Protein 3N2S (pdb70)

Radius of gyration: 33.64 Å; Cα contacts (8 Å, |Δi|>4): 1911; chains: 4; bounding box: 76×60×106 Å

CATH classification: 3.40.109.10

B-factor: mean 25.09, std 14.01, range [3.0, 111.4]

Organism: Bacillus subtilis (strain 168) (NCBI:txid224308)

Solvent-accessible surface area: 36984 Å² total

Sequence (967 aa):
NNTIETILNHRSIRSFTDQLLTAEEIDTLVKSAQAASTSSYVQAYSIIGVSDPEKKRELSVLAGNQPYVEKNGHFFVFCADLYRHQQLAEEKGEHISELLENTEFVSLIDAALAAQNSIAAESGLGICYIGGIRNELDKVTEVLQTPDHVLPLFGLAVGHPANLSGKKPRLPKQAVYHENTYNVNTDDFRHTNTYDKTISDYYRERTNGKREETWSDQILNFKQKPRTYLNDYVKEKGFNKNNNTIETILNHRSIRSFTDQLLTAEEIDTLVKSAQAASTSSYVQAYSIIGVSDPEKKRELSVLAGNQPYVEKNGHFFVFCADLYRHQQLAEEKGEHISELLENTEFVSLIDAALAAQNSIAAESGLGICYIGGIRNELDKVTEVLQTPDHVLPLFGLAVGHPANLSGKKPRLPKQAVYHENTYNVNTDDFRHTNTYDKTISDYYRERTNGKREETWSDQILNFKQKPRTYLNDYVKEKGFNKNNNTIETILNHRSIRSFTDQLLTAEEIDTLVKSAQAASTSSYVQAYSIIGVSDPEKKRELSVLAGNQPYVEKNGHFFVFCADLYRHQQLAEEKGEHISELLENTEFVSLIDAALAAQNSIAAESGLGICYIGGIRNELDKVTEVLQTPDHVLPLFGLAVGHPANLSGKKPRLPKQAVYHENTYNVNTDDFRHTNTYDKTISDYYRERTNGKKREETWSDQILNFKQKPRTYLNDYVKEKGFNKNNTIETILNHRSIRSFTDQLLTAEEIDTLVKSAQAASTSSYVQAYSIIGVSDPEKKRELSVLAGNQPYVEKNGHFFVFCADLYRHQQLAEEKGEHISELLENTEFVSLIDAALAAQNSIAAESGLGICYIGGIRNELDKVTEVLQTPDHVLPLFGLAVGHPANLSGKKPRLPKQAVYHENTYNVNTDDFRHTNTYDKTISDYYRERTNGKKREETWSDQILNFKQKPRTYLNDYVKEKGFNKN

Structure (mmCIF, N/CA/C/O backbone):
data_3N2S
#
_entry.id   3N2S
#
_cell.length_a   52.550
_cell.length_b   54.810
_cell.length_c   90.500
_cell.angle_alpha   87.68
_cell.angle_beta   87.64
_cell.angle_gamma   65.14
#
_symmetry.space_group_name_H-M   'P 1'
#
loop_
_entity.id
_entity.type
_entity.pdbx_description
1 polymer 'NADPH-dependent nitro/flavin reductase'
2 non-polymer 'FLAVIN MONONUCLEOTIDE'
3 non-polymer 'CHLORIDE ION'
4 water water
#
loop_
_atom_site.group_PDB
_atom_site.id
_atom_site.type_symbol
_atom_site.label_atom_id
_atom_site.label_alt_id
_atom_site.label_comp_id
_atom_site.label_asym_id
_atom_site.label_entity_id
_atom_site.label_seq_id
_atom_site.pdbx_PDB_ins_code
_atom_site.Cartn_x
_atom_site.Cartn_y
_atom_site.Cartn_z
_atom_site.occupancy
_atom_site.B_iso_or_equiv
_atom_site.auth_seq_id
_atom_site.auth_comp_id
_atom_site.auth_asym_id
_atom_site.auth_atom_id
_atom_site.pdbx_PDB_model_num
ATOM 1 N N . ASN A 1 2 ? 48.444 24.202 55.833 1.00 37.33 2 ASN A N 1
ATOM 2 C CA . ASN A 1 2 ? 49.204 22.958 55.736 1.00 35.96 2 ASN A CA 1
ATOM 3 C C . ASN A 1 2 ? 49.452 22.533 54.265 1.00 35.95 2 ASN A C 1
ATOM 4 O O . ASN A 1 2 ? 48.829 23.093 53.362 1.00 35.28 2 ASN A O 1
ATOM 9 N N . ASN A 1 3 ? 50.339 21.532 54.044 1.00 30.15 3 ASN A N 1
ATOM 10 C CA . ASN A 1 3 ? 50.747 20.981 52.734 1.00 29.41 3 ASN A CA 1
ATOM 11 C C . ASN A 1 3 ? 49.587 20.408 51.879 1.00 28.44 3 ASN A C 1
ATOM 12 O O . ASN A 1 3 ? 49.634 20.516 50.649 1.00 27.29 3 ASN A O 1
ATOM 17 N N . THR A 1 4 ? 48.613 19.736 52.520 1.00 22.32 4 THR A N 1
ATOM 18 C CA . THR A 1 4 ? 47.460 19.110 51.853 1.00 21.10 4 THR A CA 1
ATOM 19 C C . THR A 1 4 ? 46.582 20.179 51.218 1.00 20.95 4 THR A C 1
ATOM 20 O O . THR A 1 4 ? 46.239 20.072 50.045 1.00 19.33 4 THR A O 1
ATOM 24 N N . ILE A 1 5 ? 46.220 21.211 52.001 1.00 16.90 5 ILE A N 1
ATOM 25 C CA . ILE A 1 5 ? 45.406 22.321 51.497 1.00 16.42 5 ILE A CA 1
ATOM 26 C C . ILE A 1 5 ? 46.162 23.071 50.397 1.00 20.66 5 ILE A C 1
ATOM 27 O O . ILE A 1 5 ? 45.564 23.423 49.384 1.00 18.07 5 ILE A O 1
ATOM 32 N N . GLU A 1 6 ? 47.500 23.241 50.549 1.00 19.32 6 GLU A N 1
ATOM 33 C CA . GLU A 1 6 ? 48.293 23.892 49.495 1.00 19.54 6 GLU A CA 1
ATOM 34 C C . GLU A 1 6 ? 48.218 23.090 48.195 1.00 21.93 6 GLU A C 1
ATOM 35 O O . GLU A 1 6 ? 48.018 23.687 47.141 1.00 21.97 6 GLU A O 1
ATOM 41 N N . THR A 1 7 ? 48.338 21.749 48.276 1.00 18.31 7 THR A N 1
ATOM 42 C CA . THR A 1 7 ? 48.235 20.865 47.113 1.00 18.91 7 THR A CA 1
ATOM 43 C C . THR A 1 7 ? 46.824 20.999 46.490 1.00 19.21 7 THR A C 1
ATOM 44 O O . THR A 1 7 ? 46.711 21.162 45.280 1.00 18.63 7 THR A O 1
ATOM 48 N N . ILE A 1 8 ? 45.772 20.939 47.320 1.00 15.26 8 ILE A N 1
ATOM 49 C CA . ILE A 1 8 ? 44.390 21.071 46.828 1.00 14.20 8 ILE A CA 1
ATOM 50 C C . ILE A 1 8 ? 44.209 22.384 46.069 1.00 16.58 8 ILE A C 1
ATOM 51 O O . ILE A 1 8 ? 43.730 22.375 44.930 1.00 14.58 8 ILE A O 1
ATOM 56 N N . LEU A 1 9 ? 44.631 23.513 46.685 1.00 14.81 9 LEU A N 1
ATOM 57 C CA . LEU A 1 9 ? 44.464 24.836 46.070 1.00 15.03 9 LEU A CA 1
ATOM 58 C C . LEU A 1 9 ? 45.377 25.070 44.855 1.00 18.25 9 LEU A C 1
ATOM 59 O O . LEU A 1 9 ? 45.049 25.903 44.028 1.00 17.28 9 LEU A O 1
ATOM 64 N N . ASN A 1 10 ? 46.476 24.306 44.715 1.00 15.47 10 ASN A N 1
ATOM 65 C CA . ASN A 1 10 ? 47.423 24.429 43.596 1.00 15.22 10 ASN A CA 1
ATOM 66 C C . ASN A 1 10 ? 46.932 23.713 42.316 1.00 17.59 10 ASN A C 1
ATOM 67 O O . ASN A 1 10 ? 47.553 23.843 41.247 1.00 14.39 10 ASN A O 1
ATOM 72 N N . HIS A 1 11 ? 45.828 22.929 42.426 1.00 13.59 11 HIS A N 1
ATOM 73 C CA . HIS A 1 11 ? 45.340 22.153 41.287 1.00 11.72 11 HIS A CA 1
ATOM 74 C C . HIS A 1 11 ? 45.143 22.906 39.975 1.00 14.53 11 HIS A C 1
ATOM 75 O O . HIS A 1 11 ? 44.559 23.987 39.949 1.00 15.79 11 HIS A O 1
ATOM 82 N N . ARG A 1 12 ? 45.559 22.261 38.881 1.00 12.10 12 ARG A N 1
ATOM 83 C CA . ARG A 1 12 ? 45.271 22.594 37.495 1.00 12.86 12 ARG A CA 1
ATOM 84 C C . ARG A 1 12 ? 45.309 21.292 36.717 1.00 16.33 12 ARG A C 1
ATOM 85 O O . ARG A 1 12 ? 46.049 20.371 37.093 1.00 15.98 12 ARG A O 1
ATOM 93 N N . SER A 1 13 ? 44.455 21.187 35.675 1.00 13.50 13 SER A N 1
ATOM 94 C CA . SER A 1 13 ? 44.408 20.010 34.811 1.00 14.02 13 SER A CA 1
ATOM 95 C C . SER A 1 13 ? 45.708 19.964 34.007 1.00 17.64 13 SER A C 1
ATOM 96 O O . SER A 1 13 ? 46.169 21.001 33.513 1.00 18.08 13 SER A O 1
ATOM 99 N N . ILE A 1 14 ? 46.319 18.782 33.919 1.00 13.54 14 ILE A N 1
ATOM 100 C CA . ILE A 1 14 ? 47.553 18.608 33.165 1.00 13.55 14 ILE A CA 1
ATOM 101 C C . ILE A 1 14 ? 47.200 17.809 31.910 1.00 17.51 14 ILE A C 1
ATOM 102 O O . ILE A 1 14 ? 46.613 16.716 31.989 1.00 15.52 14 ILE A O 1
ATOM 107 N N . ARG A 1 15 ? 47.518 18.377 30.753 1.00 14.31 15 ARG A N 1
ATOM 108 C CA . ARG A 1 15 ? 47.178 17.741 29.488 1.00 14.95 15 ARG A CA 1
ATOM 109 C C . ARG A 1 15 ? 48.424 17.410 28.662 1.00 21.49 15 ARG A C 1
ATOM 110 O O . ARG A 1 15 ? 48.316 17.066 27.490 1.00 21.47 15 ARG A O 1
ATOM 118 N N . SER A 1 16 ? 49.603 17.488 29.294 1.00 20.37 16 SER A N 1
ATOM 119 C CA . SER A 1 16 ? 50.865 17.173 28.636 1.00 19.70 16 SER A CA 1
ATOM 120 C C . SER A 1 16 ? 51.701 16.374 29.619 1.00 19.01 16 SER A C 1
ATOM 121 O O . SER A 1 16 ? 52.136 16.891 30.646 1.00 18.97 16 SER A O 1
ATOM 124 N N . PHE A 1 17 ? 51.899 15.111 29.311 1.00 16.48 17 PHE A N 1
ATOM 125 C CA . PHE A 1 17 ? 52.626 14.189 30.179 1.00 16.64 17 PHE A CA 1
ATOM 126 C C . PHE A 1 17 ? 53.839 13.600 29.507 1.00 23.33 17 PHE A C 1
ATOM 127 O O . PHE A 1 17 ? 53.852 13.484 28.294 1.00 22.47 17 PHE A O 1
ATOM 135 N N . THR A 1 18 ? 54.816 13.134 30.303 1.00 23.56 18 THR A N 1
ATOM 136 C CA . THR A 1 18 ? 55.990 12.428 29.752 1.00 25.32 18 THR A CA 1
ATOM 137 C C . THR A 1 18 ? 55.535 10.985 29.475 1.00 31.14 18 THR A C 1
ATOM 138 O O . THR A 1 18 ? 54.458 10.597 29.923 1.00 27.99 18 THR A O 1
ATOM 142 N N . ASP A 1 19 ? 56.386 10.171 28.818 1.00 30.69 19 ASP A N 1
ATOM 143 C CA . ASP A 1 19 ? 56.061 8.773 28.532 1.00 30.77 19 ASP A CA 1
ATOM 144 C C . ASP A 1 19 ? 56.312 7.840 29.737 1.00 32.49 19 ASP A C 1
ATOM 145 O O . ASP A 1 19 ? 56.096 6.630 29.619 1.00 33.12 19 ASP A O 1
ATOM 150 N N . GLN A 1 20 ? 56.760 8.388 30.886 1.00 26.43 20 GLN A N 1
ATOM 151 C CA . GLN A 1 20 ? 57.064 7.592 32.087 1.00 24.79 20 GLN A CA 1
ATOM 152 C C . GLN A 1 20 ? 55.791 6.998 32.693 1.00 26.71 20 GLN A C 1
ATOM 153 O O . GLN A 1 20 ? 54.929 7.745 33.166 1.00 26.23 20 GLN A O 1
ATOM 159 N N . LEU A 1 21 ? 55.688 5.665 32.688 1.00 20.91 21 LEU A N 1
ATOM 160 C CA . LEU A 1 21 ? 54.511 4.985 33.224 1.00 21.89 21 LEU A CA 1
ATOM 161 C C . LEU A 1 21 ? 54.495 5.022 34.751 1.00 24.21 21 LEU A C 1
ATOM 162 O O . LEU A 1 21 ? 55.548 5.126 35.388 1.00 22.94 21 LEU A O 1
ATOM 167 N N . LEU A 1 22 ? 53.292 4.950 35.339 1.00 19.32 22 LEU A N 1
ATOM 168 C CA . LEU A 1 22 ? 53.148 4.859 36.786 1.00 18.06 22 LEU A CA 1
ATOM 169 C C . LEU A 1 22 ? 53.645 3.480 37.186 1.00 24.05 22 LEU A C 1
ATOM 170 O O . LEU A 1 22 ? 53.453 2.520 36.438 1.00 22.92 22 LEU A O 1
ATOM 175 N N . THR A 1 23 ? 54.274 3.384 38.357 1.00 22.06 23 THR A N 1
ATOM 176 C CA . THR A 1 23 ? 54.739 2.097 38.871 1.00 22.76 23 THR A CA 1
ATOM 177 C C . THR A 1 23 ? 53.543 1.342 39.469 1.00 25.34 23 THR A C 1
ATOM 178 O O . THR A 1 23 ? 52.498 1.953 39.734 1.00 23.35 23 THR A O 1
ATOM 182 N N . ALA A 1 24 ? 53.699 0.032 39.721 1.00 20.66 24 ALA A N 1
ATOM 183 C CA . ALA A 1 24 ? 52.640 -0.770 40.339 1.00 20.57 24 ALA A CA 1
ATOM 184 C C . ALA A 1 24 ? 52.346 -0.261 41.755 1.00 23.60 24 ALA A C 1
ATOM 185 O O . ALA A 1 24 ? 51.188 -0.274 42.171 1.00 22.30 24 ALA A O 1
ATOM 187 N N . GLU A 1 25 ? 53.381 0.241 42.462 1.00 20.29 25 GLU A N 1
ATOM 188 C CA . GLU A 1 25 ? 53.265 0.818 43.812 1.00 20.83 25 GLU A CA 1
ATOM 189 C C . GLU A 1 25 ? 52.433 2.125 43.779 1.00 24.06 25 GLU A C 1
ATOM 190 O O . GLU A 1 25 ? 51.593 2.334 44.659 1.00 21.79 25 GLU A O 1
ATOM 196 N N . GLU A 1 26 ? 52.701 3.012 42.792 1.00 20.95 26 GLU A N 1
ATOM 197 C CA . GLU A 1 26 ? 51.954 4.274 42.625 1.00 19.89 26 GLU A CA 1
ATOM 198 C C . GLU A 1 26 ? 50.479 3.976 42.331 1.00 21.71 26 GLU A C 1
ATOM 199 O O . GLU A 1 26 ? 49.614 4.601 42.942 1.00 19.47 26 GLU A O 1
ATOM 205 N N . ILE A 1 27 ? 50.198 3.011 41.406 1.00 18.11 27 ILE A N 1
ATOM 206 C CA . ILE A 1 27 ? 48.828 2.595 41.033 1.00 18.29 27 ILE A CA 1
ATOM 207 C C . ILE A 1 27 ? 48.124 2.040 42.274 1.00 20.44 27 ILE A C 1
ATOM 208 O O . ILE A 1 27 ? 46.968 2.389 42.544 1.00 18.07 27 ILE A O 1
ATOM 213 N N . ASP A 1 28 ? 48.835 1.172 43.029 1.00 15.30 28 ASP A N 1
ATOM 214 C CA . ASP A 1 28 ? 48.287 0.609 44.256 1.00 16.11 28 ASP A CA 1
ATOM 215 C C . ASP A 1 28 ? 47.863 1.700 45.254 1.00 19.09 28 ASP A C 1
ATOM 216 O O . ASP A 1 28 ? 46.744 1.650 45.765 1.00 18.75 28 ASP A O 1
ATOM 221 N N . THR A 1 29 ? 48.735 2.689 45.489 1.00 15.99 29 THR A N 1
ATOM 222 C CA . THR A 1 29 ? 48.495 3.807 46.415 1.00 15.62 29 THR A CA 1
ATOM 223 C C . THR A 1 29 ? 47.285 4.640 45.938 1.00 18.25 29 THR A C 1
ATOM 224 O O . THR A 1 29 ? 46.430 4.975 46.753 1.00 16.54 29 THR A O 1
ATOM 228 N N . LEU A 1 30 ? 47.213 4.926 44.621 1.00 15.11 30 LEU A N 1
ATOM 229 C CA . LEU A 1 30 ? 46.114 5.684 44.013 1.00 14.69 30 LEU A CA 1
ATOM 230 C C . LEU A 1 30 ? 44.766 4.979 44.200 1.00 17.50 30 LEU A C 1
ATOM 231 O O . LEU A 1 30 ? 43.793 5.621 44.601 1.00 17.99 30 LEU A O 1
ATOM 236 N N . VAL A 1 31 ? 44.724 3.660 43.951 1.00 14.28 31 VAL A N 1
ATOM 237 C CA . VAL A 1 31 ? 43.518 2.842 44.115 1.00 13.80 31 VAL A CA 1
ATOM 238 C C . VAL A 1 31 ? 43.078 2.806 45.596 1.00 16.66 31 VAL A C 1
ATOM 239 O O . VAL A 1 31 ? 41.912 3.066 45.889 1.00 16.56 31 VAL A O 1
ATOM 243 N N . LYS A 1 32 ? 44.004 2.516 46.516 1.00 14.01 32 LYS A N 1
ATOM 244 C CA . LYS A 1 32 ? 43.707 2.507 47.965 1.00 14.31 32 LYS A CA 1
ATOM 245 C C . LYS A 1 32 ? 43.194 3.877 48.431 1.00 14.88 32 LYS A C 1
ATOM 246 O O . LYS A 1 32 ? 42.279 3.942 49.251 1.00 13.25 32 LYS A O 1
ATOM 252 N N . SER A 1 33 ? 43.799 4.962 47.920 1.00 11.38 33 SER A N 1
ATOM 253 C CA . SER A 1 33 ? 43.386 6.324 48.262 1.00 11.16 33 SER A CA 1
ATOM 254 C C . SER A 1 33 ? 41.950 6.572 47.817 1.00 15.10 33 SER A C 1
ATOM 255 O O . SER A 1 33 ? 41.148 7.093 48.596 1.00 15.53 33 SER A O 1
ATOM 258 N N . ALA A 1 34 ? 41.622 6.162 46.586 1.00 13.88 34 ALA A N 1
ATOM 259 C CA . ALA A 1 34 ? 40.274 6.254 46.009 1.00 13.64 34 ALA A CA 1
ATOM 260 C C . ALA A 1 34 ? 39.286 5.508 46.909 1.00 15.15 34 ALA A C 1
ATOM 261 O O . ALA A 1 34 ? 38.280 6.077 47.322 1.00 12.43 34 ALA A O 1
ATOM 263 N N . GLN A 1 35 ? 39.611 4.234 47.260 1.00 12.23 35 GLN A N 1
ATOM 264 C CA . GLN A 1 35 ? 38.741 3.405 48.086 1.00 11.89 35 GLN A CA 1
ATOM 265 C C . GLN A 1 35 ? 38.461 3.966 49.467 1.00 15.61 35 GLN A C 1
ATOM 266 O O . GLN A 1 35 ? 37.397 3.695 50.012 1.00 16.99 35 GLN A O 1
ATOM 272 N N . ALA A 1 36 ? 39.399 4.753 50.029 1.00 13.02 36 ALA A N 1
ATOM 273 C CA . ALA A 1 36 ? 39.295 5.327 51.378 1.00 11.97 36 ALA A CA 1
ATOM 274 C C . ALA A 1 36 ? 38.203 6.393 51.518 1.00 15.55 36 ALA A C 1
ATOM 275 O O . ALA A 1 36 ? 37.865 6.768 52.633 1.00 15.12 36 ALA A O 1
ATOM 277 N N . ALA A 1 37 ? 37.641 6.881 50.394 1.00 12.92 37 ALA A N 1
ATOM 278 C CA . ALA A 1 37 ? 36.576 7.895 50.425 1.00 11.69 37 ALA A CA 1
ATOM 279 C C . ALA A 1 37 ? 35.336 7.348 51.123 1.00 13.46 37 ALA A C 1
ATOM 280 O O . ALA A 1 37 ? 35.091 6.140 51.115 1.00 12.97 37 ALA A O 1
ATOM 282 N N . SER A 1 38 ? 34.542 8.240 51.717 1.00 10.40 38 SER A N 1
ATOM 283 C CA . SER A 1 38 ? 33.238 7.893 52.297 1.00 9.76 38 SER A CA 1
ATOM 284 C C . SER A 1 38 ? 32.394 7.256 51.185 1.00 12.08 38 SER A C 1
ATOM 285 O O . SER A 1 38 ? 32.615 7.515 49.991 1.00 11.16 38 SER A O 1
ATOM 288 N N . THR A 1 39 ? 31.438 6.430 51.586 1.00 8.93 39 THR A N 1
ATOM 289 C CA . THR A 1 39 ? 30.566 5.698 50.676 1.00 9.55 39 THR A CA 1
ATOM 290 C C . THR A 1 39 ? 29.171 5.546 51.300 1.00 13.92 39 THR A C 1
ATOM 291 O O . THR A 1 39 ? 29.062 5.093 52.440 1.00 14.75 39 THR A O 1
ATOM 295 N N . SER A 1 40 ? 28.118 5.954 50.570 1.00 11.67 40 SER A N 1
ATOM 296 C CA . SER A 1 40 ? 26.714 5.890 51.045 1.00 12.61 40 SER A CA 1
ATOM 297 C C . SER A 1 40 ? 26.360 4.474 51.471 1.00 15.90 40 SER A C 1
ATOM 298 O O . SER A 1 40 ? 26.533 3.545 50.687 1.00 14.77 40 SER A O 1
ATOM 301 N N . SER A 1 41 ? 25.916 4.314 52.737 1.00 12.50 41 SER A N 1
ATOM 302 C CA . SER A 1 41 ? 25.530 3.040 53.343 1.00 12.18 41 SER A CA 1
ATOM 303 C C . SER A 1 41 ? 26.553 1.920 53.145 1.00 16.79 41 SER A C 1
ATOM 304 O O . SER A 1 41 ? 26.152 0.757 53.033 1.00 16.20 41 SER A O 1
ATOM 307 N N . TYR A 1 42 ? 27.858 2.281 53.019 1.00 14.40 42 TYR A N 1
ATOM 308 C CA . TYR A 1 42 ? 28.992 1.342 52.883 1.00 13.69 42 TYR A CA 1
ATOM 309 C C . TYR A 1 42 ? 28.913 0.526 51.572 1.00 16.53 42 TYR A C 1
ATOM 310 O O . TYR A 1 42 ? 29.630 -0.473 51.423 1.00 16.33 42 TYR A O 1
ATOM 319 N N . VAL A 1 43 ? 28.059 0.950 50.623 1.00 12.35 43 VAL A N 1
ATOM 320 C CA . VAL A 1 43 ? 27.824 0.214 49.367 1.00 12.22 43 VAL A CA 1
ATOM 321 C C . VAL A 1 43 ? 28.988 0.139 48.402 1.00 16.19 43 VAL A C 1
ATOM 322 O O . VAL A 1 43 ? 29.049 -0.820 47.617 1.00 14.93 43 VAL A O 1
ATOM 326 N N . GLN A 1 44 ? 29.895 1.151 48.421 1.00 12.10 44 GLN A N 1
ATOM 327 C CA . GLN A 1 44 ? 31.077 1.224 47.542 1.00 12.24 44 GLN A CA 1
ATOM 328 C C . GLN A 1 44 ? 30.660 0.920 46.089 1.00 16.65 44 GLN A C 1
ATOM 329 O O . GLN A 1 44 ? 31.192 0.006 45.452 1.00 15.57 44 GLN A O 1
ATOM 335 N N . ALA A 1 45 ? 29.668 1.680 45.603 1.00 13.71 45 ALA A N 1
ATOM 336 C CA . ALA A 1 45 ? 29.004 1.444 44.312 1.00 14.21 45 ALA A CA 1
ATOM 337 C C . A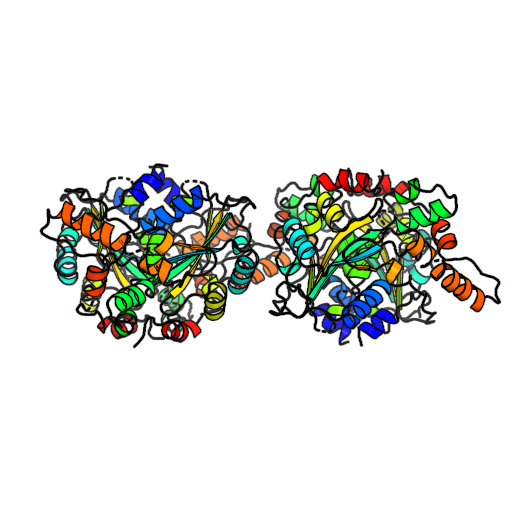LA A 1 45 ? 29.789 1.909 43.077 1.00 14.78 45 ALA A C 1
ATOM 338 O O . ALA A 1 45 ? 29.254 2.593 42.215 1.00 13.57 45 ALA A O 1
ATOM 340 N N . TYR A 1 46 ? 31.045 1.474 42.974 1.00 11.89 46 TYR A N 1
ATOM 341 C CA . TYR A 1 46 ? 31.901 1.862 41.853 1.00 11.42 46 TYR A CA 1
ATOM 342 C C . TYR A 1 46 ? 32.937 0.801 41.525 1.00 15.82 46 TYR A C 1
ATOM 343 O O . TYR A 1 46 ? 33.227 -0.086 42.338 1.00 17.15 46 TYR A O 1
ATOM 352 N N . SER A 1 47 ? 33.538 0.938 40.341 1.00 11.87 47 SER A N 1
ATOM 353 C CA . SER A 1 47 ? 34.655 0.152 39.854 1.00 11.40 47 SER A CA 1
ATOM 354 C C . SER A 1 47 ? 35.601 1.071 39.133 1.00 14.09 47 SER A C 1
ATOM 355 O O . SER A 1 47 ? 35.195 2.136 38.651 1.00 13.02 47 SER A O 1
ATOM 358 N N . ILE A 1 48 ? 36.887 0.702 39.128 1.00 9.94 48 ILE A N 1
ATOM 359 C CA . ILE A 1 48 ? 37.949 1.473 38.490 1.00 8.46 48 ILE A CA 1
ATOM 360 C C . ILE A 1 48 ? 38.632 0.560 37.494 1.00 15.38 48 ILE A C 1
ATOM 361 O O . ILE A 1 48 ? 39.153 -0.488 37.882 1.00 16.61 48 ILE A O 1
ATOM 366 N N . ILE A 1 49 ? 38.624 0.935 36.215 1.00 11.45 49 ILE A N 1
ATOM 367 C CA . ILE A 1 49 ? 39.294 0.109 35.207 1.00 12.02 49 ILE A CA 1
ATOM 368 C C . ILE A 1 49 ? 40.589 0.817 34.811 1.00 15.42 49 ILE A C 1
ATOM 369 O O . ILE A 1 49 ? 40.541 1.921 34.275 1.00 15.19 49 ILE A O 1
ATOM 374 N N . GLY A 1 50 ? 41.722 0.180 35.094 1.00 11.32 50 GLY A N 1
ATOM 375 C CA . GLY A 1 50 ? 43.033 0.703 34.735 1.00 12.31 50 GLY A CA 1
ATOM 376 C C . GLY A 1 50 ? 43.383 0.279 33.316 1.00 20.60 50 GLY A C 1
ATOM 377 O O . GLY A 1 50 ? 43.558 -0.917 33.036 1.00 22.48 50 GLY A O 1
ATOM 378 N N . VAL A 1 51 ? 43.437 1.254 32.403 1.00 16.40 51 VAL A N 1
ATOM 379 C CA . VAL A 1 51 ? 43.685 0.988 30.979 1.00 16.92 51 VAL A CA 1
ATOM 380 C C . VAL A 1 51 ? 45.152 1.268 30.607 1.00 23.00 51 VAL A C 1
ATOM 381 O O . VAL A 1 51 ? 45.614 2.415 30.645 1.00 23.30 51 VAL A O 1
ATOM 385 N N . SER A 1 52 ? 45.887 0.185 30.310 1.00 19.80 52 SER A N 1
ATOM 386 C CA . SER A 1 52 ? 47.289 0.247 29.901 1.00 19.30 52 SER A CA 1
ATOM 387 C C . SER A 1 52 ? 47.477 -0.322 28.475 1.00 23.00 52 SER A C 1
ATOM 388 O O . SER A 1 52 ? 48.488 -0.034 27.848 1.00 24.18 52 SER A O 1
ATOM 391 N N . ASP A 1 53 ? 46.498 -1.086 27.962 1.00 19.23 53 ASP A N 1
ATOM 392 C CA . ASP A 1 53 ? 46.557 -1.660 26.610 1.00 19.18 53 ASP A CA 1
ATOM 393 C C . ASP A 1 53 ? 46.571 -0.517 25.557 1.00 23.28 53 ASP A C 1
ATOM 394 O O . ASP A 1 53 ? 45.607 0.251 25.489 1.00 22.25 53 ASP A O 1
ATOM 399 N N . PRO A 1 54 ? 47.681 -0.373 24.778 1.00 20.95 54 PRO A N 1
ATOM 400 C CA . PRO A 1 54 ? 47.772 0.710 23.777 1.00 19.72 54 PRO A CA 1
ATOM 401 C C . PRO A 1 54 ? 46.568 0.836 22.852 1.00 20.02 54 PRO A C 1
ATOM 402 O O . PRO A 1 54 ? 46.100 1.946 22.635 1.00 19.17 54 PRO A O 1
ATOM 406 N N . GLU A 1 55 ? 46.029 -0.284 22.358 1.00 16.61 55 GLU A N 1
ATOM 407 C CA . GLU A 1 55 ? 44.855 -0.233 21.480 1.00 17.16 55 GLU A CA 1
ATOM 408 C C . GLU A 1 55 ? 43.631 0.319 22.182 1.00 19.94 55 GLU A C 1
ATOM 409 O O . GLU A 1 55 ? 42.916 1.125 21.597 1.00 19.53 55 GLU A O 1
ATOM 415 N N . LYS A 1 56 ? 43.385 -0.101 23.429 1.00 16.16 56 LYS A N 1
ATOM 416 C CA . LYS A 1 56 ? 42.223 0.409 24.186 1.00 14.61 56 LYS A CA 1
ATOM 417 C C . LYS A 1 56 ? 42.382 1.885 24.559 1.00 18.07 56 LYS A C 1
ATOM 418 O O . LYS A 1 56 ? 41.415 2.634 24.463 1.00 17.76 56 LYS A O 1
ATOM 424 N N . LYS A 1 57 ? 43.589 2.316 24.961 1.00 16.59 57 LYS A N 1
ATOM 425 C CA . LYS A 1 57 ? 43.852 3.731 25.304 1.00 16.29 57 LYS A CA 1
ATOM 426 C C . LYS A 1 57 ? 43.590 4.597 24.075 1.00 19.04 57 LYS A C 1
ATOM 427 O O . LYS A 1 57 ? 42.990 5.667 24.194 1.00 16.41 57 LYS A O 1
ATOM 433 N N . ARG A 1 58 ? 44.018 4.107 22.884 1.00 16.91 58 ARG A N 1
ATOM 434 C CA . ARG A 1 58 ? 43.824 4.788 21.599 1.00 15.49 58 ARG A CA 1
ATOM 435 C C . ARG A 1 58 ? 42.349 4.915 21.276 1.00 17.18 58 ARG A C 1
ATOM 436 O O . ARG A 1 58 ? 41.893 6.011 20.961 1.00 13.76 58 ARG A O 1
ATOM 444 N N . GLU A 1 59 ? 41.595 3.806 21.354 1.00 15.94 59 GLU A N 1
ATOM 445 C CA . GLU A 1 59 ? 40.160 3.827 21.060 1.00 15.91 59 GLU A CA 1
ATOM 446 C C . GLU A 1 59 ? 39.445 4.823 21.956 1.00 16.74 59 GLU A C 1
ATOM 447 O O . GLU A 1 59 ? 38.628 5.601 21.473 1.00 17.85 59 GLU A O 1
ATOM 453 N N . LEU A 1 60 ? 39.732 4.793 23.264 1.00 13.70 60 LEU A N 1
ATOM 454 C CA . LEU A 1 60 ? 39.103 5.701 24.229 1.00 12.73 60 LEU A CA 1
ATOM 455 C C . LEU A 1 60 ? 39.443 7.150 23.921 1.00 17.74 60 LEU A C 1
ATOM 456 O O . LEU A 1 60 ? 38.566 8.007 24.012 1.00 17.39 60 LEU A O 1
ATOM 461 N N . SER A 1 61 ? 40.692 7.426 23.512 1.00 15.23 61 SER A N 1
ATOM 462 C CA . SER A 1 61 ? 41.103 8.778 23.131 1.00 16.13 61 SER A CA 1
ATOM 463 C C . SER A 1 61 ? 40.212 9.272 21.972 1.00 19.89 61 SER A C 1
ATOM 464 O O . SER A 1 61 ? 39.704 10.390 22.025 1.00 20.13 61 SER A O 1
ATOM 467 N N . VAL A 1 62 ? 40.023 8.421 20.938 1.00 16.16 62 VAL A N 1
ATOM 468 C CA . VAL A 1 62 ? 39.200 8.748 19.759 1.00 15.00 62 VAL A CA 1
ATOM 469 C C . VAL A 1 62 ? 37.758 8.992 20.177 1.00 18.94 62 VAL A C 1
ATOM 470 O O . VAL A 1 62 ? 37.186 10.042 19.835 1.00 18.61 62 VAL A O 1
ATOM 474 N N . LEU A 1 63 ? 37.178 8.044 20.943 1.00 15.38 63 LEU A N 1
ATOM 475 C CA . LEU A 1 63 ? 35.796 8.155 21.431 1.00 15.66 63 LEU A CA 1
ATOM 476 C C . LEU A 1 63 ? 35.615 9.410 22.270 1.00 18.74 63 LEU A C 1
ATOM 477 O O . LEU A 1 63 ? 34.566 10.038 22.185 1.00 16.56 63 LEU A O 1
ATOM 482 N N . ALA A 1 64 ? 36.655 9.820 23.022 1.00 17.46 64 ALA A N 1
ATOM 483 C CA . ALA A 1 64 ? 36.624 11.018 23.879 1.00 17.06 64 ALA A CA 1
ATOM 484 C C . ALA A 1 64 ? 36.712 12.355 23.095 1.00 21.06 64 ALA A C 1
ATOM 485 O O . ALA A 1 64 ? 36.618 13.445 23.676 1.00 20.64 64 ALA A O 1
ATOM 487 N N . GLY A 1 65 ? 36.870 12.254 21.781 1.00 18.41 65 GLY A N 1
ATOM 488 C CA . GLY A 1 65 ? 36.970 13.394 20.882 1.00 19.20 65 GLY A CA 1
ATOM 489 C C . GLY A 1 65 ? 38.404 13.745 20.514 1.00 22.67 65 GLY A C 1
ATOM 490 O O . GLY A 1 65 ? 38.714 14.922 20.321 1.00 24.11 65 GLY A O 1
ATOM 491 N N . ASN A 1 66 ? 39.285 12.735 20.405 1.00 17.64 66 ASN A N 1
ATOM 492 C CA . ASN A 1 66 ? 40.716 12.880 20.085 1.00 18.47 66 ASN A CA 1
ATOM 493 C C . ASN A 1 66 ? 41.469 13.693 21.128 1.00 22.09 66 ASN A C 1
ATOM 494 O O . ASN A 1 66 ? 41.868 14.842 20.902 1.00 23.51 66 ASN A O 1
ATOM 499 N N . GLN A 1 67 ? 41.617 13.098 22.308 1.00 16.22 67 GLN A N 1
ATOM 500 C CA . GLN A 1 67 ? 42.294 13.742 23.411 1.00 14.87 67 GLN A CA 1
ATOM 501 C C . GLN A 1 67 ? 43.589 12.959 23.610 1.00 20.86 67 GLN A C 1
ATOM 502 O O . GLN A 1 67 ? 43.546 11.848 24.119 1.00 19.44 67 GLN A O 1
ATOM 508 N N . PRO A 1 68 ? 44.741 13.484 23.120 1.00 20.10 68 PRO A N 1
ATOM 509 C CA . PRO A 1 68 ? 46.000 12.703 23.148 1.00 20.03 68 PRO A CA 1
ATOM 510 C C . PRO A 1 68 ? 46.553 12.314 24.512 1.00 19.93 68 PRO A C 1
ATOM 511 O O . PRO A 1 68 ? 47.277 11.322 24.632 1.00 18.17 68 PRO A O 1
ATOM 515 N N . TYR A 1 69 ? 46.215 13.091 25.536 1.00 14.92 69 TYR A N 1
ATOM 516 C CA . TYR A 1 69 ? 46.607 12.877 26.921 1.00 14.40 69 TYR A CA 1
ATOM 517 C C . TYR A 1 69 ? 45.855 11.687 27.565 1.00 17.70 69 TYR A C 1
ATOM 518 O O . TYR A 1 69 ? 46.143 11.325 28.698 1.00 17.83 69 TYR A O 1
ATOM 527 N N . VAL A 1 70 ? 44.972 11.029 26.800 1.00 14.81 70 VAL A N 1
ATOM 528 C CA . VAL A 1 70 ? 44.269 9.800 27.204 1.00 12.83 70 VAL A CA 1
ATOM 529 C C . VAL A 1 70 ? 45.231 8.643 26.833 1.00 18.06 70 VAL A C 1
ATOM 530 O O . VAL A 1 70 ? 45.333 7.669 27.581 1.00 15.32 70 VAL A O 1
ATOM 534 N N . GLU A 1 71 ? 45.932 8.756 25.670 1.00 17.31 71 GLU A N 1
ATOM 535 C CA . GLU A 1 71 ? 46.901 7.727 25.235 1.00 17.78 71 GLU A CA 1
ATOM 536 C C . GLU A 1 71 ? 48.231 7.950 25.901 1.00 22.67 71 GLU A C 1
ATOM 537 O O . GLU A 1 71 ? 48.851 6.987 26.347 1.00 23.35 71 GLU A O 1
ATOM 543 N N . LYS A 1 72 ? 48.728 9.206 25.862 1.00 18.53 72 LYS A N 1
ATOM 544 C CA . LYS A 1 72 ? 50.052 9.561 26.399 1.00 17.99 72 LYS A CA 1
ATOM 545 C C . LYS A 1 72 ? 49.936 10.062 27.813 1.00 22.22 72 LYS A C 1
ATOM 546 O O . LYS A 1 72 ? 49.702 11.254 28.043 1.00 20.74 72 LYS A O 1
ATOM 552 N N . ASN A 1 73 ? 50.147 9.143 28.770 1.00 20.06 73 ASN A N 1
ATOM 553 C CA . ASN A 1 73 ? 50.104 9.419 30.216 1.00 19.78 73 ASN A CA 1
ATOM 554 C C . ASN A 1 73 ? 50.797 8.267 30.968 1.00 23.22 73 ASN A C 1
ATOM 555 O O . ASN A 1 73 ? 51.260 7.322 30.336 1.00 23.20 73 ASN A O 1
ATOM 560 N N . GLY A 1 74 ? 50.831 8.332 32.291 1.00 20.81 74 GLY A N 1
ATOM 561 C CA . GLY A 1 74 ? 51.433 7.296 33.133 1.00 19.79 74 GLY A CA 1
ATOM 562 C C . GLY A 1 74 ? 50.527 6.095 33.331 1.00 22.58 74 GLY A C 1
ATOM 563 O O . GLY A 1 74 ? 51.011 4.984 33.588 1.00 19.80 74 GLY A O 1
ATOM 564 N N . HIS A 1 75 ? 49.189 6.331 33.266 1.00 17.66 75 HIS A N 1
ATOM 565 C CA . HIS A 1 75 ? 48.117 5.326 33.376 1.00 17.00 75 HIS A CA 1
ATOM 566 C C . HIS A 1 75 ? 46.794 6.011 33.100 1.00 19.88 75 HIS A C 1
ATOM 567 O O . HIS A 1 75 ? 46.651 7.198 33.427 1.00 19.30 75 HIS A O 1
ATOM 574 N N . PHE A 1 76 ? 45.828 5.278 32.523 1.00 15.82 76 PHE A N 1
ATOM 575 C CA . PHE A 1 76 ? 44.494 5.824 32.286 1.00 14.32 76 PHE A CA 1
ATOM 576 C C . PHE A 1 76 ? 43.465 5.025 33.083 1.00 18.40 76 PHE A C 1
ATOM 577 O O . PHE A 1 76 ? 43.310 3.823 32.855 1.00 19.67 76 PHE A O 1
ATOM 585 N N . PHE A 1 77 ? 42.805 5.682 34.038 1.00 12.49 77 PHE A N 1
ATOM 586 C CA . PHE A 1 77 ? 41.790 5.056 34.882 1.00 13.12 77 PHE A CA 1
ATOM 587 C C . PHE A 1 77 ? 40.397 5.404 34.375 1.00 16.98 77 PHE A C 1
ATOM 588 O O . PHE A 1 77 ? 40.149 6.551 34.021 1.00 17.26 77 PHE A O 1
ATOM 596 N N . VAL A 1 78 ? 39.478 4.427 34.366 1.00 11.86 78 VAL A N 1
ATOM 597 C CA . VAL A 1 78 ? 38.088 4.711 33.993 1.00 11.11 78 VAL A CA 1
ATOM 598 C C . VAL A 1 78 ? 37.226 4.447 35.222 1.00 13.49 78 VAL A C 1
ATOM 599 O O . VAL A 1 78 ? 37.193 3.312 35.721 1.00 11.02 78 VAL A O 1
ATOM 603 N N . PHE A 1 79 ? 36.532 5.497 35.708 1.00 10.16 79 PHE A N 1
ATOM 604 C CA . PHE A 1 79 ? 35.654 5.375 36.869 1.00 9.92 79 PHE A CA 1
ATOM 605 C C . PHE A 1 79 ? 34.274 5.011 36.411 1.00 13.98 79 PHE A C 1
ATOM 606 O O . PHE A 1 79 ? 33.719 5.687 35.540 1.00 12.50 79 PHE A O 1
ATOM 614 N N . CYS A 1 80 ? 33.712 3.954 37.012 1.00 10.73 80 CYS A N 1
ATOM 615 C CA . CYS A 1 80 ? 32.363 3.476 36.662 1.00 11.29 80 CYS A CA 1
ATOM 616 C C . CYS A 1 80 ? 31.453 3.471 37.846 1.00 12.77 80 CYS A C 1
ATOM 617 O O . CYS A 1 80 ? 31.875 3.041 38.918 1.00 12.68 80 CYS A O 1
ATOM 620 N N . ALA A 1 81 ? 30.154 3.781 37.614 1.00 9.17 81 ALA A N 1
ATOM 621 C CA . ALA A 1 81 ? 29.098 3.543 38.592 1.00 9.43 81 ALA A CA 1
ATOM 622 C C . ALA A 1 81 ? 28.947 2.022 38.500 1.00 13.40 81 ALA A C 1
ATOM 623 O O . ALA A 1 81 ? 28.975 1.472 37.388 1.00 13.70 81 ALA A O 1
ATOM 625 N N . ASP A 1 82 ? 28.909 1.322 39.640 1.00 11.76 82 ASP A N 1
ATOM 626 C CA . ASP A 1 82 ? 28.835 -0.143 39.632 1.00 11.87 82 ASP A CA 1
ATOM 627 C C . ASP A 1 82 ? 27.811 -0.670 40.625 1.00 14.96 82 ASP A C 1
ATOM 628 O O . ASP A 1 82 ? 28.028 -0.598 41.830 1.00 12.85 82 ASP A O 1
ATOM 633 N N . LEU A 1 83 ? 26.739 -1.261 40.100 1.00 13.44 83 LEU A N 1
ATOM 634 C CA . LEU A 1 83 ? 25.706 -1.943 40.897 1.00 12.56 83 LEU A CA 1
ATOM 635 C C . LEU A 1 83 ? 25.647 -3.430 40.508 1.00 17.72 83 LEU A C 1
ATOM 636 O O . LEU A 1 83 ? 24.840 -4.206 41.041 1.00 16.83 83 LEU A O 1
ATOM 641 N N . TYR A 1 84 ? 26.542 -3.827 39.597 1.00 15.55 84 TYR A N 1
ATOM 642 C CA . TYR A 1 84 ? 26.672 -5.221 39.136 1.00 15.50 84 TYR A CA 1
ATOM 643 C C . TYR A 1 84 ? 27.188 -6.103 40.281 1.00 17.73 84 TYR A C 1
ATOM 644 O O . TYR A 1 84 ? 26.712 -7.228 40.461 1.00 17.37 84 TYR A O 1
ATOM 653 N N . ARG A 1 85 ? 28.150 -5.578 41.067 1.00 15.04 85 ARG A N 1
ATOM 654 C CA . ARG A 1 85 ? 28.716 -6.245 42.246 1.00 14.98 85 ARG A CA 1
ATOM 655 C C . ARG A 1 85 ? 27.574 -6.659 43.195 1.00 18.43 85 ARG A C 1
ATOM 656 O O . ARG A 1 85 ? 27.529 -7.807 43.645 1.00 18.72 85 ARG A O 1
ATOM 664 N N . HIS A 1 86 ? 26.628 -5.740 43.421 1.00 14.09 86 HIS A N 1
ATOM 665 C CA . HIS A 1 86 ? 25.457 -5.885 44.293 1.00 14.30 86 HIS A CA 1
ATOM 666 C C . HIS A 1 86 ? 24.455 -6.874 43.685 1.00 18.03 86 HIS A C 1
ATOM 667 O O . HIS A 1 86 ? 23.945 -7.740 44.398 1.00 16.32 86 HIS A O 1
ATOM 674 N N . GLN A 1 87 ? 24.229 -6.790 42.357 1.00 16.45 87 GLN A N 1
ATOM 675 C CA . GLN A 1 87 ? 23.374 -7.748 41.645 1.00 16.89 87 GLN A CA 1
ATOM 676 C C . GLN A 1 87 ? 23.929 -9.169 41.830 1.00 19.64 87 GLN A C 1
ATOM 677 O O . GLN A 1 87 ? 23.182 -10.064 42.210 1.00 17.62 87 GLN A O 1
ATOM 683 N N . GLN A 1 88 ? 25.239 -9.367 41.560 1.00 17.63 88 GLN A N 1
ATOM 684 C CA . GLN A 1 88 ? 25.899 -10.681 41.661 1.00 17.77 88 GLN A CA 1
ATOM 685 C C . GLN A 1 88 ? 26.025 -11.222 43.093 1.00 23.84 88 GLN A C 1
ATOM 686 O O . GLN A 1 88 ? 25.874 -12.423 43.317 1.00 23.93 88 GLN A O 1
ATOM 692 N N . LEU A 1 89 ? 26.281 -10.320 44.052 1.00 21.06 89 LEU A N 1
ATOM 693 C CA . LEU A 1 89 ? 26.375 -10.593 45.491 1.00 22.21 89 LEU A CA 1
ATOM 694 C C . LEU A 1 89 ? 25.042 -11.256 45.923 1.00 24.77 89 LEU A C 1
ATOM 695 O O . LEU A 1 89 ? 25.054 -12.305 46.567 1.00 24.42 89 LEU A O 1
ATOM 700 N N . ALA A 1 90 ? 23.911 -10.679 45.493 1.00 20.36 90 ALA A N 1
ATOM 701 C CA . ALA A 1 90 ? 22.569 -11.165 45.813 1.00 20.75 90 ALA A CA 1
ATOM 702 C C . ALA A 1 90 ? 22.278 -12.512 45.138 1.00 26.67 90 ALA A C 1
ATOM 703 O O . ALA A 1 90 ? 21.713 -13.399 45.791 1.00 26.66 90 ALA A O 1
ATOM 705 N N . GLU A 1 91 ? 22.720 -12.693 43.867 1.00 22.91 91 GLU A N 1
ATOM 706 C CA . GLU A 1 91 ? 22.548 -13.959 43.132 1.00 22.78 91 GLU A CA 1
ATOM 707 C C . GLU A 1 91 ? 23.251 -15.122 43.830 1.00 30.43 91 GLU A C 1
ATOM 708 O O . GLU A 1 91 ? 22.758 -16.250 43.785 1.00 32.49 91 GLU A O 1
ATOM 714 N N . GLU A 1 92 ? 24.384 -14.845 44.495 1.00 28.50 92 GLU A N 1
ATOM 715 C CA . GLU A 1 92 ? 25.148 -15.823 45.271 1.00 29.08 92 GLU A CA 1
ATOM 716 C C . GLU A 1 92 ? 24.328 -16.347 46.460 1.00 34.41 92 GLU A C 1
ATOM 717 O O . GLU A 1 92 ? 24.530 -17.480 46.893 1.00 34.10 92 GLU A O 1
ATOM 723 N N . LYS A 1 93 ? 23.405 -15.514 46.972 1.00 30.85 93 LYS A N 1
ATOM 724 C CA . LYS A 1 93 ? 22.521 -15.820 48.096 1.00 30.58 93 LYS A CA 1
ATOM 725 C C . LYS A 1 93 ? 21.132 -16.252 47.619 1.00 35.54 93 LYS A C 1
ATOM 726 O O . LYS A 1 93 ? 20.199 -16.343 48.416 1.00 37.22 93 LYS A O 1
ATOM 732 N N . GLY A 1 94 ? 21.008 -16.526 46.326 1.00 31.26 94 GLY A N 1
ATOM 733 C CA . GLY A 1 94 ? 19.755 -16.968 45.724 1.00 30.47 94 GLY A CA 1
ATOM 734 C C . GLY A 1 94 ? 18.724 -15.873 45.519 1.00 33.41 94 GLY A C 1
ATOM 735 O O . GLY A 1 94 ? 17.557 -16.174 45.280 1.00 33.14 94 GLY A O 1
ATOM 736 N N . GLU A 1 95 ? 19.141 -14.598 45.594 1.00 28.92 95 GLU A N 1
ATOM 737 C CA . GLU A 1 95 ? 18.251 -13.448 45.401 1.00 28.65 95 GLU A CA 1
ATOM 738 C C . GLU A 1 95 ? 18.502 -12.783 44.037 1.00 29.66 95 GLU A C 1
ATOM 739 O O . GLU A 1 95 ? 19.615 -12.845 43.523 1.00 27.86 95 GLU A O 1
ATOM 745 N N . HIS A 1 96 ? 17.455 -12.201 43.444 1.00 25.80 96 HIS A N 1
ATOM 746 C CA . HIS A 1 96 ? 17.466 -11.558 42.127 1.00 25.17 96 HIS A CA 1
ATOM 747 C C . HIS A 1 96 ? 16.859 -10.171 42.291 1.00 29.52 96 HIS A C 1
ATOM 748 O O . HIS A 1 96 ? 15.654 -9.989 42.122 1.00 29.15 96 HIS A O 1
ATOM 755 N N . ILE A 1 97 ? 17.728 -9.203 42.677 1.00 26.44 97 ILE A N 1
ATOM 756 C CA . ILE A 1 97 ? 17.420 -7.826 43.101 1.00 26.57 97 ILE A CA 1
ATOM 757 C C . ILE A 1 97 ? 17.568 -6.671 42.082 1.00 29.87 97 ILE A C 1
ATOM 758 O O . ILE A 1 97 ? 17.480 -5.512 42.505 1.00 29.08 97 ILE A O 1
ATOM 763 N N . SER A 1 98 ? 17.815 -6.961 40.783 1.00 25.49 98 SER A N 1
ATOM 764 C CA . SER A 1 98 ? 18.007 -5.946 39.729 1.00 24.72 98 SER A CA 1
ATOM 765 C C . SER A 1 98 ? 17.042 -4.763 39.781 1.00 24.73 98 SER A C 1
ATOM 766 O O . SER A 1 98 ? 17.489 -3.633 39.628 1.00 23.57 98 SER A O 1
ATOM 769 N N . GLU A 1 99 ? 15.734 -5.020 39.972 1.00 20.68 99 GLU A N 1
ATOM 770 C CA . GLU A 1 99 ? 14.699 -3.968 40.039 1.00 21.96 99 GLU A CA 1
ATOM 771 C C . GLU A 1 99 ? 14.986 -2.940 41.140 1.00 25.51 99 GLU A C 1
ATOM 772 O O . GLU A 1 99 ? 14.623 -1.784 40.986 1.00 25.79 99 GLU A O 1
ATOM 778 N N . LEU A 1 100 ? 15.644 -3.364 42.234 1.00 22.16 100 LEU A N 1
ATOM 779 C CA . LEU A 1 100 ? 15.980 -2.496 43.370 1.00 23.45 100 LEU A CA 1
ATOM 780 C C . LEU A 1 100 ? 17.176 -1.542 43.089 1.00 26.67 100 LEU A C 1
ATOM 781 O O . LEU A 1 100 ? 17.319 -0.520 43.752 1.00 27.47 100 LEU A O 1
ATOM 786 N N . LEU A 1 101 ? 18.007 -1.877 42.093 1.00 19.92 101 LEU A N 1
ATOM 787 C CA . LEU A 1 101 ? 19.225 -1.139 41.723 1.00 18.20 101 LEU A CA 1
ATOM 788 C C . LEU A 1 101 ? 19.003 -0.117 40.623 1.00 21.17 101 LEU A C 1
ATOM 789 O O . LEU A 1 101 ? 19.918 0.649 40.314 1.00 21.63 101 LEU A O 1
ATOM 794 N N . GLU A 1 102 ? 17.800 -0.077 40.044 1.00 16.21 102 GLU A N 1
ATOM 795 C CA . GLU A 1 102 ? 17.501 0.727 38.862 1.00 16.74 102 GLU A CA 1
ATOM 796 C C . GLU A 1 102 ? 16.824 2.083 39.004 1.00 19.35 102 GLU A C 1
ATOM 797 O O . GLU A 1 102 ? 16.542 2.699 37.987 1.00 19.90 102 GLU A O 1
ATOM 803 N N . ASN A 1 103 ? 16.595 2.573 40.229 1.00 15.39 103 ASN A N 1
ATOM 804 C CA . ASN A 1 103 ? 15.915 3.845 40.407 1.00 14.75 103 ASN A CA 1
ATOM 805 C C . ASN A 1 103 ? 16.882 5.041 40.381 1.00 17.06 103 ASN A C 1
ATOM 806 O O . ASN A 1 103 ? 18.098 4.847 40.294 1.00 15.90 103 ASN A O 1
ATOM 811 N N . THR A 1 104 ? 16.336 6.261 40.479 1.00 13.63 104 THR A N 1
ATOM 812 C CA . THR A 1 104 ? 17.109 7.503 40.475 1.00 12.94 104 THR A CA 1
ATOM 813 C C . THR A 1 104 ? 17.995 7.577 41.713 1.00 14.77 104 THR A C 1
ATOM 814 O O . THR A 1 104 ? 19.158 7.973 41.597 1.00 12.97 104 THR A O 1
ATOM 818 N N . GLU A 1 105 ? 17.460 7.175 42.882 1.00 10.49 105 GLU A N 1
ATOM 819 C CA . GLU A 1 105 ? 18.217 7.171 44.138 1.00 10.93 105 GLU A CA 1
ATOM 820 C C . GLU A 1 105 ? 19.535 6.379 44.008 1.00 14.20 105 GLU A C 1
ATOM 821 O O . GLU A 1 105 ? 20.590 6.915 44.317 1.00 12.60 105 GLU A O 1
ATOM 835 N N . PHE A 1 107 ? 21.083 5.564 41.279 1.00 14.48 107 PHE A N 1
ATOM 836 C CA . PHE A 1 107 ? 21.902 6.193 40.238 1.00 13.04 107 PHE A CA 1
ATOM 837 C C . PHE A 1 107 ? 22.694 7.358 40.869 1.00 14.28 107 PHE A C 1
ATOM 838 O O . PHE A 1 107 ? 23.895 7.494 40.647 1.00 11.95 107 PHE A O 1
ATOM 854 N N . VAL A 1 109 ? 23.435 7.596 44.114 1.00 12.72 109 VAL A N 1
ATOM 855 C CA . VAL A 1 109 ? 24.349 6.951 45.061 1.00 12.59 109 VAL A CA 1
ATOM 856 C C . VAL A 1 109 ? 25.635 6.508 44.363 1.00 13.63 109 VAL A C 1
ATOM 857 O O . VAL A 1 109 ? 26.744 6.835 44.830 1.00 11.41 109 VAL A O 1
ATOM 861 N N . SER A 1 110 ? 25.492 5.787 43.250 1.00 9.96 110 SER A N 1
ATOM 862 C CA . SER A 1 110 ? 26.658 5.251 42.534 1.00 11.53 110 SER A CA 1
ATOM 863 C C . SER A 1 110 ? 27.524 6.333 41.877 1.00 14.44 110 SER A C 1
ATOM 864 O O . SER A 1 110 ? 28.749 6.225 41.943 1.00 14.69 110 SER A O 1
ATOM 867 N N . LEU A 1 111 ? 26.903 7.395 41.308 1.00 12.23 111 LEU A N 1
ATOM 868 C CA . LEU A 1 111 ? 27.643 8.508 40.707 1.00 12.09 111 LEU A CA 1
ATOM 869 C C . LEU A 1 111 ? 28.453 9.262 41.763 1.00 13.25 111 LEU A C 1
ATOM 870 O O . LEU A 1 111 ? 29.626 9.558 41.539 1.00 10.70 111 LEU A O 1
ATOM 875 N N . ILE A 1 112 ? 27.823 9.566 42.909 1.00 10.97 112 ILE A N 1
ATOM 876 C CA . ILE A 1 112 ? 28.488 10.272 44.014 1.00 9.87 112 ILE A CA 1
ATOM 877 C C . ILE A 1 112 ? 29.631 9.405 44.577 1.00 12.93 112 ILE A C 1
ATOM 878 O O . ILE A 1 112 ? 30.731 9.906 44.762 1.00 11.94 112 ILE A O 1
ATOM 883 N N . ASP A 1 113 ? 29.377 8.109 44.819 1.00 9.66 113 ASP A N 1
ATOM 884 C CA . ASP A 1 113 ? 30.418 7.209 45.347 1.00 9.03 113 ASP A CA 1
ATOM 885 C C . ASP A 1 113 ? 31.652 7.197 44.435 1.00 11.75 113 ASP A C 1
ATOM 886 O O . ASP A 1 113 ? 32.767 7.321 44.922 1.00 11.92 113 ASP A O 1
ATOM 891 N N . ALA A 1 114 ? 31.453 7.033 43.117 1.00 9.89 114 ALA A N 1
ATOM 892 C CA . ALA A 1 114 ? 32.548 7.008 42.137 1.00 10.66 114 ALA A CA 1
ATOM 893 C C . ALA A 1 114 ? 33.294 8.330 42.099 1.00 11.82 114 ALA A C 1
ATOM 894 O O . ALA A 1 114 ? 34.523 8.328 42.006 1.00 9.33 114 ALA A O 1
ATOM 896 N N . ALA A 1 115 ? 32.555 9.465 42.141 1.00 9.04 115 ALA A N 1
ATOM 897 C CA . ALA A 1 115 ? 33.192 10.798 42.097 1.00 10.24 115 ALA A CA 1
ATOM 898 C C . ALA A 1 115 ? 34.039 11.063 43.357 1.00 13.59 115 ALA A C 1
ATOM 899 O O . ALA A 1 115 ? 35.156 11.569 43.227 1.00 13.69 115 ALA A O 1
ATOM 901 N N . LEU A 1 116 ? 33.545 10.687 44.559 1.00 8.99 116 LEU A N 1
ATOM 902 C CA . LEU A 1 116 ? 34.349 10.893 45.787 1.00 9.26 116 LEU A CA 1
ATOM 903 C C . LEU A 1 116 ? 35.638 10.082 45.707 1.00 13.14 116 LEU A C 1
ATOM 904 O O . LEU A 1 116 ? 36.704 10.596 46.055 1.00 12.07 116 LEU A O 1
ATOM 909 N N . ALA A 1 117 ? 35.542 8.829 45.206 1.00 9.47 117 ALA A N 1
ATOM 910 C CA . ALA A 1 117 ? 36.729 7.973 45.036 1.00 10.20 117 ALA A CA 1
ATOM 911 C C . ALA A 1 117 ? 37.725 8.622 44.036 1.00 13.26 117 ALA A C 1
ATOM 912 O O . ALA A 1 117 ? 38.937 8.646 44.299 1.00 11.74 117 ALA A O 1
ATOM 914 N N . ALA A 1 118 ? 37.217 9.144 42.895 1.00 9.90 118 ALA A N 1
ATOM 915 C CA . ALA A 1 118 ? 38.064 9.775 41.881 1.00 9.91 118 ALA A CA 1
ATOM 916 C C . ALA A 1 118 ? 38.789 10.990 42.413 1.00 12.18 118 ALA A C 1
ATOM 917 O O . ALA A 1 118 ? 39.957 11.199 42.070 1.00 11.09 118 ALA A O 1
ATOM 919 N N . GLN A 1 119 ? 38.089 11.816 43.205 1.00 10.18 119 GLN A N 1
ATOM 920 C CA . GLN A 1 119 ? 38.721 13.014 43.755 1.00 9.76 119 GLN A CA 1
ATOM 921 C C . GLN A 1 119 ? 39.789 12.693 44.803 1.00 13.50 119 GLN A C 1
ATOM 922 O O . GLN A 1 119 ? 40.801 13.393 44.858 1.00 12.87 119 GLN A O 1
ATOM 928 N N . ASN A 1 120 ? 39.598 11.607 45.571 1.00 11.80 120 ASN A N 1
ATOM 929 C CA . ASN A 1 120 ? 40.627 11.121 46.501 1.00 12.30 120 ASN A CA 1
ATOM 930 C C . ASN A 1 120 ? 41.856 10.689 45.696 1.00 16.06 120 ASN A C 1
ATOM 931 O O . ASN A 1 120 ? 42.988 11.028 46.065 1.00 17.39 120 ASN A O 1
ATOM 944 N N . SER A 1 122 ? 42.706 11.810 42.731 1.00 10.20 122 SER A N 1
ATOM 945 C CA . SER A 1 122 ? 43.285 13.015 42.148 1.00 10.19 122 SER A CA 1
ATOM 946 C C . SER A 1 122 ? 44.190 13.733 43.162 1.00 14.51 122 SER A C 1
ATOM 947 O O . SER A 1 122 ? 45.327 14.087 42.824 1.00 14.09 122 SER A O 1
ATOM 950 N N . ILE A 1 123 ? 43.697 13.922 44.396 1.00 12.87 123 ILE A N 1
ATOM 951 C CA . ILE A 1 123 ? 44.482 14.592 45.461 1.00 14.08 123 ILE A CA 1
ATOM 952 C C . ILE A 1 123 ? 45.728 13.760 45.802 1.00 18.87 123 ILE A C 1
ATOM 953 O O . ILE A 1 123 ? 46.824 14.321 45.957 1.00 17.81 123 ILE A O 1
ATOM 958 N N . ALA A 1 124 ? 45.560 12.437 45.919 1.00 15.36 124 ALA A N 1
ATOM 959 C CA . ALA A 1 124 ? 46.704 11.550 46.189 1.00 15.35 124 ALA A CA 1
ATOM 960 C C . ALA A 1 124 ? 47.757 11.700 45.078 1.00 19.80 124 ALA A C 1
ATOM 961 O O . ALA A 1 124 ? 48.932 11.905 45.395 1.00 20.07 124 ALA A O 1
ATOM 963 N N . ALA A 1 125 ? 47.339 11.687 43.788 1.00 15.16 125 ALA A N 1
ATOM 964 C CA . ALA A 1 125 ? 48.273 11.823 42.652 1.00 15.01 125 ALA A CA 1
ATOM 965 C C . ALA A 1 125 ? 48.998 13.165 42.667 1.00 17.36 125 ALA A C 1
ATOM 966 O O . ALA A 1 125 ? 50.233 13.207 42.552 1.00 15.29 125 ALA A O 1
ATOM 968 N N . GLU A 1 126 ? 48.242 14.248 42.877 1.00 13.48 126 GLU A N 1
ATOM 969 C CA . GLU A 1 126 ? 48.791 15.603 42.951 1.00 13.77 126 GLU A CA 1
ATOM 970 C C . GLU A 1 126 ? 49.773 15.786 44.106 1.00 19.00 126 GLU A C 1
ATOM 971 O O . GLU A 1 126 ? 50.781 16.466 43.933 1.00 17.60 126 GLU A O 1
ATOM 977 N N . SER A 1 127 ? 49.518 15.131 45.261 1.00 18.43 127 SER A N 1
ATOM 978 C CA . SER A 1 127 ? 50.425 15.190 46.420 1.00 19.55 127 SER A CA 1
ATOM 979 C C . SER A 1 127 ? 51.789 14.519 46.107 1.00 26.69 127 SER A C 1
ATOM 980 O O . SER A 1 127 ? 52.799 14.880 46.719 1.00 25.27 127 SER A O 1
ATOM 991 N N . GLY A 1 129 ? 53.266 14.753 43.209 1.00 21.90 129 GLY A N 1
ATOM 992 C CA . GLY A 1 129 ? 53.846 15.562 42.140 1.00 20.49 129 GLY A CA 1
ATOM 993 C C . GLY A 1 129 ? 53.370 15.116 40.769 1.00 23.99 129 GLY A C 1
ATOM 994 O O . GLY A 1 129 ? 53.909 15.547 39.742 1.00 24.14 129 GLY A O 1
ATOM 995 N N . LEU A 1 130 ? 52.358 14.231 40.724 1.00 19.12 130 LEU A N 1
ATOM 996 C CA . LEU A 1 130 ? 51.824 13.804 39.436 1.00 18.24 130 LEU A CA 1
ATOM 997 C C . LEU A 1 130 ? 50.739 14.793 38.996 1.00 20.98 130 LEU A C 1
ATOM 998 O O . LEU A 1 130 ? 50.204 15.528 39.814 1.00 20.49 130 LEU A O 1
ATOM 1003 N N . GLY A 1 131 ? 50.451 14.806 37.705 1.00 18.19 131 GLY A N 1
ATOM 1004 C CA . GLY A 1 131 ? 49.397 15.618 37.124 1.00 16.98 131 GLY A CA 1
ATOM 1005 C C . GLY A 1 131 ? 48.207 14.740 36.797 1.00 17.87 131 GLY A C 1
ATOM 1006 O O . GLY A 1 131 ? 48.365 13.523 36.579 1.00 14.22 131 GLY A O 1
ATOM 1007 N N . ILE A 1 132 ? 46.998 15.345 36.815 1.00 13.02 132 ILE A N 1
ATOM 1008 C CA . ILE A 1 132 ? 45.764 14.630 36.477 1.00 12.57 132 ILE A CA 1
ATOM 1009 C C . ILE A 1 132 ? 44.905 15.448 35.519 1.00 15.59 132 ILE A C 1
ATOM 1010 O O . ILE A 1 132 ? 44.945 16.680 35.531 1.00 13.92 132 ILE A O 1
ATOM 1015 N N . CYS A 1 133 ? 44.036 14.752 34.782 1.00 13.27 133 CYS A N 1
ATOM 1016 C CA . CYS A 1 133 ? 43.004 15.365 33.961 1.00 11.68 133 CYS A CA 1
ATOM 1017 C C . CYS A 1 133 ? 41.835 14.408 33.868 1.00 13.06 133 CYS A C 1
ATOM 1018 O O . CYS A 1 133 ? 42.003 13.260 33.445 1.00 10.25 133 CYS A O 1
ATOM 1021 N N . TYR A 1 134 ? 40.655 14.872 34.320 1.00 10.97 134 TYR A N 1
ATOM 1022 C CA . TYR A 1 134 ? 39.415 14.090 34.204 1.00 9.46 134 TYR A CA 1
ATOM 1023 C C . TYR A 1 134 ? 39.020 14.089 32.740 1.00 12.54 134 TYR A C 1
ATOM 1024 O O . TYR A 1 134 ? 39.284 15.064 32.044 1.00 12.96 134 TYR A O 1
ATOM 1033 N N . ILE A 1 135 ? 38.415 12.985 32.254 1.00 10.58 135 ILE A N 1
ATOM 1034 C CA . ILE A 1 135 ? 38.017 12.830 30.848 1.00 9.21 135 ILE A CA 1
ATOM 1035 C C . ILE A 1 135 ? 36.550 12.390 30.757 1.00 13.52 135 ILE A C 1
ATOM 1036 O O . ILE A 1 135 ? 36.250 11.197 30.712 1.00 12.20 135 ILE A O 1
ATOM 1041 N N . GLY A 1 136 ? 35.670 13.372 30.736 1.00 12.07 136 GLY A N 1
ATOM 1042 C CA . GLY A 1 136 ? 34.231 13.162 30.582 1.00 12.32 136 GLY A CA 1
ATOM 1043 C C . GLY A 1 136 ? 33.872 12.899 29.130 1.00 14.59 136 GLY A C 1
ATOM 1044 O O . GLY A 1 136 ? 32.767 12.444 28.845 1.00 15.14 136 GLY A O 1
ATOM 1045 N N . GLY A 1 137 ? 34.807 13.197 28.222 1.00 13.04 137 GLY A N 1
ATOM 1046 C CA . GLY A 1 137 ? 34.677 12.995 26.784 1.00 12.57 137 GLY A CA 1
ATOM 1047 C C . GLY A 1 137 ? 34.286 11.585 26.389 1.00 16.30 137 GLY A C 1
ATOM 1048 O O . GLY A 1 137 ? 33.637 11.396 25.357 1.00 15.87 137 GLY A O 1
ATOM 1049 N N . ILE A 1 138 ? 34.629 10.578 27.221 1.00 13.26 138 ILE A N 1
ATOM 1050 C CA . ILE A 1 138 ? 34.224 9.175 26.981 1.00 14.25 138 ILE A CA 1
ATOM 1051 C C . ILE A 1 138 ? 32.674 9.035 26.919 1.00 18.07 138 ILE A C 1
ATOM 1052 O O . ILE A 1 138 ? 32.167 8.108 26.279 1.00 17.61 138 ILE A O 1
ATOM 1057 N N . ARG A 1 139 ? 31.927 9.992 27.535 1.00 12.27 139 ARG A N 1
ATOM 1058 C CA . ARG A 1 139 ? 30.448 9.962 27.490 1.00 12.99 139 ARG A CA 1
ATOM 1059 C C . ARG A 1 139 ? 29.859 10.344 26.118 1.00 17.69 139 ARG A C 1
ATOM 1060 O O . ARG A 1 139 ? 28.638 10.306 25.954 1.00 17.84 139 ARG A O 1
ATOM 1068 N N . ASN A 1 140 ? 30.718 10.688 25.131 1.00 14.32 140 ASN A N 1
ATOM 1069 C CA . ASN A 1 140 ? 30.268 10.971 23.762 1.00 15.66 140 ASN A CA 1
ATOM 1070 C C . ASN A 1 140 ? 29.732 9.686 23.133 1.00 20.77 140 ASN A C 1
ATOM 1071 O O . ASN A 1 140 ? 28.785 9.741 22.350 1.00 22.29 140 ASN A O 1
ATOM 1076 N N . GLU A 1 141 ? 30.346 8.530 23.457 1.00 16.00 141 GLU A N 1
ATOM 1077 C CA . GLU A 1 141 ? 30.013 7.243 22.847 1.00 16.07 141 GLU A CA 1
ATOM 1078 C C . GLU A 1 141 ? 30.070 6.118 23.872 1.00 17.40 141 GLU A C 1
ATOM 1079 O O . GLU A 1 141 ? 30.857 5.197 23.715 1.00 15.77 141 GLU A O 1
ATOM 1085 N N . LEU A 1 142 ? 29.258 6.197 24.940 1.00 17.69 142 LEU A N 1
ATOM 1086 C CA . LEU A 1 142 ? 29.297 5.175 25.988 1.00 18.08 142 LEU A CA 1
ATOM 1087 C C . LEU A 1 142 ? 29.061 3.736 25.515 1.00 22.61 142 LEU A C 1
ATOM 1088 O O . LEU A 1 142 ? 29.660 2.841 26.090 1.00 22.55 142 LEU A O 1
ATOM 1093 N N . ASP A 1 143 ? 28.241 3.511 24.453 1.00 19.45 143 ASP A N 1
ATOM 1094 C CA . ASP A 1 143 ? 27.983 2.166 23.918 1.00 19.46 143 ASP A CA 1
ATOM 1095 C C . ASP A 1 143 ? 29.288 1.570 23.412 1.00 20.41 143 ASP A C 1
ATOM 1096 O O . ASP A 1 143 ? 29.583 0.421 23.703 1.00 19.98 143 ASP A O 1
ATOM 1101 N N . LYS A 1 144 ? 30.122 2.378 22.737 1.00 16.30 144 LYS A N 1
ATOM 1102 C CA . LYS A 1 144 ? 31.417 1.910 22.251 1.00 14.86 144 LYS A CA 1
ATOM 1103 C C . LYS A 1 144 ? 32.427 1.774 23.385 1.00 17.41 144 LYS A C 1
ATOM 1104 O O . LYS A 1 144 ? 33.229 0.847 23.362 1.00 18.14 144 LYS A O 1
ATOM 1110 N N . VAL A 1 145 ? 32.381 2.667 24.390 1.00 14.97 145 VAL A N 1
ATOM 1111 C CA . VAL A 1 145 ? 33.256 2.610 25.575 1.00 14.74 145 VAL A CA 1
ATOM 1112 C C . VAL A 1 145 ? 32.985 1.306 26.366 1.00 17.70 145 VAL A C 1
ATOM 1113 O O . VAL A 1 145 ? 33.938 0.596 26.716 1.00 15.05 145 VAL A O 1
ATOM 1117 N N . THR A 1 146 ? 31.678 0.936 26.537 1.00 14.43 146 THR A N 1
ATOM 1118 C CA . THR A 1 146 ? 31.331 -0.301 27.240 1.00 14.97 146 THR A CA 1
ATOM 1119 C C . THR A 1 146 ? 31.838 -1.528 26.474 1.00 19.79 146 THR A C 1
ATOM 1120 O O . THR A 1 146 ? 32.193 -2.523 27.108 1.00 17.85 146 THR A O 1
ATOM 1124 N N . GLU A 1 147 ? 31.914 -1.449 25.119 1.00 17.80 147 GLU A N 1
ATOM 1125 C CA . GLU A 1 147 ? 32.455 -2.541 24.308 1.00 18.14 147 GLU A CA 1
ATOM 1126 C C . GLU A 1 147 ? 33.976 -2.630 24.489 1.00 19.51 147 GLU A C 1
ATOM 1127 O O . GLU A 1 147 ? 34.502 -3.735 24.586 1.00 16.71 147 GLU A O 1
ATOM 1133 N N . VAL A 1 148 ? 34.688 -1.468 24.537 1.00 18.00 148 VAL A N 1
ATOM 1134 C CA . VAL A 1 148 ? 36.149 -1.444 24.737 1.00 17.86 148 VAL A CA 1
ATOM 1135 C C . VAL A 1 148 ? 36.491 -2.074 26.108 1.00 20.42 148 VAL A C 1
ATOM 1136 O O . VAL A 1 148 ? 37.395 -2.914 26.212 1.00 20.11 148 VAL A O 1
ATOM 1140 N N . LEU A 1 149 ? 35.757 -1.667 27.145 1.00 15.82 149 LEU A N 1
ATOM 1141 C CA . LEU A 1 149 ? 36.002 -2.103 28.524 1.00 15.90 149 LEU A CA 1
ATOM 1142 C C . LEU A 1 149 ? 35.284 -3.395 28.908 1.00 21.39 149 LEU A C 1
ATOM 1143 O O . LEU A 1 149 ? 35.524 -3.913 29.999 1.00 19.90 149 LEU A O 1
ATOM 1148 N N . GLN A 1 150 ? 34.385 -3.897 28.026 1.00 19.16 150 GLN A N 1
ATOM 1149 C CA . GLN A 1 150 ? 33.581 -5.119 28.245 1.00 20.09 150 GLN A CA 1
ATOM 1150 C C . GLN A 1 150 ? 32.846 -5.044 29.595 1.00 23.54 150 GLN A C 1
ATOM 1151 O O . GLN A 1 150 ? 32.913 -5.968 30.414 1.00 21.98 150 GLN A O 1
ATOM 1157 N N . THR A 1 151 ? 32.216 -3.882 29.854 1.00 19.25 151 THR A N 1
ATOM 1158 C CA . THR A 1 151 ? 31.499 -3.690 31.114 1.00 18.17 151 THR A CA 1
ATOM 1159 C C . THR A 1 151 ? 30.142 -4.366 31.031 1.00 20.02 151 THR A C 1
ATOM 1160 O O . THR A 1 151 ? 29.460 -4.243 30.019 1.00 18.51 151 THR A O 1
ATOM 1164 N N . PRO A 1 152 ? 29.733 -5.085 32.091 1.00 17.48 152 PRO A N 1
ATOM 1165 C CA . PRO A 1 152 ? 28.436 -5.781 32.046 1.00 17.21 152 PRO A CA 1
ATOM 1166 C C . PRO A 1 152 ? 27.268 -4.841 32.339 1.00 21.60 152 PRO A C 1
ATOM 1167 O O . PRO A 1 152 ? 27.464 -3.624 32.508 1.00 19.18 152 PRO A O 1
ATOM 1171 N N . ASP A 1 153 ? 26.049 -5.398 32.468 1.00 18.84 153 ASP A N 1
ATOM 1172 C CA . ASP A 1 153 ? 24.890 -4.577 32.813 1.00 19.17 153 ASP A CA 1
ATOM 1173 C C . ASP A 1 153 ? 25.073 -4.079 34.243 1.00 18.51 153 ASP A C 1
ATOM 1174 O O . ASP A 1 153 ? 25.833 -4.688 34.995 1.00 17.31 153 ASP A O 1
ATOM 1179 N N . HIS A 1 154 ? 24.445 -2.937 34.589 1.00 14.00 154 HIS A N 1
ATOM 1180 C CA . HIS A 1 154 ? 24.573 -2.305 35.924 1.00 14.71 154 HIS A CA 1
ATOM 1181 C C . HIS A 1 154 ? 25.952 -1.693 36.178 1.00 15.18 154 HIS A C 1
ATOM 1182 O O . HIS A 1 154 ? 26.315 -1.425 37.327 1.00 13.60 154 HIS A O 1
ATOM 1189 N N . VAL A 1 155 ? 26.712 -1.480 35.096 1.00 11.10 155 VAL A N 1
ATOM 1190 C CA . VAL A 1 155 ? 28.027 -0.829 35.149 1.00 11.44 155 VAL A CA 1
ATOM 1191 C C . VAL A 1 155 ? 27.981 0.320 34.133 1.00 16.96 155 VAL A C 1
ATOM 1192 O O . VAL A 1 155 ? 27.654 0.099 32.963 1.00 14.71 155 VAL A O 1
ATOM 1196 N N . LEU A 1 156 ? 28.234 1.555 34.604 1.00 12.69 156 LEU A N 1
ATOM 1197 C CA . LEU A 1 156 ? 28.200 2.714 33.729 1.00 11.86 156 LEU A CA 1
ATOM 1198 C C . LEU A 1 156 ? 29.520 3.492 33.785 1.00 14.42 156 LEU A C 1
ATOM 1199 O O . LEU A 1 156 ? 29.779 4.160 34.794 1.00 12.15 156 LEU A O 1
ATOM 1204 N N . PRO A 1 157 ? 30.333 3.494 32.702 1.00 11.77 157 PRO A N 1
ATOM 1205 C CA . PRO A 1 157 ? 31.548 4.346 32.709 1.00 10.69 157 PRO A CA 1
ATOM 1206 C C . PRO A 1 157 ? 31.104 5.821 32.785 1.00 12.27 157 PRO A C 1
ATOM 1207 O O . PRO A 1 157 ? 30.138 6.208 32.144 1.00 12.32 157 PRO A O 1
ATOM 1211 N N . LEU A 1 158 ? 31.734 6.602 33.668 1.00 8.05 158 LEU A N 1
ATOM 1212 C CA . LEU A 1 158 ? 31.348 7.996 33.906 1.00 8.25 158 LEU A CA 1
ATOM 1213 C C . LEU A 1 158 ? 32.363 8.958 33.321 1.00 12.84 158 LEU A C 1
ATOM 1214 O O . LEU A 1 158 ? 31.988 9.954 32.704 1.00 12.67 158 LEU A O 1
ATOM 1219 N N . PHE A 1 159 ? 33.649 8.696 33.583 1.00 11.01 159 PHE A N 1
ATOM 1220 C CA . PHE A 1 159 ? 34.757 9.542 33.104 1.00 10.36 159 PHE A CA 1
ATOM 1221 C C . PHE A 1 159 ? 36.049 8.779 33.286 1.00 15.37 159 PHE A C 1
ATOM 1222 O O . PHE A 1 159 ? 36.124 7.873 34.121 1.00 13.33 159 PHE A O 1
ATOM 1230 N N . GLY A 1 160 ? 37.047 9.173 32.512 1.00 11.59 160 GLY A N 1
ATOM 1231 C CA . GLY A 1 160 ? 38.396 8.674 32.677 1.00 12.30 160 GLY A CA 1
ATOM 1232 C C . GLY A 1 160 ? 39.163 9.646 33.559 1.00 14.71 160 GLY A C 1
ATOM 1233 O O . GLY A 1 160 ? 38.696 10.771 33.847 1.00 11.91 160 GLY A O 1
ATOM 1234 N N . LEU A 1 161 ? 40.331 9.215 34.016 1.00 11.25 161 LEU A N 1
ATOM 1235 C CA . LEU A 1 161 ? 41.257 10.041 34.775 1.00 10.68 161 LEU A CA 1
ATOM 1236 C C . LEU A 1 161 ? 42.643 9.714 34.261 1.00 16.76 161 LEU A C 1
ATOM 1237 O O . LEU A 1 161 ? 43.118 8.596 34.459 1.00 15.94 161 LEU A O 1
ATOM 1242 N N . ALA A 1 162 ? 43.239 10.653 33.513 1.00 13.77 162 ALA A N 1
ATOM 1243 C CA . ALA A 1 162 ? 44.585 10.538 32.980 1.00 13.31 162 ALA A CA 1
ATOM 1244 C C . ALA A 1 162 ? 45.514 10.983 34.105 1.00 15.34 162 ALA A C 1
ATOM 1245 O O . ALA A 1 162 ? 45.268 12.005 34.736 1.00 14.13 162 ALA A O 1
ATOM 1247 N N . VAL A 1 163 ? 46.507 10.149 34.438 1.00 11.20 163 VAL A N 1
ATOM 1248 C CA . VAL A 1 163 ? 47.465 10.434 35.508 1.00 12.30 163 VAL A CA 1
ATOM 1249 C C . VAL A 1 163 ? 48.878 10.242 34.933 1.00 17.62 163 VAL A C 1
ATOM 1250 O O . VAL A 1 163 ? 49.106 9.286 34.205 1.00 16.79 163 VAL A O 1
ATOM 1254 N N . GLY A 1 164 ? 49.796 11.139 35.256 1.00 16.95 164 GLY A N 1
ATOM 1255 C CA . GLY A 1 164 ? 51.169 11.003 34.783 1.00 17.45 164 GLY A CA 1
ATOM 1256 C C . GLY A 1 164 ? 52.113 12.063 35.303 1.00 22.35 164 GLY A C 1
ATOM 1257 O O . GLY A 1 164 ? 51.727 12.922 36.106 1.00 20.53 164 GLY A O 1
ATOM 1258 N N . HIS A 1 165 ? 53.361 12.002 34.828 1.00 20.10 165 HIS A N 1
ATOM 1259 C CA . HIS A 1 165 ? 54.427 12.942 35.172 1.00 20.37 165 HIS A CA 1
ATOM 1260 C C . HIS A 1 165 ? 54.243 14.123 34.242 1.00 23.53 165 HIS A C 1
ATOM 1261 O O . HIS A 1 165 ? 54.255 13.929 33.032 1.00 22.84 165 HIS A O 1
ATOM 1268 N N . PRO A 1 166 ? 53.967 15.343 34.750 1.00 20.82 166 PRO A N 1
ATOM 1269 C CA . PRO A 1 166 ? 53.725 16.459 33.827 1.00 21.42 166 PRO A CA 1
ATOM 1270 C C . PRO A 1 166 ? 54.943 16.840 32.977 1.00 25.47 166 PRO A C 1
ATOM 1271 O O . PRO A 1 166 ? 56.058 16.864 33.492 1.00 25.61 166 PRO A O 1
ATOM 1275 N N . ALA A 1 167 ? 54.718 17.104 31.682 1.00 21.74 167 ALA A N 1
ATOM 1276 C CA . ALA A 1 167 ? 55.738 17.569 30.734 1.00 22.68 167 ALA A CA 1
ATOM 1277 C C . ALA A 1 167 ? 55.654 19.119 30.649 1.00 30.84 167 ALA A C 1
ATOM 1278 O O . ALA A 1 167 ? 56.602 19.780 30.237 1.00 30.92 167 ALA A O 1
ATOM 1280 N N . ASN A 1 168 ? 54.499 19.677 31.050 1.00 28.53 168 ASN A N 1
ATOM 1281 C CA . ASN A 1 168 ? 54.185 21.109 31.091 1.00 29.14 168 ASN A CA 1
ATOM 1282 C C . ASN A 1 168 ? 53.236 21.301 32.281 1.00 34.22 168 ASN A C 1
ATOM 1283 O O . ASN A 1 168 ? 52.265 20.548 32.400 1.00 34.32 168 ASN A O 1
ATOM 1288 N N . LEU A 1 169 ? 53.529 22.263 33.173 1.00 31.46 169 LEU A N 1
ATOM 1289 C CA . LEU A 1 169 ? 52.719 22.504 34.375 1.00 31.67 169 LEU A CA 1
ATOM 1290 C C . LEU A 1 169 ? 51.481 23.367 34.176 1.00 32.01 169 LEU A C 1
ATOM 1291 O O . LEU A 1 169 ? 50.661 23.449 35.093 1.00 29.90 169 LEU A O 1
ATOM 1296 N N . SER A 1 170 ? 51.338 24.005 32.989 1.00 26.95 170 SER A N 1
ATOM 1297 C CA . SER A 1 170 ? 50.204 24.865 32.651 1.00 25.03 170 SER A CA 1
ATOM 1298 C C . SER A 1 170 ? 50.038 25.977 33.730 1.00 26.59 170 SER A C 1
ATOM 1299 O O . SER A 1 170 ? 51.030 26.439 34.305 1.00 25.03 170 SER A O 1
ATOM 1302 N N . GLY A 1 171 ? 48.804 26.360 34.014 1.00 21.21 171 GLY A N 1
ATOM 1303 C CA . GLY A 1 171 ? 48.496 27.378 35.012 1.00 19.93 171 GLY A CA 1
ATOM 1304 C C . GLY A 1 171 ? 47.106 27.204 35.579 1.00 21.23 171 GLY A C 1
ATOM 1305 O O . GLY A 1 171 ? 46.259 26.533 34.974 1.00 19.25 171 GLY A O 1
ATOM 1306 N N . LYS A 1 172 ? 46.861 27.817 36.728 1.00 18.30 172 LYS A N 1
ATOM 1307 C CA . LYS A 1 172 ? 45.565 27.743 37.415 1.00 17.89 172 LYS A CA 1
ATOM 1308 C C . LYS A 1 172 ? 44.487 28.544 36.712 1.00 21.86 172 LYS A C 1
ATOM 1309 O O . LYS A 1 172 ? 44.783 29.582 36.123 1.00 21.23 172 LYS A O 1
ATOM 1315 N N . LYS A 1 173 ? 43.243 28.061 36.768 1.00 16.89 173 LYS A N 1
ATOM 1316 C CA . LYS A 1 173 ? 42.078 28.725 36.198 1.00 16.54 173 LYS A CA 1
ATOM 1317 C C . LYS A 1 173 ? 41.266 29.333 37.333 1.00 16.82 173 LYS A C 1
ATOM 1318 O O . LYS A 1 173 ? 40.935 28.621 38.277 1.00 13.70 173 LYS A O 1
ATOM 1324 N N . PRO A 1 174 ? 40.920 30.639 37.284 1.00 15.33 174 PRO A N 1
ATOM 1325 C CA . PRO A 1 174 ? 40.148 31.230 38.394 1.00 15.75 174 PRO A CA 1
ATOM 1326 C C . PRO A 1 174 ? 38.768 30.598 38.552 1.00 17.71 174 PRO A C 1
ATOM 1327 O O . PRO A 1 174 ? 38.116 30.235 37.570 1.00 15.26 174 PRO A O 1
ATOM 1331 N N . ARG A 1 175 ? 38.347 30.460 39.798 1.00 14.24 175 ARG A N 1
ATOM 1332 C CA . ARG A 1 175 ? 37.055 29.900 40.147 1.00 14.16 175 ARG A CA 1
ATOM 1333 C C . ARG A 1 175 ? 36.079 31.032 40.429 1.00 15.93 175 ARG A C 1
ATOM 1334 O O . ARG A 1 175 ? 36.507 32.159 40.696 1.00 13.22 175 ARG A O 1
ATOM 1342 N N . LEU A 1 176 ? 34.773 30.720 40.391 1.00 12.45 176 LEU A N 1
ATOM 1343 C CA . LEU A 1 176 ? 33.713 31.683 40.708 1.00 11.63 176 LEU A CA 1
ATOM 1344 C C . LEU A 1 176 ? 33.993 32.389 42.029 1.00 15.66 176 LEU A C 1
ATOM 1345 O O . LEU A 1 176 ? 34.538 31.770 42.955 1.00 14.16 176 LEU A O 1
ATOM 1350 N N . PRO A 1 177 ? 33.583 33.666 42.183 1.00 13.89 177 PRO A N 1
ATOM 1351 C CA . PRO A 1 177 ? 33.747 34.323 43.492 1.00 14.23 177 PRO A CA 1
ATOM 1352 C C . PRO A 1 177 ? 33.040 33.492 44.550 1.00 18.22 177 PRO A C 1
ATOM 1353 O O . PRO A 1 177 ? 32.024 32.857 44.255 1.00 16.23 177 PRO A O 1
ATOM 1357 N N . LYS A 1 178 ? 33.595 33.452 45.762 1.00 16.76 178 LYS A N 1
ATOM 1358 C CA . LYS A 1 178 ? 33.040 32.713 46.896 1.00 17.65 178 LYS A CA 1
ATOM 1359 C C . LYS A 1 178 ? 31.521 32.916 47.056 1.00 21.20 178 LYS A C 1
ATOM 1360 O O . LYS A 1 178 ? 30.782 31.940 47.164 1.00 19.90 178 LYS A O 1
ATOM 1366 N N . GLN A 1 179 ? 31.067 34.180 47.045 1.00 19.00 179 GLN A N 1
ATOM 1367 C CA . GLN A 1 179 ? 29.663 34.529 47.218 1.00 19.34 179 GLN A CA 1
ATOM 1368 C C . GLN A 1 179 ? 28.695 34.025 46.103 1.00 23.06 179 GLN A C 1
ATOM 1369 O O . GLN A 1 179 ? 27.480 33.984 46.322 1.00 24.06 179 GLN A O 1
ATOM 1375 N N . ALA A 1 180 ? 29.233 33.596 44.934 1.00 15.69 180 ALA A N 1
ATOM 1376 C CA . ALA A 1 180 ? 28.405 32.975 43.898 1.00 15.51 180 ALA A CA 1
ATOM 1377 C C . ALA A 1 180 ? 28.097 31.511 44.281 1.00 17.07 180 ALA A C 1
ATOM 1378 O O . ALA A 1 180 ? 27.039 30.995 43.945 1.00 16.35 180 ALA A O 1
ATOM 1380 N N . VAL A 1 181 ? 29.058 30.833 44.905 1.00 14.19 181 VAL A N 1
ATOM 1381 C CA . VAL A 1 181 ? 28.943 29.397 45.228 1.00 14.04 181 VAL A CA 1
ATOM 1382 C C . VAL A 1 181 ? 28.458 29.125 46.644 1.00 18.28 181 VAL A C 1
ATOM 1383 O O . VAL A 1 181 ? 27.715 28.166 46.857 1.00 17.89 181 VAL A O 1
ATOM 1387 N N . TYR A 1 182 ? 28.907 29.940 47.610 1.00 14.88 182 TYR A N 1
ATOM 1388 C CA . TYR A 1 182 ? 28.612 29.754 49.033 1.00 14.39 182 TYR A CA 1
ATOM 1389 C C . TYR A 1 182 ? 27.501 30.672 49.496 1.00 19.04 182 TYR A C 1
ATOM 1390 O O . TYR A 1 182 ? 27.562 31.878 49.251 1.00 18.85 182 TYR A O 1
ATOM 1399 N N . HIS A 1 183 ? 26.467 30.096 50.117 1.00 15.00 183 HIS A N 1
ATOM 1400 C CA . HIS A 1 183 ? 25.264 30.818 50.552 1.00 14.73 183 HIS A CA 1
ATOM 1401 C C . HIS A 1 183 ? 25.098 30.572 52.044 1.00 17.92 183 HIS A C 1
ATOM 1402 O O . HIS A 1 183 ? 25.361 29.472 52.505 1.00 16.58 183 HIS A O 1
ATOM 1409 N N . GLU A 1 184 ? 24.669 31.578 52.798 1.00 16.20 184 GLU A N 1
ATOM 1410 C CA . GLU A 1 184 ? 24.489 31.393 54.239 1.00 16.38 184 GLU A CA 1
ATOM 1411 C C . GLU A 1 184 ? 23.047 31.118 54.532 1.00 18.65 184 GLU A C 1
ATOM 1412 O O . GLU A 1 184 ? 22.186 31.961 54.240 1.00 17.24 184 GLU A O 1
ATOM 1418 N N . ASN A 1 185 ? 22.774 29.905 55.068 1.00 15.03 185 ASN A N 1
ATOM 1419 C CA . ASN A 1 185 ? 21.459 29.397 55.485 1.00 16.35 185 ASN A CA 1
ATOM 1420 C C . ASN A 1 185 ? 20.441 29.094 54.425 1.00 19.82 185 ASN A C 1
ATOM 1421 O O . ASN A 1 185 ? 19.740 28.075 54.522 1.00 18.04 185 ASN A O 1
ATOM 1426 N N . THR A 1 186 ? 20.300 29.996 53.444 1.00 17.77 186 THR A N 1
ATOM 1427 C CA . THR A 1 186 ? 19.373 29.827 52.327 1.00 16.83 186 THR A CA 1
ATOM 1428 C C . THR A 1 186 ? 20.094 30.187 51.046 1.00 18.75 186 THR A C 1
ATOM 1429 O O . THR A 1 186 ? 21.075 30.919 51.091 1.00 16.84 186 THR A O 1
ATOM 1433 N N . TYR A 1 187 ? 19.593 29.676 49.905 1.00 15.96 187 TYR A N 1
ATOM 1434 C CA . TYR A 1 187 ? 20.144 29.980 48.579 1.00 15.93 187 TYR A CA 1
ATOM 1435 C C . TYR A 1 187 ? 19.848 31.459 48.285 1.00 21.45 187 TYR A C 1
ATOM 1436 O O . TYR A 1 187 ? 18.710 31.906 48.468 1.00 21.92 187 TYR A O 1
ATOM 1445 N N . ASN A 1 188 ? 20.861 32.210 47.842 1.00 18.06 188 ASN A N 1
ATOM 1446 C CA . ASN A 1 188 ? 20.710 33.623 47.533 1.00 18.11 188 ASN A CA 1
ATOM 1447 C C . ASN A 1 188 ? 20.202 33.795 46.098 1.00 22.81 188 ASN A C 1
ATOM 1448 O O . ASN A 1 188 ? 20.941 33.539 45.144 1.00 22.10 188 ASN A O 1
ATOM 1453 N N . VAL A 1 189 ? 18.938 34.254 45.953 1.00 18.75 189 VAL A N 1
ATOM 1454 C CA . VAL A 1 189 ? 18.296 34.480 44.648 1.00 19.10 189 VAL A CA 1
ATOM 1455 C C . VAL A 1 189 ? 18.275 35.977 44.261 1.00 23.79 189 VAL A C 1
ATOM 1456 O O . VAL A 1 189 ? 17.660 36.337 43.254 1.00 23.07 189 VAL A O 1
ATOM 1460 N N . ASN A 1 190 ? 18.927 36.841 45.056 1.00 21.66 190 ASN A N 1
ATOM 1461 C CA . ASN A 1 190 ? 18.947 38.283 44.801 1.00 21.82 190 ASN A CA 1
ATOM 1462 C C . ASN A 1 190 ? 19.613 38.573 43.445 1.00 24.61 190 ASN A C 1
ATOM 1463 O O . ASN A 1 190 ? 20.787 38.242 43.253 1.00 22.51 190 ASN A O 1
ATOM 1468 N N . THR A 1 191 ? 18.835 39.163 42.500 1.00 20.77 191 THR A N 1
ATOM 1469 C CA . THR A 1 191 ? 19.271 39.463 41.133 1.00 20.34 191 THR A CA 1
ATOM 1470 C C . THR A 1 191 ? 20.441 40.426 41.055 1.00 22.70 191 THR A C 1
ATOM 1471 O O . THR A 1 191 ? 21.353 40.199 40.255 1.00 21.88 191 THR A O 1
ATOM 1475 N N . ASP A 1 192 ? 20.447 41.476 41.910 1.00 19.92 192 ASP A N 1
ATOM 1476 C CA . ASP A 1 192 ? 21.554 42.440 41.949 1.00 20.19 192 ASP A CA 1
ATOM 1477 C C . ASP A 1 192 ? 22.851 41.760 42.375 1.00 21.63 192 ASP A C 1
ATOM 1478 O O . ASP A 1 192 ? 23.887 41.998 41.764 1.00 20.94 192 ASP A O 1
ATOM 1483 N N . ASP A 1 193 ? 22.779 40.891 43.401 1.00 18.53 193 ASP A N 1
ATOM 1484 C CA . ASP A 1 193 ? 23.936 40.129 43.894 1.00 18.54 193 ASP A CA 1
ATOM 1485 C C . ASP A 1 193 ? 24.469 39.215 42.790 1.00 19.96 193 ASP A C 1
ATOM 1486 O O . ASP A 1 193 ? 25.673 39.194 42.553 1.00 19.54 193 ASP A O 1
ATOM 1491 N N . PHE A 1 194 ? 23.562 38.529 42.086 1.00 15.93 194 PHE A N 1
ATOM 1492 C CA . PHE A 1 194 ? 23.896 37.624 40.997 1.00 16.51 194 PHE A CA 1
ATOM 1493 C C . PHE A 1 194 ? 24.621 38.375 39.869 1.00 20.80 194 PHE A C 1
ATOM 1494 O O . PHE A 1 194 ? 25.684 37.949 39.448 1.00 18.34 194 PHE A O 1
ATOM 1502 N N . ARG A 1 195 ? 24.049 39.501 39.404 1.00 18.19 195 ARG A N 1
ATOM 1503 C CA . ARG A 1 195 ? 24.624 40.297 38.319 1.00 18.74 195 ARG A CA 1
ATOM 1504 C C . ARG A 1 195 ? 25.980 40.844 38.645 1.00 21.59 195 ARG A C 1
ATOM 1505 O O . ARG A 1 195 ? 26.832 40.804 37.782 1.00 21.01 195 ARG A O 1
ATOM 1513 N N . HIS A 1 196 ? 26.182 41.341 39.876 1.00 21.75 196 HIS A N 1
ATOM 1514 C CA . HIS A 1 196 ? 27.449 41.900 40.355 1.00 22.96 196 HIS A CA 1
ATOM 1515 C C . HIS A 1 196 ? 28.538 40.818 40.373 1.00 22.33 196 HIS A C 1
ATOM 1516 O O . HIS A 1 196 ? 29.655 41.070 39.929 1.00 19.83 196 HIS A O 1
ATOM 1523 N N . THR A 1 197 ? 28.217 39.625 40.907 1.00 17.88 197 THR A N 1
ATOM 1524 C CA . THR A 1 197 ? 29.197 38.536 40.991 1.00 17.67 197 THR A CA 1
ATOM 1525 C C . THR A 1 197 ? 29.534 37.989 39.613 1.00 20.49 197 THR A C 1
ATOM 1526 O O . THR A 1 197 ? 30.698 37.738 39.341 1.00 20.88 197 THR A O 1
ATOM 1538 N N . ASN A 1 199 ? 29.201 39.583 36.651 1.00 18.05 199 ASN A N 1
ATOM 1539 C CA . ASN A 1 199 ? 29.918 40.622 35.901 1.00 18.07 199 ASN A CA 1
ATOM 1540 C C . ASN A 1 199 ? 31.378 40.621 36.298 1.00 18.49 199 ASN A C 1
ATOM 1541 O O . ASN A 1 199 ? 32.243 40.699 35.427 1.00 16.04 199 ASN A O 1
ATOM 1546 N N . THR A 1 200 ? 31.654 40.551 37.615 1.00 17.43 200 THR A N 1
ATOM 1547 C CA . THR A 1 200 ? 33.017 40.527 38.156 1.00 17.24 200 THR A CA 1
ATOM 1548 C C . THR A 1 200 ? 33.748 39.286 37.614 1.00 17.62 200 THR A C 1
ATOM 1549 O O . THR A 1 200 ? 34.876 39.405 37.151 1.00 15.24 200 THR A O 1
ATOM 1553 N N . TYR A 1 201 ? 33.106 38.113 37.694 1.00 12.48 201 TYR A N 1
ATOM 1554 C CA . TYR A 1 201 ? 33.701 36.868 37.200 1.00 13.00 201 TYR A CA 1
ATOM 1555 C C . TYR A 1 201 ? 33.959 36.902 35.713 1.00 16.81 201 TYR A C 1
ATOM 1556 O O . TYR A 1 201 ? 35.042 36.516 35.296 1.00 16.35 201 TYR A O 1
ATOM 1565 N N . ASP A 1 202 ? 32.994 37.394 34.914 1.00 16.35 202 ASP A N 1
ATOM 1566 C CA . ASP A 1 202 ? 33.176 37.511 33.468 1.00 16.35 202 ASP A CA 1
ATOM 1567 C C . ASP A 1 202 ? 34.381 38.396 33.098 1.00 18.72 202 ASP A C 1
ATOM 1568 O O . ASP A 1 202 ? 35.114 38.073 32.162 1.00 15.97 202 ASP A O 1
ATOM 1573 N N . LYS A 1 203 ? 34.606 39.474 33.863 1.00 16.83 203 LYS A N 1
ATOM 1574 C CA . LYS A 1 203 ? 35.760 40.366 33.645 1.00 16.33 203 LYS A CA 1
ATOM 1575 C C . LYS A 1 203 ? 37.058 39.615 34.045 1.00 19.17 203 LYS A C 1
ATOM 1576 O O . LYS A 1 203 ? 38.043 39.690 33.318 1.00 20.11 203 LYS A O 1
ATOM 1582 N N . THR A 1 204 ? 37.047 38.889 35.189 1.00 15.44 204 THR A N 1
ATOM 1583 C CA . THR A 1 204 ? 38.210 38.090 35.649 1.00 14.87 204 THR A CA 1
ATOM 1584 C C . THR A 1 204 ? 38.610 37.070 34.559 1.00 17.12 204 THR A C 1
ATOM 1585 O O . THR A 1 204 ? 39.790 36.907 34.247 1.00 16.11 204 THR A O 1
ATOM 1589 N N . ILE A 1 205 ? 37.612 36.387 33.982 1.00 13.48 205 ILE A N 1
ATOM 1590 C CA . ILE A 1 205 ? 37.872 35.365 32.963 1.00 13.00 205 ILE A CA 1
ATOM 1591 C C . ILE A 1 205 ? 38.338 35.960 31.640 1.00 17.59 205 ILE A C 1
ATOM 1592 O O . ILE A 1 205 ? 39.287 35.441 31.042 1.00 17.52 205 ILE A O 1
ATOM 1597 N N . SER A 1 206 ? 37.661 37.027 31.176 1.00 16.96 206 SER A N 1
ATOM 1598 C CA . SER A 1 206 ? 38.061 37.707 29.939 1.00 18.36 206 SER A CA 1
ATOM 1599 C C . SER A 1 206 ? 39.510 38.215 30.078 1.00 23.36 206 SER A C 1
ATOM 1600 O O . SER A 1 206 ? 40.337 37.931 29.197 1.00 22.05 206 SER A O 1
ATOM 1603 N N . ASP A 1 207 ? 39.846 38.850 31.235 1.00 21.93 207 ASP A N 1
ATOM 1604 C CA . ASP A 1 207 ? 41.221 39.315 31.515 1.00 22.31 207 ASP A CA 1
ATOM 1605 C C . ASP A 1 207 ? 42.204 38.147 31.525 1.00 27.17 207 ASP A C 1
ATOM 1606 O O . ASP A 1 207 ? 43.310 38.266 30.988 1.00 28.66 207 ASP A O 1
ATOM 1611 N N . TYR A 1 208 ? 41.806 37.022 32.139 1.00 22.42 208 TYR A N 1
ATOM 1612 C CA . TYR A 1 208 ? 42.618 35.809 32.201 1.00 21.99 208 TYR A CA 1
ATOM 1613 C C . TYR A 1 208 ? 42.983 35.317 30.785 1.00 26.48 208 TYR A C 1
ATOM 1614 O O . TYR A 1 208 ? 44.161 35.038 30.519 1.00 25.84 208 TYR A O 1
ATOM 1623 N N . TYR A 1 209 ? 41.982 35.188 29.895 1.00 23.25 209 TYR A N 1
ATOM 1624 C CA . TYR A 1 209 ? 42.244 34.753 28.521 1.00 23.87 209 TYR A CA 1
ATOM 1625 C C . TYR A 1 209 ? 43.097 35.740 27.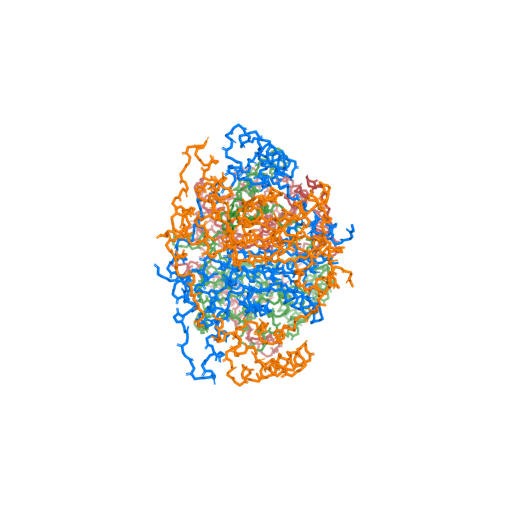740 1.00 28.89 209 TYR A C 1
ATOM 1626 O O . TYR A 1 209 ? 43.974 35.304 26.994 1.00 29.10 209 TYR A O 1
ATOM 1635 N N . ARG A 1 210 ? 42.845 37.052 27.912 1.00 26.15 210 ARG A N 1
ATOM 1636 C CA . ARG A 1 210 ? 43.628 38.109 27.262 1.00 27.09 210 ARG A CA 1
ATOM 1637 C C . ARG A 1 210 ? 45.095 37.953 27.653 1.00 33.57 210 ARG A C 1
ATOM 1638 O O . ARG A 1 210 ? 45.942 37.854 26.766 1.00 34.19 210 ARG A O 1
ATOM 1646 N N . GLU A 1 211 ? 45.374 37.814 28.971 1.00 31.65 211 GLU A N 1
ATOM 1647 C CA . GLU A 1 211 ? 46.712 37.631 29.546 1.00 32.24 211 GLU A CA 1
ATOM 1648 C C . GLU A 1 211 ? 47.391 36.343 29.054 1.00 36.15 211 GLU A C 1
ATOM 1649 O O . GLU A 1 211 ? 48.524 36.404 28.572 1.00 35.94 211 GLU A O 1
ATOM 1655 N N . ARG A 1 212 ? 46.684 35.193 29.153 1.00 32.56 212 ARG A N 1
ATOM 1656 C CA . ARG A 1 212 ? 47.139 33.853 28.771 1.00 32.69 212 ARG A CA 1
ATOM 1657 C C . ARG A 1 212 ? 47.433 33.709 27.259 1.00 38.78 212 ARG A C 1
ATOM 1658 O O . ARG A 1 212 ? 48.418 33.066 26.892 1.00 38.17 212 ARG A O 1
ATOM 1666 N N . THR A 1 213 ? 46.561 34.276 26.397 1.00 36.99 213 THR A N 1
ATOM 1667 C CA . THR A 1 213 ? 46.667 34.197 24.933 1.00 36.84 213 THR A CA 1
ATOM 1668 C C . THR A 1 213 ? 47.313 35.435 24.283 1.00 40.71 213 THR A C 1
ATOM 1669 O O . THR A 1 213 ? 47.368 35.501 23.054 1.00 40.03 213 THR A O 1
ATOM 1673 N N . ASN A 1 214 ? 47.772 36.418 25.090 1.00 38.30 214 ASN A N 1
ATOM 1674 C CA . ASN A 1 214 ? 48.373 37.673 24.606 1.00 38.27 214 ASN A CA 1
ATOM 1675 C C . ASN A 1 214 ? 47.418 38.434 23.645 1.00 40.46 214 ASN A C 1
ATOM 1676 O O . ASN A 1 214 ? 47.824 38.860 22.556 1.00 40.95 214 ASN A O 1
ATOM 1681 N N . GLY A 1 215 ? 46.156 38.566 24.062 1.00 33.87 215 GLY A N 1
ATOM 1682 C CA . GLY A 1 215 ? 45.118 39.270 23.312 1.00 32.43 215 GLY A CA 1
ATOM 1683 C C . GLY A 1 215 ? 44.393 38.450 22.259 1.00 34.95 215 GLY A C 1
ATOM 1684 O O . GLY A 1 215 ? 43.379 38.908 21.717 1.00 34.50 215 GLY A O 1
ATOM 1685 N N . LYS A 1 216 ? 44.881 37.235 21.954 1.00 30.71 216 LYS A N 1
ATOM 1686 C CA . LYS A 1 216 ? 44.233 36.388 20.943 1.00 30.90 216 LYS A CA 1
ATOM 1687 C C . LYS A 1 216 ? 42.800 35.928 21.281 1.00 34.80 216 LYS A C 1
ATOM 1688 O O . LYS A 1 216 ? 41.979 35.765 20.375 1.00 34.92 216 LYS A O 1
ATOM 1694 N N . ARG A 1 217 ? 42.489 35.779 22.580 1.00 30.58 217 ARG A N 1
ATOM 1695 C CA . ARG A 1 217 ? 41.150 35.403 23.051 1.00 30.31 217 ARG A CA 1
ATOM 1696 C C . ARG A 1 217 ? 40.715 36.346 24.166 1.00 33.10 217 ARG A C 1
ATOM 1697 O O . ARG A 1 217 ? 41.536 36.691 25.009 1.00 31.90 217 ARG A O 1
ATOM 1705 N N . GLU A 1 218 ? 39.437 36.761 24.174 1.00 31.74 218 GLU A N 1
ATOM 1706 C CA . GLU A 1 218 ? 38.883 37.650 25.207 1.00 32.74 218 GLU A CA 1
ATOM 1707 C C . GLU A 1 218 ? 37.475 37.265 25.699 1.00 35.42 218 GLU A C 1
ATOM 1708 O O . GLU A 1 218 ? 36.797 38.082 26.328 1.00 37.43 218 GLU A O 1
ATOM 1714 N N . GLU A 1 219 ? 37.060 36.023 25.460 1.00 28.31 219 GLU A N 1
ATOM 1715 C CA . GLU A 1 219 ? 35.734 35.552 25.855 1.00 26.93 219 GLU A CA 1
ATOM 1716 C C . GLU A 1 219 ? 35.507 35.563 27.365 1.00 24.50 219 GLU A C 1
ATOM 1717 O O . GLU A 1 219 ? 36.444 35.354 28.139 1.00 22.67 219 GLU A O 1
ATOM 1723 N N . THR A 1 220 ? 34.278 35.838 27.774 1.00 17.10 220 THR A N 1
ATOM 1724 C CA . THR A 1 220 ? 33.868 35.850 29.173 1.00 16.91 220 THR A CA 1
ATOM 1725 C C . THR A 1 220 ? 33.481 34.392 29.546 1.00 19.17 220 THR A C 1
ATOM 1726 O O . THR A 1 220 ? 33.304 33.551 28.662 1.00 17.62 220 THR A O 1
ATOM 1730 N N . TRP A 1 221 ? 33.315 34.118 30.838 1.00 16.54 221 TRP A N 1
ATOM 1731 C CA . TRP A 1 221 ? 32.921 32.792 31.301 1.00 15.22 221 TRP A CA 1
ATOM 1732 C C . TRP A 1 221 ? 31.515 32.453 30.825 1.00 19.29 221 TRP A C 1
ATOM 1733 O O . TRP A 1 221 ? 31.309 31.374 30.291 1.00 16.50 221 TRP A O 1
ATOM 1744 N N . SER A 1 222 ? 30.556 33.369 31.031 1.00 19.14 222 SER A N 1
ATOM 1745 C CA . SER A 1 222 ? 29.155 33.145 30.655 1.00 20.14 222 SER A CA 1
ATOM 1746 C C . SER A 1 222 ? 29.001 32.868 29.146 1.00 25.00 222 SER A C 1
ATOM 1747 O O . SER A 1 222 ? 28.272 31.958 28.791 1.00 25.96 222 SER A O 1
ATOM 1750 N N . ASP A 1 223 ? 29.767 33.550 28.282 1.00 21.13 223 ASP A N 1
ATOM 1751 C CA . ASP A 1 223 ? 29.728 33.259 26.845 1.00 22.15 223 ASP A CA 1
ATOM 1752 C C . ASP A 1 223 ? 30.353 31.890 26.526 1.00 25.80 223 ASP A C 1
ATOM 1753 O O . ASP A 1 223 ? 29.782 31.152 25.741 1.00 26.78 223 ASP A O 1
ATOM 1758 N N . GLN A 1 224 ? 31.480 31.544 27.168 1.00 21.66 224 GLN A N 1
ATOM 1759 C CA . GLN A 1 224 ? 32.161 30.258 26.990 1.00 22.39 224 GLN A CA 1
ATOM 1760 C C . GLN A 1 224 ? 31.275 29.079 27.436 1.00 25.71 224 GLN A C 1
ATOM 1761 O O . GLN A 1 224 ? 31.084 28.151 26.655 1.00 24.45 224 GLN A O 1
ATOM 1767 N N . ILE A 1 225 ? 30.721 29.127 28.662 1.00 24.50 225 ILE A N 1
ATOM 1768 C CA . ILE A 1 225 ? 29.914 28.011 29.176 1.00 26.31 225 ILE A CA 1
ATOM 1769 C C . ILE A 1 225 ? 28.659 27.736 28.379 1.00 34.43 225 ILE A C 1
ATOM 1770 O O . ILE A 1 225 ? 28.338 26.572 28.139 1.00 35.77 225 ILE A O 1
ATOM 1775 N N . LEU A 1 226 ? 27.984 28.802 27.925 1.00 31.57 226 LEU A N 1
ATOM 1776 C CA . LEU A 1 226 ? 26.771 28.699 27.124 1.00 32.30 226 LEU A CA 1
ATOM 1777 C C . LEU A 1 226 ? 27.065 28.175 25.712 1.00 35.53 226 LEU A C 1
ATOM 1778 O O . LEU A 1 226 ? 26.312 27.340 25.214 1.00 35.70 226 LEU A O 1
ATOM 1783 N N . ASN A 1 227 ? 28.174 28.642 25.091 1.00 29.57 227 ASN A N 1
ATOM 1784 C CA . ASN A 1 227 ? 28.619 28.166 23.779 1.00 29.58 227 ASN A CA 1
ATOM 1785 C C . ASN A 1 227 ? 28.853 26.645 23.808 1.00 32.51 227 ASN A C 1
ATOM 1786 O O . ASN A 1 227 ? 28.342 25.928 22.950 1.00 30.66 227 ASN A O 1
ATOM 1791 N N . PHE A 1 228 ? 29.605 26.151 24.800 1.00 30.40 228 PHE A N 1
ATOM 1792 C CA . PHE A 1 228 ? 29.872 24.717 24.830 1.00 32.10 228 PHE A CA 1
ATOM 1793 C C . PHE A 1 228 ? 28.750 23.820 25.353 1.00 43.25 228 PHE A C 1
ATOM 1794 O O . PHE A 1 228 ? 28.724 22.639 24.993 1.00 42.30 228 PHE A O 1
ATOM 1810 N N . LYS A 1 230 ? 25.466 24.149 24.619 1.00 48.63 230 LYS A N 1
ATOM 1811 C CA . LYS A 1 230 ? 24.662 23.948 23.411 1.00 47.87 230 LYS A CA 1
ATOM 1812 C C . LYS A 1 230 ? 25.580 23.494 22.248 1.00 50.50 230 LYS A C 1
ATOM 1813 O O . LYS A 1 230 ? 25.725 24.186 21.239 1.00 51.37 230 LYS A O 1
ATOM 1815 N N . GLN A 1 231 ? 26.228 22.334 22.437 1.00 45.17 231 GLN A N 1
ATOM 1816 C CA . GLN A 1 231 ? 27.179 21.668 21.541 1.00 44.55 231 GLN A CA 1
ATOM 1817 C C . GLN A 1 231 ? 27.393 20.259 22.108 1.00 45.44 231 GLN A C 1
ATOM 1818 O O . GLN A 1 231 ? 27.698 20.132 23.301 1.00 44.86 231 GLN A O 1
ATOM 1824 N N . LYS A 1 232 ? 27.234 19.207 21.265 1.00 40.05 232 LYS A N 1
ATOM 1825 C CA . LYS A 1 232 ? 27.337 17.777 21.664 1.00 38.63 232 LYS A CA 1
ATOM 1826 C C . LYS A 1 232 ? 26.580 17.552 23.008 1.00 36.75 232 LYS A C 1
ATOM 1827 O O . LYS A 1 232 ? 27.212 17.243 24.027 1.00 37.06 232 LYS A O 1
ATOM 1829 N N . PRO A 1 233 ? 25.247 17.830 23.052 1.00 28.85 233 PRO A N 1
ATOM 1830 C CA . PRO A 1 233 ? 24.510 17.761 24.331 1.00 27.20 233 PRO A CA 1
ATOM 1831 C C . PRO A 1 233 ? 24.375 16.389 24.985 1.00 26.89 233 PRO A C 1
ATOM 1832 O O . PRO A 1 233 ? 23.973 16.314 26.150 1.00 24.26 233 PRO A O 1
ATOM 1836 N N . ARG A 1 234 ? 24.710 15.312 24.237 1.00 21.77 234 ARG A N 1
ATOM 1837 C CA . ARG A 1 234 ? 24.657 13.906 24.683 1.00 20.09 234 ARG A CA 1
ATOM 1838 C C . ARG A 1 234 ? 23.240 13.478 25.146 1.00 21.77 234 ARG A C 1
ATOM 1839 O O . ARG A 1 234 ? 23.072 12.807 26.181 1.00 17.98 234 ARG A O 1
ATOM 1847 N N . THR A 1 235 ? 22.220 13.883 24.365 1.00 18.37 235 THR A N 1
ATOM 1848 C CA . THR A 1 235 ? 20.797 13.566 24.637 1.00 17.81 235 THR A CA 1
ATOM 1849 C C . THR A 1 235 ? 20.520 12.048 24.695 1.00 20.05 235 THR A C 1
ATOM 1850 O O . THR A 1 235 ? 19.667 11.626 25.477 1.00 19.07 235 THR A O 1
ATOM 1854 N N . TYR A 1 236 ? 21.268 11.239 23.910 1.00 15.62 236 TYR A N 1
ATOM 1855 C CA . TYR A 1 236 ? 21.163 9.772 23.852 1.00 16.13 236 TYR A CA 1
ATOM 1856 C C . TYR A 1 236 ? 21.307 9.121 25.244 1.00 19.38 236 TYR A C 1
ATOM 1857 O O . TYR A 1 236 ? 20.813 8.011 25.451 1.00 18.73 236 TYR A O 1
ATOM 1866 N N . LEU A 1 237 ? 22.023 9.798 26.181 1.00 14.27 237 LEU A N 1
ATOM 1867 C CA . LEU A 1 237 ? 22.222 9.295 27.545 1.00 13.79 237 LEU A CA 1
ATOM 1868 C C . LEU A 1 237 ? 20.916 9.139 28.323 1.00 15.84 237 LEU A C 1
ATOM 1869 O O . LEU A 1 237 ? 20.849 8.296 29.206 1.00 16.49 237 LEU A O 1
ATOM 1874 N N . ASN A 1 238 ? 19.875 9.926 27.997 1.00 14.64 238 ASN A N 1
ATOM 1875 C CA . ASN A 1 238 ? 18.548 9.823 28.638 1.00 15.64 238 ASN A CA 1
ATOM 1876 C C . ASN A 1 238 ? 18.066 8.374 28.582 1.00 21.52 238 ASN A C 1
ATOM 1877 O O . ASN A 1 238 ? 17.683 7.808 29.612 1.00 21.64 238 ASN A O 1
ATOM 1882 N N . ASP A 1 239 ? 18.173 7.752 27.381 1.00 17.69 239 ASP A N 1
ATOM 1883 C CA . ASP A 1 239 ? 17.779 6.369 27.165 1.00 17.99 239 ASP A CA 1
ATOM 1884 C C . ASP A 1 239 ? 18.906 5.403 27.410 1.00 20.22 239 ASP A C 1
ATOM 1885 O O . ASP A 1 239 ? 18.632 4.317 27.911 1.00 19.05 239 ASP A O 1
ATOM 1890 N N . TYR A 1 240 ? 20.158 5.753 27.026 1.00 16.20 240 TYR A N 1
ATOM 1891 C CA . TYR A 1 240 ? 21.290 4.833 27.190 1.00 15.71 240 TYR A CA 1
ATOM 1892 C C . TYR A 1 240 ? 21.558 4.439 28.642 1.00 18.44 240 TYR A C 1
ATOM 1893 O O . TYR A 1 240 ? 21.836 3.262 28.896 1.00 17.36 240 TYR A O 1
ATOM 1902 N N . VAL A 1 241 ? 21.474 5.399 29.596 1.00 14.84 241 VAL A N 1
ATOM 1903 C CA . VAL A 1 241 ? 21.694 5.024 31.007 1.00 15.62 241 VAL A CA 1
ATOM 1904 C C . VAL A 1 241 ? 20.661 3.972 31.485 1.00 18.16 241 VAL A C 1
ATOM 1905 O O . VAL A 1 241 ? 21.026 3.042 32.191 1.00 15.98 241 VAL A O 1
ATOM 1909 N N . LYS A 1 242 ? 19.393 4.117 31.050 1.00 16.67 242 LYS A N 1
ATOM 1910 C CA . LYS A 1 242 ? 18.279 3.192 31.340 1.00 16.13 242 LYS A CA 1
ATOM 1911 C C . LYS A 1 242 ? 18.551 1.806 30.764 1.00 21.95 242 LYS A C 1
ATOM 1912 O O . LYS A 1 242 ? 18.278 0.812 31.435 1.00 21.55 242 LYS A O 1
ATOM 1918 N N . GLU A 1 243 ? 19.138 1.744 29.540 1.00 19.87 243 GLU A N 1
ATOM 1919 C CA . GLU A 1 243 ? 19.535 0.517 28.845 1.00 20.95 243 GLU A CA 1
ATOM 1920 C C . GLU A 1 243 ? 20.568 -0.250 29.682 1.00 24.58 243 GLU A C 1
ATOM 1921 O O . GLU A 1 243 ? 20.587 -1.480 29.656 1.00 23.46 243 GLU A O 1
ATOM 1927 N N . LYS A 1 244 ? 21.418 0.476 30.439 1.00 20.22 244 LYS A N 1
ATOM 1928 C CA . LYS A 1 244 ? 22.440 -0.130 31.283 1.00 19.54 244 LYS A CA 1
ATOM 1929 C C . LYS A 1 244 ? 21.950 -0.500 32.678 1.00 22.73 244 LYS A C 1
ATOM 1930 O O . LYS A 1 244 ? 22.716 -1.046 33.468 1.00 24.15 244 LYS A O 1
ATOM 1936 N N . GLY A 1 245 ? 20.685 -0.224 32.961 1.00 17.98 245 GLY A N 1
ATOM 1937 C CA . GLY A 1 245 ? 20.052 -0.563 34.226 1.00 17.58 245 GLY A CA 1
ATOM 1938 C C . GLY A 1 245 ? 20.055 0.524 35.273 1.00 20.72 245 GLY A C 1
ATOM 1939 O O . GLY A 1 245 ? 19.972 0.222 36.462 1.00 22.16 245 GLY A O 1
ATOM 1940 N N . PHE A 1 246 ? 20.106 1.807 34.863 1.00 15.63 246 PHE A N 1
ATOM 1941 C CA . PHE A 1 246 ? 20.106 2.905 35.825 1.00 14.92 246 PHE A CA 1
ATOM 1942 C C . PHE A 1 246 ? 19.013 3.907 35.572 1.00 19.25 246 PHE A C 1
ATOM 1943 O O . PHE A 1 246 ? 18.617 4.111 34.429 1.00 20.17 246 PHE A O 1
ATOM 1951 N N . ASN A 1 247 ? 18.609 4.617 36.630 1.00 15.62 247 ASN A N 1
ATOM 1952 C CA . ASN A 1 247 ? 17.720 5.787 36.570 1.00 15.95 247 ASN A CA 1
ATOM 1953 C C . ASN A 1 247 ? 16.361 5.548 35.874 1.00 22.40 247 ASN A C 1
ATOM 1954 O O . ASN A 1 247 ? 15.808 6.448 35.229 1.00 21.95 247 ASN A O 1
ATOM 1959 N N . LYS A 1 248 ? 15.823 4.346 36.028 1.00 20.92 248 LYS A N 1
ATOM 1960 C CA . LYS A 1 248 ? 14.558 3.950 35.390 1.00 20.68 248 LYS A CA 1
ATOM 1961 C C . LYS A 1 248 ? 13.331 4.357 36.190 1.00 25.80 248 LYS A C 1
ATOM 1962 O O . LYS A 1 248 ? 13.366 4.347 37.419 1.00 24.93 248 LYS A O 1
ATOM 1968 N N . ASN A 1 249 ? 12.234 4.667 35.452 1.00 24.62 249 ASN A N 1
ATOM 1969 C CA . ASN A 1 249 ? 10.880 5.078 35.858 1.00 49.75 249 ASN A CA 1
ATOM 1970 C C . ASN A 1 249 ? 10.604 6.575 35.909 1.00 90.22 249 ASN A C 1
ATOM 1971 O O . ASN A 1 249 ? 10.000 7.104 34.974 1.00 55.20 249 ASN A O 1
ATOM 1976 N N . ASN B 1 2 ? 53.987 10.061 52.618 1.00 34.23 2 ASN B N 1
ATOM 1977 C CA . ASN B 1 2 ? 53.277 11.276 52.222 1.00 32.74 2 ASN B CA 1
ATOM 1978 C C . ASN B 1 2 ? 52.165 11.605 53.259 1.00 32.42 2 ASN B C 1
ATOM 1979 O O . ASN B 1 2 ? 51.351 10.741 53.552 1.00 33.02 2 ASN B O 1
ATOM 1984 N N . ASN B 1 3 ? 52.137 12.839 53.813 1.00 27.09 3 ASN B N 1
ATOM 1985 C CA . ASN B 1 3 ? 51.143 13.261 54.823 1.00 26.50 3 ASN B CA 1
ATOM 1986 C C . ASN B 1 3 ? 49.701 13.327 54.306 1.00 27.73 3 ASN B C 1
ATOM 1987 O O . ASN B 1 3 ? 48.774 12.951 55.023 1.00 27.84 3 ASN B O 1
ATOM 1992 N N . THR B 1 4 ? 49.516 13.819 53.077 1.00 22.07 4 THR B N 1
ATOM 1993 C CA . THR B 1 4 ? 48.205 13.926 52.409 1.00 19.69 4 THR B CA 1
ATOM 1994 C C . THR B 1 4 ? 47.612 12.529 52.244 1.00 21.12 4 THR B C 1
ATOM 1995 O O . THR B 1 4 ? 46.455 12.306 52.593 1.00 19.11 4 THR B O 1
ATOM 1999 N N . ILE B 1 5 ? 48.410 11.591 51.701 1.00 18.57 5 ILE B N 1
ATOM 2000 C CA . ILE B 1 5 ? 47.979 10.205 51.509 1.00 18.56 5 ILE B CA 1
ATOM 2001 C C . ILE B 1 5 ? 47.662 9.555 52.866 1.00 22.62 5 ILE B C 1
ATOM 2002 O O . ILE B 1 5 ? 46.653 8.860 52.983 1.00 20.41 5 ILE B O 1
ATOM 2007 N N . GLU B 1 6 ? 48.468 9.848 53.909 1.00 21.62 6 GLU B N 1
ATOM 2008 C CA . GLU B 1 6 ? 48.196 9.319 55.249 1.00 22.30 6 GLU B CA 1
ATOM 2009 C C . GLU B 1 6 ? 46.858 9.822 55.767 1.00 24.65 6 GLU B C 1
ATOM 2010 O O . GLU B 1 6 ? 46.074 9.025 56.274 1.00 25.03 6 GLU B O 1
ATOM 2016 N N . THR B 1 7 ? 46.560 11.118 55.573 1.00 21.71 7 THR B N 1
ATOM 2017 C CA . THR B 1 7 ? 45.261 11.696 55.948 1.00 21.83 7 THR B CA 1
ATOM 2018 C C . THR B 1 7 ? 44.123 11.014 55.159 1.00 21.59 7 THR B C 1
ATOM 2019 O O . THR B 1 7 ? 43.132 10.608 55.758 1.00 20.84 7 THR B O 1
ATOM 2023 N N . ILE B 1 8 ? 44.286 10.867 53.829 1.00 18.50 8 ILE B N 1
ATOM 2024 C CA . ILE B 1 8 ? 43.265 10.211 52.988 1.00 16.85 8 ILE B CA 1
ATOM 2025 C C . ILE B 1 8 ? 42.966 8.796 53.502 1.00 18.79 8 ILE B C 1
ATOM 2026 O O . ILE B 1 8 ? 41.807 8.451 53.717 1.00 15.50 8 ILE B O 1
ATOM 2031 N N . LEU B 1 9 ? 44.026 7.980 53.708 1.00 17.09 9 LEU B N 1
ATOM 2032 C CA . LEU B 1 9 ? 43.880 6.599 54.166 1.00 16.84 9 LEU B CA 1
ATOM 2033 C C . LEU B 1 9 ? 43.386 6.469 55.607 1.00 21.20 9 LEU B C 1
ATOM 2034 O O . LEU B 1 9 ? 42.807 5.447 55.937 1.00 21.78 9 LEU B O 1
ATOM 2039 N N . ASN B 1 10 ? 43.568 7.508 56.451 1.00 18.91 10 ASN B N 1
ATOM 2040 C CA . ASN B 1 10 ? 43.144 7.501 57.863 1.00 18.22 10 ASN B CA 1
ATOM 2041 C C . ASN B 1 10 ? 41.644 7.812 58.049 1.00 20.42 10 ASN B C 1
ATOM 2042 O O . ASN B 1 10 ? 41.123 7.702 59.166 1.00 18.78 10 ASN B O 1
ATOM 2047 N N . HIS B 1 11 ? 40.957 8.236 56.964 1.00 15.47 11 HIS B N 1
ATOM 2048 C CA . HIS B 1 11 ? 39.545 8.603 57.037 1.00 13.90 11 HIS B CA 1
ATOM 2049 C C . HIS B 1 11 ? 38.616 7.607 57.719 1.00 16.97 11 HIS B C 1
ATOM 2050 O O . HIS B 1 11 ? 38.641 6.414 57.430 1.00 18.51 11 HIS B O 1
ATOM 2057 N N . ARG B 1 12 ? 37.727 8.150 58.547 1.00 14.11 12 ARG B N 1
ATOM 2058 C CA . ARG B 1 12 ? 36.541 7.497 59.106 1.00 14.94 12 ARG B CA 1
ATOM 2059 C C . ARG B 1 12 ? 35.515 8.611 59.333 1.00 17.25 12 ARG B C 1
ATOM 2060 O O . ARG B 1 12 ? 35.903 9.752 59.601 1.00 16.19 12 ARG B O 1
ATOM 2068 N N . SER B 1 13 ? 34.230 8.290 59.172 1.00 13.79 13 SER B N 1
ATOM 2069 C CA . SER B 1 13 ? 33.134 9.223 59.415 1.00 14.15 13 SER B CA 1
ATOM 2070 C C . SER B 1 13 ? 33.083 9.542 60.914 1.00 18.16 13 SER B C 1
ATOM 2071 O O . SER B 1 13 ? 33.209 8.633 61.749 1.00 17.88 13 SER B O 1
ATOM 2074 N N . ILE B 1 14 ? 32.962 10.837 61.242 1.00 14.17 14 ILE B N 1
ATOM 2075 C CA . ILE B 1 14 ? 32.879 11.321 62.634 1.00 13.62 14 ILE B CA 1
ATOM 2076 C C . ILE B 1 14 ? 31.446 11.709 62.915 1.00 16.79 14 ILE B C 1
ATOM 2077 O O . ILE B 1 14 ? 30.858 12.500 62.176 1.00 14.51 14 ILE B O 1
ATOM 2082 N N . ARG B 1 15 ? 30.851 11.089 63.944 1.00 15.20 15 ARG B N 1
ATOM 2083 C CA . ARG B 1 15 ? 29.449 11.336 64.259 1.00 16.00 15 ARG B CA 1
ATOM 2084 C C . ARG B 1 15 ? 29.251 11.910 65.672 1.00 20.24 15 ARG B C 1
ATOM 2085 O O . ARG B 1 15 ? 28.128 11.962 66.173 1.00 19.67 15 ARG B O 1
ATOM 2093 N N . SER B 1 16 ? 30.337 12.376 66.287 1.00 18.66 16 SER B N 1
ATOM 2094 C CA . SER B 1 16 ? 30.302 12.982 67.607 1.00 18.37 16 SER B CA 1
ATOM 2095 C C . SER B 1 16 ? 31.261 14.163 67.609 1.00 20.59 16 SER B C 1
ATOM 2096 O O . SER B 1 16 ? 32.479 13.989 67.493 1.00 20.33 16 SER B O 1
ATOM 2099 N N . PHE B 1 17 ? 30.699 15.387 67.650 1.00 17.37 17 PHE B N 1
ATOM 2100 C CA . PHE B 1 17 ? 31.516 16.595 67.632 1.00 16.73 17 PHE B CA 1
ATOM 2101 C C . PHE B 1 17 ? 31.385 17.392 68.926 1.00 22.12 17 PHE B C 1
ATOM 2102 O O . PHE B 1 17 ? 30.389 17.266 69.623 1.00 21.60 17 PHE B O 1
ATOM 2110 N N . THR B 1 18 ? 32.349 18.272 69.196 1.00 21.53 18 THR B N 1
ATOM 2111 C CA . THR B 1 18 ? 32.246 19.202 70.338 1.00 22.03 18 THR B CA 1
ATOM 2112 C C . THR B 1 18 ? 31.347 20.357 69.846 1.00 29.29 18 THR B C 1
ATOM 2113 O O . THR B 1 18 ? 31.070 20.444 68.647 1.00 28.63 18 THR B O 1
ATOM 2117 N N . ASP B 1 19 ? 30.954 21.275 70.744 1.00 27.67 19 ASP B N 1
ATOM 2118 C CA . ASP B 1 19 ? 30.119 22.420 70.389 1.00 28.21 19 ASP B CA 1
ATOM 2119 C C . ASP B 1 19 ? 30.948 23.586 69.777 1.00 29.65 19 ASP B C 1
ATOM 2120 O O . ASP B 1 19 ? 30.380 24.626 69.442 1.00 27.68 19 ASP B O 1
ATOM 2125 N N . GLN B 1 20 ? 32.284 23.413 69.634 1.00 25.53 20 GLN B N 1
ATOM 2126 C CA . GLN B 1 20 ? 33.152 24.447 69.055 1.00 24.20 20 GLN B CA 1
ATOM 2127 C C . GLN B 1 20 ? 32.828 24.681 67.574 1.00 27.07 20 GLN B C 1
ATOM 2128 O O . GLN B 1 20 ? 33.023 23.783 66.753 1.00 24.56 20 GLN B O 1
ATOM 2134 N N . LEU B 1 21 ? 32.344 25.895 67.241 1.00 23.78 21 LEU B N 1
ATOM 2135 C CA . LEU B 1 21 ? 32.000 26.232 65.863 1.00 24.23 21 LEU B CA 1
ATOM 2136 C C . LEU B 1 21 ? 33.249 26.465 65.017 1.00 27.05 21 LEU B C 1
ATOM 2137 O O . LEU B 1 21 ? 34.315 26.817 65.542 1.00 25.84 21 LEU B O 1
ATOM 2142 N N . LEU B 1 22 ? 33.118 26.271 63.687 1.00 21.81 22 LEU B N 1
ATOM 2143 C CA . LEU B 1 22 ? 34.214 26.580 62.776 1.00 19.60 22 LEU B CA 1
ATOM 2144 C C . LEU B 1 22 ? 34.332 28.090 62.711 1.00 23.52 22 LEU B C 1
ATOM 2145 O O . LEU B 1 22 ? 33.319 28.793 62.784 1.00 23.53 22 LEU B O 1
ATOM 2150 N N . THR B 1 23 ? 35.551 28.592 62.561 1.00 20.64 23 THR B N 1
ATOM 2151 C CA . THR B 1 23 ? 35.782 30.028 62.427 1.00 21.43 23 THR B CA 1
ATOM 2152 C C . THR B 1 23 ? 35.465 30.445 60.978 1.00 26.50 23 THR B C 1
ATOM 2153 O O . THR B 1 23 ? 35.394 29.582 60.094 1.00 24.61 23 THR B O 1
ATOM 2157 N N . ALA B 1 24 ? 35.304 31.754 60.727 1.00 23.20 24 ALA B N 1
ATOM 2158 C CA . ALA B 1 24 ? 35.056 32.279 59.384 1.00 23.00 24 ALA B CA 1
ATOM 2159 C C . ALA B 1 24 ? 36.243 31.954 58.454 1.00 26.68 24 ALA B C 1
ATOM 2160 O O . ALA B 1 24 ? 36.028 31.671 57.277 1.00 23.93 24 ALA B O 1
ATOM 2162 N N . GLU B 1 25 ? 37.478 31.961 58.999 1.00 22.68 25 GLU B N 1
ATOM 2163 C CA . GLU B 1 25 ? 38.700 31.620 58.268 1.00 22.85 25 GLU B CA 1
ATOM 2164 C C . GLU B 1 25 ? 38.702 30.135 57.870 1.00 22.31 25 GLU B C 1
ATOM 2165 O O . GLU B 1 25 ? 39.109 29.801 56.754 1.00 21.58 25 GLU B O 1
ATOM 2171 N N . GLU B 1 26 ? 38.270 29.248 58.790 1.00 17.97 26 GLU B N 1
ATOM 2172 C CA . GLU B 1 26 ? 38.214 27.805 58.501 1.00 18.15 26 GLU B CA 1
ATOM 2173 C C . GLU B 1 26 ? 37.178 27.530 57.390 1.00 21.21 26 GLU B C 1
ATOM 2174 O O . GLU B 1 26 ? 37.480 26.816 56.436 1.00 20.14 26 GLU B O 1
ATOM 2180 N N . ILE B 1 27 ? 35.984 28.156 57.497 1.00 18.07 27 ILE B N 1
ATOM 2181 C CA . ILE B 1 27 ? 34.905 28.015 56.506 1.00 16.89 27 ILE B CA 1
ATOM 2182 C C . ILE B 1 27 ? 35.414 28.532 55.157 1.00 21.08 27 ILE B C 1
ATOM 2183 O O . ILE B 1 27 ? 35.205 27.870 54.131 1.00 19.53 27 ILE B O 1
ATOM 2188 N N . ASP B 1 28 ? 36.112 29.702 55.164 1.00 16.67 28 ASP B N 1
ATOM 2189 C CA . ASP B 1 28 ? 36.670 30.264 53.933 1.00 16.49 28 ASP B CA 1
ATOM 2190 C C . ASP B 1 28 ? 37.633 29.283 53.254 1.00 18.51 28 ASP B C 1
ATOM 2191 O O . ASP B 1 28 ? 37.512 29.049 52.049 1.00 16.67 28 ASP B O 1
ATOM 2196 N N . THR B 1 29 ? 38.568 28.699 54.033 1.00 16.00 29 THR B N 1
ATOM 2197 C CA . THR B 1 29 ? 39.552 27.722 53.536 1.00 16.04 29 THR B CA 1
ATOM 2198 C C . THR B 1 29 ? 38.843 26.483 52.955 1.00 16.73 29 THR B C 1
ATOM 2199 O O . THR B 1 29 ? 39.218 26.014 51.878 1.00 15.82 29 THR B O 1
ATOM 2203 N N . LEU B 1 30 ? 37.837 25.965 53.679 1.00 14.14 30 LEU B N 1
ATOM 2204 C CA . LEU B 1 30 ? 37.056 24.786 53.250 1.00 12.95 30 LEU B CA 1
ATOM 2205 C C . LEU B 1 30 ? 36.339 25.037 51.926 1.00 15.60 30 LEU B C 1
ATOM 2206 O O . LEU B 1 30 ? 36.383 24.183 51.045 1.00 14.51 30 LEU B O 1
ATOM 2211 N N . VAL B 1 31 ? 35.699 26.231 51.777 1.00 13.53 31 VAL B N 1
ATOM 2212 C CA . VAL B 1 31 ? 34.984 26.608 50.557 1.00 13.47 31 VAL B CA 1
ATOM 2213 C C . VAL B 1 31 ? 35.954 26.750 49.384 1.00 15.84 31 VAL B C 1
ATOM 2214 O O . VAL B 1 31 ? 35.699 26.186 48.320 1.00 13.10 31 VAL B O 1
ATOM 2218 N N . LYS B 1 32 ? 37.077 27.466 49.580 1.00 12.64 32 LYS B N 1
ATOM 2219 C CA . LYS B 1 32 ? 38.090 27.621 48.523 1.00 12.88 32 LYS B CA 1
ATOM 2220 C C . LYS B 1 32 ? 38.650 26.251 48.109 1.00 14.69 32 LYS B C 1
ATOM 2221 O O . LYS B 1 32 ? 38.901 26.024 46.921 1.00 12.89 32 LYS B O 1
ATOM 2227 N N . SER B 1 33 ? 38.862 25.349 49.091 1.00 12.16 33 SER B N 1
ATOM 2228 C CA . SER B 1 33 ? 39.367 23.991 48.811 1.00 11.90 33 SER B CA 1
ATOM 2229 C C . SER B 1 33 ? 38.378 23.229 47.946 1.00 13.81 33 SER B C 1
ATOM 2230 O O . SER B 1 33 ? 38.783 22.615 46.955 1.00 13.91 33 SER B O 1
ATOM 2233 N N . ALA B 1 34 ? 37.082 23.303 48.306 1.00 9.94 34 ALA B N 1
ATOM 2234 C CA . ALA B 1 34 ? 35.994 22.658 47.547 1.00 10.54 34 ALA B CA 1
ATOM 2235 C C . ALA B 1 34 ? 35.989 23.208 46.095 1.00 13.96 34 ALA B C 1
ATOM 2236 O O . ALA B 1 34 ? 35.964 22.435 45.126 1.00 11.43 34 ALA B O 1
ATOM 2238 N N . GLN B 1 35 ? 36.071 24.555 45.943 1.00 10.37 35 GLN B N 1
ATOM 2239 C CA . GLN B 1 35 ? 36.027 25.176 44.619 1.00 9.57 35 GLN B CA 1
ATOM 2240 C C . GLN B 1 35 ? 37.200 24.787 43.729 1.00 12.09 35 GLN B C 1
ATOM 2241 O O . GLN B 1 35 ? 37.053 24.799 42.518 1.00 12.38 35 GLN B O 1
ATOM 2247 N N . ALA B 1 36 ? 38.361 24.453 44.320 1.00 10.50 36 ALA B N 1
ATOM 2248 C CA . ALA B 1 36 ? 39.597 24.128 43.588 1.00 10.24 36 ALA B CA 1
ATOM 2249 C C . ALA B 1 36 ? 39.512 22.795 42.828 1.00 13.92 36 ALA B C 1
ATOM 2250 O O . ALA B 1 36 ? 40.386 22.497 42.009 1.00 12.13 36 ALA B O 1
ATOM 2252 N N . ALA B 1 37 ? 38.472 21.983 43.085 1.00 10.64 37 ALA B N 1
ATOM 2253 C CA . ALA B 1 37 ? 38.340 20.706 42.375 1.00 9.05 37 ALA B CA 1
ATOM 2254 C C . ALA B 1 37 ? 38.145 20.952 40.873 1.00 10.80 37 ALA B C 1
ATOM 2255 O O . ALA B 1 37 ? 37.615 22.005 40.464 1.00 9.28 37 ALA B O 1
ATOM 2257 N N . SER B 1 38 ? 38.519 19.956 40.058 1.00 8.15 38 SER B N 1
ATOM 2258 C CA . SER B 1 38 ? 38.253 19.976 38.614 1.00 8.23 38 SER B CA 1
ATOM 2259 C C . SER B 1 38 ? 36.725 20.111 38.433 1.00 12.70 38 SER B C 1
ATOM 2260 O O . SER B 1 38 ? 35.944 19.746 39.329 1.00 10.66 38 SER B O 1
ATOM 2263 N N . THR B 1 39 ? 36.318 20.630 37.276 1.00 10.92 39 THR B N 1
ATOM 2264 C CA . THR B 1 39 ? 34.917 20.859 36.949 1.00 10.06 39 THR B CA 1
ATOM 2265 C C . THR B 1 39 ? 34.697 20.654 35.446 1.00 12.22 39 THR B C 1
ATOM 2266 O O . THR B 1 39 ? 35.413 21.236 34.648 1.00 10.44 39 THR B O 1
ATOM 2270 N N . SER B 1 40 ? 33.710 19.826 35.070 1.00 11.23 40 SER B N 1
ATOM 2271 C CA . SER B 1 40 ? 33.377 19.516 33.654 1.00 11.03 40 SER B CA 1
ATOM 2272 C C . SER B 1 40 ? 33.129 20.801 32.873 1.00 14.12 40 SER B C 1
ATOM 2273 O O . SER B 1 40 ? 32.281 21.609 33.261 1.00 11.06 40 SER B O 1
ATOM 2276 N N . SER B 1 41 ? 33.877 20.995 31.785 1.00 11.54 41 SER B N 1
ATOM 2277 C CA . SER B 1 41 ? 33.790 22.161 30.898 1.00 11.54 41 SER B CA 1
ATOM 2278 C C . SER B 1 41 ? 33.793 23.507 31.637 1.00 13.61 41 SER B C 1
ATOM 2279 O O . SER B 1 41 ? 33.160 24.444 31.154 1.00 13.65 41 SER B O 1
ATOM 2282 N N . TYR B 1 42 ? 34.424 23.568 32.845 1.00 11.75 42 TYR B N 1
ATOM 2283 C CA . TYR B 1 42 ? 34.574 24.790 33.658 1.00 12.39 42 TYR B CA 1
ATOM 2284 C C . TYR B 1 42 ? 33.215 25.307 34.179 1.00 14.10 42 TYR B C 1
ATOM 2285 O O . TYR B 1 42 ? 33.138 26.432 34.670 1.00 15.20 42 TYR B O 1
ATOM 2294 N N . VAL B 1 43 ? 32.156 24.489 34.089 1.00 10.55 43 VAL B N 1
ATOM 2295 C CA . VAL B 1 43 ? 30.795 24.900 34.442 1.00 9.72 43 VAL B CA 1
ATOM 2296 C C . VAL B 1 43 ? 30.535 25.176 35.899 1.00 14.60 43 VAL B C 1
ATOM 2297 O O . VAL B 1 43 ? 29.605 25.924 36.185 1.00 14.10 43 VAL B O 1
ATOM 2301 N N . GLN B 1 44 ? 31.293 24.522 36.824 1.00 10.47 44 GLN B N 1
ATOM 2302 C CA . GLN B 1 44 ? 31.166 24.681 38.281 1.00 9.92 44 GLN B CA 1
ATOM 2303 C C . GLN B 1 44 ? 29.677 24.582 38.666 1.00 14.49 44 GLN B C 1
ATOM 2304 O O . GLN B 1 44 ? 29.110 25.504 39.278 1.00 11.53 44 GLN B O 1
ATOM 2310 N N . ALA B 1 45 ? 29.054 23.454 38.271 1.00 11.33 45 ALA B N 1
ATOM 2311 C CA . ALA B 1 45 ? 27.600 23.231 38.403 1.00 10.48 45 ALA B CA 1
ATOM 2312 C C . ALA B 1 45 ? 27.109 22.854 39.795 1.00 14.69 45 ALA B C 1
ATOM 2313 O O . ALA B 1 45 ? 26.341 21.903 39.975 1.00 12.97 45 ALA B O 1
ATOM 2315 N N . TYR B 1 46 ? 27.513 23.641 40.796 1.00 12.15 46 TYR B N 1
ATOM 2316 C CA . TYR B 1 46 ? 27.126 23.367 42.166 1.00 11.48 46 TYR B CA 1
ATOM 2317 C C . TYR B 1 46 ? 27.019 24.644 42.993 1.00 15.01 46 TYR B C 1
ATOM 2318 O O . TYR B 1 46 ? 27.539 25.706 42.610 1.00 13.55 46 TYR B O 1
ATOM 2327 N N . SER B 1 47 ? 26.405 24.496 44.177 1.00 11.43 47 SER B N 1
ATOM 2328 C CA . SER B 1 47 ? 26.315 25.523 45.203 1.00 11.73 47 SER B CA 1
ATOM 2329 C C . SER B 1 47 ? 26.484 24.841 46.549 1.00 14.70 47 SER B C 1
ATOM 2330 O O . SER B 1 47 ? 26.212 23.648 46.690 1.00 12.70 47 SER B O 1
ATOM 2333 N N . ILE B 1 48 ? 26.981 25.593 47.523 1.00 11.13 48 ILE B N 1
ATOM 2334 C CA . ILE B 1 48 ? 27.223 25.103 48.873 1.00 10.95 48 ILE B CA 1
ATOM 2335 C C . ILE B 1 48 ? 26.451 26.024 49.817 1.00 16.21 48 ILE B C 1
ATOM 2336 O O . ILE B 1 48 ? 26.683 27.227 49.824 1.00 14.59 48 ILE B O 1
ATOM 2341 N N . ILE B 1 49 ? 25.534 25.465 50.593 1.00 13.53 49 ILE B N 1
ATOM 2342 C CA . ILE B 1 49 ? 24.768 26.256 51.547 1.00 13.56 49 ILE B CA 1
ATOM 2343 C C . ILE B 1 49 ? 25.289 25.938 52.939 1.00 17.99 49 ILE B C 1
ATOM 2344 O O . ILE B 1 49 ? 25.196 24.795 53.382 1.00 17.72 49 ILE B O 1
ATOM 2349 N N . GLY B 1 50 ? 25.868 26.947 53.585 1.00 14.92 50 GLY B N 1
ATOM 2350 C CA . GLY B 1 50 ? 26.411 26.830 54.932 1.00 15.21 50 GLY B CA 1
ATOM 2351 C C . GLY B 1 50 ? 25.310 27.106 55.934 1.00 20.46 50 GLY B C 1
ATOM 2352 O O . GLY B 1 50 ? 24.795 28.222 56.003 1.00 21.00 50 GLY B O 1
ATOM 2353 N N . VAL B 1 51 ? 24.904 26.079 56.672 1.00 16.45 51 VAL B N 1
ATOM 2354 C CA . VAL B 1 51 ? 23.785 26.161 57.604 1.00 16.48 51 VAL B CA 1
ATOM 2355 C C . VAL B 1 51 ? 24.289 26.307 59.038 1.00 20.71 51 VAL B C 1
ATOM 2356 O O . VAL B 1 51 ? 24.866 25.376 59.606 1.00 19.58 51 VAL B O 1
ATOM 2360 N N . SER B 1 52 ? 24.101 27.515 59.593 1.00 18.53 52 SER B N 1
ATOM 2361 C CA . SER B 1 52 ? 24.500 27.827 60.965 1.00 18.69 52 SER B CA 1
ATOM 2362 C C . SER B 1 52 ? 23.277 28.162 61.831 1.00 23.01 52 SER B C 1
ATOM 2363 O O . SER B 1 52 ? 23.380 28.089 63.057 1.00 23.35 52 SER B O 1
ATOM 2366 N N . ASP B 1 53 ? 22.132 28.512 61.199 1.00 18.31 53 ASP B N 1
ATOM 2367 C CA . ASP B 1 53 ? 20.886 28.843 61.907 1.00 17.72 53 ASP B CA 1
ATOM 2368 C C . ASP B 1 53 ? 20.409 27.613 62.711 1.00 20.50 53 ASP B C 1
ATOM 2369 O O . ASP B 1 53 ? 20.091 26.590 62.091 1.00 19.15 53 ASP B O 1
ATOM 2374 N N . PRO B 1 54 ? 20.381 27.688 64.071 1.00 16.48 54 PRO B N 1
ATOM 2375 C CA . PRO B 1 54 ? 19.982 26.509 64.875 1.00 16.81 54 PRO B CA 1
ATOM 2376 C C . PRO B 1 54 ? 18.676 25.865 64.457 1.00 18.98 54 PRO B C 1
ATOM 2377 O O . PRO B 1 54 ? 18.625 24.634 64.417 1.00 17.94 54 PRO B O 1
ATOM 2381 N N . GLU B 1 55 ? 17.643 26.669 64.118 1.00 14.50 55 GLU B N 1
ATOM 2382 C CA . GLU B 1 55 ? 16.370 26.100 63.687 1.00 15.44 55 GLU B CA 1
ATOM 2383 C C . GLU B 1 55 ? 16.488 25.313 62.386 1.00 18.19 55 GLU B C 1
ATOM 2384 O O .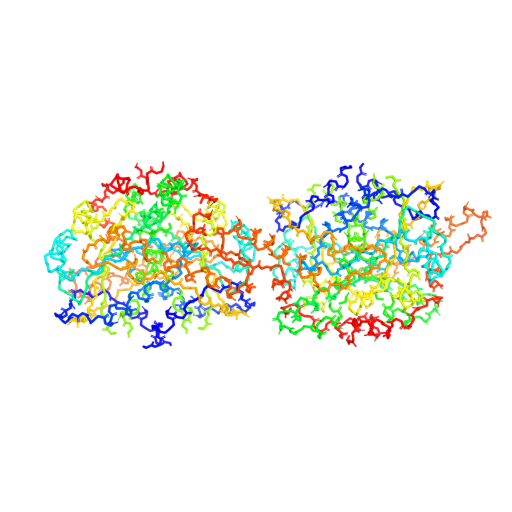 GLU B 1 55 ? 15.917 24.235 62.269 1.00 16.25 55 GLU B O 1
ATOM 2390 N N . LYS B 1 56 ? 17.249 25.830 61.417 1.00 15.49 56 LYS B N 1
ATOM 2391 C CA . LYS B 1 56 ? 17.434 25.108 60.148 1.00 14.17 56 LYS B CA 1
ATOM 2392 C C . LYS B 1 56 ? 18.285 23.831 60.343 1.00 17.76 56 LYS B C 1
ATOM 2393 O O . LYS B 1 56 ? 17.961 22.802 59.757 1.00 18.37 56 LYS B O 1
ATOM 2399 N N . LYS B 1 57 ? 19.353 23.878 61.167 1.00 15.48 57 LYS B N 1
ATOM 2400 C CA . LYS B 1 57 ? 20.199 22.681 61.436 1.00 14.99 57 LYS B CA 1
ATOM 2401 C C . LYS B 1 57 ? 19.329 21.594 62.082 1.00 19.13 57 LYS B C 1
ATOM 2402 O O . LYS B 1 57 ? 19.457 20.409 61.754 1.00 18.22 57 LYS B O 1
ATOM 2408 N N . ARG B 1 58 ? 18.417 22.012 62.979 1.00 15.98 58 ARG B N 1
ATOM 2409 C CA . ARG B 1 58 ? 17.508 21.092 63.677 1.00 15.43 58 ARG B CA 1
ATOM 2410 C C . ARG B 1 58 ? 16.534 20.450 62.696 1.00 19.46 58 ARG B C 1
ATOM 2411 O O . ARG B 1 58 ? 16.387 19.225 62.711 1.00 19.07 58 ARG B O 1
ATOM 2419 N N . GLU B 1 59 ? 15.862 21.265 61.851 1.00 15.16 59 GLU B N 1
ATOM 2420 C CA . GLU B 1 59 ? 14.919 20.759 60.859 1.00 15.84 59 GLU B CA 1
ATOM 2421 C C . GLU B 1 59 ? 15.611 19.748 59.943 1.00 18.42 59 GLU B C 1
ATOM 2422 O O . GLU B 1 59 ? 15.049 18.691 59.680 1.00 15.33 59 GLU B O 1
ATOM 2428 N N . LEU B 1 60 ? 16.825 20.077 59.459 1.00 16.17 60 LEU B N 1
ATOM 2429 C CA . LEU B 1 60 ? 17.570 19.190 58.575 1.00 15.67 60 LEU B CA 1
ATOM 2430 C C . LEU B 1 60 ? 17.945 17.878 59.271 1.00 19.99 60 LEU B C 1
ATOM 2431 O O . LEU B 1 60 ? 17.859 16.835 58.634 1.00 18.88 60 LEU B O 1
ATOM 2436 N N . SER B 1 61 ? 18.343 17.911 60.580 1.00 18.55 61 SER B N 1
ATOM 2437 C CA . SER B 1 61 ? 18.621 16.665 61.315 1.00 18.51 61 SER B CA 1
ATOM 2438 C C . SER B 1 61 ? 17.370 15.790 61.364 1.00 20.49 61 SER B C 1
ATOM 2439 O O . SER B 1 61 ? 17.483 14.594 61.144 1.00 19.84 61 SER B O 1
ATOM 2442 N N . VAL B 1 62 ? 16.183 16.387 61.590 1.00 17.02 62 VAL B N 1
ATOM 2443 C CA . VAL B 1 62 ? 14.909 15.634 61.624 1.00 16.79 62 VAL B CA 1
ATOM 2444 C C . VAL B 1 62 ? 14.612 15.028 60.248 1.00 20.84 62 VAL B C 1
ATOM 2445 O O . VAL B 1 62 ? 14.378 13.821 60.141 1.00 19.28 62 VAL B O 1
ATOM 2449 N N . LEU B 1 63 ? 14.670 15.861 59.191 1.00 18.05 63 LEU B N 1
ATOM 2450 C CA . LEU B 1 63 ? 14.416 15.425 57.817 1.00 18.35 63 LEU B CA 1
ATOM 2451 C C . LEU B 1 63 ? 15.384 14.339 57.385 1.00 21.00 63 LEU B C 1
ATOM 2452 O O . LEU B 1 63 ? 14.979 13.435 56.654 1.00 18.40 63 LEU B O 1
ATOM 2457 N N . ALA B 1 64 ? 16.633 14.379 57.899 1.00 17.69 64 ALA B N 1
ATOM 2458 C CA . ALA B 1 64 ? 17.678 13.387 57.599 1.00 17.82 64 ALA B CA 1
ATOM 2459 C C . ALA B 1 64 ? 17.488 12.037 58.319 1.00 23.27 64 ALA B C 1
ATOM 2460 O O . ALA B 1 64 ? 18.264 11.091 58.110 1.00 23.70 64 ALA B O 1
ATOM 2462 N N . GLY B 1 65 ? 16.449 11.950 59.141 1.00 20.66 65 GLY B N 1
ATOM 2463 C CA . GLY B 1 65 ? 16.103 10.756 59.905 1.00 20.27 65 GLY B CA 1
ATOM 2464 C C . GLY B 1 65 ? 16.604 10.794 61.335 1.00 24.25 65 GLY B C 1
ATOM 2465 O O . GLY B 1 65 ? 16.960 9.752 61.878 1.00 26.04 65 GLY B O 1
ATOM 2466 N N . ASN B 1 66 ? 16.632 11.997 61.961 1.00 20.44 66 ASN B N 1
ATOM 2467 C CA . ASN B 1 66 ? 17.108 12.243 63.335 1.00 20.80 66 ASN B CA 1
ATOM 2468 C C . ASN B 1 66 ? 18.574 11.875 63.510 1.00 24.38 66 ASN B C 1
ATOM 2469 O O . ASN B 1 66 ? 18.931 10.905 64.190 1.00 25.55 66 ASN B O 1
ATOM 2474 N N . GLN B 1 67 ? 19.432 12.644 62.844 1.00 19.58 67 GLN B N 1
ATOM 2475 C CA . GLN B 1 67 ? 20.867 12.445 62.907 1.00 18.68 67 GLN B CA 1
ATOM 2476 C C . GLN B 1 67 ? 21.408 13.624 63.712 1.00 22.76 67 GLN B C 1
ATOM 2477 O O . GLN B 1 67 ? 21.461 14.725 63.187 1.00 21.35 67 GLN B O 1
ATOM 2483 N N . PRO B 1 68 ? 21.738 13.421 65.008 1.00 20.76 68 PRO B N 1
ATOM 2484 C CA . PRO B 1 68 ? 22.110 14.561 65.878 1.00 19.65 68 PRO B CA 1
ATOM 2485 C C . PRO B 1 68 ? 23.347 15.351 65.500 1.00 19.85 68 PRO B C 1
ATOM 2486 O O . PRO B 1 68 ? 23.425 16.545 65.786 1.00 18.10 68 PRO B O 1
ATOM 2490 N N . TYR B 1 69 ? 24.296 14.683 64.835 1.00 14.97 69 TYR B N 1
ATOM 2491 C CA . TYR B 1 69 ? 25.532 15.258 64.329 1.00 14.74 69 TYR B CA 1
ATOM 2492 C C . TYR B 1 69 ? 25.308 16.240 63.139 1.00 19.45 69 TYR B C 1
ATOM 2493 O O . TYR B 1 69 ? 26.254 16.898 62.719 1.00 18.86 69 TYR B O 1
ATOM 2502 N N . VAL B 1 70 ? 24.063 16.373 62.639 1.00 16.11 70 VAL B N 1
ATOM 2503 C CA . VAL B 1 70 ? 23.702 17.362 61.609 1.00 15.76 70 VAL B CA 1
ATOM 2504 C C . VAL B 1 70 ? 23.505 18.702 62.363 1.00 19.69 70 VAL B C 1
ATOM 2505 O O . VAL B 1 70 ? 23.836 19.775 61.851 1.00 17.73 70 VAL B O 1
ATOM 2509 N N . GLU B 1 71 ? 22.949 18.612 63.585 1.00 17.18 71 GLU B N 1
ATOM 2510 C CA . GLU B 1 71 ? 22.672 19.765 64.443 1.00 17.96 71 GLU B CA 1
ATOM 2511 C C . GLU B 1 71 ? 23.904 20.142 65.279 1.00 22.72 71 GLU B C 1
ATOM 2512 O O . GLU B 1 71 ? 24.297 21.313 65.310 1.00 23.32 71 GLU B O 1
ATOM 2518 N N . LYS B 1 72 ? 24.507 19.158 65.956 1.00 17.96 72 LYS B N 1
ATOM 2519 C CA . LYS B 1 72 ? 25.675 19.373 66.803 1.00 17.81 72 LYS B CA 1
ATOM 2520 C C . LYS B 1 72 ? 26.970 19.117 66.033 1.00 20.54 72 LYS B C 1
ATOM 2521 O O . LYS B 1 72 ? 27.425 17.977 65.931 1.00 19.72 72 LYS B O 1
ATOM 2527 N N . ASN B 1 73 ? 27.567 20.194 65.505 1.00 17.87 73 ASN B N 1
ATOM 2528 C CA . ASN B 1 73 ? 28.825 20.157 64.743 1.00 17.78 73 ASN B CA 1
ATOM 2529 C C . ASN B 1 73 ? 29.408 21.596 64.675 1.00 22.18 73 ASN B C 1
ATOM 2530 O O . ASN B 1 73 ? 28.788 22.524 65.208 1.00 22.42 73 ASN B O 1
ATOM 2535 N N . GLY B 1 74 ? 30.545 21.771 63.996 1.00 16.96 74 GLY B N 1
ATOM 2536 C CA . GLY B 1 74 ? 31.194 23.073 63.829 1.00 16.28 74 GLY B CA 1
ATOM 2537 C C . GLY B 1 74 ? 30.552 23.935 62.754 1.00 20.77 74 GLY B C 1
ATOM 2538 O O . GLY B 1 74 ? 30.628 25.172 62.809 1.00 19.60 74 GLY B O 1
ATOM 2539 N N . HIS B 1 75 ? 29.933 23.276 61.755 1.00 16.64 75 HIS B N 1
ATOM 2540 C CA . HIS B 1 75 ? 29.191 23.885 60.644 1.00 16.64 75 HIS B CA 1
ATOM 2541 C C . HIS B 1 75 ? 28.531 22.774 59.835 1.00 20.06 75 HIS B C 1
ATOM 2542 O O . HIS B 1 75 ? 29.076 21.670 59.757 1.00 20.33 75 HIS B O 1
ATOM 2549 N N . PHE B 1 76 ? 27.355 23.058 59.248 1.00 16.98 76 PHE B N 1
ATOM 2550 C CA . PHE B 1 76 ? 26.697 22.089 58.385 1.00 14.50 76 PHE B CA 1
ATOM 2551 C C . PHE B 1 76 ? 26.610 22.640 56.960 1.00 18.66 76 PHE B C 1
ATOM 2552 O O . PHE B 1 76 ? 25.975 23.669 56.728 1.00 18.31 76 PHE B O 1
ATOM 2560 N N . PHE B 1 77 ? 27.295 21.981 56.023 1.00 14.97 77 PHE B N 1
ATOM 2561 C CA . PHE B 1 77 ? 27.309 22.396 54.621 1.00 14.58 77 PHE B CA 1
ATOM 2562 C C . PHE B 1 77 ? 26.339 21.523 53.826 1.00 17.09 77 PHE B C 1
ATOM 2563 O O . PHE B 1 77 ? 26.335 20.303 54.000 1.00 17.36 77 PHE B O 1
ATOM 2571 N N . VAL B 1 78 ? 25.551 22.138 52.935 1.00 11.12 78 VAL B N 1
ATOM 2572 C CA . VAL B 1 78 ? 24.671 21.362 52.061 1.00 10.44 78 VAL B CA 1
ATOM 2573 C C . VAL B 1 78 ? 25.172 21.554 50.633 1.00 13.54 78 VAL B C 1
ATOM 2574 O O . VAL B 1 78 ? 25.198 22.683 50.133 1.00 12.83 78 VAL B O 1
ATOM 2578 N N . PHE B 1 79 ? 25.552 20.441 49.978 1.00 10.67 79 PHE B N 1
ATOM 2579 C CA . PHE B 1 79 ? 26.030 20.468 48.595 1.00 10.22 79 PHE B CA 1
ATOM 2580 C C . PHE B 1 79 ? 24.862 20.268 47.669 1.00 13.26 79 PHE B C 1
ATOM 2581 O O . PHE B 1 79 ? 24.078 19.320 47.847 1.00 11.69 79 PHE B O 1
ATOM 2589 N N . CYS B 1 80 ? 24.728 21.182 46.695 1.00 10.00 80 CYS B N 1
ATOM 2590 C CA . CYS B 1 80 ? 23.631 21.152 45.721 1.00 10.41 80 CYS B CA 1
ATOM 2591 C C . CYS B 1 80 ? 24.152 21.069 44.329 1.00 13.20 80 CYS B C 1
ATOM 2592 O O . CYS B 1 80 ? 25.080 21.805 43.996 1.00 12.25 80 CYS B O 1
ATOM 2595 N N . ALA B 1 81 ? 23.439 20.320 43.468 1.00 9.50 81 ALA B N 1
ATOM 2596 C CA . ALA B 1 81 ? 23.612 20.361 42.013 1.00 9.47 81 ALA B CA 1
ATOM 2597 C C . ALA B 1 81 ? 22.997 21.731 41.663 1.00 11.55 81 ALA B C 1
ATOM 2598 O O . ALA B 1 81 ? 21.961 22.086 42.221 1.00 12.29 81 ALA B O 1
ATOM 2600 N N . ASP B 1 82 ? 23.682 22.546 40.862 1.00 8.61 82 ASP B N 1
ATOM 2601 C CA . ASP B 1 82 ? 23.190 23.881 40.531 1.00 9.86 82 ASP B CA 1
ATOM 2602 C C . ASP B 1 82 ? 23.319 24.185 39.050 1.00 14.66 82 ASP B C 1
ATOM 2603 O O . ASP B 1 82 ? 24.435 24.339 38.546 1.00 13.69 82 ASP B O 1
ATOM 2608 N N . LEU B 1 83 ? 22.172 24.267 38.365 1.00 13.22 83 LEU B N 1
ATOM 2609 C CA . LEU B 1 83 ? 22.086 24.666 36.955 1.00 14.44 83 LEU B CA 1
ATOM 2610 C C . LEU B 1 83 ? 21.251 25.950 36.831 1.00 16.26 83 LEU B C 1
ATOM 2611 O O . LEU B 1 83 ? 21.009 26.451 35.724 1.00 15.00 83 LEU B O 1
ATOM 2616 N N . TYR B 1 84 ? 20.854 26.496 37.986 1.00 13.65 84 TYR B N 1
ATOM 2617 C CA . TYR B 1 84 ? 20.087 27.756 38.068 1.00 13.75 84 TYR B CA 1
ATOM 2618 C C . TYR B 1 84 ? 20.957 28.925 37.636 1.00 16.63 84 TYR B C 1
ATOM 2619 O O . TYR B 1 84 ? 20.495 29.827 36.912 1.00 15.99 84 TYR B O 1
ATOM 2628 N N . ARG B 1 85 ? 22.234 28.912 38.069 1.00 13.00 85 ARG B N 1
ATOM 2629 C CA . ARG B 1 85 ? 23.247 29.918 37.713 1.00 13.52 85 ARG B CA 1
ATOM 2630 C C . ARG B 1 85 ? 23.317 30.028 36.174 1.00 16.65 85 ARG B C 1
ATOM 2631 O O . ARG B 1 85 ? 23.273 31.131 35.607 1.00 16.70 85 ARG B O 1
ATOM 2639 N N . HIS B 1 86 ? 23.355 28.870 35.509 1.00 12.42 86 HIS B N 1
ATOM 2640 C CA . HIS B 1 86 ? 23.457 28.731 34.051 1.00 14.08 86 HIS B CA 1
ATOM 2641 C C . HIS B 1 86 ? 22.154 29.183 33.352 1.00 18.46 86 HIS B C 1
ATOM 2642 O O . HIS B 1 86 ? 22.218 29.912 32.356 1.00 16.71 86 HIS B O 1
ATOM 2649 N N . GLN B 1 87 ? 20.985 28.805 33.914 1.00 16.52 87 GLN B N 1
ATOM 2650 C CA . GLN B 1 87 ? 19.677 29.227 33.399 1.00 16.93 87 GLN B CA 1
ATOM 2651 C C . GLN B 1 87 ? 19.563 30.773 33.464 1.00 21.89 87 GLN B C 1
ATOM 2652 O O . GLN B 1 87 ? 19.150 31.398 32.477 1.00 22.27 87 GLN B O 1
ATOM 2658 N N . GLN B 1 88 ? 19.947 31.373 34.609 1.00 18.29 88 GLN B N 1
ATOM 2659 C CA . GLN B 1 88 ? 19.901 32.830 34.816 1.00 17.81 88 GLN B CA 1
ATOM 2660 C C . GLN B 1 88 ? 20.851 33.603 33.910 1.00 22.44 88 GLN B C 1
ATOM 2661 O O . GLN B 1 88 ? 20.472 34.665 33.388 1.00 21.52 88 GLN B O 1
ATOM 2667 N N . LEU B 1 89 ? 22.061 33.061 33.678 1.00 20.92 89 LEU B N 1
ATOM 2668 C CA . LEU B 1 89 ? 23.057 33.649 32.766 1.00 22.94 89 LEU B CA 1
ATOM 2669 C C . LEU B 1 89 ? 22.489 33.635 31.335 1.00 29.47 89 LEU B C 1
ATOM 2670 O O . LEU B 1 89 ? 22.611 34.633 30.631 1.00 30.05 89 LEU B O 1
ATOM 2675 N N . ALA B 1 90 ? 21.867 32.501 30.926 1.00 28.30 90 ALA B N 1
ATOM 2676 C CA . ALA B 1 90 ? 21.246 32.316 29.613 1.00 28.87 90 ALA B CA 1
ATOM 2677 C C . ALA B 1 90 ? 20.097 33.311 29.421 1.00 36.37 90 ALA B C 1
ATOM 2678 O O . ALA B 1 90 ? 20.060 33.977 28.392 1.00 36.12 90 ALA B O 1
ATOM 2680 N N . GLU B 1 91 ? 19.193 33.440 30.427 1.00 34.62 91 GLU B N 1
ATOM 2681 C CA . GLU B 1 91 ? 18.050 34.362 30.391 1.00 34.87 91 GLU B CA 1
ATOM 2682 C C . GLU B 1 91 ? 18.485 35.798 30.148 1.00 41.45 91 GLU B C 1
ATOM 2683 O O . GLU B 1 91 ? 17.927 36.443 29.263 1.00 41.73 91 GLU B O 1
ATOM 2689 N N . GLU B 1 92 ? 19.524 36.270 30.874 1.00 39.91 92 GLU B N 1
ATOM 2690 C CA . GLU B 1 92 ? 20.092 37.623 30.776 1.00 40.85 92 GLU B CA 1
ATOM 2691 C C . GLU B 1 92 ? 20.854 37.877 29.456 1.00 46.60 92 GLU B C 1
ATOM 2692 O O . GLU B 1 92 ? 21.348 38.984 29.230 1.00 46.71 92 GLU B O 1
ATOM 2698 N N . LYS B 1 93 ? 20.965 36.853 28.601 1.00 43.69 93 LYS B N 1
ATOM 2699 C CA . LYS B 1 93 ? 21.635 36.949 27.304 1.00 43.84 93 LYS B CA 1
ATOM 2700 C C . LYS B 1 93 ? 20.709 36.655 26.130 1.00 48.82 93 LYS B C 1
ATOM 2701 O O . LYS B 1 93 ? 21.139 36.746 24.976 1.00 48.63 93 LYS B O 1
ATOM 2707 N N . GLY B 1 94 ? 19.460 36.300 26.434 1.00 46.37 94 GLY B N 1
ATOM 2708 C CA . GLY B 1 94 ? 18.452 35.960 25.440 1.00 46.64 94 GLY B CA 1
ATOM 2709 C C . GLY B 1 94 ? 18.636 34.571 24.860 1.00 52.59 94 GLY B C 1
ATOM 2710 O O . GLY B 1 94 ? 18.105 34.279 23.785 1.00 52.99 94 GLY B O 1
ATOM 2711 N N . GLU B 1 95 ? 19.395 33.704 25.554 1.00 49.44 95 GLU B N 1
ATOM 2712 C CA . GLU B 1 95 ? 19.620 32.322 25.128 1.00 49.82 95 GLU B CA 1
ATOM 2713 C C . GLU B 1 95 ? 18.622 31.402 25.842 1.00 53.37 95 GLU B C 1
ATOM 2714 O O . GLU B 1 95 ? 18.045 31.805 26.850 1.00 52.14 95 GLU B O 1
ATOM 2720 N N . HIS B 1 96 ? 18.390 30.188 25.303 1.00 51.45 96 HIS B N 1
ATOM 2721 C CA . HIS B 1 96 ? 17.482 29.216 25.915 1.00 52.16 96 HIS B CA 1
ATOM 2722 C C . HIS B 1 96 ? 18.116 27.829 25.976 1.00 54.40 96 HIS B C 1
ATOM 2723 O O . HIS B 1 96 ? 18.286 27.173 24.943 1.00 54.36 96 HIS B O 1
ATOM 2730 N N . ILE B 1 97 ? 18.504 27.409 27.197 1.00 48.95 97 ILE B N 1
ATOM 2731 C CA . ILE B 1 97 ? 19.181 26.132 27.464 1.00 47.86 97 ILE B CA 1
ATOM 2732 C C . ILE B 1 97 ? 18.374 25.271 28.462 1.00 48.19 97 ILE B C 1
ATOM 2733 O O . ILE B 1 97 ? 18.727 24.117 28.691 1.00 46.93 97 ILE B O 1
ATOM 2738 N N . SER B 1 98 ? 17.248 25.808 28.980 1.00 43.57 98 SER B N 1
ATOM 2739 C CA . SER B 1 98 ? 16.345 25.135 29.930 1.00 43.03 98 SER B CA 1
ATOM 2740 C C . SER B 1 98 ? 16.119 23.651 29.662 1.00 45.20 98 SER B C 1
ATOM 2741 O O . SER B 1 98 ? 16.251 22.859 30.590 1.00 44.33 98 SER B O 1
ATOM 2744 N N . GLU B 1 99 ? 15.860 23.273 28.392 1.00 41.73 99 GLU B N 1
ATOM 2745 C CA . GLU B 1 99 ? 15.641 21.885 27.969 1.00 41.83 99 GLU B CA 1
ATOM 2746 C C . GLU B 1 99 ? 16.898 21.021 28.107 1.00 42.16 99 GLU B C 1
ATOM 2747 O O . GLU B 1 99 ? 16.782 19.871 28.531 1.00 41.20 99 GLU B O 1
ATOM 2753 N N . LEU B 1 100 ? 18.098 21.579 27.792 1.00 36.54 100 LEU B N 1
ATOM 2754 C CA . LEU B 1 100 ? 19.367 20.847 27.944 1.00 35.35 100 LEU B CA 1
ATOM 2755 C C . LEU B 1 100 ? 19.703 20.658 29.412 1.00 34.37 100 LEU B C 1
ATOM 2756 O O . LEU B 1 100 ? 20.195 19.591 29.785 1.00 33.91 100 LEU B O 1
ATOM 2761 N N . LEU B 1 101 ? 19.364 21.656 30.267 1.00 25.74 101 LEU B N 1
ATOM 2762 C CA . LEU B 1 101 ? 19.623 21.565 31.702 1.00 23.97 101 LEU B CA 1
ATOM 2763 C C . LEU B 1 101 ? 18.739 20.506 32.359 1.00 26.75 101 LEU B C 1
ATOM 2764 O O . LEU B 1 101 ? 18.968 20.129 33.507 1.00 26.56 101 LEU B O 1
ATOM 2769 N N . GLU B 1 102 ? 17.781 19.960 31.585 1.00 23.63 102 GLU B N 1
ATOM 2770 C CA . GLU B 1 102 ? 16.826 18.951 32.028 1.00 23.64 102 GLU B CA 1
ATOM 2771 C C . GLU B 1 102 ? 17.178 17.526 31.608 1.00 24.41 102 GLU B C 1
ATOM 2772 O O . GLU B 1 102 ? 16.495 16.589 32.025 1.00 24.39 102 GLU B O 1
ATOM 2778 N N . ASN B 1 103 ? 18.243 17.364 30.817 1.00 19.14 103 ASN B N 1
ATOM 2779 C CA . ASN B 1 103 ? 18.675 16.060 30.343 1.00 18.75 103 ASN B CA 1
ATOM 2780 C C . ASN B 1 103 ? 19.551 15.300 31.348 1.00 19.32 103 ASN B C 1
ATOM 2781 O O . ASN B 1 103 ? 20.033 15.891 32.315 1.00 18.93 103 ASN B O 1
ATOM 2786 N N . THR B 1 104 ? 19.742 14.000 31.120 1.00 14.04 104 THR B N 1
ATOM 2787 C CA . THR B 1 104 ? 20.523 13.119 31.992 1.00 13.40 104 THR B CA 1
ATOM 2788 C C . THR B 1 104 ? 21.985 13.579 32.058 1.00 15.79 104 THR B C 1
ATOM 2789 O O . THR B 1 104 ? 22.571 13.589 33.141 1.00 14.25 104 THR B O 1
ATOM 2793 N N . GLU B 1 105 ? 22.553 13.963 30.900 1.00 12.23 105 GLU B N 1
ATOM 2794 C CA . GLU B 1 105 ? 23.935 14.428 30.812 1.00 10.88 105 GLU B CA 1
ATOM 2795 C C . GLU B 1 105 ? 24.223 15.543 31.815 1.00 14.65 105 GLU B C 1
ATOM 2796 O O . GLU B 1 105 ? 25.190 15.430 32.583 1.00 15.13 105 GLU B O 1
ATOM 2810 N N . PHE B 1 107 ? 22.471 16.389 34.439 1.00 11.87 107 PHE B N 1
ATOM 2811 C CA . PHE B 1 107 ? 22.232 15.885 35.802 1.00 11.67 107 PHE B CA 1
ATOM 2812 C C . PHE B 1 107 ? 23.528 15.181 36.304 1.00 14.31 107 PHE B C 1
ATOM 2813 O O . PHE B 1 107 ? 23.957 15.410 37.433 1.00 12.98 107 PHE B O 1
ATOM 2829 N N . VAL B 1 109 ? 26.639 15.697 35.111 1.00 12.26 109 VAL B N 1
ATOM 2830 C CA . VAL B 1 109 ? 27.638 16.769 35.212 1.00 11.42 109 VAL B CA 1
ATOM 2831 C C . VAL B 1 109 ? 27.573 17.474 36.585 1.00 14.29 109 VAL B C 1
ATOM 2832 O O . VAL B 1 109 ? 28.597 17.594 37.275 1.00 11.18 109 VAL B O 1
ATOM 2836 N N . SER B 1 110 ? 26.362 17.877 36.992 1.00 12.66 110 SER B N 1
ATOM 2837 C CA . SER B 1 110 ? 26.167 18.617 38.227 1.00 12.60 110 SER B CA 1
ATOM 2838 C C . SER B 1 110 ? 26.351 17.761 39.454 1.00 16.03 110 SER B C 1
ATOM 2839 O O . SER B 1 110 ? 26.939 18.232 40.438 1.00 15.88 110 SER B O 1
ATOM 2842 N N . LEU B 1 111 ? 25.924 16.489 39.401 1.00 12.09 111 LEU B N 1
ATOM 2843 C CA . LEU B 1 111 ? 26.136 15.588 40.544 1.00 12.22 111 LEU B CA 1
ATOM 2844 C C . LEU B 1 111 ? 27.659 15.352 40.761 1.00 13.68 111 LEU B C 1
ATOM 2845 O O . LEU B 1 111 ? 28.125 15.456 41.888 1.00 10.90 111 LEU B O 1
ATOM 2850 N N . ILE B 1 112 ? 28.418 15.072 39.674 1.00 9.81 112 ILE B N 1
ATOM 2851 C CA . ILE B 1 112 ? 29.872 14.830 39.730 1.00 8.84 112 ILE B CA 1
ATOM 2852 C C . ILE B 1 112 ? 30.633 16.079 40.195 1.00 12.49 112 ILE B C 1
ATOM 2853 O O . ILE B 1 112 ? 31.500 15.969 41.072 1.00 12.32 112 ILE B O 1
ATOM 2858 N N . ASP B 1 113 ? 30.293 17.258 39.631 1.00 8.26 113 ASP B N 1
ATOM 2859 C CA . ASP B 1 113 ? 30.955 18.520 40.016 1.00 8.07 113 ASP B CA 1
ATOM 2860 C C . ASP B 1 113 ? 30.811 18.774 41.522 1.00 11.12 113 ASP B C 1
ATOM 2861 O O . ASP B 1 113 ? 31.799 19.096 42.186 1.00 8.73 113 ASP B O 1
ATOM 2866 N N . ALA B 1 114 ? 29.583 18.626 42.051 1.00 9.49 114 ALA B N 1
ATOM 2867 C CA . ALA B 1 114 ? 29.296 18.828 43.485 1.00 10.42 114 ALA B CA 1
ATOM 2868 C C . ALA B 1 114 ? 30.052 17.829 44.353 1.00 11.22 114 ALA B C 1
ATOM 2869 O O . ALA B 1 114 ? 30.577 18.222 45.390 1.00 9.35 114 ALA B O 1
ATOM 2871 N N . ALA B 1 115 ? 30.084 16.545 43.947 1.00 8.84 115 ALA B N 1
ATOM 2872 C CA . ALA B 1 115 ? 30.783 15.493 44.698 1.00 9.61 115 ALA B CA 1
ATOM 2873 C C . ALA B 1 115 ? 32.313 15.740 44.736 1.00 11.97 115 ALA B C 1
ATOM 2874 O O . ALA B 1 115 ? 32.913 15.593 45.793 1.00 11.77 115 ALA B O 1
ATOM 2876 N N . LEU B 1 116 ? 32.930 16.130 43.608 1.00 9.33 116 LEU B N 1
ATOM 2877 C CA . LEU B 1 116 ? 34.386 16.407 43.610 1.00 9.70 116 LEU B CA 1
ATOM 2878 C C . LEU B 1 116 ? 34.704 17.573 44.565 1.00 11.40 116 LEU B C 1
ATOM 2879 O O . LEU B 1 116 ? 35.675 17.512 45.322 1.00 10.02 116 LEU B O 1
ATOM 2884 N N . ALA B 1 117 ? 33.852 18.615 44.560 1.00 8.00 117 ALA B N 1
ATOM 2885 C CA . ALA B 1 117 ? 34.027 19.748 45.462 1.00 9.08 117 ALA B CA 1
ATOM 2886 C C . ALA B 1 117 ? 33.899 19.274 46.930 1.00 10.62 117 ALA B C 1
ATOM 2887 O O . ALA B 1 117 ? 34.703 19.659 47.777 1.00 10.57 117 ALA B O 1
ATOM 2889 N N . ALA B 1 118 ? 32.885 18.430 47.234 1.00 7.39 118 ALA B N 1
ATOM 2890 C CA . ALA B 1 118 ? 32.679 17.960 48.602 1.00 9.09 118 ALA B CA 1
ATOM 2891 C C . ALA B 1 118 ? 33.859 17.144 49.113 1.00 12.55 118 ALA B C 1
ATOM 2892 O O . ALA B 1 118 ? 34.211 17.246 50.293 1.00 9.29 118 ALA B O 1
ATOM 2894 N N . GLN B 1 119 ? 34.428 16.289 48.243 1.00 10.09 119 GLN B N 1
ATOM 2895 C CA . GLN B 1 119 ? 35.556 15.464 48.670 1.00 9.82 119 GLN B CA 1
ATOM 2896 C C . GLN B 1 119 ? 36.829 16.289 48.901 1.00 13.33 119 GLN B C 1
ATOM 2897 O O . GLN B 1 119 ? 37.590 15.975 49.825 1.00 11.40 119 GLN B O 1
ATOM 2903 N N . ASN B 1 120 ? 36.997 17.379 48.145 1.00 11.00 120 ASN B N 1
ATOM 2904 C CA . ASN B 1 120 ? 38.111 18.317 48.387 1.00 11.68 120 ASN B CA 1
ATOM 2905 C C . ASN B 1 120 ? 37.906 18.980 49.761 1.00 14.68 120 ASN B C 1
ATOM 2906 O O . ASN B 1 120 ? 38.857 19.096 50.546 1.00 15.00 120 ASN B O 1
ATOM 2919 N N . SER B 1 122 ? 36.240 17.690 52.275 1.00 13.29 122 SER B N 1
ATOM 2920 C CA . SER B 1 122 ? 36.421 16.635 53.284 1.00 12.48 122 SER B CA 1
ATOM 2921 C C . SER B 1 122 ? 37.913 16.437 53.590 1.00 16.05 122 SER B C 1
ATOM 2922 O O . SER B 1 122 ? 38.294 16.413 54.764 1.00 13.90 122 SER B O 1
ATOM 2925 N N . ILE B 1 123 ? 38.746 16.318 52.541 1.00 14.05 123 ILE B N 1
ATOM 2926 C CA . ILE B 1 123 ? 40.203 16.143 52.710 1.00 14.86 123 ILE B CA 1
ATOM 2927 C C . ILE B 1 123 ? 40.821 17.357 53.386 1.00 18.52 123 ILE B C 1
ATOM 2928 O O . ILE B 1 123 ? 41.658 17.193 54.289 1.00 18.50 123 ILE B O 1
ATOM 2933 N N . ALA B 1 124 ? 40.408 18.561 52.963 1.00 14.27 124 ALA B N 1
ATOM 2934 C CA . ALA B 1 124 ? 40.916 19.794 53.580 1.00 15.01 124 ALA B CA 1
ATOM 2935 C C . ALA B 1 124 ? 40.556 19.790 55.079 1.00 18.36 124 ALA B C 1
ATOM 2936 O O . ALA B 1 124 ? 41.435 20.042 55.897 1.00 17.92 124 ALA B O 1
ATOM 2938 N N . ALA B 1 125 ? 39.296 19.449 55.441 1.00 13.69 125 ALA B N 1
ATOM 2939 C CA . ALA B 1 125 ? 38.855 19.441 56.849 1.00 14.39 125 ALA B CA 1
ATOM 2940 C C . ALA B 1 125 ? 39.643 18.413 57.675 1.00 19.07 125 ALA B C 1
ATOM 2941 O O . ALA B 1 125 ? 40.166 18.747 58.745 1.00 18.51 125 ALA B O 1
ATOM 2943 N N . GLU B 1 126 ? 39.778 17.187 57.136 1.00 15.42 126 GLU B N 1
ATOM 2944 C CA . GLU B 1 126 ? 40.523 16.108 57.780 1.00 15.95 126 GLU B CA 1
ATOM 2945 C C . GLU B 1 126 ? 42.003 16.434 57.974 1.00 19.62 126 GLU B C 1
ATOM 2946 O O . GLU B 1 126 ? 42.555 16.087 59.020 1.00 18.51 126 GLU B O 1
ATOM 2952 N N . SER B 1 127 ? 42.616 17.159 57.020 1.00 17.33 127 SER B N 1
ATOM 2953 C CA . SER B 1 127 ? 44.021 17.582 57.128 1.00 18.09 127 SER B CA 1
ATOM 2954 C C . SER B 1 127 ? 44.217 18.594 58.294 1.00 26.16 127 SER B C 1
ATOM 2955 O O . SER B 1 127 ? 45.325 18.709 58.817 1.00 26.32 127 SER B O 1
ATOM 2966 N N . GLY B 1 129 ? 42.680 18.358 61.132 1.00 21.30 129 GLY B N 1
ATOM 2967 C CA . GLY B 1 129 ? 42.323 17.620 62.334 1.00 20.11 129 GLY B CA 1
ATOM 2968 C C . GLY B 1 129 ? 40.833 17.670 62.623 1.00 23.29 129 GLY B C 1
ATOM 2969 O O . GLY B 1 129 ? 40.395 17.268 63.707 1.00 24.61 129 GLY B O 1
ATOM 2970 N N . LEU B 1 130 ? 40.024 18.182 61.671 1.00 16.72 130 LEU B N 1
ATOM 2971 C CA . LEU B 1 130 ? 38.576 18.184 61.875 1.00 15.13 130 LEU B CA 1
ATOM 2972 C C . LEU B 1 130 ? 38.010 16.830 61.421 1.00 19.74 130 LEU B C 1
ATOM 2973 O O . LEU B 1 130 ? 38.651 16.100 60.667 1.00 20.25 130 LEU B O 1
ATOM 2978 N N . GLY B 1 131 ? 36.811 16.515 61.891 1.00 16.41 131 GLY B N 1
ATOM 2979 C CA . GLY B 1 131 ? 36.086 15.319 61.491 1.00 16.58 131 GLY B CA 1
ATOM 2980 C C . GLY B 1 131 ? 34.972 15.691 60.532 1.00 17.76 131 GLY B C 1
ATOM 2981 O O . GLY B 1 131 ? 34.475 16.827 60.551 1.00 15.16 131 GLY B O 1
ATOM 2982 N N . ILE B 1 132 ? 34.600 14.744 59.657 1.00 14.63 132 ILE B N 1
ATOM 2983 C CA . ILE B 1 132 ? 33.500 14.967 58.707 1.00 12.05 132 ILE B CA 1
ATOM 2984 C C . ILE B 1 132 ? 32.559 13.767 58.692 1.00 14.97 132 ILE B C 1
ATOM 2985 O O . ILE B 1 132 ? 32.989 12.634 58.917 1.00 13.20 132 ILE B O 1
ATOM 2990 N N . CYS B 1 133 ? 31.308 14.019 58.290 1.00 12.11 133 CYS B N 1
ATOM 2991 C CA . CYS B 1 133 ? 30.341 12.980 57.984 1.00 11.94 133 CYS B CA 1
ATOM 2992 C C . CYS B 1 133 ? 29.409 13.484 56.874 1.00 14.65 133 CYS B C 1
ATOM 2993 O O . CYS B 1 133 ? 28.803 14.547 57.013 1.00 13.56 133 CYS B O 1
ATOM 2996 N N . TYR B 1 134 ? 29.350 12.740 55.759 1.00 10.73 134 TYR B N 1
ATOM 2997 C CA . TYR B 1 134 ? 28.416 13.057 54.671 1.00 11.07 134 TYR B CA 1
ATOM 2998 C C . TYR B 1 134 ? 27.024 12.697 55.158 1.00 12.26 134 TYR B C 1
ATOM 2999 O O . TYR B 1 134 ? 26.886 11.750 55.929 1.00 11.55 134 TYR B O 1
ATOM 3008 N N . ILE B 1 135 ? 26.006 13.468 54.743 1.00 11.71 135 ILE B N 1
ATOM 3009 C CA . ILE B 1 135 ? 24.610 13.259 55.154 1.00 11.87 135 ILE B CA 1
ATOM 3010 C C . ILE B 1 135 ? 23.686 13.187 53.941 1.00 16.03 135 ILE B C 1
ATOM 3011 O O . ILE B 1 135 ? 23.125 14.202 53.518 1.00 15.86 135 ILE B O 1
ATOM 3016 N N . GLY B 1 136 ? 23.527 11.977 53.413 1.00 14.91 136 GLY B N 1
ATOM 3017 C CA . GLY B 1 136 ? 22.635 11.692 52.290 1.00 15.12 136 GLY B CA 1
ATOM 3018 C C . GLY B 1 136 ? 21.200 11.596 52.762 1.00 17.27 136 GLY B C 1
ATOM 3019 O O . GLY B 1 136 ? 20.278 11.634 51.949 1.00 16.91 136 GLY B O 1
ATOM 3020 N N . GLY B 1 137 ? 21.027 11.479 54.081 1.00 14.39 137 GLY B N 1
ATOM 3021 C CA . GLY B 1 137 ? 19.723 11.362 54.732 1.00 15.23 137 GLY B CA 1
ATOM 3022 C C . GLY B 1 137 ? 18.763 12.484 54.399 1.00 19.66 137 GLY B C 1
ATOM 3023 O O . GLY B 1 137 ? 17.553 12.269 54.423 1.00 20.08 137 GLY B O 1
ATOM 3024 N N . ILE B 1 138 ? 19.290 13.685 54.038 1.00 14.56 138 ILE B N 1
ATOM 3025 C CA . ILE B 1 138 ? 18.448 14.813 53.597 1.00 14.35 138 ILE B CA 1
ATOM 3026 C C . ILE B 1 138 ? 17.583 14.439 52.363 1.00 19.34 138 ILE B C 1
ATOM 3027 O O . ILE B 1 138 ? 16.509 15.022 52.165 1.00 18.94 138 ILE B O 1
ATOM 3032 N N . ARG B 1 139 ? 18.018 13.420 51.570 1.00 15.60 139 ARG B N 1
ATOM 3033 C CA . ARG B 1 139 ? 17.243 12.948 50.413 1.00 15.87 139 ARG B CA 1
ATOM 3034 C C . ARG B 1 139 ? 15.974 12.167 50.780 1.00 22.34 139 ARG B C 1
ATOM 3035 O O . ARG B 1 139 ? 15.217 11.808 49.880 1.00 24.21 139 ARG B O 1
ATOM 3043 N N . ASN B 1 140 ? 15.723 11.926 52.072 1.00 20.16 140 ASN B N 1
ATOM 3044 C CA . ASN B 1 140 ? 14.495 11.256 52.538 1.00 20.94 140 ASN B CA 1
ATOM 3045 C C . ASN B 1 140 ? 13.290 12.163 52.290 1.00 25.91 140 ASN B C 1
ATOM 3046 O O . ASN B 1 140 ? 12.195 11.661 52.026 1.00 25.14 140 ASN B O 1
ATOM 3051 N N . GLU B 1 141 ? 13.484 13.484 52.412 1.00 20.66 141 GLU B N 1
ATOM 3052 C CA . GLU B 1 141 ? 12.417 14.466 52.254 1.00 21.59 141 GLU B CA 1
ATOM 3053 C C . GLU B 1 141 ? 12.918 15.728 51.550 1.00 24.67 141 GLU B C 1
ATOM 3054 O O . GLU B 1 141 ? 12.885 16.817 52.132 1.00 23.04 141 GLU B O 1
ATOM 3060 N N . LEU B 1 142 ? 13.356 15.602 50.278 1.00 23.07 142 LEU B N 1
ATOM 3061 C CA . LEU B 1 142 ? 13.881 16.759 49.534 1.00 22.90 142 LEU B CA 1
ATOM 3062 C C . LEU B 1 142 ? 12.923 17.942 49.378 1.00 27.03 142 LEU B C 1
ATOM 3063 O O . LEU B 1 142 ? 13.408 19.071 49.348 1.00 26.62 142 LEU B O 1
ATOM 3068 N N . ASP B 1 143 ? 11.576 17.705 49.290 1.00 24.34 143 ASP B N 1
ATOM 3069 C CA . ASP B 1 143 ? 10.584 18.796 49.170 1.00 25.06 143 ASP B CA 1
ATOM 3070 C C . ASP B 1 143 ? 10.663 19.718 50.379 1.00 26.54 143 ASP B C 1
ATOM 3071 O O . ASP B 1 143 ? 10.685 20.939 50.215 1.00 26.52 143 ASP B O 1
ATOM 3076 N N . LYS B 1 144 ? 10.806 19.140 51.572 1.00 21.31 144 LYS B N 1
ATOM 3077 C CA . LYS B 1 144 ? 10.926 19.923 52.801 1.00 21.19 144 LYS B CA 1
ATOM 3078 C C . LYS B 1 144 ? 12.318 20.543 52.932 1.00 21.49 144 LYS B C 1
ATOM 3079 O O . LYS B 1 144 ? 12.424 21.664 53.417 1.00 19.47 144 LYS B O 1
ATOM 3085 N N . VAL B 1 145 ? 13.380 19.835 52.469 1.00 17.81 145 VAL B N 1
ATOM 3086 C CA . VAL B 1 145 ? 14.762 20.351 52.489 1.00 17.69 145 VAL B CA 1
ATOM 3087 C C . VAL B 1 145 ? 14.879 21.607 51.604 1.00 22.54 145 VAL B C 1
ATOM 3088 O O . VAL B 1 145 ? 15.436 22.619 52.055 1.00 21.67 145 VAL B O 1
ATOM 3092 N N . THR B 1 146 ? 14.303 21.563 50.373 1.00 19.15 146 THR B N 1
ATOM 3093 C CA . THR B 1 146 ? 14.292 22.718 49.459 1.00 18.43 146 THR B CA 1
ATOM 3094 C C . THR B 1 146 ? 13.528 23.907 50.102 1.00 20.61 146 THR B C 1
ATOM 3095 O O . THR B 1 146 ? 13.885 25.053 49.863 1.00 17.24 146 THR B O 1
ATOM 3099 N N . GLU B 1 147 ? 12.495 23.639 50.930 1.00 19.14 147 GLU B N 1
ATOM 3100 C CA . GLU B 1 147 ? 11.771 24.718 51.632 1.00 20.12 147 GLU B CA 1
ATOM 3101 C C . GLU B 1 147 ? 12.640 25.318 52.743 1.00 22.07 147 GLU B C 1
ATOM 3102 O O . GLU B 1 147 ? 12.654 26.536 52.898 1.00 21.49 147 GLU B O 1
ATOM 3108 N N . VAL B 1 148 ? 13.372 24.478 53.509 1.00 17.49 148 VAL B N 1
ATOM 3109 C CA . VAL B 1 148 ? 14.273 24.948 54.581 1.00 16.56 148 VAL B CA 1
ATOM 3110 C C . VAL B 1 148 ? 15.371 25.857 53.962 1.00 19.81 148 VAL B C 1
ATOM 3111 O O . VAL B 1 148 ? 15.669 26.936 54.490 1.00 18.56 148 VAL B O 1
ATOM 3115 N N . LEU B 1 149 ? 15.966 25.400 52.852 1.00 15.58 149 LEU B N 1
ATOM 3116 C CA . LEU B 1 149 ? 17.067 26.093 52.192 1.00 15.90 149 LEU B CA 1
ATOM 3117 C C . LEU B 1 149 ? 16.636 27.123 51.166 1.00 18.41 149 LEU B C 1
ATOM 3118 O O . LEU B 1 149 ? 17.485 27.870 50.669 1.00 18.39 149 LEU B O 1
ATOM 3123 N N . GLN B 1 150 ? 15.327 27.176 50.845 1.00 16.44 150 GLN B N 1
ATOM 3124 C CA . GLN B 1 150 ? 14.746 28.106 49.862 1.00 17.43 150 GLN B CA 1
ATOM 3125 C C . GLN B 1 150 ? 15.486 28.025 48.519 1.00 21.48 150 GLN B C 1
ATOM 3126 O O . GLN B 1 150 ? 15.872 29.047 47.937 1.00 20.60 150 GLN B O 1
ATOM 3132 N N . THR B 1 151 ? 15.759 26.787 48.073 1.00 17.93 151 THR B N 1
ATOM 3133 C CA . THR B 1 151 ? 16.479 26.600 46.817 1.00 17.82 151 THR B CA 1
ATOM 3134 C C . THR B 1 151 ? 15.541 26.822 45.636 1.00 20.57 151 THR B C 1
ATOM 3135 O O . THR B 1 151 ? 14.408 26.352 45.672 1.00 18.62 151 THR B O 1
ATOM 3139 N N . PRO B 1 152 ? 16.003 27.519 44.572 1.00 18.85 152 PRO B N 1
ATOM 3140 C CA . PRO B 1 152 ? 15.110 27.770 43.431 1.00 18.87 152 PRO B CA 1
ATOM 3141 C C . PRO B 1 152 ? 15.032 26.569 42.501 1.00 21.32 152 PRO B C 1
ATOM 3142 O O . PRO B 1 152 ? 15.628 25.522 42.786 1.00 19.25 152 PRO B O 1
ATOM 3146 N N . ASP B 1 153 ? 14.361 26.733 41.347 1.00 19.38 153 ASP B N 1
ATOM 3147 C CA . ASP B 1 153 ? 14.309 25.647 40.364 1.00 19.65 153 ASP B CA 1
ATOM 3148 C C . ASP B 1 153 ? 15.708 25.451 39.785 1.00 20.19 153 ASP B C 1
ATOM 3149 O O . ASP B 1 153 ? 16.514 26.380 39.834 1.00 19.86 153 ASP B O 1
ATOM 3154 N N . HIS B 1 154 ? 16.019 24.240 39.311 1.00 17.82 154 HIS B N 1
ATOM 3155 C CA . HIS B 1 154 ? 17.348 23.859 38.774 1.00 18.28 154 HIS B CA 1
ATOM 3156 C C . HIS B 1 154 ? 18.448 23.797 39.846 1.00 19.05 154 HIS B C 1
ATOM 3157 O O . HIS B 1 154 ? 19.648 23.818 39.532 1.00 16.79 154 HIS B O 1
ATOM 3164 N N . VAL B 1 155 ? 18.032 23.690 41.101 1.00 15.25 155 VAL B N 1
ATOM 3165 C CA . VAL B 1 155 ? 18.927 23.521 42.249 1.00 14.47 155 VAL B CA 1
ATOM 3166 C C . VAL B 1 155 ? 18.438 22.274 42.993 1.00 18.60 155 VAL B C 1
ATOM 3167 O O . VAL B 1 155 ? 17.261 22.181 43.334 1.00 16.85 155 VAL B O 1
ATOM 3171 N N . LEU B 1 156 ? 19.331 21.297 43.177 1.00 14.54 156 LEU B N 1
ATOM 3172 C CA . LEU B 1 156 ? 18.958 20.072 43.865 1.00 14.22 156 LEU B CA 1
ATOM 3173 C C . LEU B 1 156 ? 19.895 19.767 45.040 1.00 15.53 156 LEU B C 1
ATOM 3174 O O . LEU B 1 156 ? 21.046 19.399 44.809 1.00 13.56 156 LEU B O 1
ATOM 3179 N N . PRO B 1 157 ? 19.411 19.831 46.301 1.00 12.43 157 PRO B N 1
ATOM 3180 C CA . PRO B 1 157 ? 20.267 19.415 47.433 1.00 12.43 157 PRO B CA 1
ATOM 3181 C C . PRO B 1 157 ? 20.578 17.914 47.282 1.00 14.16 157 PRO B C 1
ATOM 3182 O O . PRO B 1 157 ? 19.695 17.137 46.937 1.00 14.00 157 PRO B O 1
ATOM 3186 N N . LEU B 1 158 ? 21.845 17.537 47.437 1.00 9.00 158 LEU B N 1
ATOM 3187 C CA . LEU B 1 158 ? 22.307 16.166 47.243 1.00 8.70 158 LEU B CA 1
ATOM 3188 C C . LEU B 1 158 ? 22.625 15.484 48.550 1.00 13.37 158 LEU B C 1
ATOM 3189 O O . LEU B 1 158 ? 22.249 14.334 48.755 1.00 14.05 158 LEU B O 1
ATOM 3194 N N . PHE B 1 159 ? 23.403 16.166 49.396 1.00 11.02 159 PHE B N 1
ATOM 3195 C CA . PHE B 1 159 ? 23.825 15.657 50.690 1.00 11.29 159 PHE B CA 1
ATOM 3196 C C . PHE B 1 159 ? 24.371 16.804 51.499 1.00 15.53 159 PHE B C 1
ATOM 3197 O O . PHE B 1 159 ? 24.802 17.816 50.941 1.00 14.01 159 PHE B O 1
ATOM 3205 N N . GLY B 1 160 ? 24.347 16.625 52.804 1.00 14.04 160 GLY B N 1
ATOM 3206 C CA . GLY B 1 160 ? 24.989 17.540 53.721 1.00 14.28 160 GLY B CA 1
ATOM 3207 C C . GLY B 1 160 ? 26.389 17.033 54.020 1.00 16.01 160 GLY B C 1
ATOM 3208 O O . GLY B 1 160 ? 26.751 15.896 53.660 1.00 14.67 160 GLY B O 1
ATOM 3209 N N . LEU B 1 161 ? 27.186 17.877 54.653 1.00 12.31 161 LEU B N 1
ATOM 3210 C CA . LEU B 1 161 ? 28.518 17.535 55.130 1.00 11.25 161 LEU B CA 1
ATOM 3211 C C . LEU B 1 161 ? 28.654 18.189 56.492 1.00 15.48 161 LEU B C 1
ATOM 3212 O O . LEU B 1 161 ? 28.687 19.413 56.575 1.00 14.36 161 LEU B O 1
ATOM 3217 N N . ALA B 1 162 ? 28.615 17.362 57.560 1.00 12.39 162 ALA B N 1
ATOM 3218 C CA . ALA B 1 162 ? 28.780 17.811 58.939 1.00 11.83 162 ALA B CA 1
ATOM 3219 C C . ALA B 1 162 ? 30.281 17.885 59.164 1.00 16.12 162 ALA B C 1
ATOM 3220 O O . ALA B 1 162 ? 31.002 16.942 58.817 1.00 16.76 162 ALA B O 1
ATOM 3222 N N . VAL B 1 163 ? 30.770 19.042 59.625 1.00 10.88 163 VAL B N 1
ATOM 3223 C CA . VAL B 1 163 ? 32.197 19.264 59.862 1.00 11.14 163 VAL B CA 1
ATOM 3224 C C . VAL B 1 163 ? 32.361 19.801 61.296 1.00 15.95 163 VAL B C 1
ATOM 3225 O O . VAL B 1 163 ? 31.591 20.650 61.703 1.00 16.69 163 VAL B O 1
ATOM 3229 N N . GLY B 1 164 ? 33.358 19.315 62.023 1.00 16.01 164 GLY B N 1
ATOM 3230 C CA . GLY B 1 164 ? 33.619 19.830 63.364 1.00 16.95 164 GLY B CA 1
ATOM 3231 C C . GLY B 1 164 ? 34.803 19.199 64.054 1.00 21.25 164 GLY B C 1
ATOM 3232 O O . GLY B 1 164 ? 35.507 18.362 63.479 1.00 19.15 164 GLY B O 1
ATOM 3233 N N . HIS B 1 165 ? 34.995 19.602 65.318 1.00 19.08 165 HIS B N 1
ATOM 3234 C CA . HIS B 1 165 ? 36.070 19.114 66.179 1.00 18.56 165 HIS B CA 1
ATOM 3235 C C . HIS B 1 165 ? 35.590 17.796 66.761 1.00 22.59 165 HIS B C 1
ATOM 3236 O O . HIS B 1 165 ? 34.528 17.772 67.390 1.00 21.97 165 HIS B O 1
ATOM 3243 N N . PRO B 1 166 ? 36.267 16.661 66.485 1.00 19.60 166 PRO B N 1
ATOM 3244 C CA . PRO B 1 166 ? 35.742 15.380 66.978 1.00 19.88 166 PRO B CA 1
ATOM 3245 C C . PRO B 1 166 ? 35.756 15.265 68.505 1.00 25.10 166 PRO B C 1
ATOM 3246 O O . PRO B 1 166 ? 36.727 15.676 69.135 1.00 25.56 166 PRO B O 1
ATOM 3250 N N . ALA B 1 167 ? 34.673 14.734 69.079 1.00 20.26 167 ALA B N 1
ATOM 3251 C CA . ALA B 1 167 ? 34.539 14.456 70.512 1.00 21.10 167 ALA B CA 1
ATOM 3252 C C . ALA B 1 167 ? 34.905 12.956 70.733 1.00 28.34 167 ALA B C 1
ATOM 3253 O O . ALA B 1 167 ? 35.289 12.555 71.831 1.00 28.93 167 ALA B O 1
ATOM 3255 N N . ASN B 1 168 ? 34.803 12.147 69.664 1.00 24.81 168 ASN B N 1
ATOM 3256 C CA . ASN B 1 168 ? 35.103 10.712 69.630 1.00 25.13 168 ASN B CA 1
ATOM 3257 C C . ASN B 1 168 ? 35.671 10.424 68.223 1.00 29.43 168 ASN B C 1
ATOM 3258 O O . ASN B 1 168 ? 35.070 10.845 67.226 1.00 29.61 168 ASN B O 1
ATOM 3263 N N . LEU B 1 169 ? 36.823 9.733 68.150 1.00 24.41 169 LEU B N 1
ATOM 3264 C CA . LEU B 1 169 ? 37.485 9.433 66.876 1.00 24.43 169 LEU B CA 1
ATOM 3265 C C . LEU B 1 169 ? 36.991 8.200 66.143 1.00 28.50 169 LEU B C 1
ATOM 3266 O O . LEU B 1 169 ? 37.396 7.988 64.999 1.00 28.62 169 LEU B O 1
ATOM 3271 N N . SER B 1 170 ? 36.104 7.395 66.773 1.00 24.15 170 SER B N 1
ATOM 3272 C CA . SER B 1 170 ? 35.567 6.169 66.187 1.00 23.55 170 SER B CA 1
ATOM 3273 C C . SER B 1 170 ? 36.728 5.244 65.670 1.00 26.85 170 SER B C 1
ATOM 3274 O O . SER B 1 170 ? 37.825 5.247 66.245 1.00 26.40 170 SER B O 1
ATOM 3277 N N . GLY B 1 171 ? 36.488 4.514 64.587 1.00 21.50 171 GLY B N 1
ATOM 3278 C CA . GLY B 1 171 ? 37.473 3.621 63.979 1.00 21.06 171 GLY B CA 1
ATOM 3279 C C . GLY B 1 171 ? 37.242 3.439 62.490 1.00 23.02 171 GLY B C 1
ATOM 3280 O O . GLY B 1 171 ? 36.132 3.676 62.000 1.00 22.04 171 GLY B O 1
ATOM 3281 N N . LYS B 1 172 ? 38.275 3.001 61.765 1.00 19.34 172 LYS B N 1
ATOM 3282 C CA . LYS B 1 172 ? 38.188 2.761 60.314 1.00 19.12 172 LYS B CA 1
ATOM 3283 C C . LYS B 1 172 ? 37.323 1.560 59.949 1.00 24.32 172 LYS B C 1
ATOM 3284 O O . LYS B 1 172 ? 37.264 0.593 60.703 1.00 24.43 172 LYS B O 1
ATOM 3290 N N . LYS B 1 173 ? 36.635 1.624 58.796 1.00 19.49 173 LYS B N 1
ATOM 3291 C CA . LYS B 1 173 ? 35.824 0.520 58.282 1.00 18.20 173 LYS B CA 1
ATOM 3292 C C . LYS B 1 173 ? 36.579 -0.099 57.103 1.00 20.44 173 LYS B C 1
ATOM 3293 O O . LYS B 1 173 ? 36.962 0.649 56.199 1.00 18.19 173 LYS B O 1
ATOM 3299 N N . PRO B 1 174 ? 36.835 -1.430 57.084 1.00 18.61 174 PRO B N 1
ATOM 3300 C CA . PRO B 1 174 ? 37.575 -2.025 55.953 1.00 18.33 174 PRO B CA 1
ATOM 3301 C C . PRO B 1 174 ? 36.848 -1.873 54.624 1.00 19.34 174 PRO B C 1
ATOM 3302 O O . PRO B 1 174 ? 35.616 -1.948 54.547 1.00 17.43 174 PRO B O 1
ATOM 3306 N N . ARG B 1 175 ? 37.634 -1.637 53.577 1.00 15.68 175 ARG B N 1
ATOM 3307 C CA . ARG B 1 175 ? 37.096 -1.483 52.227 1.00 14.54 175 ARG B CA 1
ATOM 3308 C C . ARG B 1 175 ? 37.232 -2.791 51.476 1.00 17.38 175 ARG B C 1
ATOM 3309 O O . ARG B 1 175 ? 38.012 -3.663 51.887 1.00 17.39 175 ARG B O 1
ATOM 3317 N N . LEU B 1 176 ? 36.475 -2.938 50.384 1.00 14.52 176 LEU B N 1
ATOM 3318 C CA . LEU B 1 176 ? 36.537 -4.109 49.510 1.00 14.42 176 LEU B CA 1
ATOM 3319 C C . LEU B 1 176 ? 37.983 -4.423 49.128 1.00 19.73 176 LEU B C 1
ATOM 3320 O O . LEU B 1 176 ? 38.787 -3.496 48.968 1.00 18.61 176 LEU B O 1
ATOM 3325 N N . PRO B 1 177 ? 38.353 -5.714 48.951 1.00 17.47 177 PRO B N 1
ATOM 3326 C CA . PRO B 1 177 ? 39.708 -6.011 48.461 1.00 17.02 177 PRO B CA 1
ATOM 3327 C C . PRO B 1 177 ? 39.920 -5.263 47.136 1.00 19.77 177 PRO B C 1
ATOM 3328 O O . PRO B 1 177 ? 38.971 -5.079 46.368 1.00 19.36 177 PRO B O 1
ATOM 3332 N N . LYS B 1 178 ? 41.139 -4.825 46.885 1.00 18.79 178 LYS B N 1
ATOM 3333 C CA . LYS B 1 178 ? 41.518 -4.091 45.669 1.00 19.14 178 LYS B CA 1
ATOM 3334 C C . LYS B 1 178 ? 40.990 -4.750 44.385 1.00 23.94 178 LYS B C 1
ATOM 3335 O O . LYS B 1 178 ? 40.393 -4.058 43.561 1.00 22.01 178 LYS B O 1
ATOM 3341 N N . GLN B 1 179 ? 41.149 -6.092 44.258 1.00 21.18 179 GLN B N 1
ATOM 3342 C CA . GLN B 1 179 ? 40.719 -6.908 43.101 1.00 20.81 179 GLN B CA 1
ATOM 3343 C C . GLN B 1 179 ? 39.222 -6.851 42.835 1.00 22.93 179 GLN B C 1
ATOM 3344 O O . GLN B 1 179 ? 38.804 -7.128 41.711 1.00 24.96 179 GLN B O 1
ATOM 3350 N N . ALA B 1 180 ? 38.413 -6.525 43.842 1.00 17.08 180 ALA B N 1
ATOM 3351 C CA . ALA B 1 180 ? 36.959 -6.406 43.644 1.00 16.27 180 ALA B CA 1
ATOM 3352 C C . ALA B 1 180 ? 36.624 -5.097 42.921 1.00 18.09 180 ALA B C 1
ATOM 3353 O O . ALA B 1 180 ? 35.683 -5.064 42.147 1.00 18.66 180 ALA B O 1
ATOM 3355 N N . VAL B 1 181 ? 37.374 -4.027 43.195 1.00 14.46 181 VAL B N 1
ATOM 3356 C CA . VAL B 1 181 ? 37.095 -2.673 42.672 1.00 14.44 181 VAL B CA 1
ATOM 3357 C C . VAL B 1 181 ? 37.939 -2.305 41.448 1.00 17.29 181 VAL B C 1
ATOM 3358 O O . VAL B 1 181 ? 37.466 -1.581 40.573 1.00 16.80 181 VAL B O 1
ATOM 3362 N N . TYR B 1 182 ? 39.210 -2.716 41.434 1.00 14.14 182 TYR B N 1
ATOM 3363 C CA . TYR B 1 182 ? 40.148 -2.385 40.369 1.00 13.97 182 TYR B CA 1
ATOM 3364 C C . TYR B 1 182 ? 40.278 -3.514 39.368 1.00 18.78 182 TYR B C 1
ATOM 3365 O O . TYR B 1 182 ? 40.486 -4.656 39.755 1.00 18.78 182 TYR B O 1
ATOM 3374 N N . HIS B 1 183 ? 40.125 -3.183 38.088 1.00 14.99 183 HIS B N 1
ATOM 3375 C CA . HIS B 1 183 ? 40.129 -4.117 36.970 1.00 16.00 183 HIS B CA 1
ATOM 3376 C C . HIS B 1 183 ? 41.188 -3.655 35.969 1.00 22.19 183 HIS B C 1
ATOM 3377 O O . HIS B 1 183 ? 41.382 -2.454 35.779 1.00 20.71 183 HIS B O 1
ATOM 3384 N N . GLU B 1 184 ? 41.857 -4.597 35.314 1.00 20.71 184 GLU B N 1
ATOM 3385 C CA . GLU B 1 184 ? 42.886 -4.268 34.314 1.00 20.67 184 GLU B CA 1
ATOM 3386 C C . GLU B 1 184 ? 42.362 -4.455 32.911 1.00 22.48 184 GLU B C 1
ATOM 3387 O O . GLU B 1 184 ? 41.980 -5.565 32.529 1.00 21.30 184 GLU B O 1
ATOM 3393 N N . ASN B 1 185 ? 42.265 -3.339 32.165 1.00 19.10 185 ASN B N 1
ATOM 3394 C CA . ASN B 1 185 ? 41.802 -3.242 30.774 1.00 18.47 185 ASN B CA 1
ATOM 3395 C C . ASN B 1 185 ? 40.341 -3.496 30.501 1.00 22.12 185 ASN B C 1
ATOM 3396 O O . ASN B 1 185 ? 39.742 -2.788 29.688 1.00 21.73 185 ASN B O 1
ATOM 3401 N N . THR B 1 186 ? 39.772 -4.548 31.121 1.00 19.51 186 THR B N 1
ATOM 3402 C CA . THR B 1 186 ? 38.363 -4.909 30.958 1.00 18.53 186 THR B CA 1
ATOM 3403 C C . THR B 1 186 ? 37.825 -5.266 32.339 1.00 20.12 186 THR B C 1
ATOM 3404 O O . THR B 1 186 ? 38.593 -5.648 33.214 1.00 18.73 186 THR B O 1
ATOM 3408 N N . TYR B 1 187 ? 36.514 -5.157 32.514 1.00 17.22 187 TYR B N 1
ATOM 3409 C CA . TYR B 1 187 ? 35.826 -5.502 33.762 1.00 16.52 187 TYR B CA 1
ATOM 3410 C C . TYR B 1 187 ? 35.925 -7.016 33.956 1.00 21.01 187 TYR B C 1
ATOM 3411 O O . TYR B 1 187 ? 35.674 -7.772 33.022 1.00 20.85 187 TYR B O 1
ATOM 3420 N N . ASN B 1 188 ? 36.311 -7.456 35.149 1.00 19.75 188 ASN B N 1
ATOM 3421 C CA . ASN B 1 188 ? 36.434 -8.879 35.442 1.00 20.08 188 ASN B CA 1
ATOM 3422 C C . ASN B 1 188 ? 35.082 -9.462 35.855 1.00 23.71 188 ASN B C 1
ATOM 3423 O O . ASN B 1 188 ? 34.576 -9.159 36.936 1.00 21.61 188 ASN B O 1
ATOM 3428 N N . VAL B 1 189 ? 34.502 -10.312 34.983 1.00 22.10 189 VAL B N 1
ATOM 3429 C CA . VAL B 1 189 ? 33.211 -10.965 35.244 1.00 22.67 189 VAL B CA 1
ATOM 3430 C C . VAL B 1 189 ? 33.381 -12.431 35.676 1.00 26.26 189 VAL B C 1
ATOM 3431 O O . VAL B 1 189 ? 32.375 -13.127 35.819 1.00 26.18 189 VAL B O 1
ATOM 3435 N N . ASN B 1 190 ? 34.638 -12.899 35.872 1.00 23.48 190 ASN B N 1
ATOM 3436 C CA . ASN B 1 190 ? 34.908 -14.284 36.277 1.00 24.03 190 ASN B CA 1
ATOM 3437 C C . ASN B 1 190 ? 34.230 -14.605 37.631 1.00 27.27 190 ASN B C 1
ATOM 3438 O O . ASN B 1 190 ? 34.543 -13.973 38.651 1.00 25.76 190 ASN B O 1
ATOM 3443 N N . THR B 1 191 ? 33.290 -15.573 37.612 1.00 24.25 191 THR B N 1
ATOM 3444 C CA . THR B 1 191 ? 32.493 -15.975 38.780 1.00 24.90 191 THR B CA 1
ATOM 3445 C C . THR B 1 191 ? 33.308 -16.523 39.937 1.00 29.40 191 THR B C 1
ATOM 3446 O O . THR B 1 191 ? 33.022 -16.186 41.090 1.00 29.64 191 THR B O 1
ATOM 3450 N N . ASP B 1 192 ? 34.343 -17.342 39.638 1.00 27.48 192 ASP B N 1
ATOM 3451 C CA . ASP B 1 192 ? 35.223 -17.902 40.665 1.00 27.95 192 ASP B CA 1
ATOM 3452 C C . ASP B 1 192 ? 35.972 -16.792 41.391 1.00 31.20 192 ASP B C 1
ATOM 3453 O O . ASP B 1 192 ? 36.059 -16.822 42.617 1.00 31.00 192 ASP B O 1
ATOM 3458 N N . ASP B 1 193 ? 36.493 -15.805 40.631 1.00 27.24 193 ASP B N 1
ATOM 3459 C CA . ASP B 1 193 ? 37.214 -14.651 41.177 1.00 26.39 193 ASP B CA 1
ATOM 3460 C C . ASP B 1 193 ? 36.284 -13.840 42.068 1.00 27.68 193 ASP B C 1
ATOM 3461 O O . ASP B 1 193 ? 36.679 -13.477 43.170 1.00 27.93 193 ASP B O 1
ATOM 3466 N N . PHE B 1 194 ? 35.038 -13.610 41.608 1.00 22.99 194 PHE B N 1
ATOM 3467 C CA . PHE B 1 194 ? 34.019 -12.871 42.342 1.00 22.11 194 PHE B CA 1
ATOM 3468 C C . PHE B 1 194 ? 33.706 -13.541 43.686 1.00 27.11 194 PHE B C 1
ATOM 3469 O O . PHE B 1 194 ? 33.739 -12.879 44.720 1.00 25.22 194 PHE B O 1
ATOM 3477 N N . ARG B 1 195 ? 33.417 -14.851 43.667 1.00 25.52 195 ARG B N 1
ATOM 3478 C CA . ARG B 1 195 ? 33.097 -15.606 44.875 1.00 25.84 195 ARG B CA 1
ATOM 3479 C C . ARG B 1 195 ? 34.211 -15.606 45.888 1.00 30.43 195 ARG B C 1
ATOM 3480 O O . ARG B 1 195 ? 33.931 -15.445 47.068 1.00 30.89 195 ARG B O 1
ATOM 3488 N N . HIS B 1 196 ? 35.465 -15.777 45.438 1.00 28.83 196 HIS B N 1
ATOM 3489 C CA . HIS B 1 196 ? 36.657 -15.792 46.295 1.00 30.17 196 HIS B CA 1
ATOM 3490 C C . HIS B 1 196 ? 36.864 -14.438 46.992 1.00 30.87 196 HIS B C 1
ATOM 3491 O O . HIS B 1 196 ? 37.153 -14.392 48.190 1.00 28.81 196 HIS B O 1
ATOM 3498 N N . THR B 1 197 ? 36.741 -13.330 46.230 1.00 26.49 197 THR B N 1
ATOM 3499 C CA . THR B 1 197 ? 36.921 -11.968 46.768 1.00 24.96 197 THR B CA 1
ATOM 3500 C C . THR B 1 197 ? 35.793 -11.621 47.744 1.00 26.06 197 THR B C 1
ATOM 3501 O O . THR B 1 197 ? 36.065 -11.064 48.809 1.00 25.26 197 THR B O 1
ATOM 3513 N N . ASN B 1 199 ? 33.841 -13.768 49.437 1.00 26.19 199 ASN B N 1
ATOM 3514 C CA . ASN B 1 199 ? 33.947 -14.642 50.621 1.00 25.89 199 ASN B CA 1
ATOM 3515 C C . ASN B 1 199 ? 34.990 -14.074 51.579 1.00 27.81 199 ASN B C 1
ATOM 3516 O O . ASN B 1 199 ? 34.747 -14.024 52.782 1.00 28.06 199 ASN B O 1
ATOM 3521 N N . THR B 1 200 ? 36.144 -13.636 51.041 1.00 24.51 200 THR B N 1
ATOM 3522 C CA . THR B 1 200 ? 37.224 -13.025 51.820 1.00 23.86 200 THR B CA 1
ATOM 3523 C C . THR B 1 200 ? 36.709 -11.758 52.522 1.00 26.28 200 THR B C 1
ATOM 3524 O O . THR B 1 200 ? 36.913 -11.590 53.732 1.00 26.05 200 THR B O 1
ATOM 3528 N N . TYR B 1 201 ? 36.030 -10.881 51.755 1.00 20.42 201 TYR B N 1
ATOM 3529 C CA . TYR B 1 201 ? 35.490 -9.631 52.301 1.00 19.63 201 TYR B CA 1
ATOM 3530 C C . TYR B 1 201 ? 34.427 -9.883 53.335 1.00 22.76 201 TYR B C 1
ATOM 3531 O O . TYR B 1 201 ? 34.449 -9.242 54.385 1.00 22.16 201 TYR B O 1
ATOM 3540 N N . ASP B 1 202 ? 33.502 -10.828 53.050 1.00 21.85 202 ASP B N 1
ATOM 3541 C CA . ASP B 1 202 ? 32.441 -11.187 53.990 1.00 22.71 202 ASP B CA 1
ATOM 3542 C C . ASP B 1 202 ? 32.964 -11.649 55.349 1.00 28.51 202 ASP B C 1
ATOM 3543 O O . ASP B 1 202 ? 32.353 -11.320 56.371 1.00 28.22 202 ASP B O 1
ATOM 3548 N N . LYS B 1 203 ? 34.102 -12.385 55.351 1.00 25.62 203 LYS B N 1
ATOM 3549 C CA . LYS B 1 203 ? 34.768 -12.856 56.566 1.00 25.61 203 LYS B CA 1
ATOM 3550 C C . LYS B 1 203 ? 35.421 -11.669 57.284 1.00 29.55 203 LYS B C 1
ATOM 3551 O O . LYS B 1 203 ? 35.296 -11.560 58.508 1.00 28.91 203 LYS B O 1
ATOM 3557 N N . THR B 1 204 ? 36.121 -10.780 56.530 1.00 26.19 204 THR B N 1
ATOM 3558 C CA . THR B 1 204 ? 36.751 -9.564 57.084 1.00 25.19 204 THR B CA 1
ATOM 3559 C C . THR B 1 204 ? 35.703 -8.707 57.821 1.00 27.63 204 THR B C 1
ATOM 3560 O O . THR B 1 204 ? 35.952 -8.242 58.937 1.00 28.36 204 THR B O 1
ATOM 3564 N N . ILE B 1 205 ? 34.529 -8.522 57.196 1.00 23.07 205 ILE B N 1
ATOM 3565 C CA . ILE B 1 205 ? 33.448 -7.701 57.757 1.00 21.60 205 ILE B CA 1
ATOM 3566 C C . ILE B 1 205 ? 32.776 -8.364 58.964 1.00 25.31 205 ILE B C 1
ATOM 3567 O O . ILE B 1 205 ? 32.555 -7.699 59.983 1.00 22.48 205 ILE B O 1
ATOM 3572 N N . SER B 1 206 ? 32.439 -9.654 58.848 1.00 25.44 206 SER B N 1
ATOM 3573 C CA . SER B 1 206 ? 31.838 -10.391 59.972 1.00 26.98 206 SER B CA 1
ATOM 3574 C C . SER B 1 206 ? 32.797 -10.365 61.185 1.00 33.21 206 SER B C 1
ATOM 3575 O O . SER B 1 206 ? 32.361 -10.009 62.280 1.00 33.88 206 SER B O 1
ATOM 3578 N N . ASP B 1 207 ? 34.114 -10.610 60.960 1.00 31.00 207 ASP B N 1
ATOM 3579 C CA . ASP B 1 207 ? 35.139 -10.531 62.017 1.00 31.21 207 ASP B CA 1
ATOM 3580 C C . ASP B 1 207 ? 35.210 -9.124 62.606 1.00 35.15 207 ASP B C 1
ATOM 3581 O O . ASP B 1 207 ? 35.337 -8.979 63.827 1.00 35.32 207 ASP B O 1
ATOM 3586 N N . TYR B 1 208 ? 35.137 -8.091 61.740 1.00 29.48 208 TYR B N 1
ATOM 3587 C CA . TYR B 1 208 ? 35.152 -6.691 62.156 1.00 29.11 208 TYR B CA 1
ATOM 3588 C C . TYR B 1 208 ? 34.017 -6.390 63.150 1.00 33.62 208 TYR B C 1
ATOM 3589 O O . TYR B 1 208 ? 34.282 -5.800 64.199 1.00 33.02 208 TYR B O 1
ATOM 3598 N N . TYR B 1 209 ? 32.770 -6.744 62.804 1.00 30.96 209 TYR B N 1
ATOM 3599 C CA . TYR B 1 209 ? 31.619 -6.489 63.680 1.00 31.53 209 TYR B CA 1
ATOM 3600 C C . TYR B 1 209 ? 31.674 -7.265 64.981 1.00 38.84 209 TYR B C 1
ATOM 3601 O O . TYR B 1 209 ? 31.287 -6.729 66.022 1.00 38.63 209 TYR B O 1
ATOM 3610 N N . ARG B 1 210 ? 32.181 -8.516 64.925 1.00 37.49 210 ARG B N 1
ATOM 3611 C CA . ARG B 1 210 ? 32.352 -9.380 66.099 1.00 38.15 210 ARG B CA 1
ATOM 3612 C C . ARG B 1 210 ? 33.298 -8.691 67.108 1.00 44.30 210 ARG B C 1
ATOM 3613 O O . ARG B 1 210 ? 33.011 -8.705 68.299 1.00 43.88 210 ARG B O 1
ATOM 3621 N N . GLU B 1 211 ? 34.378 -8.043 66.626 1.00 42.09 211 GLU B N 1
ATOM 3622 C CA . GLU B 1 211 ? 35.322 -7.334 67.489 1.00 42.72 211 GLU B CA 1
ATOM 3623 C C . GLU B 1 211 ? 34.773 -5.974 67.982 1.00 47.92 211 GLU B C 1
ATOM 3624 O O . GLU B 1 211 ? 34.965 -5.623 69.148 1.00 47.59 211 GLU B O 1
ATOM 3630 N N . ARG B 1 212 ? 34.099 -5.223 67.093 1.00 45.34 212 ARG B N 1
ATOM 3631 C CA . ARG B 1 212 ? 33.520 -3.895 67.347 1.00 45.28 212 ARG B CA 1
ATOM 3632 C C . ARG B 1 212 ? 32.400 -3.906 68.405 1.00 48.89 212 ARG B C 1
ATOM 3633 O O . ARG B 1 212 ? 32.326 -2.987 69.224 1.00 48.07 212 ARG B O 1
ATOM 3641 N N . THR B 1 213 ? 31.543 -4.943 68.380 1.00 45.88 213 THR B N 1
ATOM 3642 C CA . THR B 1 213 ? 30.376 -5.097 69.261 1.00 45.85 213 THR B CA 1
ATOM 3643 C C . THR B 1 213 ? 30.500 -6.236 70.292 1.00 51.04 213 THR B C 1
ATOM 3644 O O . THR B 1 213 ? 29.556 -6.463 71.060 1.00 50.97 213 THR B O 1
ATOM 3648 N N . ASN B 1 214 ? 31.642 -6.962 70.282 1.00 48.09 214 ASN B N 1
ATOM 3649 C CA . ASN B 1 214 ? 31.944 -8.113 71.143 1.00 48.14 214 ASN B CA 1
ATOM 3650 C C . ASN B 1 214 ? 30.920 -9.271 71.027 1.00 50.70 214 ASN B C 1
ATOM 3651 O O . ASN B 1 214 ? 30.196 -9.578 71.981 1.00 50.69 214 ASN B O 1
ATOM 3656 N N . GLY B 1 215 ? 30.861 -9.871 69.835 1.00 45.00 215 GLY B N 1
ATOM 3657 C CA . GLY B 1 215 ? 29.996 -11.006 69.509 1.00 43.91 215 GLY B CA 1
ATOM 3658 C C . GLY B 1 215 ? 28.510 -10.747 69.320 1.00 45.86 215 GLY B C 1
ATOM 3659 O O . GLY B 1 215 ? 27.796 -11.628 68.834 1.00 45.70 215 GLY B O 1
ATOM 3660 N N . LYS B 1 216 ? 28.019 -9.556 69.698 1.00 41.61 216 LYS B N 1
ATOM 3661 C CA . LYS B 1 216 ? 26.598 -9.209 69.587 1.00 41.29 216 LYS B CA 1
ATOM 3662 C C . LYS B 1 216 ? 26.126 -8.852 68.161 1.00 46.31 216 LYS B C 1
ATOM 3663 O O . LYS B 1 216 ? 24.926 -8.662 67.948 1.00 46.20 216 LYS B O 1
ATOM 3669 N N . ARG B 1 217 ? 27.059 -8.792 67.189 1.00 42.72 217 ARG B N 1
ATOM 3670 C CA . ARG B 1 217 ? 26.779 -8.437 65.804 1.00 42.20 217 ARG B CA 1
ATOM 3671 C C . ARG B 1 217 ? 27.812 -9.134 64.921 1.00 44.24 217 ARG B C 1
ATOM 3672 O O . ARG B 1 217 ? 29.011 -8.941 65.103 1.00 43.43 217 ARG B O 1
ATOM 3680 N N . GLU B 1 218 ? 27.353 -9.987 64.012 1.00 40.69 218 GLU B N 1
ATOM 3681 C CA . GLU B 1 218 ? 28.256 -10.769 63.171 1.00 39.71 218 GLU B CA 1
ATOM 3682 C C . GLU B 1 218 ? 27.890 -10.792 61.683 1.00 40.55 218 GLU B C 1
ATOM 3683 O O . GLU B 1 218 ? 28.342 -11.681 60.953 1.00 40.78 218 GLU B O 1
ATOM 3689 N N . GLU B 1 219 ? 27.115 -9.808 61.224 1.00 33.76 219 GLU B N 1
ATOM 3690 C CA . GLU B 1 219 ? 26.670 -9.746 59.832 1.00 31.71 219 GLU B CA 1
ATOM 3691 C C . GLU B 1 219 ? 27.811 -9.626 58.833 1.00 30.21 219 GLU B C 1
ATOM 3692 O O . GLU B 1 219 ? 28.841 -9.023 59.140 1.00 27.14 219 GLU B O 1
ATOM 3698 N N . THR B 1 220 ? 27.635 -10.191 57.648 1.00 23.83 220 THR B N 1
ATOM 3699 C CA . THR B 1 220 ? 28.654 -10.095 56.614 1.00 23.41 220 THR B CA 1
ATOM 3700 C C . THR B 1 220 ? 28.307 -8.853 55.788 1.00 27.20 220 THR B C 1
ATOM 3701 O O . THR B 1 220 ? 27.231 -8.264 55.978 1.00 25.94 220 THR B O 1
ATOM 3705 N N . TRP B 1 221 ? 29.190 -8.468 54.862 1.00 23.53 221 TRP B N 1
ATOM 3706 C CA . TRP B 1 221 ? 28.920 -7.328 53.998 1.00 22.36 221 TRP B CA 1
ATOM 3707 C C . TRP B 1 221 ? 27.752 -7.622 53.052 1.00 25.89 221 TRP B C 1
ATOM 3708 O O . TRP B 1 221 ? 26.863 -6.788 52.919 1.00 24.70 221 TRP B O 1
ATOM 3719 N N . SER B 1 222 ? 27.649 -8.886 52.563 1.00 23.64 222 SER B N 1
ATOM 3720 C CA . SER B 1 222 ? 26.547 -9.398 51.725 1.00 23.56 222 SER B CA 1
ATOM 3721 C C . SER B 1 222 ? 25.201 -9.268 52.440 1.00 30.54 222 SER B C 1
ATOM 3722 O O . SER B 1 222 ? 24.216 -8.891 51.805 1.00 30.67 222 SER B O 1
ATOM 3725 N N . ASP B 1 223 ? 25.150 -9.619 53.752 1.00 27.84 223 ASP B N 1
ATOM 3726 C CA . ASP B 1 223 ? 23.926 -9.524 54.560 1.00 27.62 223 ASP B CA 1
ATOM 3727 C C . ASP B 1 223 ? 23.485 -8.090 54.642 1.00 30.09 223 ASP B C 1
ATOM 3728 O O . ASP B 1 223 ? 22.297 -7.772 54.513 1.00 30.21 223 ASP B O 1
ATOM 3733 N N . GLN B 1 224 ? 24.460 -7.226 54.886 1.00 24.56 224 GLN B N 1
ATOM 3734 C CA . GLN B 1 224 ? 24.253 -5.812 55.099 1.00 24.40 224 GLN B CA 1
ATOM 3735 C C . GLN B 1 224 ? 23.789 -5.107 53.830 1.00 25.49 224 GLN B C 1
ATOM 3736 O O . GLN B 1 224 ? 22.843 -4.330 53.898 1.00 23.46 224 GLN B O 1
ATOM 3742 N N . ILE B 1 225 ? 24.385 -5.452 52.655 1.00 21.64 225 ILE B N 1
ATOM 3743 C CA . ILE B 1 225 ? 23.942 -4.900 51.362 1.00 20.96 225 ILE B CA 1
ATOM 3744 C C . ILE B 1 225 ? 22.537 -5.431 51.026 1.00 25.19 225 ILE B C 1
ATOM 3745 O O . ILE B 1 225 ? 21.678 -4.655 50.587 1.00 22.30 225 ILE B O 1
ATOM 3750 N N . LEU B 1 226 ? 22.304 -6.757 51.221 1.00 24.38 226 LEU B N 1
ATOM 3751 C CA . LEU B 1 226 ? 20.984 -7.326 50.952 1.00 26.27 226 LEU B CA 1
ATOM 3752 C C . LEU B 1 226 ? 19.891 -6.633 51.760 1.00 31.91 226 LEU B C 1
ATOM 3753 O O . LEU B 1 226 ? 18.868 -6.262 51.189 1.00 31.96 226 LEU B O 1
ATOM 3758 N N . ASN B 1 227 ? 20.135 -6.399 53.062 1.00 29.13 227 ASN B N 1
ATOM 3759 C CA . ASN B 1 227 ? 19.190 -5.720 53.942 1.00 29.58 227 ASN B CA 1
ATOM 3760 C C . ASN B 1 227 ? 19.030 -4.251 53.570 1.00 32.33 227 ASN B C 1
ATOM 3761 O O . ASN B 1 227 ? 17.926 -3.713 53.682 1.00 31.70 227 ASN B O 1
ATOM 3766 N N . PHE B 1 228 ? 20.126 -3.599 53.110 1.00 27.49 228 PHE B N 1
ATOM 3767 C CA . PHE B 1 228 ? 20.042 -2.215 52.647 1.00 26.31 228 PHE B CA 1
ATOM 3768 C C . PHE B 1 228 ? 19.142 -2.161 51.405 1.00 29.52 228 PHE B C 1
ATOM 3769 O O . PHE B 1 228 ? 18.264 -1.319 51.341 1.00 27.02 228 PHE B O 1
ATOM 3785 N N . LYS B 1 230 ? 16.724 -4.102 50.324 1.00 36.52 230 LYS B N 1
ATOM 3786 C CA . LYS B 1 230 ? 15.333 -4.423 50.637 1.00 37.88 230 LYS B CA 1
ATOM 3787 C C . LYS B 1 230 ? 14.633 -3.374 51.513 1.00 45.64 230 LYS B C 1
ATOM 3788 O O . LYS B 1 230 ? 13.429 -3.500 51.750 1.00 46.81 230 LYS B O 1
ATOM 3794 N N . GLN B 1 231 ? 15.363 -2.308 51.935 1.00 43.30 231 GLN B N 1
ATOM 3795 C CA . GLN B 1 231 ? 14.860 -1.184 52.742 1.00 43.67 231 GLN B CA 1
ATOM 3796 C C . GLN B 1 231 ? 13.760 -0.392 52.007 1.00 48.73 231 GLN B C 1
ATOM 3797 O O . GLN B 1 231 ? 13.545 -0.617 50.812 1.00 48.20 231 GLN B O 1
ATOM 3803 N N . LYS B 1 232 ? 13.095 0.547 52.722 1.00 45.42 232 LYS B N 1
ATOM 3804 C CA . LYS B 1 232 ? 12.075 1.461 52.194 1.00 44.89 232 LYS B CA 1
ATOM 3805 C C . LYS B 1 232 ? 12.789 2.313 51.123 1.00 46.50 232 LYS B C 1
ATOM 3806 O O . LYS B 1 232 ? 13.718 3.064 51.461 1.00 45.57 232 LYS B O 1
ATOM 3812 N N . PRO B 1 233 ? 12.474 2.127 49.824 1.00 40.79 233 PRO B N 1
ATOM 3813 C CA . PRO B 1 233 ? 13.197 2.886 48.800 1.00 40.19 233 PRO B CA 1
ATOM 3814 C C . PRO B 1 233 ? 12.721 4.321 48.664 1.00 43.48 233 PRO B C 1
ATOM 3815 O O . PRO B 1 233 ? 11.558 4.637 48.951 1.00 44.32 233 PRO B O 1
ATOM 3819 N N . ARG B 1 234 ? 13.644 5.197 48.242 1.00 37.12 234 ARG B N 1
ATOM 3820 C CA . ARG B 1 234 ? 13.363 6.615 48.006 1.00 35.07 234 ARG B CA 1
ATOM 3821 C C . ARG B 1 234 ? 12.944 6.729 46.535 1.00 36.36 234 ARG B C 1
ATOM 3822 O O . ARG B 1 234 ? 13.594 7.402 45.728 1.00 33.90 234 ARG B O 1
ATOM 3830 N N . THR B 1 235 ? 11.858 5.997 46.188 1.00 32.08 235 THR B N 1
ATOM 3831 C CA . THR B 1 235 ? 11.275 5.920 44.840 1.00 31.09 235 THR B CA 1
ATOM 3832 C C . THR B 1 235 ? 10.712 7.258 44.356 1.00 33.02 235 THR B C 1
ATOM 3833 O O . THR B 1 235 ? 10.782 7.541 43.156 1.00 33.45 235 THR B O 1
ATOM 3837 N N . TYR B 1 236 ? 10.192 8.095 45.297 1.00 27.34 236 TYR B N 1
ATOM 3838 C CA . TYR B 1 236 ? 9.634 9.420 45.023 1.00 25.73 236 TYR B CA 1
ATOM 3839 C C . TYR B 1 236 ? 10.616 10.328 44.256 1.00 27.21 236 TYR B C 1
ATOM 3840 O O . TYR B 1 236 ? 10.177 11.259 43.575 1.00 25.46 236 TYR B O 1
ATOM 3849 N N . LEU B 1 237 ? 11.937 10.082 44.399 1.00 23.44 237 LEU B N 1
ATOM 3850 C CA . LEU B 1 237 ? 12.964 10.883 43.723 1.00 22.55 237 LEU B CA 1
ATOM 3851 C C . LEU B 1 237 ? 12.908 10.784 42.206 1.00 26.45 237 LEU B C 1
ATOM 3852 O O . LEU B 1 237 ? 13.305 11.731 41.544 1.00 26.67 237 LEU B O 1
ATOM 3857 N N . ASN B 1 238 ? 12.386 9.661 41.651 1.00 25.04 238 ASN B N 1
ATOM 3858 C CA . ASN B 1 238 ? 12.218 9.490 40.201 1.00 25.34 238 ASN B CA 1
ATOM 3859 C C . ASN B 1 238 ? 11.419 10.674 39.639 1.00 31.23 238 ASN B C 1
ATOM 3860 O O . ASN B 1 238 ? 11.830 11.283 38.649 1.00 31.64 238 ASN B O 1
ATOM 3865 N N . ASP B 1 239 ? 10.319 11.043 40.329 1.00 28.39 239 ASP B N 1
ATOM 3866 C CA . ASP B 1 239 ? 9.453 12.160 39.947 1.00 28.43 239 ASP B CA 1
ATOM 3867 C C . ASP B 1 239 ? 9.893 13.482 40.553 1.00 31.11 239 ASP B C 1
ATOM 3868 O O . ASP B 1 239 ? 9.823 14.507 39.868 1.00 29.61 239 ASP B O 1
ATOM 3873 N N . TYR B 1 240 ? 10.340 13.473 41.824 1.00 27.96 240 TYR B N 1
ATOM 3874 C CA . TYR B 1 240 ? 10.749 14.713 42.483 1.00 28.09 240 TYR B CA 1
ATOM 3875 C C . TYR B 1 240 ? 11.917 15.457 41.814 1.00 32.28 240 TYR B C 1
ATOM 3876 O O . TYR B 1 240 ? 11.854 16.684 41.695 1.00 31.64 240 TYR B O 1
ATOM 3885 N N . VAL B 1 241 ? 12.986 14.741 41.423 1.00 29.13 241 VAL B N 1
ATOM 3886 C CA . VAL B 1 241 ? 14.100 15.404 40.737 1.00 28.18 241 VAL B CA 1
ATOM 3887 C C . VAL B 1 241 ? 13.625 16.129 39.445 1.00 33.25 241 VAL B C 1
ATOM 3888 O O . VAL B 1 241 ? 14.122 17.228 39.169 1.00 31.71 241 VAL B O 1
ATOM 3892 N N . LYS B 1 242 ? 12.638 15.522 38.691 1.00 31.61 242 LYS B N 1
ATOM 3893 C CA . LYS B 1 242 ? 12.011 16.077 37.474 1.00 32.48 242 LYS B CA 1
ATOM 3894 C C . LYS B 1 242 ? 11.260 17.369 37.789 1.00 37.74 242 LYS B C 1
ATOM 3895 O O . LYS B 1 242 ? 11.318 18.319 37.010 1.00 38.04 242 LYS B O 1
ATOM 3901 N N . GLU B 1 243 ? 10.607 17.416 38.960 1.00 34.99 243 GLU B N 1
ATOM 3902 C CA . GLU B 1 243 ? 9.863 18.566 39.469 1.00 35.56 243 GLU B CA 1
ATOM 3903 C C . GLU B 1 243 ? 10.806 19.760 39.690 1.00 38.47 243 GLU B C 1
ATOM 3904 O O . GLU B 1 243 ? 10.402 20.918 39.513 1.00 37.71 243 GLU B O 1
ATOM 3910 N N . LYS B 1 244 ? 12.076 19.473 40.026 1.00 32.76 244 LYS B N 1
ATOM 3911 C CA . LYS B 1 244 ? 13.096 20.507 40.236 1.00 30.84 244 LYS B CA 1
ATOM 3912 C C . LYS B 1 244 ? 13.843 20.907 38.957 1.00 31.50 244 LYS B C 1
ATOM 3913 O O . LYS B 1 244 ? 14.728 21.766 38.998 1.00 31.36 244 LYS B O 1
ATOM 3919 N N . GLY B 1 245 ? 13.468 20.295 37.840 1.00 25.62 245 GLY B N 1
ATOM 3920 C CA . GLY B 1 245 ? 14.049 20.587 36.542 1.00 25.39 245 GLY B CA 1
ATOM 3921 C C . GLY B 1 245 ? 15.235 19.731 36.160 1.00 29.43 245 GLY B C 1
ATOM 3922 O O . GLY B 1 245 ? 15.983 20.097 35.254 1.00 29.62 245 GLY B O 1
ATOM 3923 N N . PHE B 1 246 ? 15.432 18.598 36.854 1.00 23.79 246 PHE B N 1
ATOM 3924 C CA . PHE B 1 246 ? 16.523 17.693 36.541 1.00 22.15 246 PHE B CA 1
ATOM 3925 C C . PHE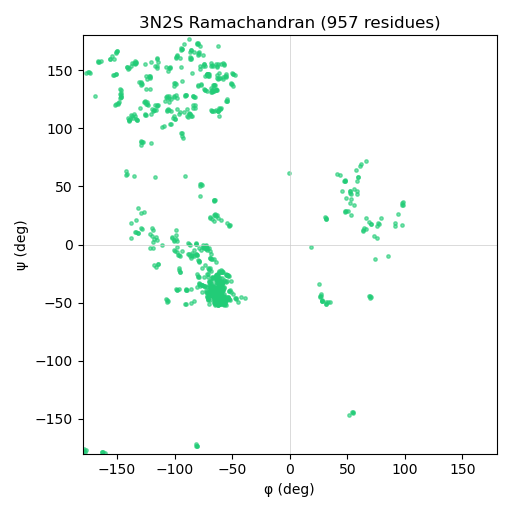 B 1 246 ? 15.973 16.415 36.072 1.00 29.96 246 PHE B C 1
ATOM 3926 O O . PHE B 1 246 ? 14.888 16.019 36.513 1.00 31.67 246 PHE B O 1
ATOM 3934 N N . ASN B 1 247 ? 16.731 15.719 35.229 1.00 28.19 247 ASN B N 1
ATOM 3935 C CA . ASN B 1 247 ? 16.392 14.364 34.837 1.00 30.71 247 ASN B CA 1
ATOM 3936 C C . ASN B 1 247 ? 14.946 14.202 34.281 1.00 39.31 247 ASN B C 1
ATOM 3937 O O . ASN B 1 247 ? 14.379 13.107 34.346 1.00 38.71 247 ASN B O 1
ATOM 3942 N N . LYS B 1 248 ? 14.370 15.306 33.736 1.00 38.98 248 LYS B N 1
ATOM 3943 C CA . LYS B 1 248 ? 13.047 15.368 33.102 1.00 39.31 248 LYS B CA 1
ATOM 3944 C C . LYS B 1 248 ? 13.124 14.528 31.825 1.00 44.39 248 LYS B C 1
ATOM 3945 O O . LYS B 1 248 ? 12.209 13.746 31.531 1.00 44.62 248 LYS B O 1
ATOM 3951 N N . ASN B 1 249 ? 14.257 14.669 31.101 1.00 40.14 249 ASN B N 1
ATOM 3952 C CA . ASN B 1 249 ? 14.618 13.939 29.885 1.00 47.88 249 ASN B CA 1
ATOM 3953 C C . ASN B 1 249 ? 13.610 14.094 28.738 1.00 74.40 249 ASN B C 1
ATOM 3954 O O . ASN B 1 249 ? 12.799 13.206 28.482 1.00 41.74 249 ASN B O 1
ATOM 3959 N N . ASN C 1 2 ? 38.000 15.836 -10.812 1.00 29.90 2 ASN C N 1
ATOM 3960 C CA . ASN C 1 2 ? 38.534 14.482 -10.813 1.00 28.83 2 ASN C CA 1
ATOM 3961 C C . ASN C 1 2 ? 38.085 13.774 -9.561 1.00 30.00 2 ASN C C 1
ATOM 3962 O O . ASN C 1 2 ? 38.054 14.381 -8.490 1.00 29.26 2 ASN C O 1
ATOM 3967 N N . ASN C 1 3 ? 37.913 12.454 -9.659 1.00 26.50 3 ASN C N 1
ATOM 3968 C CA . ASN C 1 3 ? 37.702 11.602 -8.499 1.00 26.25 3 ASN C CA 1
ATOM 3969 C C . ASN C 1 3 ? 39.102 11.479 -7.811 1.00 26.58 3 ASN C C 1
ATOM 3970 O O . ASN C 1 3 ? 39.174 11.291 -6.596 1.00 25.00 3 ASN C O 1
ATOM 3975 N N . THR C 1 4 ? 40.205 11.602 -8.603 1.00 21.00 4 THR C N 1
ATOM 3976 C CA . THR C 1 4 ? 41.582 11.536 -8.090 1.00 19.90 4 THR C CA 1
ATOM 3977 C C . THR C 1 4 ? 41.839 12.715 -7.150 1.00 22.23 4 THR C C 1
ATOM 3978 O O . THR C 1 4 ? 42.305 12.518 -6.020 1.00 21.18 4 THR C O 1
ATOM 3982 N N . ILE C 1 5 ? 41.537 13.936 -7.616 1.00 17.49 5 ILE C N 1
ATOM 3983 C CA . ILE C 1 5 ? 41.701 15.149 -6.811 1.00 17.99 5 ILE C CA 1
ATOM 3984 C C . ILE C 1 5 ? 40.801 15.092 -5.581 1.00 21.45 5 ILE C C 1
ATOM 3985 O O . ILE C 1 5 ? 41.252 15.433 -4.480 1.00 21.02 5 ILE C O 1
ATOM 3990 N N . GLU C 1 6 ? 39.562 14.578 -5.740 1.00 18.84 6 GLU C N 1
ATOM 3991 C CA . GLU C 1 6 ? 38.656 14.431 -4.597 1.00 19.95 6 GLU C CA 1
ATOM 3992 C C . GLU C 1 6 ? 39.252 13.475 -3.557 1.00 21.26 6 GLU C C 1
ATOM 3993 O O . GLU C 1 6 ? 39.247 13.809 -2.383 1.00 21.33 6 GLU C O 1
ATOM 3999 N N . THR C 1 7 ? 39.819 12.339 -3.989 1.00 16.60 7 THR C N 1
ATOM 4000 C CA . THR C 1 7 ? 40.496 11.388 -3.101 1.00 17.03 7 THR C CA 1
ATOM 4001 C C . THR C 1 7 ? 41.696 12.071 -2.403 1.00 19.06 7 THR C C 1
ATOM 4002 O O . THR C 1 7 ? 41.824 11.963 -1.183 1.00 17.86 7 THR C O 1
ATOM 4006 N N . ILE C 1 8 ? 42.543 12.780 -3.164 1.00 14.54 8 ILE C N 1
ATOM 4007 C CA . ILE C 1 8 ? 43.700 13.481 -2.590 1.00 13.22 8 ILE C CA 1
ATOM 4008 C C . ILE C 1 8 ? 43.253 14.474 -1.489 1.00 17.25 8 ILE C C 1
ATOM 4009 O O . ILE C 1 8 ? 43.769 14.440 -0.369 1.00 15.67 8 ILE C O 1
ATOM 4014 N N . LEU C 1 9 ? 42.271 15.334 -1.805 1.00 15.96 9 LEU C N 1
ATOM 4015 C CA . LEU C 1 9 ? 41.785 16.346 -0.865 1.00 15.68 9 LEU C CA 1
ATOM 4016 C C . LEU C 1 9 ? 41.000 15.756 0.319 1.00 20.16 9 LEU C C 1
ATOM 4017 O O . LEU C 1 9 ? 40.960 16.380 1.374 1.00 19.51 9 LEU C O 1
ATOM 4022 N N . ASN C 1 10 ? 40.452 14.536 0.175 1.00 18.05 10 ASN C N 1
ATOM 4023 C CA . ASN C 1 10 ? 39.680 13.850 1.233 1.00 18.04 10 ASN C CA 1
ATOM 4024 C C . ASN C 1 10 ? 40.580 13.151 2.285 1.00 19.70 10 ASN C C 1
ATOM 4025 O O . ASN C 1 10 ? 40.079 12.685 3.312 1.00 18.33 10 ASN C O 1
ATOM 4030 N N . HIS C 1 11 ? 41.900 13.089 2.038 1.00 15.45 11 HIS C N 1
ATOM 4031 C CA . HIS C 1 11 ? 42.838 12.412 2.934 1.00 14.60 11 HIS C CA 1
ATOM 4032 C C . HIS C 1 11 ? 42.750 12.787 4.406 1.00 17.02 11 HIS C C 1
ATOM 4033 O O . HIS C 1 11 ? 42.676 13.959 4.770 1.00 16.08 11 HIS C O 1
ATOM 4040 N N . ARG C 1 12 ? 42.846 11.770 5.239 1.00 14.58 12 ARG C N 1
ATOM 4041 C CA . ARG C 1 12 ? 43.051 11.813 6.682 1.00 14.54 12 ARG C CA 1
ATOM 4042 C C . ARG C 1 12 ? 43.745 10.498 7.035 1.00 16.70 12 ARG C C 1
ATOM 4043 O O . ARG C 1 12 ? 43.510 9.467 6.380 1.00 16.26 12 ARG C O 1
ATOM 4051 N N . SER C 1 13 ? 44.627 10.547 8.029 1.00 11.74 13 SER C N 1
ATOM 4052 C CA . SER C 1 13 ? 45.342 9.386 8.532 1.00 11.35 13 SER C CA 1
ATOM 4053 C C . SER C 1 13 ? 44.345 8.447 9.207 1.00 17.20 13 SER C C 1
ATOM 4054 O O . SER C 1 13 ? 43.473 8.907 9.947 1.00 16.92 13 SER C O 1
ATOM 4057 N N . ILE C 1 14 ? 44.425 7.143 8.877 1.00 13.88 14 ILE C N 1
ATOM 4058 C CA . ILE C 1 14 ? 43.539 6.136 9.488 1.00 12.90 14 ILE C CA 1
ATOM 4059 C C . ILE C 1 14 ? 44.363 5.346 10.501 1.00 15.17 14 ILE C C 1
ATOM 4060 O O . ILE C 1 14 ? 45.426 4.809 10.169 1.00 12.63 14 ILE C O 1
ATOM 4065 N N . ARG C 1 15 ? 43.881 5.283 11.744 1.00 11.92 15 ARG C N 1
ATOM 4066 C CA . ARG C 1 15 ? 44.621 4.590 12.804 1.00 12.47 15 ARG C CA 1
ATOM 4067 C C . ARG C 1 15 ? 43.798 3.450 13.428 1.00 18.65 15 ARG C C 1
ATOM 4068 O O . ARG C 1 15 ? 44.199 2.873 14.443 1.00 18.84 15 ARG C O 1
ATOM 4076 N N . SER C 1 16 ? 42.652 3.137 12.811 1.00 16.39 16 SER C N 1
ATOM 4077 C CA . SER C 1 16 ? 41.744 2.070 13.238 1.00 17.09 16 SER C CA 1
ATOM 4078 C C . SER C 1 16 ? 41.339 1.252 12.019 1.00 19.44 16 SER C C 1
ATOM 4079 O O . SER C 1 16 ? 40.591 1.724 11.167 1.00 20.63 16 SER C O 1
ATOM 4082 N N . PHE C 1 17 ? 41.868 0.032 11.945 1.00 15.96 17 PHE C N 1
ATOM 4083 C CA . PHE C 1 17 ? 41.647 -0.899 10.843 1.00 15.49 17 PHE C CA 1
ATOM 4084 C C . PHE C 1 17 ? 40.884 -2.139 11.276 1.00 21.13 17 PHE C C 1
ATOM 4085 O O . PHE C 1 17 ? 40.955 -2.536 12.447 1.00 19.72 17 PHE C O 1
ATOM 4093 N N . THR C 1 18 ? 40.219 -2.800 10.304 1.00 21.16 18 THR C N 1
ATOM 4094 C CA . THR C 1 18 ? 39.556 -4.092 10.552 1.00 21.77 18 THR C CA 1
ATOM 4095 C C . THR C 1 18 ? 40.676 -5.146 10.500 1.00 25.93 18 THR C C 1
ATOM 4096 O O . THR C 1 18 ? 41.819 -4.821 10.113 1.00 22.31 18 THR C O 1
ATOM 4100 N N . ASP C 1 19 ? 40.334 -6.415 10.829 1.00 24.60 19 ASP C N 1
ATOM 4101 C CA . ASP C 1 19 ? 41.289 -7.523 10.797 1.00 24.79 19 ASP C CA 1
ATOM 4102 C C . ASP C 1 19 ? 41.545 -8.057 9.372 1.00 26.25 19 ASP C C 1
ATOM 4103 O O . ASP C 1 19 ? 42.350 -8.971 9.211 1.00 27.05 19 ASP C O 1
ATOM 4108 N N . GLN C 1 20 ? 40.850 -7.507 8.352 1.00 20.62 20 GLN C N 1
ATOM 4109 C CA . GLN C 1 20 ? 41.008 -7.951 6.963 1.00 19.97 20 GLN C CA 1
ATOM 4110 C C . GLN C 1 20 ? 42.387 -7.608 6.408 1.00 24.09 20 GLN C C 1
ATOM 4111 O O . GLN C 1 20 ? 42.705 -6.434 6.230 1.00 24.09 20 GLN C O 1
ATOM 4117 N N . LEU C 1 21 ? 43.179 -8.641 6.090 1.00 20.96 21 LEU C N 1
ATOM 4118 C CA . LEU C 1 21 ? 44.514 -8.454 5.519 1.00 21.09 21 LEU C CA 1
ATOM 4119 C C . LEU C 1 21 ? 44.411 -8.049 4.050 1.00 23.23 21 LEU C C 1
ATOM 4120 O O . LEU C 1 21 ? 43.418 -8.358 3.386 1.00 22.22 21 LEU C O 1
ATOM 4125 N N . LEU C 1 22 ? 45.424 -7.335 3.538 1.00 17.87 22 LEU C N 1
ATOM 4126 C CA . LEU C 1 22 ? 45.429 -6.952 2.132 1.00 15.98 22 LEU C CA 1
ATOM 4127 C C . LEU C 1 22 ? 45.675 -8.219 1.326 1.00 21.87 22 LEU C C 1
ATOM 4128 O O . LEU C 1 22 ? 46.389 -9.104 1.788 1.00 21.19 22 LEU C O 1
ATOM 4133 N N . THR C 1 23 ? 45.092 -8.296 0.135 1.00 20.68 23 THR C N 1
ATOM 4134 C CA . THR C 1 23 ? 45.303 -9.450 -0.750 1.00 21.82 23 THR C CA 1
ATOM 4135 C C . THR C 1 23 ? 46.661 -9.281 -1.461 1.00 24.44 23 THR C C 1
ATOM 4136 O O . THR C 1 23 ? 47.203 -8.169 -1.494 1.00 21.15 23 THR C O 1
ATOM 4140 N N . ALA C 1 24 ? 47.195 -10.369 -2.043 1.00 20.98 24 ALA C N 1
ATOM 4141 C CA . ALA C 1 24 ? 48.437 -10.301 -2.811 1.00 21.60 24 ALA C CA 1
ATOM 4142 C C . ALA C 1 24 ? 48.291 -9.368 -4.017 1.00 24.85 24 ALA C C 1
ATOM 4143 O O . ALA C 1 24 ? 49.253 -8.679 -4.357 1.00 24.16 24 ALA C O 1
ATOM 4145 N N . GLU C 1 25 ? 47.085 -9.315 -4.635 1.00 21.64 25 GLU C N 1
ATOM 4146 C CA . GLU C 1 25 ? 46.779 -8.429 -5.770 1.00 21.59 25 GLU C CA 1
ATOM 4147 C C . GLU C 1 25 ? 46.827 -6.952 -5.327 1.00 21.74 25 GLU C C 1
ATOM 4148 O O . GLU C 1 25 ? 47.347 -6.109 -6.065 1.00 18.87 25 GLU C O 1
ATOM 4154 N N . GLU C 1 26 ? 46.295 -6.654 -4.135 1.00 17.72 26 GLU C N 1
ATOM 4155 C CA . GLU C 1 26 ? 46.290 -5.283 -3.596 1.00 17.26 26 GLU C CA 1
ATOM 4156 C C . GLU C 1 26 ? 47.719 -4.840 -3.326 1.00 20.67 26 GLU C C 1
ATOM 4157 O O . GLU C 1 26 ? 48.115 -3.748 -3.752 1.00 21.15 26 GLU C O 1
ATOM 4163 N N . ILE C 1 27 ? 48.517 -5.708 -2.674 1.00 17.49 27 ILE C N 1
ATOM 4164 C CA . ILE C 1 27 ? 49.929 -5.439 -2.363 1.00 16.97 27 ILE C CA 1
ATOM 4165 C C . ILE C 1 27 ? 50.700 -5.211 -3.677 1.00 20.08 27 ILE C C 1
ATOM 4166 O O . ILE C 1 27 ? 51.479 -4.256 -3.781 1.00 16.60 27 ILE C O 1
ATOM 4171 N N . ASP C 1 28 ? 50.445 -6.067 -4.690 1.00 16.10 28 ASP C N 1
ATOM 4172 C CA . ASP C 1 28 ? 51.101 -5.939 -5.988 1.00 16.65 28 ASP C CA 1
ATOM 4173 C C . ASP C 1 28 ? 50.806 -4.572 -6.631 1.00 20.98 28 ASP C C 1
ATOM 4174 O O . ASP C 1 28 ? 51.740 -3.898 -7.079 1.00 20.88 28 ASP C O 1
ATOM 4179 N N . THR C 1 29 ? 49.532 -4.167 -6.651 1.00 18.13 29 THR C N 1
ATOM 4180 C CA . THR C 1 29 ? 49.070 -2.883 -7.202 1.00 18.45 29 THR C CA 1
ATOM 4181 C C . THR C 1 29 ? 49.717 -1.708 -6.457 1.00 19.74 29 THR C C 1
ATOM 4182 O O . THR C 1 29 ? 50.187 -0.767 -7.106 1.00 17.37 29 THR C O 1
ATOM 4186 N N . LEU C 1 30 ? 49.752 -1.783 -5.114 1.00 15.95 30 LEU C N 1
ATOM 4187 C CA . LEU C 1 30 ? 50.362 -0.750 -4.255 1.00 15.15 30 LEU C CA 1
ATOM 4188 C C . LEU C 1 30 ? 51.841 -0.583 -4.551 1.00 17.31 30 LEU C C 1
ATOM 4189 O O . LEU C 1 30 ? 52.301 0.544 -4.690 1.00 16.49 30 LEU C O 1
ATOM 4194 N N . VAL C 1 31 ? 52.586 -1.705 -4.674 1.00 14.93 31 VAL C N 1
ATOM 4195 C CA . VAL C 1 31 ? 54.018 -1.694 -4.966 1.00 14.03 31 VAL C CA 1
ATOM 4196 C C . VAL C 1 31 ? 54.279 -1.104 -6.356 1.00 15.84 31 VAL C C 1
ATOM 4197 O O . VAL C 1 31 ? 55.120 -0.204 -6.484 1.00 15.97 31 VAL C O 1
ATOM 4201 N N . LYS C 1 32 ? 53.556 -1.579 -7.384 1.00 12.38 32 LYS C N 1
ATOM 4202 C CA . LYS C 1 32 ? 53.697 -1.059 -8.755 1.00 12.30 32 LYS C CA 1
ATOM 4203 C C . LYS C 1 32 ? 53.389 0.452 -8.796 1.00 15.40 32 LYS C C 1
ATOM 4204 O O . LYS C 1 32 ? 54.057 1.205 -9.521 1.00 13.15 32 LYS C O 1
ATOM 4210 N N . SER C 1 33 ? 52.364 0.885 -8.042 1.00 13.69 33 SER C N 1
ATOM 4211 C CA . SER C 1 33 ? 51.987 2.307 -7.962 1.00 13.48 33 SER C CA 1
ATOM 4212 C C . SER C 1 33 ? 53.133 3.111 -7.366 1.00 16.34 33 SER C C 1
ATOM 4213 O O . SER C 1 33 ? 53.490 4.156 -7.906 1.00 15.34 33 SER C O 1
ATOM 4216 N N . ALA C 1 34 ? 53.719 2.612 -6.270 1.00 13.08 34 ALA C N 1
ATOM 4217 C CA . ALA C 1 34 ? 54.873 3.244 -5.615 1.00 13.62 34 ALA C CA 1
ATOM 4218 C C . ALA C 1 34 ? 56.052 3.376 -6.624 1.00 13.91 34 ALA C C 1
ATOM 4219 O O . ALA C 1 34 ? 56.633 4.461 -6.783 1.00 9.75 34 ALA C O 1
ATOM 4221 N N . GLN C 1 35 ? 56.373 2.272 -7.333 1.00 9.13 35 GLN C N 1
ATOM 4222 C CA . GLN C 1 35 ? 57.471 2.270 -8.295 1.00 8.55 35 GLN C CA 1
ATOM 4223 C C . GLN C 1 35 ? 57.279 3.223 -9.468 1.00 12.70 35 GLN C C 1
ATOM 4224 O O . GLN C 1 35 ? 58.265 3.697 -10.022 1.00 13.38 35 GLN C O 1
ATOM 4230 N N . ALA C 1 36 ? 56.020 3.526 -9.839 1.00 11.03 36 ALA C N 1
ATOM 4231 C CA . ALA C 1 36 ? 55.684 4.404 -10.976 1.00 11.88 36 ALA C CA 1
ATOM 4232 C C . ALA C 1 36 ? 56.055 5.884 -10.730 1.00 14.83 36 ALA C C 1
ATOM 4233 O O . ALA C 1 36 ? 56.006 6.695 -11.654 1.00 13.35 36 ALA C O 1
ATOM 4235 N N . ALA C 1 37 ? 56.392 6.250 -9.481 1.00 11.70 37 ALA C N 1
ATOM 4236 C CA . ALA C 1 37 ? 56.764 7.640 -9.172 1.00 10.03 37 ALA C CA 1
ATOM 4237 C C . ALA C 1 37 ? 58.026 8.030 -9.939 1.00 11.84 37 ALA C C 1
ATOM 4238 O O . ALA C 1 37 ? 58.847 7.171 -10.269 1.00 12.12 37 ALA C O 1
ATOM 4240 N N . SER C 1 38 ? 58.186 9.322 -10.211 1.00 9.76 38 SER C N 1
ATOM 4241 C CA . SER C 1 38 ? 59.418 9.873 -10.790 1.00 9.66 38 SER C CA 1
ATOM 4242 C C . SER C 1 38 ? 60.568 9.510 -9.850 1.00 11.89 38 SER C C 1
ATOM 4243 O O . SER C 1 38 ? 60.357 9.306 -8.650 1.00 10.94 38 SER C O 1
ATOM 4246 N N . THR C 1 39 ? 61.782 9.449 -10.390 1.00 10.48 39 THR C N 1
ATOM 4247 C CA . THR C 1 39 ? 62.971 9.052 -9.650 1.00 9.13 39 THR C CA 1
ATOM 4248 C C . THR C 1 39 ? 64.179 9.804 -10.211 1.00 12.91 39 THR C C 1
ATOM 4249 O O . THR C 1 39 ? 64.422 9.764 -11.429 1.00 10.66 39 THR C O 1
ATOM 4253 N N . SER C 1 40 ? 64.915 10.491 -9.316 1.00 10.09 40 SER C N 1
ATOM 4254 C CA . SER C 1 40 ? 66.103 11.285 -9.686 1.00 10.95 40 SER C CA 1
ATOM 4255 C C . SER C 1 40 ? 67.110 10.440 -10.455 1.00 15.21 40 SER C C 1
ATOM 4256 O O . SER C 1 40 ? 67.529 9.399 -9.953 1.00 13.58 40 SER C O 1
ATOM 4259 N N . SER C 1 41 ? 67.500 10.892 -11.657 1.00 12.65 41 SER C N 1
ATOM 4260 C CA . SER C 1 41 ? 68.461 10.232 -12.544 1.00 13.14 41 SER C CA 1
ATOM 4261 C C . SER C 1 41 ? 68.173 8.732 -12.739 1.00 17.68 41 SER C C 1
ATOM 4262 O O . SER C 1 41 ? 69.118 7.961 -12.927 1.00 17.37 41 SER C O 1
ATOM 4265 N N . TYR C 1 42 ? 66.877 8.315 -12.644 1.00 14.31 42 TYR C N 1
ATOM 4266 C CA . TYR C 1 42 ? 66.422 6.924 -12.843 1.00 13.54 42 TYR C CA 1
ATOM 4267 C C . TYR C 1 42 ? 66.998 5.950 -11.779 1.00 16.42 42 TYR C C 1
ATOM 4268 O O . TYR C 1 42 ? 66.873 4.727 -11.935 1.00 15.66 42 TYR C O 1
ATOM 4277 N N . VAL C 1 43 ? 67.602 6.485 -10.709 1.00 12.98 43 VAL C N 1
ATOM 4278 C CA . VAL C 1 43 ? 68.292 5.670 -9.701 1.00 12.82 43 VAL C CA 1
ATOM 4279 C C . VAL C 1 43 ? 67.426 4.747 -8.867 1.00 14.12 43 VAL C C 1
ATOM 4280 O O . VAL C 1 43 ? 67.948 3.745 -8.382 1.00 15.09 43 VAL C O 1
ATOM 4284 N N . GLN C 1 44 ? 66.133 5.107 -8.647 1.00 10.86 44 GLN C N 1
ATOM 4285 C CA . GLN C 1 44 ? 65.158 4.329 -7.848 1.00 11.89 44 GLN C CA 1
ATOM 4286 C C . GLN C 1 44 ? 65.812 3.929 -6.521 1.00 16.49 44 GLN C C 1
ATOM 4287 O O . GLN C 1 44 ? 65.914 2.741 -6.190 1.00 17.01 44 GLN C O 1
ATOM 4293 N N . ALA C 1 45 ? 66.319 4.947 -5.790 1.00 12.84 45 ALA C N 1
ATOM 4294 C CA . ALA C 1 45 ? 67.105 4.780 -4.563 1.00 11.51 45 ALA C CA 1
ATOM 4295 C C . ALA C 1 45 ? 66.324 4.421 -3.301 1.00 15.49 45 ALA C C 1
ATOM 4296 O O . ALA C 1 45 ? 66.517 5.016 -2.243 1.00 15.84 45 ALA C O 1
ATOM 4298 N N . TYR C 1 46 ? 65.488 3.393 -3.397 1.00 12.88 46 TYR C N 1
ATOM 4299 C CA . TYR C 1 46 ? 64.678 2.961 -2.272 1.00 13.22 46 TYR C CA 1
ATOM 4300 C C . TYR C 1 46 ? 64.393 1.462 -2.306 1.00 15.91 46 TYR C C 1
ATOM 4301 O O . TYR C 1 46 ? 64.541 0.800 -3.345 1.00 14.69 46 TYR C O 1
ATOM 4310 N N . SER C 1 47 ? 63.901 0.955 -1.162 1.00 11.56 47 SER C N 1
ATOM 4311 C CA . SER C 1 47 ? 63.398 -0.399 -0.996 1.00 11.76 47 SER C CA 1
ATOM 4312 C C . SER C 1 47 ? 62.176 -0.333 -0.119 1.00 15.81 47 SER C C 1
ATOM 4313 O O . SER C 1 47 ? 62.027 0.609 0.665 1.00 13.93 47 SER C O 1
ATOM 4316 N N . ILE C 1 48 ? 61.256 -1.288 -0.319 1.00 13.06 48 ILE C N 1
ATOM 4317 C CA . ILE C 1 48 ? 60.003 -1.369 0.421 1.00 13.17 48 ILE C CA 1
ATOM 4318 C C . ILE C 1 48 ? 59.971 -2.753 1.058 1.00 18.28 48 ILE C C 1
ATOM 4319 O O . ILE C 1 48 ? 60.069 -3.758 0.352 1.00 18.99 48 ILE C O 1
ATOM 4324 N N . ILE C 1 49 ? 59.848 -2.801 2.372 1.00 14.38 49 ILE C N 1
ATOM 4325 C CA . ILE C 1 49 ? 59.768 -4.066 3.074 1.00 15.39 49 ILE C CA 1
ATOM 4326 C C . ILE C 1 49 ? 58.329 -4.261 3.533 1.00 19.04 49 ILE C C 1
ATOM 4327 O O . ILE C 1 49 ? 57.835 -3.480 4.347 1.00 18.14 49 ILE C O 1
ATOM 4332 N N . GLY C 1 50 ? 57.678 -5.286 2.983 1.00 14.89 50 GLY C N 1
ATOM 4333 C CA . GLY C 1 50 ? 56.310 -5.628 3.330 1.00 15.77 50 GLY C CA 1
ATOM 4334 C C . GLY C 1 50 ? 56.311 -6.563 4.514 1.00 21.64 50 GLY C C 1
ATOM 4335 O O . GLY C 1 50 ? 56.761 -7.708 4.389 1.00 21.31 50 GLY C O 1
ATOM 4336 N N . VAL C 1 51 ? 55.855 -6.068 5.678 1.00 17.30 51 VAL C N 1
ATOM 4337 C CA . VAL C 1 51 ? 55.865 -6.835 6.921 1.00 17.74 51 VAL C CA 1
ATOM 4338 C C . VAL C 1 51 ? 54.486 -7.430 7.199 1.00 22.91 51 VAL C C 1
ATOM 4339 O O . VAL C 1 51 ? 53.549 -6.697 7.520 1.00 21.79 51 VAL C O 1
ATOM 4343 N N . SER C 1 52 ? 54.355 -8.757 7.033 1.00 20.82 52 SER C N 1
ATOM 4344 C CA . SER C 1 52 ? 53.118 -9.491 7.292 1.00 21.12 52 SER C CA 1
ATOM 4345 C C . SER C 1 52 ? 53.277 -10.470 8.479 1.00 26.78 52 SER C C 1
ATOM 4346 O O . SER C 1 52 ? 52.271 -10.927 9.026 1.00 25.74 52 SER C O 1
ATOM 4349 N N . ASP C 1 53 ? 54.534 -10.780 8.876 1.00 24.43 53 ASP C N 1
ATOM 4350 C CA . ASP C 1 53 ? 54.827 -11.660 10.014 1.00 24.60 53 ASP C CA 1
ATOM 4351 C C . ASP C 1 53 ? 54.276 -11.026 11.316 1.00 28.57 53 ASP C C 1
ATOM 4352 O O . ASP C 1 53 ? 54.748 -9.957 11.711 1.00 26.63 53 ASP C O 1
ATOM 4357 N N . PRO C 1 54 ? 53.267 -11.672 11.972 1.00 25.64 54 PRO C N 1
ATOM 4358 C CA . PRO C 1 54 ? 52.687 -11.084 13.196 1.00 25.07 54 PRO C CA 1
ATOM 4359 C C . PRO C 1 54 ? 53.687 -10.706 14.284 1.00 27.92 54 PRO C C 1
ATOM 4360 O O . PRO C 1 54 ? 53.530 -9.644 14.891 1.00 26.60 54 PRO C O 1
ATOM 4364 N N . GLU C 1 55 ? 54.728 -11.540 14.514 1.00 25.19 55 GLU C N 1
ATOM 4365 C CA . GLU C 1 55 ? 55.755 -11.242 15.514 1.00 23.61 55 GLU C CA 1
ATOM 4366 C C . GLU C 1 55 ? 56.550 -9.982 15.152 1.00 24.18 55 GLU C C 1
ATOM 4367 O O . GLU C 1 55 ? 56.842 -9.179 16.041 1.00 23.56 55 GLU C O 1
ATOM 4373 N N . LYS C 1 56 ? 56.912 -9.812 13.861 1.00 20.00 56 LYS C N 1
ATOM 4374 C CA . LYS C 1 56 ? 57.650 -8.608 13.426 1.00 19.81 56 LYS C CA 1
ATOM 4375 C C . LYS C 1 56 ? 56.775 -7.361 13.494 1.00 21.58 56 LYS C C 1
ATOM 4376 O O . LYS C 1 56 ? 57.257 -6.314 13.892 1.00 21.54 56 LYS C O 1
ATOM 4382 N N . LYS C 1 57 ? 55.500 -7.475 13.145 1.00 20.15 57 LYS C N 1
ATOM 4383 C CA . LYS C 1 57 ? 54.558 -6.339 13.217 1.00 20.11 57 LYS C CA 1
ATOM 4384 C C . LYS C 1 57 ? 54.407 -5.894 14.689 1.00 23.30 57 LYS C C 1
ATOM 4385 O O . LYS C 1 57 ? 54.379 -4.691 14.974 1.00 21.37 57 LYS C O 1
ATOM 4391 N N . ARG C 1 58 ? 54.360 -6.879 15.622 1.00 20.86 58 ARG C N 1
ATOM 4392 C CA . ARG C 1 58 ? 54.278 -6.621 17.072 1.00 20.60 58 ARG C CA 1
ATOM 4393 C C . ARG C 1 58 ? 55.513 -5.906 17.583 1.00 23.15 58 ARG C C 1
ATOM 4394 O O . ARG C 1 58 ? 55.358 -4.920 18.299 1.00 22.13 58 ARG C O 1
ATOM 4402 N N . GLU C 1 59 ? 56.733 -6.359 17.194 1.00 21.34 59 GLU C N 1
ATOM 4403 C CA . GLU C 1 59 ? 58.009 -5.735 17.591 1.00 21.50 59 GLU C CA 1
ATOM 4404 C C . GLU C 1 59 ? 58.104 -4.293 17.079 1.00 22.81 59 GLU C C 1
ATOM 4405 O O . GLU C 1 59 ? 58.505 -3.394 17.823 1.00 21.91 59 GLU C O 1
ATOM 4411 N N . LEU C 1 60 ? 57.749 -4.081 15.797 1.00 19.41 60 LEU C N 1
ATOM 4412 C CA . LEU C 1 60 ? 57.797 -2.747 15.180 1.00 17.88 60 LEU C CA 1
ATOM 4413 C C . LEU C 1 60 ? 56.822 -1.805 15.857 1.00 20.90 60 LEU C C 1
ATOM 4414 O O . LEU C 1 60 ? 57.142 -0.633 16.032 1.00 21.88 60 LEU C O 1
ATOM 4419 N N . SER C 1 61 ? 55.666 -2.343 16.303 1.00 18.28 61 SER C N 1
ATOM 4420 C CA . SER C 1 61 ? 54.612 -1.583 17.003 1.00 19.28 61 SER C CA 1
ATOM 4421 C C . SER C 1 61 ? 55.162 -1.024 18.318 1.00 20.59 61 SER C C 1
ATOM 4422 O O . SER C 1 61 ? 54.967 0.153 18.616 1.00 18.94 61 SER C O 1
ATOM 4425 N N . VAL C 1 62 ? 55.956 -1.834 19.027 1.00 17.26 62 VAL C N 1
ATOM 4426 C CA . VAL C 1 62 ? 56.631 -1.451 20.276 1.00 17.94 62 VAL C CA 1
ATOM 4427 C C . VAL C 1 62 ? 57.737 -0.434 19.991 1.00 22.58 62 VAL C C 1
ATOM 4428 O O . VAL C 1 62 ? 57.754 0.625 20.610 1.00 23.85 62 VAL C O 1
ATOM 4432 N N . LEU C 1 63 ? 58.629 -0.735 19.039 1.00 19.68 63 LEU C N 1
ATOM 4433 C CA . LEU C 1 63 ? 59.740 0.166 18.675 1.00 19.45 63 LEU C CA 1
ATOM 4434 C C . LEU C 1 63 ? 59.267 1.542 18.168 1.00 21.91 63 LEU C C 1
ATOM 4435 O O . LEU C 1 63 ? 59.929 2.550 18.432 1.00 22.30 63 LEU C O 1
ATOM 4440 N N . ALA C 1 64 ? 58.093 1.583 17.521 1.00 17.47 64 ALA C N 1
ATOM 4441 C CA . ALA C 1 64 ? 57.475 2.832 17.033 1.00 17.16 64 ALA C CA 1
ATOM 4442 C C . ALA C 1 64 ? 56.845 3.685 18.149 1.00 22.42 64 ALA C C 1
ATOM 4443 O O . ALA C 1 64 ? 56.334 4.773 17.880 1.00 22.90 64 ALA C O 1
ATOM 4445 N N . GLY C 1 65 ? 56.898 3.192 19.381 1.00 20.65 65 GLY C N 1
ATOM 4446 C CA . GLY C 1 65 ? 56.361 3.882 20.549 1.00 19.80 65 GLY C CA 1
ATOM 4447 C C . GLY C 1 65 ? 54.983 3.396 20.947 1.00 23.51 65 GLY C C 1
ATOM 4448 O O . GLY C 1 65 ? 54.153 4.187 21.393 1.00 24.18 65 GLY C O 1
ATOM 4449 N N . ASN C 1 66 ? 54.732 2.081 20.802 1.00 20.05 66 ASN C N 1
ATOM 4450 C CA . ASN C 1 66 ? 53.455 1.433 21.134 1.00 19.66 66 ASN C CA 1
ATOM 4451 C C . ASN C 1 66 ? 52.287 2.003 20.351 1.00 22.21 66 ASN C C 1
ATOM 4452 O O . ASN C 1 66 ? 51.318 2.484 20.946 1.00 20.83 66 ASN C O 1
ATOM 4457 N N . GLN C 1 67 ? 52.382 1.935 19.003 1.00 17.83 67 GLN C N 1
ATOM 4458 C CA . GLN C 1 67 ? 51.353 2.421 18.073 1.00 16.96 67 GLN C CA 1
ATOM 4459 C C . GLN C 1 67 ? 50.665 1.158 17.589 1.00 19.84 67 GLN C C 1
ATOM 4460 O O . GLN C 1 67 ? 51.273 0.393 16.836 1.00 18.34 67 GLN C O 1
ATOM 4466 N N . PRO C 1 68 ? 49.446 0.872 18.108 1.00 19.34 68 PRO C N 1
ATOM 4467 C CA . PRO C 1 68 ? 48.781 -0.417 17.809 1.00 19.21 68 PRO C CA 1
ATOM 4468 C C . PRO C 1 68 ? 48.430 -0.673 16.358 1.00 21.48 68 PRO C C 1
ATOM 4469 O O . PRO C 1 68 ? 48.369 -1.825 15.937 1.00 18.29 68 PRO C O 1
ATOM 4473 N N . TYR C 1 69 ? 48.230 0.411 15.595 1.00 18.07 69 TYR C N 1
ATOM 4474 C CA . TYR C 1 69 ? 47.915 0.363 14.168 1.00 17.04 69 TYR C CA 1
ATOM 4475 C C . TYR C 1 69 ? 49.126 -0.051 13.304 1.00 19.92 69 TYR C C 1
ATOM 4476 O O . TYR C 1 69 ? 48.972 -0.246 12.110 1.00 19.68 69 TYR C O 1
ATOM 4485 N N . VAL C 1 70 ? 50.313 -0.229 13.923 1.00 17.96 70 VAL C N 1
ATOM 4486 C CA . VAL C 1 70 ? 51.518 -0.765 13.267 1.00 17.24 70 VAL C CA 1
ATOM 4487 C C . VAL C 1 70 ? 51.324 -2.301 13.195 1.00 22.90 70 VAL C C 1
ATOM 4488 O O . VAL C 1 70 ? 51.729 -2.929 12.215 1.00 22.51 70 VAL C O 1
ATOM 4492 N N . GLU C 1 71 ? 50.655 -2.881 14.227 1.00 19.47 71 GLU C N 1
ATOM 4493 C CA . GLU C 1 71 ? 50.358 -4.310 14.357 1.00 19.79 71 GLU C CA 1
ATOM 4494 C C . GLU C 1 71 ? 49.004 -4.664 13.734 1.00 23.76 71 GLU C C 1
ATOM 4495 O O . GLU C 1 71 ? 48.927 -5.581 12.919 1.00 23.50 71 GLU C O 1
ATOM 4501 N N . LYS C 1 72 ? 47.948 -3.923 14.101 1.00 19.19 72 LYS C N 1
ATOM 4502 C CA . LYS C 1 72 ? 46.590 -4.163 13.621 1.00 18.91 72 LYS C CA 1
ATOM 4503 C C . LYS C 1 72 ? 46.269 -3.332 12.383 1.00 22.08 72 LYS C C 1
ATOM 4504 O O . LYS C 1 72 ? 45.831 -2.193 12.498 1.00 19.96 72 LYS C O 1
ATOM 4510 N N . ASN C 1 73 ? 46.510 -3.914 11.195 1.00 18.08 73 ASN C N 1
ATOM 4511 C CA . ASN C 1 73 ? 46.285 -3.314 9.894 1.00 18.30 73 ASN C CA 1
ATOM 4512 C C . ASN C 1 73 ? 46.214 -4.450 8.830 1.00 23.53 73 ASN C C 1
ATOM 4513 O O . ASN C 1 73 ? 46.323 -5.630 9.183 1.00 24.87 73 ASN C O 1
ATOM 4518 N N . GLY C 1 74 ? 46.028 -4.085 7.570 1.00 19.37 74 GLY C N 1
ATOM 4519 C CA . GLY C 1 74 ? 45.972 -5.034 6.458 1.00 19.57 74 GLY C CA 1
ATOM 4520 C C . GLY C 1 74 ? 47.336 -5.499 5.989 1.00 22.57 74 GLY C C 1
ATOM 4521 O O . GLY C 1 74 ? 47.456 -6.571 5.393 1.00 22.66 74 GLY C O 1
ATOM 4522 N N . HIS C 1 75 ? 48.365 -4.654 6.198 1.00 19.46 75 HIS C N 1
ATOM 4523 C CA . HIS C 1 75 ? 49.775 -4.864 5.845 1.00 18.83 75 HIS C CA 1
ATOM 4524 C C . HIS C 1 75 ? 50.582 -3.687 6.373 1.00 20.17 75 HIS C C 1
ATOM 4525 O O . HIS C 1 75 ? 50.084 -2.565 6.419 1.00 18.60 75 HIS C O 1
ATOM 4532 N N . PHE C 1 76 ? 51.840 -3.940 6.748 1.00 15.29 76 PHE C N 1
ATOM 4533 C CA . PHE C 1 76 ? 52.726 -2.878 7.187 1.00 14.15 76 PHE C CA 1
ATOM 4534 C C . PHE C 1 76 ? 53.931 -2.776 6.240 1.00 19.35 76 PHE C C 1
ATOM 4535 O O . PHE C 1 76 ? 54.726 -3.719 6.128 1.00 19.41 76 PHE C O 1
ATOM 4543 N N . PHE C 1 77 ? 54.044 -1.640 5.544 1.00 15.41 77 PHE C N 1
ATOM 4544 C CA . PHE C 1 77 ? 55.154 -1.406 4.621 1.00 15.44 77 PHE C CA 1
ATOM 4545 C C . PHE C 1 77 ? 56.211 -0.545 5.280 1.00 19.29 77 PHE C C 1
ATOM 4546 O O . PHE C 1 77 ? 55.872 0.436 5.948 1.00 20.50 77 PHE C O 1
ATOM 4554 N N . VAL C 1 78 ? 57.490 -0.869 5.069 1.00 14.18 78 VAL C N 1
ATOM 4555 C CA . VAL C 1 78 ? 58.560 -0.014 5.595 1.00 13.64 78 VAL C CA 1
ATOM 4556 C C . VAL C 1 78 ? 59.334 0.531 4.409 1.00 15.44 78 VAL C C 1
ATOM 4557 O O . VAL C 1 78 ? 59.900 -0.250 3.633 1.00 13.13 78 VAL C O 1
ATOM 4561 N N . PHE C 1 79 ? 59.365 1.877 4.280 1.00 12.34 79 PHE C N 1
ATOM 4562 C CA . PHE C 1 79 ? 60.085 2.544 3.197 1.00 12.13 79 PHE C CA 1
ATOM 4563 C C . PHE C 1 79 ? 61.476 2.843 3.642 1.00 15.92 79 PHE C C 1
ATOM 4564 O O . PHE C 1 79 ? 61.666 3.442 4.706 1.00 13.91 79 PHE C O 1
ATOM 4572 N N . CYS C 1 80 ? 62.457 2.431 2.823 1.00 14.19 80 CYS C N 1
ATOM 4573 C CA . CYS C 1 80 ? 63.876 2.645 3.123 1.00 14.52 80 CYS C CA 1
ATOM 4574 C C . CYS C 1 80 ? 64.557 3.442 2.040 1.00 17.50 80 CYS C C 1
ATOM 4575 O O . CYS C 1 80 ? 64.330 3.171 0.858 1.00 17.11 80 CYS C O 1
ATOM 4578 N N . ALA C 1 81 ? 65.512 4.286 2.435 1.00 12.16 81 ALA C N 1
ATOM 4579 C CA . ALA C 1 81 ? 66.459 4.904 1.518 1.00 12.07 81 ALA C CA 1
ATOM 4580 C C . ALA C 1 81 ? 67.406 3.732 1.190 1.00 16.72 81 ALA C C 1
ATOM 4581 O O . ALA C 1 81 ? 67.776 2.979 2.097 1.00 16.25 81 ALA C O 1
ATOM 4583 N N . ASP C 1 82 ? 67.739 3.518 -0.089 1.00 14.14 82 ASP C N 1
ATOM 4584 C CA . ASP C 1 82 ? 68.585 2.367 -0.438 1.00 14.58 82 ASP C CA 1
ATOM 4585 C C . ASP C 1 82 ? 69.655 2.727 -1.455 1.00 18.91 82 ASP C C 1
ATOM 4586 O O . ASP C 1 82 ? 69.342 2.984 -2.618 1.00 18.58 82 ASP C O 1
ATOM 4591 N N . LEU C 1 83 ? 70.913 2.730 -1.005 1.00 17.24 83 LEU C N 1
ATOM 4592 C CA . LEU C 1 83 ? 72.095 2.923 -1.847 1.00 17.67 83 LEU C CA 1
ATOM 4593 C C . LEU C 1 83 ? 72.953 1.646 -1.827 1.00 22.82 83 LEU C C 1
ATOM 4594 O O . LEU C 1 83 ? 74.034 1.595 -2.420 1.00 22.48 83 LEU C O 1
ATOM 4599 N N . TYR C 1 84 ? 72.413 0.588 -1.191 1.00 19.43 84 TYR C N 1
ATOM 4600 C CA . TYR C 1 84 ? 73.055 -0.726 -1.126 1.00 19.28 84 TYR C CA 1
ATOM 4601 C C . TYR C 1 84 ? 73.050 -1.356 -2.501 1.00 23.04 84 TYR C C 1
ATOM 4602 O O . TYR C 1 84 ? 74.073 -1.897 -2.922 1.00 23.23 84 TYR C O 1
ATOM 4611 N N . ARG C 1 85 ? 71.905 -1.253 -3.217 1.00 18.68 85 ARG C N 1
ATOM 4612 C CA . ARG C 1 85 ? 71.720 -1.744 -4.587 1.00 18.67 85 ARG C CA 1
ATOM 4613 C C . ARG C 1 85 ? 72.840 -1.170 -5.487 1.00 20.21 85 ARG C C 1
ATOM 4614 O O . ARG C 1 85 ? 73.516 -1.910 -6.208 1.00 17.73 85 ARG C O 1
ATOM 4622 N N . HIS C 1 86 ? 73.067 0.141 -5.364 1.00 19.18 86 HIS C N 1
ATOM 4623 C CA . HIS C 1 86 ? 74.050 0.916 -6.130 1.00 19.86 86 HIS C CA 1
ATOM 4624 C C . HIS C 1 86 ? 75.495 0.543 -5.738 1.00 23.24 86 HIS C C 1
ATOM 4625 O O . HIS C 1 86 ? 76.337 0.347 -6.622 1.00 21.16 86 HIS C O 1
ATOM 4632 N N . GLN C 1 87 ? 75.761 0.398 -4.420 1.00 20.97 87 GLN C N 1
ATOM 4633 C CA . GLN C 1 87 ? 77.069 -0.039 -3.909 1.00 21.07 87 GLN C CA 1
ATOM 4634 C C . GLN C 1 87 ? 77.404 -1.440 -4.454 1.00 23.90 87 GLN C C 1
ATOM 4635 O O . GLN C 1 87 ? 78.526 -1.645 -4.939 1.00 24.54 87 GLN C O 1
ATOM 4641 N N . GLN C 1 88 ? 76.430 -2.379 -4.410 1.00 20.23 88 GLN C N 1
ATOM 4642 C CA . GLN C 1 88 ? 76.616 -3.765 -4.885 1.00 20.38 88 GLN C CA 1
ATOM 4643 C C . GLN C 1 88 ? 76.842 -3.847 -6.400 1.00 24.34 88 GLN C C 1
ATOM 4644 O O . GLN C 1 88 ? 77.675 -4.636 -6.856 1.00 21.92 88 GLN C O 1
ATOM 4650 N N . LEU C 1 89 ? 76.133 -3.010 -7.171 1.00 21.91 89 LEU C N 1
ATOM 4651 C CA . LEU C 1 89 ? 76.309 -2.958 -8.623 1.00 22.25 89 LEU C CA 1
ATOM 4652 C C . LEU C 1 89 ? 77.691 -2.435 -8.947 1.00 27.89 89 LEU C C 1
ATOM 4653 O O . LEU C 1 89 ? 78.340 -2.995 -9.832 1.00 28.04 89 LEU C O 1
ATOM 4658 N N . ALA C 1 90 ? 78.158 -1.395 -8.205 1.00 25.21 90 ALA C N 1
ATOM 4659 C CA . ALA C 1 90 ? 79.488 -0.804 -8.366 1.00 25.78 90 ALA C CA 1
ATOM 4660 C C . ALA C 1 90 ? 80.586 -1.828 -8.047 1.00 32.76 90 ALA C C 1
ATOM 4661 O O . ALA C 1 90 ? 81.514 -1.994 -8.852 1.00 33.49 90 ALA C O 1
ATOM 4663 N N . GLU C 1 91 ? 80.455 -2.544 -6.900 1.00 28.68 91 GLU C N 1
ATOM 4664 C CA . GLU C 1 91 ? 81.399 -3.585 -6.475 1.00 29.37 91 GLU C CA 1
ATOM 4665 C C . GLU C 1 91 ? 81.546 -4.669 -7.543 1.00 33.99 91 GLU C C 1
ATOM 4666 O O . GLU C 1 91 ? 82.672 -5.015 -7.896 1.00 33.99 91 GLU C O 1
ATOM 4672 N N . GLU C 1 92 ? 80.412 -5.150 -8.096 1.00 30.31 92 GLU C N 1
ATOM 4673 C CA . GLU C 1 92 ? 80.367 -6.170 -9.137 1.00 31.56 92 GLU C CA 1
ATOM 4674 C C . GLU C 1 92 ? 81.076 -5.738 -10.439 1.00 37.98 92 GLU C C 1
ATOM 4675 O O . GLU C 1 92 ? 81.541 -6.593 -11.190 1.00 37.21 92 GLU C O 1
ATOM 4681 N N . LYS C 1 93 ? 81.180 -4.419 -10.681 1.00 36.78 93 LYS C N 1
ATOM 4682 C CA . LYS C 1 93 ? 81.789 -3.826 -11.876 1.00 37.40 93 LYS C CA 1
ATOM 4683 C C . LYS C 1 93 ? 83.237 -3.378 -11.688 1.00 45.48 93 LYS C C 1
ATOM 4684 O O . LYS C 1 93 ? 83.871 -2.964 -12.654 1.00 45.34 93 LYS C O 1
ATOM 4690 N N . GLY C 1 94 ? 83.738 -3.454 -10.460 1.00 45.37 94 GLY C N 1
ATOM 4691 C CA . GLY C 1 94 ? 85.089 -3.017 -10.127 1.00 46.82 94 GLY C CA 1
ATOM 4692 C C . GLY C 1 94 ? 85.184 -1.512 -9.963 1.00 54.50 94 GLY C C 1
ATOM 4693 O O . GLY C 1 94 ? 86.269 -0.933 -10.106 1.00 54.15 94 GLY C O 1
ATOM 4694 N N . GLU C 1 95 ? 84.036 -0.863 -9.669 1.00 52.98 95 GLU C N 1
ATOM 4695 C CA . GLU C 1 95 ? 83.966 0.579 -9.440 1.00 53.90 95 GLU C CA 1
ATOM 4696 C C . GLU C 1 95 ? 84.101 0.828 -7.946 1.00 60.02 95 GLU C C 1
ATOM 4697 O O . GLU C 1 95 ? 83.578 0.058 -7.138 1.00 59.76 95 GLU C O 1
ATOM 4703 N N . HIS C 1 96 ? 84.830 1.886 -7.581 1.00 58.53 96 HIS C N 1
ATOM 4704 C CA . HIS C 1 96 ? 85.064 2.276 -6.191 1.00 58.87 96 HIS C CA 1
ATOM 4705 C C . HIS C 1 96 ? 84.511 3.689 -6.039 1.00 61.98 96 HIS C C 1
ATOM 4706 O O . HIS C 1 96 ? 85.220 4.669 -6.275 1.00 62.05 96 HIS C O 1
ATOM 4713 N N . ILE C 1 97 ? 83.207 3.782 -5.731 1.00 57.33 97 ILE C N 1
ATOM 4714 C CA . ILE C 1 97 ? 82.478 5.050 -5.608 1.00 56.49 97 ILE C CA 1
ATOM 4715 C C . ILE C 1 97 ? 81.721 5.232 -4.266 1.00 58.62 97 ILE C C 1
ATOM 4716 O O . ILE C 1 97 ? 80.731 5.968 -4.213 1.00 58.20 97 ILE C O 1
ATOM 4721 N N . SER C 1 98 ? 82.211 4.596 -3.181 1.00 53.45 98 SER C N 1
ATOM 4722 C CA . SER C 1 98 ? 81.612 4.678 -1.839 1.00 52.72 98 SER C CA 1
ATOM 4723 C C . SER C 1 98 ? 81.406 6.127 -1.369 1.00 53.96 98 SER C C 1
ATOM 4724 O O . SER C 1 98 ? 80.366 6.441 -0.797 1.00 53.84 98 SER C O 1
ATOM 4727 N N . GLU C 1 99 ? 82.384 6.999 -1.666 1.00 48.19 99 GLU C N 1
ATOM 4728 C CA . GLU C 1 99 ? 82.449 8.425 -1.339 1.00 47.34 99 GLU C CA 1
ATOM 4729 C C . GLU C 1 99 ? 81.233 9.210 -1.855 1.00 48.88 99 GLU C C 1
ATOM 4730 O O . GLU C 1 99 ? 80.679 10.020 -1.104 1.00 47.74 99 GLU C O 1
ATOM 4736 N N . LEU C 1 100 ? 80.820 8.985 -3.132 1.00 44.01 100 LEU C N 1
ATOM 4737 C CA . LEU C 1 100 ? 79.654 9.693 -3.672 1.00 43.35 100 LEU C CA 1
ATOM 4738 C C . LEU C 1 100 ? 78.338 9.225 -3.070 1.00 43.85 100 LEU C C 1
ATOM 4739 O O . LEU C 1 100 ? 77.418 10.025 -2.934 1.00 43.34 100 LEU C O 1
ATOM 4744 N N . LEU C 1 101 ? 78.281 7.952 -2.634 1.00 37.99 101 LEU C N 1
ATOM 4745 C CA . LEU C 1 101 ? 77.118 7.359 -1.971 1.00 36.69 101 LEU C CA 1
ATOM 4746 C C . LEU C 1 101 ? 76.958 7.858 -0.530 1.00 37.36 101 LEU C C 1
ATOM 4747 O O . LEU C 1 101 ? 75.873 7.739 0.045 1.00 38.89 101 LEU C O 1
ATOM 4752 N N . GLU C 1 102 ? 78.026 8.437 0.039 1.00 29.42 102 GLU C N 1
ATOM 4753 C CA . GLU C 1 102 ? 78.061 8.970 1.403 1.00 28.66 102 GLU C CA 1
ATOM 4754 C C . GLU C 1 102 ? 77.773 10.458 1.482 1.00 30.37 102 GLU C C 1
ATOM 4755 O O . GLU C 1 102 ? 77.645 10.967 2.579 1.00 30.72 102 GLU C O 1
ATOM 4761 N N . ASN C 1 103 ? 77.710 11.177 0.363 1.00 25.37 103 ASN C N 1
ATOM 4762 C CA . ASN C 1 103 ? 77.481 12.611 0.481 1.00 25.38 103 ASN C CA 1
ATOM 4763 C C . ASN C 1 103 ? 76.024 13.035 0.772 1.00 26.03 103 ASN C C 1
ATOM 4764 O O . ASN C 1 103 ? 75.110 12.199 0.743 1.00 23.12 103 ASN C O 1
ATOM 4769 N N . THR C 1 104 ? 75.831 14.332 1.071 1.00 22.23 104 THR C N 1
ATOM 4770 C CA . THR C 1 104 ? 74.527 14.918 1.390 1.00 20.88 104 THR C CA 1
ATOM 4771 C C . THR C 1 104 ? 73.600 14.788 0.184 1.00 21.42 104 THR C C 1
ATOM 4772 O O . THR C 1 104 ? 72.429 14.459 0.356 1.00 19.02 104 THR C O 1
ATOM 4776 N N . GLU C 1 105 ? 74.134 15.043 -1.023 1.00 16.94 105 GLU C N 1
ATOM 4777 C CA . GLU C 1 105 ? 73.381 14.962 -2.271 1.00 15.95 105 GLU C CA 1
ATOM 4778 C C . GLU C 1 105 ? 72.671 13.616 -2.424 1.00 17.71 105 GLU C C 1
ATOM 4779 O O . GLU C 1 105 ? 71.464 13.598 -2.649 1.00 15.20 105 GLU C O 1
ATOM 4793 N N . PHE C 1 107 ? 72.069 11.395 -0.098 1.00 15.70 107 PHE C N 1
ATOM 4794 C CA . PHE C 1 107 ? 71.153 11.205 1.034 1.00 15.80 107 PHE C CA 1
ATOM 4795 C C . PHE C 1 107 ? 69.810 11.909 0.690 1.00 16.12 107 PHE C C 1
ATOM 4796 O O . PHE C 1 107 ? 68.737 11.348 0.908 1.00 14.26 107 PHE C O 1
ATOM 4812 N N . VAL C 1 109 ? 68.728 12.603 -2.394 1.00 12.08 109 VAL C N 1
ATOM 4813 C CA . VAL C 1 109 ? 68.181 11.851 -3.520 1.00 12.59 109 VAL C CA 1
ATOM 4814 C C . VAL C 1 109 ? 67.371 10.620 -3.032 1.00 16.01 109 VAL C C 1
ATOM 4815 O O . VAL C 1 109 ? 66.224 10.440 -3.458 1.00 14.68 109 VAL C O 1
ATOM 4819 N N . SER C 1 110 ? 67.971 9.793 -2.150 1.00 13.05 110 SER C N 1
ATOM 4820 C CA . SER C 1 110 ? 67.316 8.580 -1.669 1.00 14.00 110 SER C CA 1
ATOM 4821 C C . SER C 1 110 ? 66.090 8.843 -0.797 1.00 16.70 110 SER C C 1
ATOM 4822 O O . SER C 1 110 ? 65.092 8.114 -0.920 1.00 15.36 110 SER C O 1
ATOM 4825 N N . LEU C 1 111 ? 66.128 9.901 0.045 1.00 14.60 111 LEU C N 1
ATOM 4826 C CA . LEU C 1 111 ? 64.964 10.250 0.887 1.00 15.51 111 LEU C CA 1
ATOM 4827 C C . LEU C 1 111 ? 63.796 10.723 0.020 1.00 13.43 111 LEU C C 1
ATOM 4828 O O . LEU C 1 111 ? 62.662 10.301 0.236 1.00 11.37 111 LEU C O 1
ATOM 4833 N N . ILE C 1 112 ? 64.083 11.595 -0.965 1.00 11.30 112 ILE C N 1
ATOM 4834 C CA . ILE C 1 112 ? 63.046 12.114 -1.873 1.00 9.45 112 ILE C CA 1
ATOM 4835 C C . ILE C 1 112 ? 62.455 10.972 -2.716 1.00 11.97 112 ILE C C 1
ATOM 4836 O O . ILE C 1 112 ? 61.234 10.878 -2.834 1.00 11.07 112 ILE C O 1
ATOM 4841 N N . ASP C 1 113 ? 63.315 10.096 -3.270 1.00 10.42 113 ASP C N 1
ATOM 4842 C CA . ASP C 1 113 ? 62.835 8.965 -4.094 1.00 10.62 113 ASP C CA 1
ATOM 4843 C C . ASP C 1 113 ? 61.881 8.086 -3.299 1.00 14.04 113 ASP C C 1
ATOM 4844 O O . ASP C 1 113 ? 60.817 7.733 -3.812 1.00 12.21 113 ASP C O 1
ATOM 4849 N N . ALA C 1 114 ? 62.261 7.721 -2.053 1.00 11.66 114 ALA C N 1
ATOM 4850 C CA . ALA C 1 114 ? 61.428 6.886 -1.182 1.00 10.92 114 ALA C CA 1
ATOM 4851 C C . ALA C 1 114 ? 60.108 7.562 -0.832 1.00 12.35 114 ALA C C 1
ATOM 4852 O O . ALA C 1 114 ? 59.075 6.897 -0.806 1.00 11.59 114 ALA C O 1
ATOM 4854 N N . ALA C 1 115 ? 60.139 8.865 -0.532 1.00 10.24 115 ALA C N 1
ATOM 4855 C CA . ALA C 1 115 ? 58.930 9.632 -0.188 1.00 10.22 115 ALA C CA 1
ATOM 4856 C C . ALA C 1 115 ? 57.961 9.723 -1.377 1.00 12.09 115 ALA C C 1
ATOM 4857 O O . ALA C 1 115 ? 56.767 9.517 -1.182 1.00 11.94 115 ALA C O 1
ATOM 4859 N N . 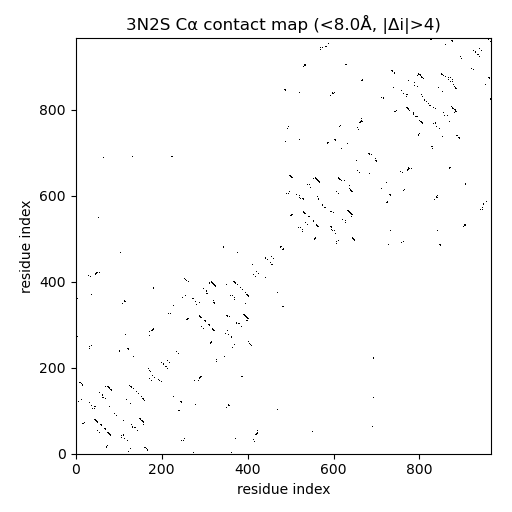LEU C 1 116 ? 58.460 9.991 -2.612 1.00 8.62 116 LEU C N 1
ATOM 4860 C CA . LEU C 1 116 ? 57.568 10.053 -3.780 1.00 9.74 116 LEU C CA 1
ATOM 4861 C C . LEU C 1 116 ? 56.893 8.697 -3.993 1.00 12.97 116 LEU C C 1
ATOM 4862 O O . LEU C 1 116 ? 55.692 8.645 -4.280 1.00 11.89 116 LEU C O 1
ATOM 4867 N N . ALA C 1 117 ? 57.658 7.595 -3.823 1.00 8.79 117 ALA C N 1
ATOM 4868 C CA . ALA C 1 117 ? 57.099 6.249 -3.986 1.00 9.52 117 ALA C CA 1
ATOM 4869 C C . ALA C 1 117 ? 56.014 6.003 -2.926 1.00 12.75 117 ALA C C 1
ATOM 4870 O O . ALA C 1 117 ? 54.935 5.485 -3.244 1.00 11.47 117 ALA C O 1
ATOM 4872 N N . ALA C 1 118 ? 56.284 6.383 -1.656 1.00 9.08 118 ALA C N 1
ATOM 4873 C CA . ALA C 1 118 ? 55.312 6.185 -0.576 1.00 9.87 118 ALA C CA 1
ATOM 4874 C C . ALA C 1 118 ? 54.028 6.956 -0.796 1.00 11.39 118 ALA C C 1
ATOM 4875 O O . ALA C 1 118 ? 52.952 6.442 -0.491 1.00 11.23 118 ALA C O 1
ATOM 4877 N N . GLN C 1 119 ? 54.127 8.182 -1.300 1.00 10.17 119 GLN C N 1
ATOM 4878 C CA . GLN C 1 119 ? 52.926 8.982 -1.552 1.00 11.22 119 GLN C CA 1
ATOM 4879 C C . GLN C 1 119 ? 52.091 8.446 -2.710 1.00 13.26 119 GLN C C 1
ATOM 4880 O O . GLN C 1 119 ? 50.854 8.516 -2.662 1.00 11.42 119 GLN C O 1
ATOM 4886 N N . ASN C 1 120 ? 52.748 7.849 -3.715 1.00 11.08 120 ASN C N 1
ATOM 4887 C CA . ASN C 1 120 ? 52.023 7.184 -4.801 1.00 11.57 120 ASN C CA 1
ATOM 4888 C C . ASN C 1 120 ? 51.264 5.970 -4.216 1.00 14.69 120 ASN C C 1
ATOM 4889 O O . ASN C 1 120 ? 50.092 5.747 -4.546 1.00 14.40 120 ASN C O 1
ATOM 4902 N N . SER C 1 122 ? 50.262 5.679 -1.111 1.00 12.12 122 SER C N 1
ATOM 4903 C CA . SER C 1 122 ? 49.195 6.218 -0.263 1.00 12.41 122 SER C CA 1
ATOM 4904 C C . SER C 1 122 ? 47.964 6.582 -1.089 1.00 14.95 122 SER C C 1
ATOM 4905 O O . SER C 1 122 ? 46.848 6.185 -0.726 1.00 13.31 122 SER C O 1
ATOM 4908 N N . ILE C 1 123 ? 48.164 7.318 -2.196 1.00 11.50 123 ILE C N 1
ATOM 4909 C CA . ILE C 1 123 ? 47.067 7.728 -3.096 1.00 12.62 123 ILE C CA 1
ATOM 4910 C C . ILE C 1 123 ? 46.402 6.514 -3.716 1.00 17.14 123 ILE C C 1
ATOM 4911 O O . ILE C 1 123 ? 45.170 6.450 -3.750 1.00 17.59 123 ILE C O 1
ATOM 4916 N N . ALA C 1 124 ? 47.203 5.546 -4.167 1.00 15.00 124 ALA C N 1
ATOM 4917 C CA . ALA C 1 124 ? 46.663 4.313 -4.745 1.00 14.44 124 ALA C CA 1
ATOM 4918 C C . ALA C 1 124 ? 45.792 3.595 -3.693 1.00 18.01 124 ALA C C 1
ATOM 4919 O O . ALA C 1 124 ? 44.676 3.229 -4.012 1.00 16.73 124 ALA C O 1
ATOM 4921 N N . ALA C 1 125 ? 46.279 3.461 -2.432 1.00 15.45 125 ALA C N 1
ATOM 4922 C CA . ALA C 1 125 ? 45.514 2.788 -1.355 1.00 14.15 125 ALA C CA 1
ATOM 4923 C C . ALA C 1 125 ? 44.202 3.521 -1.060 1.00 16.53 125 ALA C C 1
ATOM 4924 O O . ALA C 1 125 ? 43.131 2.898 -1.030 1.00 13.54 125 ALA C O 1
ATOM 4926 N N . GLU C 1 126 ? 44.281 4.848 -0.909 1.00 13.22 126 GLU C N 1
ATOM 4927 C CA . GLU C 1 126 ? 43.112 5.691 -0.650 1.00 14.02 126 GLU C CA 1
ATOM 4928 C C . GLU C 1 126 ? 42.078 5.649 -1.775 1.00 20.47 126 GLU C C 1
ATOM 4929 O O . GLU C 1 126 ? 40.877 5.639 -1.477 1.00 20.91 126 GLU C O 1
ATOM 4935 N N . SER C 1 127 ? 42.527 5.551 -3.047 1.00 15.34 127 SER C N 1
ATOM 4936 C CA . SER C 1 127 ? 41.613 5.428 -4.192 1.00 15.60 127 SER C CA 1
ATOM 4937 C C . SER C 1 127 ? 40.818 4.106 -4.161 1.00 22.03 127 SER C C 1
ATOM 4938 O O . SER C 1 127 ? 39.745 4.034 -4.755 1.00 21.37 127 SER C O 1
ATOM 4949 N N . GLY C 1 129 ? 39.687 2.791 -1.420 1.00 21.21 129 GLY C N 1
ATOM 4950 C CA . GLY C 1 129 ? 38.879 2.863 -0.212 1.00 19.87 129 GLY C CA 1
ATOM 4951 C C . GLY C 1 129 ? 39.645 2.358 0.995 1.00 23.17 129 GLY C C 1
ATOM 4952 O O . GLY C 1 129 ? 39.060 2.158 2.056 1.00 23.37 129 GLY C O 1
ATOM 4953 N N . LEU C 1 130 ? 40.961 2.132 0.859 1.00 17.11 130 LEU C N 1
ATOM 4954 C CA . LEU C 1 130 ? 41.759 1.720 2.018 1.00 15.74 130 LEU C CA 1
ATOM 4955 C C . LEU C 1 130 ? 42.213 2.971 2.785 1.00 17.75 130 LEU C C 1
ATOM 4956 O O . LEU C 1 130 ? 42.214 4.074 2.244 1.00 17.92 130 LEU C O 1
ATOM 4961 N N . GLY C 1 131 ? 42.574 2.782 4.040 1.00 15.39 131 GLY C N 1
ATOM 4962 C CA . GLY C 1 131 ? 43.108 3.837 4.880 1.00 14.09 131 GLY C CA 1
ATOM 4963 C C . GLY C 1 131 ? 44.606 3.653 5.039 1.00 15.86 131 GLY C C 1
ATOM 4964 O O . GLY C 1 131 ? 45.121 2.532 4.922 1.00 13.04 131 GLY C O 1
ATOM 4965 N N . ILE C 1 132 ? 45.323 4.763 5.260 1.00 12.50 132 ILE C N 1
ATOM 4966 C CA . ILE C 1 132 ? 46.778 4.732 5.462 1.00 11.39 132 ILE C CA 1
ATOM 4967 C C . ILE C 1 132 ? 47.170 5.599 6.639 1.00 13.94 132 ILE C C 1
ATOM 4968 O O . ILE C 1 132 ? 46.500 6.593 6.917 1.00 13.61 132 ILE C O 1
ATOM 4973 N N . CYS C 1 133 ? 48.325 5.295 7.231 1.00 11.22 133 CYS C N 1
ATOM 4974 C CA . CYS C 1 133 ? 48.976 6.131 8.229 1.00 11.23 133 CYS C CA 1
ATOM 4975 C C . CYS C 1 133 ? 50.470 5.949 8.120 1.00 13.77 133 CYS C C 1
ATOM 4976 O O . CYS C 1 133 ? 50.968 4.826 8.207 1.00 13.50 133 CYS C O 1
ATOM 4979 N N . TYR C 1 134 ? 51.194 7.050 7.870 1.00 11.23 134 TYR C N 1
ATOM 4980 C CA . TYR C 1 134 ? 52.665 7.025 7.855 1.00 11.11 134 TYR C CA 1
ATOM 4981 C C . TYR C 1 134 ? 53.128 6.839 9.289 1.00 14.04 134 TYR C C 1
ATOM 4982 O O . TYR C 1 134 ? 52.459 7.325 10.194 1.00 13.46 134 TYR C O 1
ATOM 4991 N N . ILE C 1 135 ? 54.232 6.103 9.496 1.00 11.99 135 ILE C N 1
ATOM 4992 C CA . ILE C 1 135 ? 54.779 5.800 10.825 1.00 12.41 135 ILE C CA 1
ATOM 4993 C C . ILE C 1 135 ? 56.263 6.171 10.901 1.00 16.40 135 ILE C C 1
ATOM 4994 O O . ILE C 1 135 ? 57.135 5.338 10.654 1.00 15.74 135 ILE C O 1
ATOM 4999 N N . GLY C 1 136 ? 56.523 7.415 11.271 1.00 15.40 136 GLY C N 1
ATOM 5000 C CA . GLY C 1 136 ? 57.874 7.922 11.478 1.00 15.45 136 GLY C CA 1
ATOM 5001 C C . GLY C 1 136 ? 58.426 7.479 12.818 1.00 19.26 136 GLY C C 1
ATOM 5002 O O . GLY C 1 136 ? 59.628 7.588 13.048 1.00 18.11 136 GLY C O 1
ATOM 5003 N N . GLY C 1 137 ? 57.542 6.970 13.695 1.00 17.24 137 GLY C N 1
ATOM 5004 C CA . GLY C 1 137 ? 57.860 6.441 15.025 1.00 16.84 137 GLY C CA 1
ATOM 5005 C C . GLY C 1 137 ? 58.935 5.370 15.031 1.00 21.26 137 GLY C C 1
ATOM 5006 O O . GLY C 1 137 ? 59.666 5.247 16.015 1.00 20.83 137 GLY C O 1
ATOM 5007 N N . ILE C 1 138 ? 59.089 4.623 13.918 1.00 17.94 138 ILE C N 1
ATOM 5008 C CA . ILE C 1 138 ? 60.170 3.623 13.797 1.00 18.09 138 ILE C CA 1
ATOM 5009 C C . ILE C 1 138 ? 61.579 4.284 13.946 1.00 22.63 138 ILE C C 1
ATOM 5010 O O . ILE C 1 138 ? 62.531 3.603 14.344 1.00 24.18 138 ILE C O 1
ATOM 5015 N N . ARG C 1 139 ? 61.684 5.616 13.702 1.00 17.33 139 ARG C N 1
ATOM 5016 C CA . ARG C 1 139 ? 62.946 6.358 13.844 1.00 18.73 139 ARG C CA 1
ATOM 5017 C C . ARG C 1 139 ? 63.357 6.605 15.310 1.00 25.86 139 ARG C C 1
ATOM 5018 O O . ARG C 1 139 ? 64.426 7.171 15.549 1.00 26.87 139 ARG C O 1
ATOM 5026 N N . ASN C 1 140 ? 62.523 6.186 16.279 1.00 23.68 140 ASN C N 1
ATOM 5027 C CA . ASN C 1 140 ? 62.856 6.259 17.712 1.00 24.98 140 ASN C CA 1
ATOM 5028 C C . ASN C 1 140 ? 64.003 5.272 18.021 1.00 28.15 140 ASN C C 1
ATOM 5029 O O . ASN C 1 140 ? 64.857 5.567 18.852 1.00 29.33 140 ASN C O 1
ATOM 5034 N N . GLU C 1 141 ? 63.949 4.073 17.387 1.00 23.02 141 GLU C N 1
ATOM 5035 C CA . GLU C 1 141 ? 64.825 2.924 17.619 1.00 22.74 141 GLU C CA 1
ATOM 5036 C C . GLU C 1 141 ? 65.289 2.290 16.296 1.00 26.06 141 GLU C C 1
ATOM 5037 O O . GLU C 1 141 ? 65.041 1.112 16.078 1.00 23.99 141 GLU C O 1
ATOM 5043 N N . LEU C 1 142 ? 65.981 3.053 15.418 1.00 24.40 142 LEU C N 1
ATOM 5044 C CA . LEU C 1 142 ? 66.415 2.519 14.124 1.00 24.04 142 LEU C CA 1
ATOM 5045 C C . LEU C 1 142 ? 67.347 1.320 14.192 1.00 29.69 142 LEU C C 1
ATOM 5046 O O . LEU C 1 142 ? 67.181 0.379 13.417 1.00 28.00 142 LEU C O 1
ATOM 5051 N N . ASP C 1 143 ? 68.280 1.310 15.155 1.00 29.05 143 ASP C N 1
ATOM 5052 C CA . ASP C 1 143 ? 69.197 0.178 15.302 1.00 29.87 143 ASP C CA 1
ATOM 5053 C C . ASP C 1 143 ? 68.426 -1.137 15.507 1.00 31.39 143 ASP C C 1
ATOM 5054 O O . ASP C 1 143 ? 68.724 -2.122 14.846 1.00 31.33 143 ASP C O 1
ATOM 5059 N N . LYS C 1 144 ? 67.369 -1.123 16.343 1.00 25.67 144 LYS C N 1
ATOM 5060 C CA . LYS C 1 144 ? 66.530 -2.307 16.571 1.00 24.17 144 LYS C CA 1
ATOM 5061 C C . LYS C 1 144 ? 65.611 -2.618 15.385 1.00 25.05 144 LYS C C 1
ATOM 5062 O O . LYS C 1 144 ? 65.372 -3.777 15.079 1.00 25.11 144 LYS C O 1
ATOM 5068 N N . VAL C 1 145 ? 65.107 -1.573 14.705 1.00 22.39 145 VAL C N 1
ATOM 5069 C CA . VAL C 1 145 ? 64.266 -1.723 13.506 1.00 20.56 145 VAL C CA 1
ATOM 5070 C C . VAL C 1 145 ? 65.086 -2.421 12.412 1.00 22.85 145 VAL C C 1
ATOM 5071 O O . VAL C 1 145 ? 64.596 -3.368 11.802 1.00 22.48 145 VAL C O 1
ATOM 5075 N N . THR C 1 146 ? 66.362 -1.999 12.233 1.00 21.16 146 THR C N 1
ATOM 5076 C CA . THR C 1 146 ? 67.280 -2.609 11.263 1.00 22.65 146 THR C CA 1
ATOM 5077 C C . THR C 1 146 ? 67.474 -4.095 11.559 1.00 28.77 146 THR C C 1
ATOM 5078 O O . THR C 1 146 ? 67.505 -4.889 10.625 1.00 28.95 146 THR C O 1
ATOM 5082 N N . GLU C 1 147 ? 67.503 -4.486 12.855 1.00 26.86 147 GLU C N 1
ATOM 5083 C CA . GLU C 1 147 ? 67.638 -5.895 13.259 1.00 26.93 147 GLU C CA 1
ATOM 5084 C C . GLU C 1 147 ? 66.359 -6.687 12.943 1.00 28.52 147 GLU C C 1
ATOM 5085 O O . GLU C 1 147 ? 66.459 -7.802 12.441 1.00 27.42 147 GLU C O 1
ATOM 5091 N N . VAL C 1 148 ? 65.159 -6.100 13.194 1.00 23.79 148 VAL C N 1
ATOM 5092 C CA . VAL C 1 148 ? 63.886 -6.768 12.870 1.00 21.88 148 VAL C CA 1
ATOM 5093 C C . VAL C 1 148 ? 63.795 -7.017 11.334 1.00 25.87 148 VAL C C 1
ATOM 5094 O O . VAL C 1 148 ? 63.400 -8.099 10.883 1.00 24.00 148 VAL C O 1
ATOM 5098 N N . LEU C 1 149 ? 64.161 -5.987 10.543 1.00 22.74 149 LEU C N 1
ATOM 5099 C CA . LEU C 1 149 ? 64.087 -6.037 9.085 1.00 22.72 149 LEU C CA 1
ATOM 5100 C C . LEU C 1 149 ? 65.319 -6.628 8.392 1.00 27.22 149 LEU C C 1
ATOM 5101 O O . LEU C 1 149 ? 65.269 -6.879 7.185 1.00 26.18 149 LEU C O 1
ATOM 5106 N N . GLN C 1 150 ? 66.410 -6.842 9.144 1.00 25.36 150 GLN C N 1
ATOM 5107 C CA . GLN C 1 150 ? 67.689 -7.371 8.645 1.00 25.75 150 GLN C CA 1
ATOM 5108 C C . GLN C 1 150 ? 68.187 -6.551 7.439 1.00 29.31 150 GLN C C 1
ATOM 5109 O O . GLN C 1 150 ? 68.568 -7.102 6.403 1.00 27.35 150 GLN C O 1
ATOM 5115 N N . THR C 1 151 ? 68.129 -5.216 7.573 1.00 26.06 151 THR C N 1
ATOM 5116 C CA . THR C 1 151 ? 68.567 -4.326 6.498 1.00 24.82 151 THR C CA 1
ATOM 5117 C C . THR C 1 151 ? 70.083 -4.218 6.506 1.00 27.93 151 THR C C 1
ATOM 5118 O O . THR C 1 151 ? 70.684 -4.068 7.575 1.00 27.75 151 THR C O 1
ATOM 5122 N N . PRO C 1 152 ? 70.731 -4.260 5.324 1.00 22.94 152 PRO C N 1
ATOM 5123 C CA . PRO C 1 152 ? 72.197 -4.181 5.297 1.00 22.41 152 PRO C CA 1
ATOM 5124 C C . PRO C 1 152 ? 72.713 -2.754 5.413 1.00 26.29 152 PRO C C 1
ATOM 5125 O O . PRO C 1 152 ? 71.940 -1.829 5.662 1.00 24.83 152 PRO C O 1
ATOM 5129 N N . ASP C 1 153 ? 74.029 -2.552 5.224 1.00 23.70 153 ASP C N 1
ATOM 5130 C CA . ASP C 1 153 ? 74.575 -1.202 5.238 1.00 23.67 153 ASP C CA 1
ATOM 5131 C C . ASP C 1 153 ? 74.051 -0.465 3.988 1.00 25.96 153 ASP C C 1
ATOM 5132 O O . ASP C 1 153 ? 73.667 -1.125 3.024 1.00 25.76 153 ASP C O 1
ATOM 5137 N N . HIS C 1 154 ? 74.003 0.875 4.021 1.00 22.16 154 HIS C N 1
ATOM 5138 C CA . HIS C 1 154 ? 73.506 1.736 2.925 1.00 22.76 154 HIS C CA 1
ATOM 5139 C C . HIS C 1 154 ? 71.987 1.570 2.655 1.00 23.51 154 HIS C C 1
ATOM 5140 O O . HIS C 1 154 ? 71.481 1.906 1.574 1.00 23.27 154 HIS C O 1
ATOM 5147 N N . VAL C 1 155 ? 71.269 1.085 3.676 1.00 18.72 155 VAL C N 1
ATOM 5148 C CA . VAL C 1 155 ? 69.811 0.935 3.700 1.00 17.29 155 VAL C CA 1
ATOM 5149 C C . VAL C 1 155 ? 69.335 1.580 4.996 1.00 22.32 155 VAL C C 1
ATOM 5150 O O . VAL C 1 155 ? 69.717 1.148 6.090 1.00 21.82 155 VAL C O 1
ATOM 5154 N N . LEU C 1 156 ? 68.527 2.636 4.870 1.00 17.64 156 LEU C N 1
ATOM 5155 C CA . LEU C 1 156 ? 68.040 3.345 6.031 1.00 16.99 156 LEU C CA 1
ATOM 5156 C C . LEU C 1 156 ? 66.508 3.329 6.109 1.00 20.32 156 LEU C C 1
ATOM 5157 O O . LEU C 1 156 ? 65.865 4.001 5.304 1.00 18.61 156 LEU C O 1
ATOM 5162 N N . PRO C 1 157 ? 65.902 2.634 7.106 1.00 17.03 157 PRO C N 1
ATOM 5163 C CA . PRO C 1 157 ? 64.431 2.709 7.248 1.00 16.41 157 PRO C CA 1
ATOM 5164 C C . PRO C 1 157 ? 64.050 4.157 7.582 1.00 18.08 157 PRO C C 1
ATOM 5165 O O . PRO C 1 157 ? 64.710 4.811 8.389 1.00 17.39 157 PRO C O 1
ATOM 5169 N N . LEU C 1 158 ? 63.053 4.690 6.890 1.00 14.04 158 LEU C N 1
ATOM 5170 C CA . LEU C 1 158 ? 62.648 6.098 7.054 1.00 13.39 158 LEU C CA 1
ATOM 5171 C C . LEU C 1 158 ? 61.344 6.218 7.809 1.00 17.01 158 LEU C C 1
ATOM 5172 O O . LEU C 1 158 ? 61.219 7.044 8.718 1.00 16.01 158 LEU C O 1
ATOM 5177 N N . PHE C 1 159 ? 60.356 5.410 7.399 1.00 13.50 159 PHE C N 1
ATOM 5178 C CA . PHE C 1 159 ? 59.029 5.405 7.996 1.00 12.43 159 PHE C CA 1
ATOM 5179 C C . PHE C 1 159 ? 58.299 4.174 7.523 1.00 17.86 159 PHE C C 1
ATOM 5180 O O . PHE C 1 159 ? 58.608 3.614 6.474 1.00 17.56 159 PHE C O 1
ATOM 5188 N N . GLY C 1 160 ? 57.325 3.777 8.304 1.00 14.66 160 GLY C N 1
ATOM 5189 C CA . GLY C 1 160 ? 56.420 2.714 7.929 1.00 13.97 160 GLY C CA 1
ATOM 5190 C C . GLY C 1 160 ? 55.188 3.337 7.297 1.00 13.81 160 GLY C C 1
ATOM 5191 O O . GLY C 1 160 ? 55.000 4.562 7.331 1.00 11.60 160 GLY C O 1
ATOM 5192 N N . LEU C 1 161 ? 54.362 2.489 6.694 1.00 11.19 161 LEU C N 1
ATOM 5193 C CA . LEU C 1 161 ? 53.090 2.890 6.132 1.00 10.60 161 LEU C CA 1
ATOM 5194 C C . LEU C 1 161 ? 52.119 1.779 6.476 1.00 16.01 161 LEU C C 1
ATOM 5195 O O . LEU C 1 161 ? 52.247 0.665 5.960 1.00 15.81 161 LEU C O 1
ATOM 5200 N N . ALA C 1 162 ? 51.215 2.059 7.418 1.00 12.46 162 ALA C N 1
ATOM 5201 C CA . ALA C 1 162 ? 50.181 1.113 7.842 1.00 11.82 162 ALA C CA 1
ATOM 5202 C C . ALA C 1 162 ? 49.051 1.277 6.841 1.00 15.25 162 ALA C C 1
ATOM 5203 O O . ALA C 1 162 ? 48.652 2.405 6.547 1.00 13.39 162 ALA C O 1
ATOM 5205 N N . VAL C 1 163 ? 48.595 0.159 6.248 1.00 12.12 163 VAL C N 1
ATOM 5206 C CA . VAL C 1 163 ? 47.544 0.172 5.222 1.00 12.15 163 VAL C CA 1
ATOM 5207 C C . VAL C 1 163 ? 46.488 -0.849 5.638 1.00 16.65 163 VAL C C 1
ATOM 5208 O O . VAL C 1 163 ? 46.850 -1.930 6.080 1.00 16.56 163 VAL C O 1
ATOM 5212 N N . GLY C 1 164 ? 45.218 -0.519 5.466 1.00 14.79 164 GLY C N 1
ATOM 5213 C CA . GLY C 1 164 ? 44.157 -1.462 5.802 1.00 15.10 164 GLY C CA 1
ATOM 5214 C C . GLY C 1 164 ? 42.766 -0.961 5.494 1.00 18.07 164 GLY C C 1
ATOM 5215 O O . GLY C 1 164 ? 42.599 0.145 4.982 1.00 16.25 164 GLY C O 1
ATOM 5216 N N . HIS C 1 165 ? 41.756 -1.796 5.815 1.00 14.77 165 HIS C N 1
ATOM 5217 C CA . HIS C 1 165 ? 40.342 -1.460 5.634 1.00 15.54 165 HIS C CA 1
ATOM 5218 C C . HIS C 1 165 ? 39.965 -0.642 6.855 1.00 19.51 165 HIS C C 1
ATOM 5219 O O . HIS C 1 165 ? 40.141 -1.134 7.958 1.00 19.73 165 HIS C O 1
ATOM 5226 N N . PRO C 1 166 ? 39.514 0.616 6.710 1.00 17.12 166 PRO C N 1
ATOM 5227 C CA . PRO C 1 166 ? 39.201 1.413 7.901 1.00 17.47 166 PRO C CA 1
ATOM 5228 C C . PRO C 1 166 ? 38.016 0.866 8.697 1.00 22.85 166 PRO C C 1
ATOM 5229 O O . PRO C 1 166 ? 37.012 0.466 8.105 1.00 21.76 166 PRO C O 1
ATOM 5233 N N . ALA C 1 167 ? 38.156 0.852 10.029 1.00 18.90 167 ALA C N 1
ATOM 5234 C CA . ALA C 1 167 ? 37.107 0.465 10.976 1.00 19.05 167 ALA C CA 1
ATOM 5235 C C . ALA C 1 167 ? 36.413 1.753 11.445 1.00 23.92 167 ALA C C 1
ATOM 5236 O O . ALA C 1 167 ? 35.247 1.725 11.847 1.00 23.16 167 ALA C O 1
ATOM 5238 N N . ASN C 1 168 ? 37.136 2.899 11.352 1.00 18.72 168 ASN C N 1
ATOM 5239 C CA . ASN C 1 168 ? 36.654 4.227 11.723 1.00 18.92 168 ASN C CA 1
ATOM 5240 C C . ASN C 1 168 ? 37.321 5.221 10.752 1.00 23.53 168 ASN C C 1
ATOM 5241 O O . ASN C 1 168 ? 38.518 5.106 10.471 1.00 23.39 168 ASN C O 1
ATOM 5246 N N . LEU C 1 169 ? 36.540 6.136 10.191 1.00 21.34 169 LEU C N 1
ATOM 5247 C CA . LEU C 1 169 ? 37.023 7.072 9.178 1.00 22.60 169 LEU C CA 1
ATOM 5248 C C . LEU C 1 169 ? 37.687 8.321 9.711 1.00 24.76 169 LEU C C 1
ATOM 5249 O O . LEU C 1 169 ? 38.277 9.055 8.920 1.00 25.21 169 LEU C O 1
ATOM 5254 N N . SER C 1 170 ? 37.603 8.576 11.043 1.00 18.78 170 SER C N 1
ATOM 5255 C CA . SER C 1 170 ? 38.194 9.761 11.682 1.00 18.18 170 SER C CA 1
ATOM 5256 C C . SER C 1 170 ? 37.666 11.054 10.977 1.00 22.91 170 SER C C 1
ATOM 5257 O O . SER C 1 170 ? 36.522 11.080 10.508 1.00 23.39 170 SER C O 1
ATOM 5260 N N . GLY C 1 171 ? 38.501 12.075 10.856 1.00 18.14 171 GLY C N 1
ATOM 5261 C CA . GLY C 1 171 ? 38.115 13.322 10.208 1.00 17.19 171 GLY C CA 1
ATOM 5262 C C . GLY C 1 171 ? 39.305 14.085 9.683 1.00 20.21 171 GLY C C 1
ATOM 5263 O O . GLY C 1 171 ? 40.425 13.862 10.139 1.00 18.92 171 GLY C O 1
ATOM 5264 N N . LYS C 1 172 ? 39.069 15.002 8.737 1.00 18.37 172 LYS C N 1
ATOM 5265 C CA . LYS C 1 172 ? 40.140 15.836 8.148 1.00 17.72 172 LYS C CA 1
ATOM 5266 C C . LYS C 1 172 ? 40.629 16.912 9.119 1.00 21.73 172 LYS C C 1
ATOM 5267 O O . LYS C 1 172 ? 39.845 17.482 9.893 1.00 20.34 172 LYS C O 1
ATOM 5273 N N . LYS C 1 173 ? 41.942 17.189 9.044 1.00 18.70 173 LYS C N 1
ATOM 5274 C CA . LYS C 1 173 ? 42.629 18.198 9.856 1.00 18.03 173 LYS C CA 1
ATOM 5275 C C . LYS C 1 173 ? 42.948 19.384 8.965 1.00 19.52 173 LYS C C 1
ATOM 5276 O O . LYS C 1 173 ? 43.520 19.189 7.877 1.00 17.65 173 LYS C O 1
ATOM 5282 N N . PRO C 1 174 ? 42.568 20.623 9.370 1.00 16.43 174 PRO C N 1
ATOM 5283 C CA . PRO C 1 174 ? 42.853 21.782 8.503 1.00 16.40 174 PRO C CA 1
ATOM 5284 C C . PRO C 1 174 ? 44.349 21.998 8.268 1.00 17.79 174 PRO C C 1
ATOM 5285 O O . PRO C 1 174 ? 45.177 21.808 9.169 1.00 16.95 174 PRO C O 1
ATOM 5289 N N . ARG C 1 175 ? 44.689 22.411 7.054 1.00 13.85 175 ARG C N 1
ATOM 5290 C CA . ARG C 1 175 ? 46.077 22.707 6.698 1.00 14.58 175 ARG C CA 1
ATOM 5291 C C . ARG C 1 175 ? 46.318 24.204 6.799 1.00 16.83 175 ARG C C 1
ATOM 5292 O O . ARG C 1 175 ? 45.363 24.980 6.844 1.00 14.30 175 ARG C O 1
ATOM 5300 N N . LEU C 1 176 ? 47.595 24.614 6.844 1.00 15.20 176 LEU C N 1
ATOM 5301 C CA . LEU C 1 176 ? 47.981 26.025 6.880 1.00 15.11 176 LEU C CA 1
ATOM 5302 C C . LEU C 1 176 ? 47.255 26.812 5.780 1.00 18.38 176 LEU C C 1
ATOM 5303 O O . LEU C 1 176 ? 47.024 26.261 4.698 1.00 16.76 176 LEU C O 1
ATOM 5308 N N . PRO C 1 177 ? 46.906 28.102 6.011 1.00 15.26 177 PRO C N 1
ATOM 5309 C CA . PRO C 1 177 ? 46.330 28.898 4.914 1.00 14.97 177 PRO C CA 1
ATOM 5310 C C . PRO C 1 177 ? 47.302 28.873 3.730 1.00 16.28 177 PRO C C 1
ATOM 5311 O O . PRO C 1 177 ? 48.525 28.822 3.924 1.00 14.79 177 PRO C O 1
ATOM 5315 N N . LYS C 1 178 ? 46.756 28.873 2.519 1.00 14.10 178 LYS C N 1
ATOM 5316 C CA . LYS C 1 178 ? 47.516 28.808 1.270 1.00 15.61 178 LYS C CA 1
ATOM 5317 C C . LYS C 1 178 ? 48.687 29.805 1.251 1.00 20.95 178 LYS C C 1
ATOM 5318 O O . LYS C 1 178 ? 49.799 29.403 0.933 1.00 20.14 178 LYS C O 1
ATOM 5324 N N . GLN C 1 179 ? 48.443 31.081 1.668 1.00 20.04 179 GLN C N 1
ATOM 5325 C CA . GLN C 1 179 ? 49.428 32.180 1.693 1.00 21.22 179 GLN C CA 1
ATOM 5326 C C . GLN C 1 179 ? 50.619 31.903 2.593 1.00 25.71 179 GLN C C 1
ATOM 5327 O O . GLN C 1 179 ? 51.665 32.533 2.407 1.00 27.22 179 GLN C O 1
ATOM 5333 N N . ALA C 1 180 ? 50.468 31.003 3.603 1.00 20.25 180 ALA C N 1
ATOM 5334 C CA . ALA C 1 180 ? 51.591 30.652 4.472 1.00 18.97 180 ALA C CA 1
ATOM 5335 C C . ALA C 1 180 ? 52.575 29.745 3.727 1.00 20.34 180 ALA C C 1
ATOM 5336 O O . ALA C 1 180 ? 53.779 29.814 3.959 1.00 17.36 180 ALA C O 1
ATOM 5338 N N . VAL C 1 181 ? 52.047 28.855 2.872 1.00 17.21 181 VAL C N 1
ATOM 5339 C CA . VAL C 1 181 ? 52.857 27.821 2.196 1.00 16.89 181 VAL C CA 1
ATOM 5340 C C . VAL C 1 181 ? 53.273 28.189 0.779 1.00 19.02 181 VAL C C 1
ATOM 5341 O O . VAL C 1 181 ? 54.387 27.858 0.362 1.00 19.40 181 VAL C O 1
ATOM 5345 N N . TYR C 1 182 ? 52.366 28.823 0.035 1.00 14.59 182 TYR C N 1
ATOM 5346 C CA . TYR C 1 182 ? 52.571 29.159 -1.366 1.00 14.69 182 TYR C CA 1
ATOM 5347 C C . TYR C 1 182 ? 53.019 30.600 -1.532 1.00 18.75 182 TYR C C 1
ATOM 5348 O O . TYR C 1 182 ? 52.367 31.503 -1.003 1.00 18.42 182 TYR C O 1
ATOM 5357 N N . HIS C 1 183 ? 54.153 30.794 -2.239 1.00 13.91 183 HIS C N 1
ATOM 5358 C CA . HIS C 1 183 ? 54.795 32.100 -2.459 1.00 15.12 183 HIS C CA 1
ATOM 5359 C C . HIS C 1 183 ? 54.905 32.391 -3.962 1.00 20.58 183 HIS C C 1
ATOM 5360 O O . HIS C 1 183 ? 55.327 31.522 -4.720 1.00 20.00 183 HIS C O 1
ATOM 5367 N N . GLU C 1 184 ? 54.549 33.597 -4.390 1.00 17.78 184 GLU C N 1
ATOM 5368 C CA . GLU C 1 184 ? 54.618 33.931 -5.820 1.00 18.67 184 GLU C CA 1
ATOM 5369 C C . GLU C 1 184 ? 55.936 34.548 -6.168 1.00 21.52 184 GLU C C 1
ATOM 5370 O O . GLU C 1 184 ? 56.271 35.613 -5.643 1.00 21.33 184 GLU C O 1
ATOM 5376 N N . ASN C 1 185 ? 56.734 33.832 -6.994 1.00 16.37 185 ASN C N 1
ATOM 5377 C CA . ASN C 1 185 ? 58.066 34.231 -7.484 1.00 14.80 185 ASN C CA 1
ATOM 5378 C C . ASN C 1 185 ? 59.186 34.247 -6.486 1.00 18.77 185 ASN C C 1
ATOM 5379 O O . ASN C 1 185 ? 60.286 33.793 -6.810 1.00 19.22 185 ASN C O 1
ATOM 5384 N N . THR C 1 186 ? 58.945 34.815 -5.295 1.00 15.85 186 THR C N 1
ATOM 5385 C CA . THR C 1 186 ? 59.922 34.902 -4.216 1.00 15.88 186 THR C CA 1
ATOM 5386 C C . THR C 1 186 ? 59.226 34.594 -2.907 1.00 17.68 186 THR C C 1
ATOM 5387 O O . THR C 1 186 ? 58.012 34.792 -2.790 1.00 17.00 186 THR C O 1
ATOM 5391 N N . TYR C 1 187 ? 59.996 34.105 -1.947 1.00 14.24 187 TYR C N 1
ATOM 5392 C CA . TYR C 1 187 ? 59.539 33.773 -0.605 1.00 15.34 187 TYR C CA 1
ATOM 5393 C C . TYR C 1 187 ? 59.116 35.079 0.116 1.00 22.77 187 TYR C C 1
ATOM 5394 O O . TYR C 1 187 ? 59.871 36.051 0.107 1.00 22.46 187 TYR C O 1
ATOM 5403 N N . ASN C 1 188 ? 57.933 35.087 0.744 1.00 20.53 188 ASN C N 1
ATOM 5404 C CA . ASN C 1 188 ? 57.473 36.267 1.488 1.00 21.30 188 ASN C CA 1
ATOM 5405 C C . ASN C 1 188 ? 57.992 36.206 2.938 1.00 25.72 188 ASN C C 1
ATOM 5406 O O . ASN C 1 188 ? 57.596 35.322 3.706 1.00 23.93 188 ASN C O 1
ATOM 5411 N N . VAL C 1 189 ? 58.899 37.138 3.302 1.00 23.23 189 VAL C N 1
ATOM 5412 C CA . VAL C 1 189 ? 59.506 37.177 4.644 1.00 22.18 189 VAL C CA 1
ATOM 5413 C C . VAL C 1 189 ? 58.872 38.239 5.569 1.00 27.07 189 VAL C C 1
ATOM 5414 O O . VAL C 1 189 ? 59.349 38.427 6.692 1.00 28.23 189 VAL C O 1
ATOM 5418 N N . ASN C 1 190 ? 57.839 38.944 5.094 1.00 24.15 190 ASN C N 1
ATOM 5419 C CA . ASN C 1 190 ? 57.200 40.018 5.858 1.00 24.69 190 ASN C CA 1
ATOM 5420 C C . ASN C 1 190 ? 56.611 39.496 7.183 1.00 30.70 190 ASN C C 1
ATOM 5421 O O . ASN C 1 190 ? 55.720 38.643 7.166 1.00 28.25 190 ASN C O 1
ATOM 5426 N N . THR C 1 191 ? 57.149 40.001 8.317 1.00 29.48 191 THR C N 1
ATOM 5427 C CA . THR C 1 191 ? 56.762 39.605 9.675 1.00 30.08 191 THR C CA 1
ATOM 5428 C C . THR C 1 191 ? 55.294 39.853 10.012 1.00 33.34 191 THR C C 1
ATOM 5429 O O . THR C 1 191 ? 54.662 38.981 10.625 1.00 32.21 191 THR C O 1
ATOM 5433 N N . ASP C 1 192 ? 54.744 41.007 9.603 1.00 30.03 192 ASP C N 1
ATOM 5434 C CA . ASP C 1 192 ? 53.333 41.328 9.838 1.00 31.14 192 ASP C CA 1
ATOM 5435 C C . ASP C 1 192 ? 52.415 40.338 9.128 1.00 33.94 192 ASP C C 1
ATOM 5436 O O . ASP C 1 192 ? 51.436 39.872 9.726 1.00 34.30 192 ASP C O 1
ATOM 5441 N N . ASP C 1 193 ? 52.741 40.004 7.869 1.00 28.24 193 ASP C N 1
ATOM 5442 C CA . ASP C 1 193 ? 51.999 39.030 7.056 1.00 26.94 193 ASP C CA 1
ATOM 5443 C C . ASP C 1 193 ? 52.045 37.656 7.728 1.00 25.44 193 ASP C C 1
ATOM 5444 O O . ASP C 1 193 ? 51.013 37.000 7.839 1.00 24.11 193 ASP C O 1
ATOM 5449 N N . PHE C 1 194 ? 53.241 37.252 8.204 1.00 22.61 194 PHE C N 1
ATOM 5450 C CA . PHE C 1 194 ? 53.463 35.981 8.890 1.00 22.71 194 PHE C CA 1
ATOM 5451 C C . PHE C 1 194 ? 52.605 35.885 10.160 1.00 28.16 194 PHE C C 1
ATOM 5452 O O . PHE C 1 194 ? 51.902 34.896 10.331 1.00 25.16 194 PHE C O 1
ATOM 5460 N N . ARG C 1 195 ? 52.649 36.922 11.031 1.00 25.49 195 ARG C N 1
ATOM 5461 C CA . ARG C 1 195 ? 51.893 36.949 12.282 1.00 25.74 195 ARG C CA 1
ATOM 5462 C C . ARG C 1 195 ? 50.404 36.877 12.067 1.00 29.08 195 ARG C C 1
ATOM 5463 O O . ARG C 1 195 ? 49.737 36.168 12.811 1.00 28.13 195 ARG C O 1
ATOM 5471 N N . HIS C 1 196 ? 49.879 37.591 11.056 1.00 25.45 196 HIS C N 1
ATOM 5472 C CA . HIS C 1 196 ? 48.452 37.600 10.732 1.00 25.82 196 HIS C CA 1
ATOM 5473 C C . HIS C 1 196 ? 47.964 36.197 10.272 1.00 26.99 196 HIS C C 1
ATOM 5474 O O . HIS C 1 196 ? 46.898 35.718 10.696 1.00 23.78 196 HIS C O 1
ATOM 5481 N N . THR C 1 197 ? 48.737 35.562 9.392 1.00 21.96 197 THR C N 1
ATOM 5482 C CA . THR C 1 197 ? 48.424 34.227 8.900 1.00 20.85 197 THR C CA 1
ATOM 5483 C C . THR C 1 197 ? 48.495 33.178 10.016 1.00 21.28 197 THR C C 1
ATOM 5484 O O . THR C 1 197 ? 47.603 32.330 10.111 1.00 18.85 197 THR C O 1
ATOM 5496 N N . ASN C 1 199 ? 48.323 33.685 13.310 1.00 20.77 199 ASN C N 1
ATOM 5497 C CA . ASN C 1 199 ? 47.272 33.951 14.304 1.00 21.14 199 ASN C CA 1
ATOM 5498 C C . ASN C 1 199 ? 45.950 33.359 13.823 1.00 23.69 199 ASN C C 1
ATOM 5499 O O . ASN C 1 199 ? 45.237 32.735 14.607 1.00 24.14 199 ASN C O 1
ATOM 5504 N N . THR C 1 200 ? 45.642 33.528 12.533 1.00 19.26 200 THR C N 1
ATOM 5505 C CA . THR C 1 200 ? 44.430 32.978 11.901 1.00 19.34 200 THR C CA 1
ATOM 5506 C C . THR C 1 200 ? 44.439 31.440 12.015 1.00 20.13 200 THR C C 1
ATOM 5507 O O . THR C 1 200 ? 43.446 30.843 12.438 1.00 18.25 200 THR C O 1
ATOM 5511 N N . TYR C 1 201 ? 45.562 30.813 11.636 1.00 15.83 201 TYR C N 1
ATOM 5512 C CA . TYR C 1 201 ? 45.690 29.358 11.709 1.00 15.44 201 TYR C CA 1
ATOM 5513 C C . TYR C 1 201 ? 45.598 28.837 13.139 1.00 18.35 201 TYR C C 1
ATOM 5514 O O . TYR C 1 201 ? 44.891 27.852 13.378 1.00 19.53 201 TYR C O 1
ATOM 5523 N N . ASP C 1 202 ? 46.282 29.490 14.082 1.00 14.74 202 ASP C N 1
ATOM 5524 C CA . ASP C 1 202 ? 46.238 29.093 15.501 1.00 14.42 202 ASP C CA 1
ATOM 5525 C C . ASP C 1 202 ? 44.819 29.120 16.066 1.00 18.75 202 ASP C C 1
ATOM 5526 O O . ASP C 1 202 ? 44.457 28.229 16.833 1.00 15.98 202 ASP C O 1
ATOM 5531 N N . LYS C 1 203 ? 43.995 30.107 15.632 1.00 18.16 203 LYS C N 1
ATOM 5532 C CA . LYS C 1 203 ? 42.594 30.210 16.036 1.00 18.57 203 LYS C CA 1
ATOM 5533 C C . LYS C 1 203 ? 41.780 29.077 15.398 1.00 19.88 203 LYS C C 1
ATOM 5534 O O . LYS C 1 203 ? 40.981 28.454 16.089 1.00 18.62 203 LYS C O 1
ATOM 5540 N N . THR C 1 204 ? 41.997 28.799 14.084 1.00 16.08 204 THR C N 1
ATOM 5541 C CA . THR C 1 204 ? 41.328 27.688 13.366 1.00 14.82 204 THR C CA 1
ATOM 5542 C C . THR C 1 204 ? 41.593 26.356 14.091 1.00 16.93 204 THR C C 1
ATOM 5543 O O . THR C 1 204 ? 40.662 25.576 14.313 1.00 15.88 204 THR C O 1
ATOM 5547 N N . ILE C 1 205 ? 42.853 26.109 14.465 1.00 14.55 205 ILE C N 1
ATOM 5548 C CA . ILE C 1 205 ? 43.261 24.861 15.137 1.00 14.34 205 ILE C CA 1
ATOM 5549 C C . ILE C 1 205 ? 42.744 24.764 16.578 1.00 18.20 205 ILE C C 1
ATOM 5550 O O . ILE C 1 205 ? 42.224 23.713 16.965 1.00 17.27 205 ILE C O 1
ATOM 5555 N N . SER C 1 206 ? 42.903 25.837 17.364 1.00 16.37 206 SER C N 1
ATOM 5556 C CA . SER C 1 206 ? 42.397 25.871 18.741 1.00 16.60 206 SER C CA 1
ATOM 5557 C C . SER C 1 206 ? 40.868 25.625 18.714 1.00 19.11 206 SER C C 1
ATOM 5558 O O . SER C 1 206 ? 40.395 24.736 19.437 1.00 17.23 206 SER C O 1
ATOM 5561 N N . ASP C 1 207 ? 40.127 26.319 17.808 1.00 16.80 207 ASP C N 1
ATOM 5562 C CA . ASP C 1 207 ? 38.672 26.117 17.639 1.00 16.42 207 ASP C CA 1
ATOM 5563 C C . ASP C 1 207 ? 38.354 24.686 17.238 1.00 18.35 207 ASP C C 1
ATOM 5564 O O . ASP C 1 207 ? 37.398 24.117 17.753 1.00 17.35 207 ASP C O 1
ATOM 5569 N N . TYR C 1 208 ? 39.136 24.118 16.297 1.00 16.56 208 TYR C N 1
ATOM 5570 C CA . TYR C 1 208 ? 38.988 22.733 15.832 1.00 16.38 208 TYR C CA 1
ATOM 5571 C C . TYR C 1 208 ? 39.061 21.749 17.025 1.00 18.20 208 TYR C C 1
ATOM 5572 O O . TYR C 1 208 ? 38.209 20.869 17.127 1.00 18.84 208 TYR C O 1
ATOM 5581 N N . TYR C 1 209 ? 40.072 21.899 17.904 1.00 15.16 209 TYR C N 1
ATOM 5582 C CA . TYR C 1 209 ? 40.204 21.025 19.092 1.00 16.06 209 TYR C CA 1
ATOM 5583 C C . TYR C 1 209 ? 39.075 21.269 20.127 1.00 20.47 209 TYR C C 1
ATOM 5584 O O . TYR C 1 209 ? 38.523 20.301 20.653 1.00 19.60 209 TYR C O 1
ATOM 5593 N N . ARG C 1 210 ? 38.701 22.545 20.369 1.00 17.29 210 ARG C N 1
ATOM 5594 C CA . ARG C 1 210 ? 37.624 22.921 21.313 1.00 17.60 210 ARG C CA 1
ATOM 5595 C C . ARG C 1 210 ? 36.271 22.335 20.936 1.00 20.43 210 ARG C C 1
ATOM 5596 O O . ARG C 1 210 ? 35.535 21.863 21.811 1.00 19.21 210 ARG C O 1
ATOM 5604 N N . GLU C 1 211 ? 35.933 22.386 19.633 1.00 18.18 211 GLU C N 1
ATOM 5605 C CA . GLU C 1 211 ? 34.662 21.878 19.077 1.00 19.36 211 GLU C CA 1
ATOM 5606 C C . GLU C 1 211 ? 34.429 20.377 19.336 1.00 22.34 211 GLU C C 1
ATOM 5607 O O . GLU C 1 211 ? 33.282 19.938 19.438 1.00 21.90 211 GLU C O 1
ATOM 5613 N N . ARG C 1 212 ? 35.511 19.604 19.448 1.00 19.63 212 ARG C N 1
ATOM 5614 C CA . ARG C 1 212 ? 35.463 18.154 19.626 1.00 20.36 212 ARG C CA 1
ATOM 5615 C C . ARG C 1 212 ? 35.577 17.714 21.091 1.00 22.37 212 ARG C C 1
ATOM 5616 O O . ARG C 1 212 ? 35.446 16.524 21.388 1.00 21.55 212 ARG C O 1
ATOM 5624 N N . THR C 1 213 ? 35.890 18.653 21.994 1.00 17.72 213 THR C N 1
ATOM 5625 C CA . THR C 1 213 ? 36.165 18.293 23.387 1.00 17.14 213 THR C CA 1
ATOM 5626 C C . THR C 1 213 ? 35.405 19.176 24.367 1.00 20.08 213 THR C C 1
ATOM 5627 O O . THR C 1 213 ? 35.936 19.427 25.441 1.00 18.62 213 THR C O 1
ATOM 5631 N N . ASN C 1 214 ? 34.192 19.673 24.011 1.00 16.01 214 ASN C N 1
ATOM 5632 C CA . ASN C 1 214 ? 33.409 20.586 24.864 1.00 16.17 214 ASN C CA 1
ATOM 5633 C C . ASN C 1 214 ? 34.219 21.803 25.318 1.00 20.28 214 ASN C C 1
ATOM 5634 O O . ASN C 1 214 ? 34.072 22.265 26.451 1.00 19.40 214 ASN C O 1
ATOM 5639 N N . GLY C 1 215 ? 35.094 22.294 24.424 1.00 16.90 215 GLY C N 1
ATOM 5640 C CA . GLY C 1 215 ? 35.951 23.446 24.676 1.00 15.70 215 GLY C CA 1
ATOM 5641 C C . GLY C 1 215 ? 37.150 23.230 25.567 1.00 18.62 215 GLY C C 1
ATOM 5642 O O . GLY C 1 215 ? 37.875 24.190 25.849 1.00 18.58 215 GLY C O 1
ATOM 5643 N N . LYS C 1 216 ? 37.406 21.963 25.979 1.00 15.52 216 LYS C N 1
ATOM 5644 C CA A LYS C 1 216 ? 38.480 21.637 26.917 0.50 14.78 216 LYS C CA 1
ATOM 5645 C CA B LYS C 1 216 ? 38.481 21.628 26.921 0.50 14.37 216 LYS C CA 1
ATOM 5646 C C . LYS C 1 216 ? 39.882 21.470 26.372 1.00 18.22 216 LYS C C 1
ATOM 5647 O O . LYS C 1 216 ? 40.826 21.795 27.080 1.00 17.69 216 LYS C O 1
ATOM 5658 N N . ARG C 1 217 ? 40.026 20.963 25.136 1.00 16.36 217 ARG C N 1
ATOM 5659 C CA . ARG C 1 217 ? 41.338 20.853 24.513 1.00 16.60 217 ARG C CA 1
ATOM 5660 C C . ARG C 1 217 ? 41.418 22.134 23.682 1.00 21.58 217 ARG C C 1
ATOM 5661 O O . ARG C 1 217 ? 40.622 22.308 22.762 1.00 20.63 217 ARG C O 1
ATOM 5669 N N . GLU C 1 218 ? 42.328 23.045 24.021 1.00 19.42 218 GLU C N 1
ATOM 5670 C CA . GLU C 1 218 ? 42.344 24.311 23.295 1.00 20.98 218 GLU C CA 1
ATOM 5671 C C . GLU C 1 218 ? 43.681 24.754 22.739 1.00 23.04 218 GLU C C 1
ATOM 5672 O O . GLU C 1 218 ? 43.824 25.908 22.347 1.00 21.34 218 GLU C O 1
ATOM 5678 N N . GLU C 1 219 ? 44.659 23.852 22.699 1.00 19.65 219 GLU C N 1
ATOM 5679 C CA . GLU C 1 219 ? 45.990 24.169 22.178 1.00 19.05 219 GLU C CA 1
ATOM 5680 C C . GLU C 1 219 ? 45.971 24.678 20.720 1.00 19.38 219 GLU C C 1
ATOM 5681 O O . GLU C 1 219 ? 45.141 24.260 19.904 1.00 18.59 219 GLU C O 1
ATOM 5687 N N . THR C 1 220 ? 46.876 25.624 20.439 1.00 14.81 220 THR C N 1
ATOM 5688 C CA . THR C 1 220 ? 47.031 26.208 19.110 1.00 14.12 220 THR C CA 1
ATOM 5689 C C . THR C 1 220 ? 47.993 25.293 18.345 1.00 18.92 220 THR C C 1
ATOM 5690 O O . THR C 1 220 ? 48.681 24.466 18.969 1.00 17.57 220 THR C O 1
ATOM 5694 N N . TRP C 1 221 ? 48.066 25.458 17.015 1.00 15.53 221 TRP C N 1
ATOM 5695 C CA . TRP C 1 221 ? 48.995 24.686 16.191 1.00 15.90 221 TRP C CA 1
ATOM 5696 C C . TRP C 1 221 ? 50.444 24.974 16.586 1.00 17.87 221 TRP C C 1
ATOM 5697 O O . TRP C 1 221 ? 51.212 24.036 16.780 1.00 16.14 221 TRP C O 1
ATOM 5708 N N . SER C 1 222 ? 50.813 26.263 16.686 1.00 16.32 222 SER C N 1
ATOM 5709 C CA . SER C 1 222 ? 52.196 26.664 16.991 1.00 17.42 222 SER C CA 1
ATOM 5710 C C . SER C 1 222 ? 52.686 26.093 18.309 1.00 23.22 222 SER C C 1
ATOM 5711 O O . SER C 1 222 ? 53.813 25.593 18.358 1.00 22.58 222 SER C O 1
ATOM 5714 N N . ASP C 1 223 ? 51.816 26.054 19.341 1.00 20.87 223 ASP C N 1
ATOM 5715 C CA . ASP C 1 223 ? 52.191 25.444 20.618 1.00 21.98 223 ASP C CA 1
ATOM 5716 C C . ASP C 1 223 ? 52.343 23.918 20.501 1.00 25.54 223 ASP C C 1
ATOM 5717 O O . ASP C 1 223 ? 53.315 23.361 21.021 1.00 26.08 223 ASP C O 1
ATOM 5722 N N . GLN C 1 224 ? 51.410 23.255 19.784 1.00 21.25 224 GLN C N 1
ATOM 5723 C CA . GLN C 1 224 ? 51.430 21.811 19.571 1.00 21.06 224 GLN C CA 1
ATOM 5724 C C . GLN C 1 224 ? 52.691 21.369 18.798 1.00 27.23 224 GLN C C 1
ATOM 5725 O O . GLN C 1 224 ? 53.389 20.452 19.251 1.00 27.60 224 GLN C O 1
ATOM 5731 N N . ILE C 1 225 ? 52.977 21.999 17.640 1.00 23.90 225 ILE C N 1
ATOM 5732 C CA . ILE C 1 225 ? 54.132 21.586 16.827 1.00 24.24 225 ILE C CA 1
ATOM 5733 C C . ILE C 1 225 ? 55.470 21.752 17.498 1.00 28.47 225 ILE C C 1
ATOM 5734 O O . ILE C 1 225 ? 56.327 20.875 17.361 1.00 26.67 225 ILE C O 1
ATOM 5739 N N . LEU C 1 226 ? 55.640 22.858 18.244 1.00 27.03 226 LEU C N 1
ATOM 5740 C CA . LEU C 1 226 ? 56.875 23.127 18.977 1.00 28.08 226 LEU C CA 1
ATOM 5741 C C . LEU C 1 226 ? 57.099 22.097 20.087 1.00 33.36 226 LEU C C 1
ATOM 5742 O O . LEU C 1 226 ? 58.234 21.635 20.254 1.00 34.03 226 LEU C O 1
ATOM 5747 N N . ASN C 1 227 ? 56.014 21.664 20.777 1.00 29.61 227 ASN C N 1
ATOM 5748 C CA . ASN C 1 227 ? 56.099 20.612 21.788 1.00 29.17 227 ASN C CA 1
ATOM 5749 C C . ASN C 1 227 ? 56.503 19.278 21.137 1.00 34.26 227 ASN C C 1
ATOM 5750 O O . ASN C 1 227 ? 57.302 18.550 21.720 1.00 33.88 227 ASN C O 1
ATOM 5755 N N . PHE C 1 228 ? 55.967 18.972 19.928 1.00 31.19 228 PHE C N 1
ATOM 5756 C CA . PHE C 1 228 ? 56.280 17.744 19.187 1.00 31.64 228 PHE C CA 1
ATOM 5757 C C . PHE C 1 228 ? 57.780 17.641 18.864 1.00 38.01 228 PHE C C 1
ATOM 5758 O O . PHE C 1 228 ? 58.376 16.593 19.121 1.00 36.18 228 PHE C O 1
ATOM 5774 N N . LYS C 1 230 ? 60.305 19.174 20.334 1.00 40.17 230 LYS C N 1
ATOM 5775 C CA . LYS C 1 230 ? 61.069 19.149 21.589 1.00 39.59 230 LYS C CA 1
ATOM 5776 C C . LYS C 1 230 ? 60.992 17.749 22.220 1.00 44.03 230 LYS C C 1
ATOM 5777 O O . LYS C 1 230 ? 61.958 17.299 22.841 1.00 43.80 230 LYS C O 1
ATOM 5783 N N . GLN C 1 231 ? 59.843 17.062 22.050 1.00 40.21 231 GLN C N 1
ATOM 5784 C CA . GLN C 1 231 ? 59.602 15.717 22.577 1.00 40.42 231 GLN C CA 1
ATOM 5785 C C . GLN C 1 231 ? 60.248 14.600 21.740 1.00 43.62 231 GLN C C 1
ATOM 5786 O O . GLN C 1 231 ? 60.673 13.594 22.310 1.00 44.42 231 GLN C O 1
ATOM 5792 N N . LYS C 1 232 ? 60.344 14.768 20.407 1.00 38.60 232 LYS C N 1
ATOM 5793 C CA . LYS C 1 232 ? 60.957 13.750 19.539 1.00 38.03 232 LYS C CA 1
ATOM 5794 C C . LYS C 1 232 ? 62.221 14.282 18.833 1.00 38.26 232 LYS C C 1
ATOM 5795 O O . LYS C 1 232 ? 62.251 14.253 17.598 1.00 39.10 232 LYS C O 1
ATOM 5797 N N . PRO C 1 233 ? 63.281 14.764 19.548 1.00 31.18 233 PRO C N 1
ATOM 5798 C CA . PRO C 1 233 ? 64.437 15.319 18.828 1.00 29.42 233 PRO C CA 1
ATOM 5799 C C . PRO C 1 233 ? 65.250 14.291 18.056 1.00 29.23 233 PRO C C 1
ATOM 5800 O O . PRO C 1 233 ? 65.833 14.649 17.040 1.00 27.70 233 PRO C O 1
ATOM 5804 N N . ARG C 1 234 ? 65.308 13.033 18.554 1.00 24.00 234 ARG C N 1
ATOM 5805 C CA . ARG C 1 234 ? 66.032 11.906 17.947 1.00 23.90 234 ARG C CA 1
ATOM 5806 C C . ARG C 1 234 ? 67.448 12.327 17.498 1.00 29.10 234 ARG C C 1
ATOM 5807 O O . ARG C 1 234 ? 67.857 12.056 16.364 1.00 27.95 234 ARG C O 1
ATOM 5815 N N . THR C 1 235 ? 68.172 13.054 18.383 1.00 25.47 235 THR C N 1
ATOM 5816 C CA . THR C 1 235 ? 69.530 13.580 18.125 1.00 25.18 235 THR C CA 1
ATOM 5817 C C . THR C 1 235 ? 70.537 12.506 17.697 1.00 26.77 235 THR C C 1
ATOM 5818 O O . THR C 1 235 ? 71.439 12.798 16.910 1.00 26.36 235 THR C O 1
ATOM 5822 N N . TYR C 1 236 ? 70.367 11.261 18.197 1.00 23.87 236 TYR C N 1
ATOM 5823 C CA . TYR C 1 236 ? 71.215 10.098 17.896 1.00 23.52 236 TYR C CA 1
ATOM 5824 C C . TYR C 1 236 ? 71.324 9.832 16.382 1.00 26.87 236 TYR C C 1
ATOM 5825 O O . TYR C 1 236 ? 72.301 9.219 15.934 1.00 23.96 236 TYR C O 1
ATOM 5834 N N . LEU C 1 237 ? 70.304 10.275 15.600 1.00 22.70 237 LEU C N 1
ATOM 5835 C CA . LEU C 1 237 ? 70.287 10.089 14.150 1.00 21.54 237 LEU C CA 1
ATOM 5836 C C . LEU C 1 237 ? 71.418 10.821 13.429 1.00 26.51 237 LEU C C 1
ATOM 5837 O O . LEU C 1 237 ? 71.837 10.363 12.382 1.00 26.82 237 LEU C O 1
ATOM 5842 N N . ASN C 1 238 ? 71.945 11.919 14.007 1.00 25.94 238 ASN C N 1
ATOM 5843 C CA . ASN C 1 238 ? 73.091 12.669 13.465 1.00 26.39 238 ASN C CA 1
ATOM 5844 C C . ASN C 1 238 ? 74.257 11.709 13.224 1.00 30.62 238 ASN C C 1
ATOM 5845 O O . ASN C 1 238 ? 74.835 11.707 12.138 1.00 30.11 238 ASN C O 1
ATOM 5850 N N . ASP C 1 239 ? 74.536 10.838 14.208 1.00 26.73 239 ASP C N 1
ATOM 5851 C CA . ASP C 1 239 ? 75.595 9.832 14.124 1.00 26.78 239 ASP C CA 1
ATOM 5852 C C . ASP C 1 239 ? 75.114 8.522 13.545 1.00 27.04 239 ASP C C 1
ATOM 5853 O O . ASP C 1 239 ? 75.854 7.918 12.781 1.00 25.85 239 ASP C O 1
ATOM 5858 N N . TYR C 1 240 ? 73.886 8.073 13.891 1.00 24.18 240 TYR C N 1
ATOM 5859 C CA . TYR C 1 240 ? 73.374 6.791 13.395 1.00 24.47 240 TYR C CA 1
ATOM 5860 C C . TYR C 1 240 ? 73.258 6.705 11.870 1.00 27.91 240 TYR C C 1
ATOM 5861 O O . TYR C 1 240 ? 73.605 5.671 11.292 1.00 27.16 240 TYR C O 1
ATOM 5870 N N . VAL C 1 241 ? 72.823 7.795 11.221 1.00 24.35 241 VAL C N 1
ATOM 5871 C CA . VAL C 1 241 ? 72.691 7.883 9.750 1.00 24.15 241 VAL C CA 1
ATOM 5872 C C . VAL C 1 241 ? 74.055 7.642 9.084 1.00 26.97 241 VAL C C 1
ATOM 5873 O O . VAL C 1 241 ? 74.149 6.849 8.151 1.00 26.76 241 VAL C O 1
ATOM 5877 N N . LYS C 1 242 ? 75.114 8.245 9.650 1.00 23.03 242 LYS C N 1
ATOM 5878 C CA . LYS C 1 242 ? 76.509 8.118 9.219 1.00 22.81 242 LYS C CA 1
ATOM 5879 C C . LYS C 1 242 ? 77.012 6.686 9.376 1.00 27.73 242 LYS C C 1
ATOM 5880 O O . LYS C 1 242 ? 77.661 6.186 8.468 1.00 26.02 242 LYS C O 1
ATOM 5886 N N . GLU C 1 243 ? 76.640 6.008 10.488 1.00 27.68 243 GLU C N 1
ATOM 5887 C CA . GLU C 1 243 ? 76.971 4.608 10.792 1.00 28.57 243 GLU C CA 1
ATOM 5888 C C . GLU C 1 243 ? 76.425 3.687 9.686 1.00 32.26 243 GLU C C 1
ATOM 5889 O O . GLU C 1 243 ? 77.045 2.669 9.373 1.00 32.60 243 GLU C O 1
ATOM 5895 N N . LYS C 1 244 ? 75.268 4.058 9.101 1.00 27.53 244 LYS C N 1
ATOM 5896 C CA . LYS C 1 244 ? 74.612 3.306 8.024 1.00 26.60 244 LYS C CA 1
ATOM 5897 C C . LYS C 1 244 ? 75.177 3.609 6.622 1.00 28.63 244 LYS C C 1
ATOM 5898 O O . LYS C 1 244 ? 74.775 2.968 5.650 1.00 29.57 244 LYS C O 1
ATOM 5904 N N . GLY C 1 245 ? 76.101 4.559 6.539 1.00 23.84 245 GLY C N 1
ATOM 5905 C CA . GLY C 1 245 ? 76.794 4.918 5.308 1.00 24.49 245 GLY C CA 1
ATOM 5906 C C . GLY C 1 245 ? 76.232 6.115 4.572 1.00 29.29 245 GLY C C 1
ATOM 5907 O O . GLY C 1 245 ? 76.544 6.313 3.395 1.00 30.49 245 GLY C O 1
ATOM 5908 N N . PHE C 1 246 ? 75.410 6.926 5.253 1.00 23.42 246 PHE C N 1
ATOM 5909 C CA . PHE C 1 246 ? 74.786 8.092 4.637 1.00 22.09 246 PHE C CA 1
ATOM 5910 C C . PHE C 1 246 ? 75.216 9.376 5.272 1.00 28.44 246 PHE C C 1
ATOM 5911 O O . PHE C 1 246 ? 75.489 9.413 6.471 1.00 28.82 246 PHE C O 1
ATOM 5919 N N . ASN C 1 247 ? 75.167 10.463 4.494 1.00 27.40 247 ASN C N 1
ATOM 5920 C CA . ASN C 1 247 ? 75.364 11.812 5.001 1.00 29.07 247 ASN C CA 1
ATOM 5921 C C . ASN C 1 247 ? 76.722 12.074 5.699 1.00 38.04 247 ASN C C 1
ATOM 5922 O O . ASN C 1 247 ? 76.779 12.608 6.809 1.00 36.91 247 ASN C O 1
ATOM 5927 N N . LYS C 1 248 ? 77.792 11.767 4.945 1.00 39.11 248 LYS C N 1
ATOM 5928 C CA . LYS C 1 248 ? 79.242 11.874 5.166 1.00 40.83 248 LYS C CA 1
ATOM 5929 C C . LYS C 1 248 ? 79.870 10.991 6.245 1.00 49.05 248 LYS C C 1
ATOM 5930 O O . LYS C 1 248 ? 80.291 11.477 7.306 1.00 51.28 248 LYS C O 1
ATOM 5936 N N . ASN C 1 249 ? 79.943 9.663 5.922 1.00 45.44 249 ASN C N 1
ATOM 5937 C CA . ASN C 1 249 ? 80.541 8.524 6.652 1.00 77.34 249 ASN C CA 1
ATOM 5938 C C . ASN C 1 249 ? 79.978 7.196 6.159 1.00 101.29 249 ASN C C 1
ATOM 5939 O O . ASN C 1 249 ? 80.591 6.149 6.368 1.00 65.14 249 ASN C O 1
ATOM 5944 N N . ASN D 1 3 ? 40.374 6.677 -13.675 1.00 31.49 3 ASN D N 1
ATOM 5945 C CA . ASN D 1 3 ? 40.848 5.842 -12.582 1.00 29.17 3 ASN D CA 1
ATOM 5946 C C . ASN D 1 3 ? 42.224 6.320 -12.147 1.00 27.92 3 ASN D C 1
ATOM 5947 O O . ASN D 1 3 ? 43.119 6.529 -12.967 1.00 28.21 3 ASN D O 1
ATOM 5952 N N . THR D 1 4 ? 42.359 6.514 -10.835 1.00 19.71 4 THR D N 1
ATOM 5953 C CA . THR D 1 4 ? 43.521 7.054 -10.127 1.00 17.97 4 THR D CA 1
ATOM 5954 C C . THR D 1 4 ? 44.745 6.183 -10.329 1.00 18.55 4 THR D C 1
ATOM 5955 O O . THR D 1 4 ? 45.817 6.698 -10.649 1.00 17.03 4 THR D O 1
ATOM 5959 N N . ILE D 1 5 ? 44.597 4.874 -10.112 1.00 15.87 5 ILE D N 1
ATOM 5960 C CA . ILE D 1 5 ? 45.702 3.917 -10.264 1.00 16.50 5 ILE D CA 1
ATOM 5961 C C . ILE D 1 5 ? 46.183 3.906 -11.711 1.00 20.23 5 ILE D C 1
ATOM 5962 O O . ILE D 1 5 ? 47.391 3.890 -11.943 1.00 17.66 5 ILE D O 1
ATOM 5967 N N . GLU D 1 6 ? 45.246 3.980 -12.686 1.00 18.01 6 GLU D N 1
ATOM 5968 C CA . GLU D 1 6 ? 45.614 4.038 -14.105 1.00 18.68 6 GLU D CA 1
ATOM 5969 C C . GLU D 1 6 ? 46.459 5.272 -14.375 1.00 20.56 6 GLU D C 1
ATOM 5970 O O . GLU D 1 6 ? 47.478 5.156 -15.045 1.00 20.58 6 GLU D O 1
ATOM 5976 N N . THR D 1 7 ? 46.082 6.427 -13.801 1.00 18.49 7 THR D N 1
ATOM 5977 C CA . THR D 1 7 ? 46.826 7.687 -13.943 1.00 18.70 7 THR D CA 1
ATOM 5978 C C . THR D 1 7 ? 48.221 7.530 -13.337 1.00 19.50 7 THR D C 1
ATOM 5979 O O . THR D 1 7 ? 49.191 7.917 -13.972 1.00 17.08 7 THR D O 1
ATOM 5983 N N . ILE D 1 8 ? 48.303 6.997 -12.096 1.00 15.72 8 ILE D N 1
ATOM 5984 C CA . ILE D 1 8 ? 49.577 6.769 -11.414 1.00 14.64 8 ILE D CA 1
ATOM 5985 C C . ILE D 1 8 ? 50.516 5.890 -12.266 1.00 17.89 8 ILE D C 1
ATOM 5986 O O . ILE D 1 8 ? 51.682 6.254 -12.506 1.00 15.64 8 ILE D O 1
ATOM 5991 N N . LEU D 1 9 ? 50.007 4.733 -12.724 1.00 13.80 9 LEU D N 1
ATOM 5992 C CA . LEU D 1 9 ? 50.808 3.790 -13.512 1.00 12.69 9 LEU D CA 1
ATOM 5993 C C . LEU D 1 9 ? 51.149 4.300 -14.922 1.00 17.18 9 LEU D C 1
ATOM 5994 O O . LEU D 1 9 ? 52.133 3.852 -15.490 1.00 18.44 9 LEU D O 1
ATOM 5999 N N . ASN D 1 10 ? 50.381 5.266 -15.464 1.00 14.63 10 ASN D N 1
ATOM 6000 C CA . ASN D 1 10 ? 50.617 5.830 -16.803 1.00 14.13 10 ASN D CA 1
ATOM 6001 C C . ASN D 1 10 ? 51.729 6.913 -16.811 1.00 16.42 10 ASN D C 1
ATOM 6002 O O . ASN D 1 10 ? 52.135 7.382 -17.879 1.00 14.24 10 ASN D O 1
ATOM 6007 N N . HIS D 1 11 ? 52.206 7.326 -15.614 1.00 12.74 11 HIS D N 1
ATOM 6008 C CA . HIS D 1 11 ? 53.205 8.396 -15.515 1.00 11.39 11 HIS D CA 1
ATOM 6009 C C . HIS D 1 11 ? 54.448 8.244 -16.383 1.00 15.51 11 HIS D C 1
ATOM 6010 O O . HIS D 1 11 ? 55.057 7.175 -16.459 1.00 15.96 11 HIS D O 1
ATOM 6017 N N . ARG D 1 12 ? 54.854 9.367 -16.961 1.00 12.75 12 ARG D N 1
ATOM 6018 C CA . ARG D 1 12 ? 56.139 9.599 -17.619 1.00 12.20 12 ARG D CA 1
ATOM 6019 C C . ARG D 1 12 ? 56.402 11.080 -17.495 1.00 14.11 12 ARG D C 1
ATOM 6020 O O . ARG D 1 12 ? 55.451 11.879 -17.469 1.00 12.50 12 ARG D O 1
ATOM 6028 N N . SER D 1 13 ? 57.676 11.452 -17.351 1.00 10.45 13 SER D N 1
ATOM 6029 C CA . SER D 1 13 ? 58.090 12.842 -17.263 1.00 9.27 13 SER D CA 1
ATOM 6030 C C . SER D 1 13 ? 57.821 13.510 -18.609 1.00 15.48 13 SER D C 1
ATOM 6031 O O . SER D 1 13 ? 58.100 12.923 -19.672 1.00 15.69 13 SER D O 1
ATOM 6034 N N . ILE D 1 14 ? 57.186 14.682 -18.569 1.00 11.75 14 ILE D N 1
ATOM 6035 C CA . ILE D 1 14 ? 56.907 15.455 -19.772 1.00 11.78 14 ILE D CA 1
ATOM 6036 C C . ILE D 1 14 ? 57.906 16.605 -19.824 1.00 15.35 14 ILE D C 1
ATOM 6037 O O . ILE D 1 14 ? 58.020 17.364 -18.853 1.00 13.42 14 ILE D O 1
ATOM 6042 N N . ARG D 1 15 ? 58.645 16.728 -20.955 1.00 11.69 15 ARG D N 1
ATOM 6043 C CA . ARG D 1 15 ? 59.660 17.771 -21.099 1.00 12.25 15 ARG D CA 1
ATOM 6044 C C . ARG D 1 15 ? 59.368 18.717 -22.289 1.00 16.59 15 ARG D C 1
ATOM 6045 O O . ARG D 1 15 ? 60.192 19.563 -22.636 1.00 16.34 15 ARG D O 1
ATOM 6053 N N . SER D 1 16 ? 58.194 18.562 -22.896 1.00 15.81 16 SER D N 1
ATOM 6054 C CA . SER D 1 16 ? 57.746 19.362 -24.032 1.00 16.35 16 SER D CA 1
ATOM 6055 C C . SER D 1 16 ? 56.323 19.828 -23.774 1.00 17.86 16 SER D C 1
ATOM 6056 O O . SER D 1 16 ? 55.383 19.035 -23.784 1.00 16.68 16 SER D O 1
ATOM 6059 N N . PHE D 1 17 ? 56.181 21.103 -23.478 1.00 16.12 17 PHE D N 1
ATOM 6060 C CA . PHE D 1 17 ? 54.882 21.698 -23.164 1.00 16.50 17 PHE D CA 1
ATOM 6061 C C . PHE D 1 17 ? 54.484 22.731 -24.211 1.00 21.70 17 PHE D C 1
ATOM 6062 O O . PHE D 1 17 ? 55.352 23.284 -24.886 1.00 18.46 17 PHE D O 1
ATOM 6070 N N . THR D 1 18 ? 53.172 23.043 -24.282 1.00 21.73 18 THR D N 1
ATOM 6071 C CA . THR D 1 18 ? 52.663 24.130 -25.134 1.00 22.08 18 THR D CA 1
ATOM 6072 C C . THR D 1 18 ? 52.920 25.424 -24.341 1.00 26.90 18 THR D C 1
ATOM 6073 O O . THR D 1 18 ? 53.287 25.366 -23.154 1.00 25.80 18 THR D O 1
ATOM 6077 N N . ASP D 1 19 ? 52.670 26.592 -24.967 1.00 24.88 19 ASP D N 1
ATOM 6078 C CA . ASP D 1 19 ? 52.842 27.877 -24.299 1.00 24.68 19 ASP D CA 1
ATOM 6079 C C . ASP D 1 19 ? 51.632 28.250 -23.404 1.00 26.05 19 ASP D C 1
ATOM 6080 O O . ASP D 1 19 ? 51.634 29.319 -22.791 1.00 25.91 19 ASP D O 1
ATOM 6085 N N . GLN D 1 20 ? 50.599 27.381 -23.334 1.00 22.68 20 GLN D N 1
ATOM 6086 C CA . GLN D 1 20 ? 49.409 27.638 -22.522 1.00 22.75 20 GLN D CA 1
ATOM 6087 C C . GLN D 1 20 ? 49.743 27.612 -21.024 1.00 25.91 20 GLN D C 1
ATOM 6088 O O . GLN D 1 20 ? 50.106 26.566 -20.480 1.00 25.85 20 GLN D O 1
ATOM 6094 N N . LEU D 1 21 ? 49.601 28.765 -20.365 1.00 22.09 21 LEU D N 1
ATOM 6095 C CA . LEU D 1 21 ? 49.883 28.880 -18.935 1.00 21.18 21 LEU D CA 1
ATOM 6096 C C . LEU D 1 21 ? 48.772 28.228 -18.119 1.00 23.21 21 LEU D C 1
ATOM 6097 O O . LEU D 1 21 ? 47.627 28.113 -18.583 1.00 22.33 21 LEU D O 1
ATOM 6102 N N . LEU D 1 22 ? 49.110 27.800 -16.885 1.00 18.17 22 LEU D N 1
ATOM 6103 C CA . LEU D 1 22 ? 48.107 27.244 -15.989 1.00 16.32 22 LEU D CA 1
ATOM 6104 C C . LEU D 1 22 ? 47.218 28.384 -15.527 1.00 19.82 22 LEU D C 1
ATOM 6105 O O . LEU D 1 22 ? 47.701 29.509 -15.370 1.00 18.51 22 LEU D O 1
ATOM 6110 N N . THR D 1 23 ? 45.938 28.100 -15.309 1.00 17.91 23 THR D N 1
ATOM 6111 C CA . THR D 1 23 ? 45.004 29.112 -14.802 1.00 18.95 23 THR D CA 1
ATOM 6112 C C . THR D 1 23 ? 45.203 29.255 -13.279 1.00 21.56 23 THR D C 1
ATOM 6113 O O . THR D 1 23 ? 45.789 28.364 -12.655 1.00 18.28 23 THR D O 1
ATOM 6117 N N . ALA D 1 24 ? 44.683 30.341 -12.682 1.00 17.58 24 ALA D N 1
ATOM 6118 C CA . ALA D 1 24 ? 44.756 30.546 -11.230 1.00 17.62 24 ALA D CA 1
ATOM 6119 C C . ALA D 1 24 ? 44.015 29.419 -10.494 1.00 22.31 24 ALA D C 1
ATOM 6120 O O . ALA D 1 24 ? 44.472 28.996 -9.443 1.00 22.25 24 ALA D O 1
ATOM 6122 N N . GLU D 1 25 ? 42.897 28.915 -11.070 1.00 19.72 25 GLU D N 1
ATOM 6123 C CA . GLU D 1 25 ? 42.102 27.815 -10.515 1.00 19.68 25 GLU D CA 1
ATOM 6124 C C . GLU D 1 25 ? 42.920 26.513 -10.527 1.00 19.90 25 GLU D C 1
ATOM 6125 O O . GLU D 1 25 ? 42.861 25.752 -9.567 1.00 17.29 25 GLU D O 1
ATOM 6131 N N . GLU D 1 26 ? 43.661 26.259 -11.612 1.00 16.71 26 GLU D N 1
ATOM 6132 C CA . GLU D 1 26 ? 44.498 25.043 -11.719 1.00 16.48 26 GLU D CA 1
ATOM 6133 C C . GLU D 1 26 ? 45.611 25.081 -10.678 1.00 18.29 26 GLU D C 1
ATOM 6134 O O . GLU D 1 26 ? 45.803 24.099 -9.958 1.00 16.98 26 GLU D O 1
ATOM 6140 N N . ILE D 1 27 ? 46.306 26.232 -10.566 1.00 15.47 27 ILE D N 1
ATOM 6141 C CA . ILE D 1 27 ? 47.383 26.452 -9.590 1.00 15.56 27 ILE D CA 1
ATOM 6142 C C . ILE D 1 27 ? 46.817 26.267 -8.172 1.00 19.23 27 ILE D C 1
ATOM 6143 O O . ILE D 1 27 ? 47.434 25.591 -7.346 1.00 17.18 27 ILE D O 1
ATOM 6148 N N . ASP D 1 28 ? 45.629 26.847 -7.906 1.00 15.85 28 ASP D N 1
ATOM 6149 C CA . ASP D 1 28 ? 44.985 26.712 -6.598 1.00 15.21 28 ASP D CA 1
ATOM 6150 C C . ASP D 1 28 ? 44.725 25.244 -6.260 1.00 16.16 28 ASP D C 1
ATOM 6151 O O . ASP D 1 28 ? 45.069 24.813 -5.169 1.00 14.85 28 ASP D O 1
ATOM 6156 N N . THR D 1 29 ? 44.141 24.479 -7.198 1.00 13.91 29 THR D N 1
ATOM 6157 C CA . THR D 1 29 ? 43.844 23.053 -7.029 1.00 14.35 29 THR D CA 1
ATOM 6158 C C . THR D 1 29 ? 45.144 22.250 -6.770 1.00 16.39 29 THR D C 1
ATOM 6159 O O . THR D 1 29 ? 45.170 21.421 -5.867 1.00 15.20 29 THR D O 1
ATOM 6163 N N . LEU D 1 30 ? 46.201 22.536 -7.547 1.00 14.46 30 LEU D N 1
ATOM 6164 C CA . LEU D 1 30 ? 47.516 21.878 -7.400 1.00 14.33 30 LEU D CA 1
ATOM 6165 C C . LEU D 1 30 ? 48.127 22.124 -6.020 1.00 16.46 30 LEU D C 1
ATOM 6166 O O . LEU D 1 30 ? 48.609 21.179 -5.397 1.00 13.99 30 LEU D O 1
ATOM 6171 N N . VAL D 1 31 ? 48.088 23.385 -5.539 1.00 11.80 31 VAL D N 1
ATOM 6172 C CA . VAL D 1 31 ? 48.619 23.761 -4.232 1.00 10.32 31 VAL D CA 1
ATOM 6173 C C . VAL D 1 31 ? 47.820 23.060 -3.108 1.00 15.60 31 VAL D C 1
ATOM 6174 O O . VAL D 1 31 ? 48.424 22.472 -2.209 1.00 14.17 31 VAL D O 1
ATOM 6178 N N . LYS D 1 32 ? 46.481 23.114 -3.170 1.00 12.47 32 LYS D N 1
ATOM 6179 C CA . LYS D 1 32 ? 45.626 22.463 -2.173 1.00 13.23 32 LYS D CA 1
ATOM 6180 C C . LYS D 1 32 ? 45.867 20.960 -2.146 1.00 14.27 32 LYS D C 1
ATOM 6181 O O . LYS D 1 32 ? 45.859 20.362 -1.072 1.00 11.13 32 LYS D O 1
ATOM 6187 N N . SER D 1 33 ? 46.084 20.351 -3.332 1.00 10.99 33 SER D N 1
ATOM 6188 C CA . SER D 1 33 ? 46.363 18.920 -3.452 1.00 11.11 33 SER D CA 1
ATOM 6189 C C . SER D 1 33 ? 47.673 18.599 -2.761 1.00 14.40 33 SER D C 1
ATOM 6190 O O . SER D 1 33 ? 47.743 17.643 -1.992 1.00 14.11 33 SER D O 1
ATOM 6193 N N . ALA D 1 34 ? 48.704 19.418 -3.016 1.00 11.67 34 ALA D N 1
ATOM 6194 C CA . ALA D 1 34 ? 50.021 19.265 -2.372 1.00 11.50 34 ALA D CA 1
ATOM 6195 C C . ALA D 1 34 ? 49.877 19.353 -0.828 1.00 14.42 34 ALA D C 1
ATOM 6196 O O . ALA D 1 34 ? 50.380 18.492 -0.099 1.00 11.43 34 ALA D O 1
ATOM 6198 N N . GLN D 1 35 ? 49.147 20.381 -0.337 1.00 9.92 35 GLN D N 1
ATOM 6199 C CA . GLN D 1 35 ? 48.969 20.577 1.106 1.00 9.46 35 GLN D CA 1
ATOM 6200 C C . GLN D 1 35 ? 48.246 19.425 1.795 1.00 13.88 35 GLN D C 1
ATOM 6201 O O . GLN D 1 35 ? 48.499 19.185 2.968 1.00 14.99 35 GLN D O 1
ATOM 6207 N N . ALA D 1 36 ? 47.357 18.715 1.070 1.00 10.49 36 ALA D N 1
ATOM 6208 C CA . ALA D 1 36 ? 46.545 17.603 1.609 1.00 10.27 36 ALA D CA 1
ATOM 6209 C C . ALA D 1 36 ? 47.375 16.366 1.996 1.00 14.07 36 ALA D C 1
ATOM 6210 O O . ALA D 1 36 ? 46.867 15.488 2.697 1.00 12.10 36 ALA D O 1
ATOM 6212 N N . ALA D 1 37 ? 48.661 16.309 1.574 1.00 11.20 37 ALA D N 1
ATOM 6213 C CA . ALA D 1 37 ? 49.517 15.152 1.907 1.00 11.01 37 ALA D CA 1
ATOM 6214 C C . ALA D 1 37 ? 49.695 15.049 3.427 1.00 13.41 37 ALA D C 1
ATOM 6215 O O . ALA D 1 37 ? 49.602 16.055 4.137 1.00 12.99 37 ALA D O 1
ATOM 6217 N N . SER D 1 38 ? 49.990 13.836 3.918 1.00 8.73 38 SER D N 1
ATOM 6218 C CA . SER D 1 38 ? 50.317 13.601 5.313 1.00 8.48 38 SER D CA 1
ATOM 6219 C C . SER D 1 38 ? 51.544 14.448 5.623 1.00 12.35 38 SER D C 1
ATOM 6220 O O . SER D 1 38 ? 52.321 14.791 4.722 1.00 10.86 38 SER D O 1
ATOM 6223 N N . THR D 1 39 ? 51.719 14.784 6.905 1.00 10.53 39 THR D N 1
ATOM 6224 C CA . THR D 1 39 ? 52.838 15.609 7.355 1.00 10.12 39 THR D CA 1
ATOM 6225 C C . THR D 1 39 ? 53.263 15.166 8.758 1.00 14.19 39 THR D C 1
ATOM 6226 O O . THR D 1 39 ? 52.412 15.052 9.651 1.00 13.77 39 THR D O 1
ATOM 6230 N N . SER D 1 40 ? 54.568 14.868 8.936 1.00 11.37 40 SER D N 1
ATOM 6231 C CA . SER D 1 40 ? 55.131 14.406 10.210 1.00 11.15 40 SER D CA 1
ATOM 6232 C C . SER D 1 40 ? 54.797 15.385 11.332 1.00 15.77 40 SER D C 1
ATOM 6233 O O . SER D 1 40 ? 55.095 16.571 11.214 1.00 13.79 40 SER D O 1
ATOM 6236 N N . SER D 1 41 ? 54.149 14.884 12.407 1.00 13.72 41 SER D N 1
ATOM 6237 C CA . SER D 1 41 ? 53.767 15.656 13.603 1.00 13.78 41 SER D CA 1
ATOM 6238 C C . SER D 1 41 ? 53.012 16.952 13.258 1.00 16.47 41 SER D C 1
ATOM 6239 O O . SER D 1 41 ? 53.122 17.928 14.002 1.00 15.46 41 SER D O 1
ATOM 6242 N N . TYR D 1 42 ? 52.271 16.973 12.107 1.00 13.00 42 TYR D N 1
ATOM 6243 C CA . TYR D 1 42 ? 51.465 18.116 11.650 1.00 12.48 42 TYR D CA 1
ATOM 6244 C C . TYR D 1 42 ? 52.325 19.378 11.327 1.00 16.05 42 TYR D C 1
ATOM 6245 O O . TYR D 1 42 ? 51.778 20.480 11.162 1.00 15.46 42 TYR D O 1
ATOM 6254 N N . VAL D 1 43 ? 53.651 19.213 11.240 1.00 14.50 43 VAL D N 1
ATOM 6255 C CA . VAL D 1 43 ? 54.586 20.338 11.078 1.00 14.83 43 VAL D CA 1
ATOM 6256 C C . VAL D 1 43 ? 54.527 21.091 9.780 1.00 17.51 43 VAL D C 1
ATOM 6257 O O . VAL D 1 43 ? 54.908 22.272 9.768 1.00 14.59 43 VAL D O 1
ATOM 6261 N N . GLN D 1 44 ? 54.117 20.403 8.669 1.00 13.85 44 GLN D N 1
ATOM 6262 C CA . GLN D 1 44 ? 54.008 20.977 7.314 1.00 13.45 44 GLN D CA 1
ATOM 6263 C C . GLN D 1 44 ? 55.307 21.757 6.996 1.00 17.26 44 GLN D C 1
ATOM 6264 O O . GLN D 1 44 ? 55.272 22.962 6.704 1.00 15.83 44 GLN D O 1
ATOM 6270 N N . ALA D 1 45 ? 56.453 21.061 7.119 1.00 14.62 45 ALA D N 1
ATOM 6271 C CA . ALA D 1 45 ? 57.792 21.656 7.010 1.00 15.07 45 ALA D CA 1
ATOM 6272 C C . ALA D 1 45 ? 58.268 21.953 5.590 1.00 17.30 45 ALA D C 1
ATOM 6273 O O . ALA D 1 45 ? 59.389 21.609 5.205 1.00 17.10 45 ALA D O 1
ATOM 6275 N N . TYR D 1 46 ? 57.440 22.661 4.833 1.00 13.11 46 TYR D N 1
ATOM 6276 C CA . TYR D 1 46 ? 57.753 23.001 3.455 1.00 11.95 46 TYR D CA 1
ATOM 6277 C C . TYR D 1 46 ? 57.110 24.302 3.019 1.00 15.63 46 TYR D C 1
ATOM 6278 O O . TYR D 1 46 ? 56.177 24.799 3.653 1.00 14.98 46 TYR D O 1
ATOM 6287 N N . SER D 1 47 ? 57.589 24.820 1.878 1.00 13.80 47 SER D N 1
ATOM 6288 C CA . SER D 1 47 ? 57.042 25.961 1.174 1.00 13.46 47 SER D CA 1
ATOM 6289 C C . SER D 1 47 ? 57.130 25.669 -0.315 1.00 15.88 47 SER D C 1
ATOM 6290 O O . SER D 1 47 ? 57.965 24.871 -0.746 1.00 14.86 47 SER D O 1
ATOM 6293 N N . ILE D 1 48 ? 56.228 26.273 -1.083 1.00 11.37 48 ILE D N 1
ATOM 6294 C CA . ILE D 1 48 ? 56.139 26.090 -2.525 1.00 11.34 48 ILE D CA 1
ATOM 6295 C C . ILE D 1 48 ? 56.217 27.473 -3.144 1.00 17.42 48 ILE D C 1
ATOM 6296 O O . ILE D 1 48 ? 55.386 28.342 -2.834 1.00 19.10 48 ILE D O 1
ATOM 6301 N N . ILE D 1 49 ? 57.209 27.688 -3.996 1.00 13.02 49 ILE D N 1
ATOM 6302 C CA . ILE D 1 49 ? 57.341 28.959 -4.684 1.00 13.88 49 ILE D CA 1
ATOM 6303 C C . ILE D 1 49 ? 56.899 28.774 -6.126 1.00 17.47 49 ILE D C 1
ATOM 6304 O O . ILE D 1 49 ? 57.515 28.005 -6.865 1.00 15.24 49 ILE D O 1
ATOM 6309 N N . GLY D 1 50 ? 55.819 29.456 -6.488 1.00 14.97 50 GLY D N 1
ATOM 6310 C CA . GLY D 1 50 ? 55.262 29.408 -7.827 1.00 15.04 50 GLY D CA 1
ATOM 6311 C C . GLY D 1 50 ? 55.916 30.475 -8.660 1.00 17.98 50 GLY D C 1
ATOM 6312 O O . GLY D 1 50 ? 55.707 31.656 -8.397 1.00 17.83 50 GLY D O 1
ATOM 6313 N N . VAL D 1 51 ? 56.741 30.062 -9.635 1.00 15.39 51 VAL D N 1
ATOM 6314 C CA . VAL D 1 51 ? 57.507 30.975 -10.478 1.00 15.83 51 VAL D CA 1
ATOM 6315 C C . VAL D 1 51 ? 56.811 31.164 -11.821 1.00 21.65 51 VAL D C 1
ATOM 6316 O O . VAL D 1 51 ? 56.762 30.243 -12.634 1.00 21.18 51 VAL D O 1
ATOM 6320 N N . SER D 1 52 ? 56.231 32.352 -12.038 1.00 19.03 52 SER D N 1
ATOM 6321 C CA . SER D 1 52 ? 55.557 32.707 -13.290 1.00 18.32 52 SER D CA 1
ATOM 6322 C C . SER D 1 52 ? 56.300 33.844 -14.006 1.00 25.33 52 SER D C 1
ATOM 6323 O O . SER D 1 52 ? 56.072 34.043 -15.201 1.00 24.66 52 SER D O 1
ATOM 6326 N N . ASP D 1 53 ? 57.192 34.579 -13.287 1.00 21.87 53 ASP D N 1
ATOM 6327 C CA . ASP D 1 53 ? 57.982 35.661 -13.882 1.00 22.64 53 ASP D CA 1
ATOM 6328 C C . ASP D 1 53 ? 58.907 35.092 -14.985 1.00 26.21 53 ASP D C 1
ATOM 6329 O O . ASP D 1 53 ? 59.793 34.298 -14.672 1.00 24.13 53 ASP D O 1
ATOM 6334 N N . PRO D 1 54 ? 58.691 35.475 -16.278 1.00 25.02 54 PRO D N 1
ATOM 6335 C CA . PRO D 1 54 ? 59.533 34.934 -17.366 1.00 24.84 54 PRO D CA 1
ATOM 6336 C C . PRO D 1 54 ? 61.037 35.070 -17.153 1.00 26.45 54 PRO D C 1
ATOM 6337 O O . PRO D 1 54 ? 61.759 34.130 -17.461 1.00 23.97 54 PRO D O 1
ATOM 6341 N N . GLU D 1 55 ? 61.506 36.210 -16.601 1.00 24.93 55 GLU D N 1
ATOM 6342 C CA . GLU D 1 55 ? 62.936 36.404 -16.328 1.00 24.87 55 GLU D CA 1
ATOM 6343 C C . GLU D 1 55 ? 63.459 35.422 -15.280 1.00 24.27 55 GLU D C 1
ATOM 6344 O O . GLU D 1 55 ? 64.563 34.905 -15.451 1.00 22.61 55 GLU D O 1
ATOM 6350 N N . LYS D 1 56 ? 62.682 35.170 -14.194 1.00 19.24 56 LYS D N 1
ATOM 6351 C CA . LYS D 1 56 ? 63.109 34.213 -13.164 1.00 18.06 56 LYS D CA 1
ATOM 6352 C C . LYS D 1 56 ? 63.053 32.790 -13.715 1.00 18.44 56 LYS D C 1
ATOM 6353 O O . LYS D 1 56 ? 63.948 32.007 -13.414 1.00 17.77 56 LYS D O 1
ATOM 6359 N N . LYS D 1 57 ? 62.041 32.480 -14.569 1.00 16.63 57 LYS D N 1
ATOM 6360 C CA . LYS D 1 57 ? 61.949 31.140 -15.187 1.00 17.23 57 LYS D CA 1
ATOM 6361 C C . LYS D 1 57 ? 63.183 30.870 -16.063 1.00 20.73 57 LYS D C 1
ATOM 6362 O O . LYS D 1 57 ? 63.758 29.783 -16.014 1.00 18.10 57 LYS D O 1
ATOM 6368 N N . ARG D 1 58 ? 63.625 31.900 -16.796 1.00 18.89 58 ARG D N 1
ATOM 6369 C CA . ARG D 1 58 ? 64.809 31.827 -17.648 1.00 19.36 58 ARG D CA 1
ATOM 6370 C C . ARG D 1 58 ? 66.076 31.614 -16.828 1.00 22.59 58 ARG D C 1
ATOM 6371 O O . ARG D 1 58 ? 66.857 30.712 -17.145 1.00 21.99 58 ARG D O 1
ATOM 6379 N N . GLU D 1 59 ? 66.276 32.425 -15.766 1.00 20.04 59 GLU D N 1
ATOM 6380 C CA . GLU D 1 59 ? 67.455 32.289 -14.889 1.00 19.79 59 GLU D CA 1
ATOM 6381 C C . GLU D 1 59 ? 67.517 30.874 -14.282 1.00 21.88 59 GLU D C 1
ATOM 6382 O O . GLU D 1 59 ? 68.584 30.268 -14.252 1.00 21.85 59 GLU D O 1
ATOM 6388 N N . LEU D 1 60 ? 66.372 30.368 -13.777 1.00 16.79 60 LEU D N 1
ATOM 6389 C CA . LEU D 1 60 ? 66.310 29.029 -13.170 1.00 16.30 60 LEU D CA 1
ATOM 6390 C C . LEU D 1 60 ? 66.618 27.943 -14.192 1.00 19.38 60 LEU D C 1
ATOM 6391 O O . LEU D 1 60 ? 67.287 26.962 -13.837 1.00 17.92 60 LEU D O 1
ATOM 6396 N N . SER D 1 61 ? 66.159 28.105 -15.458 1.00 17.23 61 SER D N 1
ATOM 6397 C CA . SER D 1 61 ? 66.467 27.104 -16.505 1.00 16.66 61 SER D CA 1
ATOM 6398 C C . SER D 1 61 ? 67.970 27.035 -16.748 1.00 20.52 61 SER D C 1
ATOM 6399 O O . SER D 1 61 ? 68.523 25.941 -16.859 1.00 18.07 61 SER D O 1
ATOM 6402 N N . VAL D 1 62 ? 68.650 28.204 -16.732 1.00 18.34 62 VAL D N 1
ATOM 6403 C CA . VAL D 1 62 ? 70.112 28.262 -16.885 1.00 18.44 62 VAL D CA 1
ATOM 6404 C C . VAL D 1 62 ? 70.782 27.585 -15.688 1.00 21.13 62 VAL D C 1
ATOM 6405 O O . VAL D 1 62 ? 71.599 26.688 -15.879 1.00 21.78 62 VAL D O 1
ATOM 6409 N N . LEU D 1 63 ? 70.403 27.981 -14.458 1.00 16.69 63 LEU D N 1
ATOM 6410 C CA . LEU D 1 63 ? 70.967 27.397 -13.229 1.00 16.76 63 LEU D CA 1
ATOM 6411 C C . LEU D 1 63 ? 70.751 25.881 -13.108 1.00 20.10 63 LEU D C 1
ATOM 6412 O O . LEU D 1 63 ? 71.627 25.169 -12.611 1.00 18.78 63 LEU D O 1
ATOM 6417 N N . ALA D 1 64 ? 69.610 25.390 -13.651 1.00 17.59 64 ALA D N 1
ATOM 6418 C CA . ALA D 1 64 ? 69.279 23.961 -13.654 1.00 17.76 64 ALA D CA 1
ATOM 6419 C C . ALA D 1 64 ? 70.073 23.146 -14.679 1.00 22.99 64 ALA D C 1
ATOM 6420 O O . ALA D 1 64 ? 69.913 21.928 -14.741 1.00 24.64 64 ALA D O 1
ATOM 6422 N N . GLY D 1 65 ? 70.948 23.815 -15.436 1.00 19.26 65 GLY D N 1
ATOM 6423 C CA . GLY D 1 65 ? 71.789 23.188 -16.448 1.00 18.65 65 GLY D CA 1
ATOM 6424 C C . GLY D 1 65 ? 71.226 23.295 -17.847 1.00 23.05 65 GLY D C 1
ATOM 6425 O O . GLY D 1 65 ? 71.379 22.369 -18.646 1.00 21.51 65 GLY D O 1
ATOM 6426 N N . ASN D 1 66 ? 70.569 24.439 -18.160 1.00 19.40 66 ASN D N 1
ATOM 6427 C CA . ASN D 1 66 ? 69.955 24.711 -19.463 1.00 18.97 66 ASN D CA 1
ATOM 6428 C C . ASN D 1 66 ? 68.888 23.700 -19.834 1.00 20.74 66 ASN D C 1
ATOM 6429 O O . ASN D 1 66 ? 68.993 23.043 -20.870 1.00 21.27 66 ASN D O 1
ATOM 6434 N N . GLN D 1 67 ? 67.862 23.572 -18.967 1.00 13.89 67 GLN D N 1
ATOM 6435 C CA . GLN D 1 67 ? 66.725 22.666 -19.155 1.00 14.37 67 GLN D CA 1
ATOM 6436 C C . GLN D 1 67 ? 65.598 23.561 -19.603 1.00 17.85 67 GLN D C 1
ATOM 6437 O O . GLN D 1 67 ? 65.083 24.322 -18.777 1.00 17.40 67 GLN D O 1
ATOM 6443 N N . PRO D 1 68 ? 65.272 23.550 -20.930 1.00 15.38 68 PRO D N 1
ATOM 6444 C CA . PRO D 1 68 ? 64.299 24.525 -21.470 1.00 15.12 68 PRO D CA 1
ATOM 6445 C C . PRO D 1 68 ? 62.893 24.436 -20.919 1.00 18.25 68 PRO D C 1
ATOM 6446 O O . PRO D 1 68 ? 62.185 25.439 -20.912 1.00 17.18 68 PRO D O 1
ATOM 6450 N N . TYR D 1 69 ? 62.492 23.236 -20.473 1.00 14.99 69 TYR D N 1
ATOM 6451 C CA . TYR D 1 69 ? 61.175 22.960 -19.904 1.00 14.42 69 TYR D CA 1
ATOM 6452 C C . TYR D 1 69 ? 61.014 23.582 -18.490 1.00 18.11 69 TYR D C 1
ATOM 6453 O O . TYR D 1 69 ? 59.922 23.544 -17.936 1.00 16.78 69 TYR D O 1
ATOM 6462 N N . V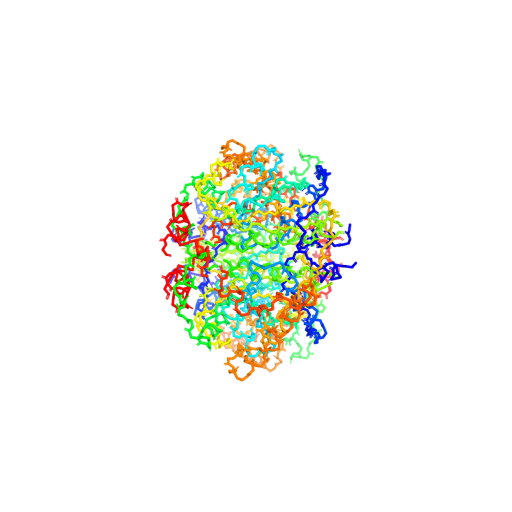AL D 1 70 ? 62.105 24.187 -17.931 1.00 14.15 70 VAL D N 1
ATOM 6463 C CA . VAL D 1 70 ? 62.035 24.945 -16.668 1.00 13.64 70 VAL D CA 1
ATOM 6464 C C . VAL D 1 70 ? 61.419 26.328 -17.034 1.00 20.40 70 VAL D C 1
ATOM 6465 O O . VAL D 1 70 ? 60.648 26.885 -16.248 1.00 18.05 70 VAL D O 1
ATOM 6469 N N . GLU D 1 71 ? 61.730 26.835 -18.266 1.00 18.53 71 GLU D N 1
ATOM 6470 C CA . GLU D 1 71 ? 61.248 28.114 -18.796 1.00 19.26 71 GLU D CA 1
ATOM 6471 C C . GLU D 1 71 ? 59.926 27.945 -19.555 1.00 21.94 71 GLU D C 1
ATOM 6472 O O . GLU D 1 71 ? 58.965 28.659 -19.290 1.00 20.17 71 GLU D O 1
ATOM 6478 N N . LYS D 1 72 ? 59.882 26.993 -20.494 1.00 18.35 72 LYS D N 1
ATOM 6479 C CA . LYS D 1 72 ? 58.709 26.755 -21.333 1.00 17.99 72 LYS D CA 1
ATOM 6480 C C . LYS D 1 72 ? 57.811 25.691 -20.732 1.00 20.18 72 LYS D C 1
ATOM 6481 O O . LYS D 1 72 ? 58.017 24.503 -20.970 1.00 19.79 72 LYS D O 1
ATOM 6487 N N . ASN D 1 73 ? 56.814 26.125 -19.959 1.00 16.28 73 ASN D N 1
ATOM 6488 C CA . ASN D 1 73 ? 55.827 25.271 -19.273 1.00 16.45 73 ASN D CA 1
ATOM 6489 C C . ASN D 1 73 ? 54.604 26.150 -18.877 1.00 20.64 73 ASN D C 1
ATOM 6490 O O . ASN D 1 73 ? 54.597 27.348 -19.157 1.00 22.01 73 ASN D O 1
ATOM 6495 N N . GLY D 1 74 ? 53.614 25.560 -18.225 1.00 17.69 74 GLY D N 1
ATOM 6496 C CA . GLY D 1 74 ? 52.416 26.266 -17.774 1.00 16.78 74 GLY D CA 1
ATOM 6497 C C . GLY D 1 74 ? 52.620 27.030 -16.484 1.00 22.05 74 GLY D C 1
ATOM 6498 O O . GLY D 1 74 ? 51.896 27.992 -16.215 1.00 20.12 74 GLY D O 1
ATOM 6499 N N . HIS D 1 75 ? 53.598 26.575 -15.662 1.00 18.54 75 HIS D N 1
ATOM 6500 C CA . HIS D 1 75 ? 53.995 27.139 -14.359 1.00 18.66 75 HIS D CA 1
ATOM 6501 C C . HIS D 1 75 ? 55.188 26.352 -13.842 1.00 18.65 75 HIS D C 1
ATOM 6502 O O . HIS D 1 75 ? 55.293 25.157 -14.096 1.00 16.53 75 HIS D O 1
ATOM 6509 N N . PHE D 1 76 ? 56.073 27.012 -13.110 1.00 14.09 76 PHE D N 1
ATOM 6510 C CA . PHE D 1 76 ? 57.221 26.345 -12.505 1.00 13.32 76 PHE D CA 1
ATOM 6511 C C . PHE D 1 76 ? 57.148 26.477 -10.979 1.00 19.30 76 PHE D C 1
ATOM 6512 O O . PHE D 1 76 ? 57.218 27.593 -10.439 1.00 18.67 76 PHE D O 1
ATOM 6520 N N . PHE D 1 77 ? 56.978 25.338 -10.294 1.00 14.01 77 PHE D N 1
ATOM 6521 C CA . PHE D 1 77 ? 56.908 25.305 -8.837 1.00 13.20 77 PHE D CA 1
ATOM 6522 C C . PHE D 1 77 ? 58.255 24.908 -8.248 1.00 17.33 77 PHE D C 1
ATOM 6523 O O . PHE D 1 77 ? 58.910 23.992 -8.766 1.00 17.45 77 PHE D O 1
ATOM 6531 N N . VAL D 1 78 ? 58.676 25.574 -7.174 1.00 11.75 78 VAL D N 1
ATOM 6532 C CA . VAL D 1 78 ? 59.905 25.169 -6.486 1.00 10.98 78 VAL D CA 1
ATOM 6533 C C . VAL D 1 78 ? 59.515 24.703 -5.093 1.00 15.92 78 VAL D C 1
ATOM 6534 O O . VAL D 1 78 ? 58.958 25.491 -4.308 1.00 14.84 78 VAL D O 1
ATOM 6538 N N . PHE D 1 79 ? 59.819 23.419 -4.778 1.00 11.16 79 PHE D N 1
ATOM 6539 C CA . PHE D 1 79 ? 59.544 22.856 -3.470 1.00 10.03 79 PHE D CA 1
ATOM 6540 C C . PHE D 1 79 ? 60.725 23.069 -2.573 1.00 14.66 79 PHE D C 1
ATOM 6541 O O . PHE D 1 79 ? 61.858 22.711 -2.938 1.00 12.85 79 PHE D O 1
ATOM 6549 N N . CYS D 1 80 ? 60.463 23.631 -1.384 1.00 12.47 80 CYS D N 1
ATOM 6550 C CA . CYS D 1 80 ? 61.512 23.915 -0.396 1.00 13.28 80 CYS D CA 1
ATOM 6551 C C . CYS D 1 80 ? 61.256 23.213 0.901 1.00 15.96 80 CYS D C 1
ATOM 6552 O O . CYS D 1 80 ? 60.117 23.217 1.378 1.00 14.92 80 CYS D O 1
ATOM 6555 N N . ALA D 1 81 ? 62.340 22.761 1.558 1.00 12.77 81 ALA D N 1
ATOM 6556 C CA . ALA D 1 81 ? 62.314 22.326 2.956 1.00 13.33 81 ALA D CA 1
ATOM 6557 C C . ALA D 1 81 ? 62.187 23.674 3.688 1.00 17.27 81 ALA D C 1
ATOM 6558 O O . ALA D 1 81 ? 62.854 24.646 3.297 1.00 16.69 81 ALA D O 1
ATOM 6560 N N . ASP D 1 82 ? 61.279 23.777 4.656 1.00 14.01 82 ASP D N 1
ATOM 6561 C CA . ASP D 1 82 ? 61.066 25.046 5.341 1.00 13.96 82 ASP D CA 1
ATOM 6562 C C . ASP D 1 82 ? 60.939 24.849 6.847 1.00 19.08 82 ASP D C 1
ATOM 6563 O O . ASP D 1 82 ? 59.929 24.338 7.321 1.00 17.45 82 ASP D O 1
ATOM 6568 N N . LEU D 1 83 ? 61.977 25.282 7.588 1.00 18.13 83 LEU D N 1
ATOM 6569 C CA . LEU D 1 83 ? 62.002 25.291 9.046 1.00 17.91 83 LEU D CA 1
ATOM 6570 C C . LEU D 1 83 ? 62.067 26.739 9.559 1.00 23.01 83 LEU D C 1
ATOM 6571 O O . LEU D 1 83 ? 62.143 26.980 10.770 1.00 23.08 83 LEU D O 1
ATOM 6576 N N . TYR D 1 84 ? 62.007 27.706 8.619 1.00 19.26 84 TYR D N 1
ATOM 6577 C CA . TYR D 1 84 ? 62.012 29.144 8.922 1.00 18.69 84 TYR D CA 1
ATOM 6578 C C . TYR D 1 84 ? 60.725 29.518 9.635 1.00 20.29 84 TYR D C 1
ATOM 6579 O O . TYR D 1 84 ? 60.764 30.265 10.610 1.00 17.64 84 TYR D O 1
ATOM 6588 N N . ARG D 1 85 ? 59.582 28.978 9.154 1.00 19.05 85 ARG D N 1
ATOM 6589 C CA . ARG D 1 85 ? 58.251 29.160 9.738 1.00 19.29 85 ARG D CA 1
ATOM 6590 C C . ARG D 1 85 ? 58.292 28.799 11.241 1.00 23.06 85 ARG D C 1
ATOM 6591 O O . ARG D 1 85 ? 57.839 29.571 12.097 1.00 23.78 85 ARG D O 1
ATOM 6599 N N . HIS D 1 86 ? 58.910 27.649 11.542 1.00 19.59 86 HIS D N 1
ATOM 6600 C CA . HIS D 1 86 ? 59.049 27.082 12.880 1.00 20.10 86 HIS D CA 1
ATOM 6601 C C . HIS D 1 86 ? 60.009 27.912 13.748 1.00 23.37 86 HIS D C 1
ATOM 6602 O O . HIS D 1 86 ? 59.697 28.185 14.918 1.00 19.45 86 HIS D O 1
ATOM 6609 N N . GLN D 1 87 ? 61.140 28.360 13.159 1.00 21.12 87 GLN D N 1
ATOM 6610 C CA . GLN D 1 87 ? 62.116 29.211 13.847 1.00 21.13 87 GLN D CA 1
ATOM 6611 C C . GLN D 1 87 ? 61.456 30.532 14.251 1.00 25.77 87 GLN D C 1
ATOM 6612 O O . GLN D 1 87 ? 61.620 30.960 15.398 1.00 26.49 87 GLN D O 1
ATOM 6618 N N . GLN D 1 88 ? 60.696 31.152 13.330 1.00 22.27 88 GLN D N 1
ATOM 6619 C CA . GLN D 1 88 ? 60.008 32.423 13.563 1.00 22.79 88 GLN D CA 1
ATOM 6620 C C . GLN D 1 88 ? 58.909 32.327 14.623 1.00 28.00 88 GLN D C 1
ATOM 6621 O O . GLN D 1 88 ? 58.777 33.240 15.455 1.00 27.59 88 GLN D O 1
ATOM 6627 N N . LEU D 1 89 ? 58.137 31.236 14.616 1.00 23.38 89 LEU D N 1
ATOM 6628 C CA . LEU D 1 89 ? 57.113 31.005 15.631 1.00 23.51 89 LEU D CA 1
ATOM 6629 C C . LEU D 1 89 ? 57.783 30.824 16.995 1.00 27.85 89 LEU D C 1
ATOM 6630 O O . LEU D 1 89 ? 57.311 31.395 17.971 1.00 27.95 89 LEU D O 1
ATOM 6635 N N . ALA D 1 90 ? 58.899 30.059 17.057 1.00 27.00 90 ALA D N 1
ATOM 6636 C CA . ALA D 1 90 ? 59.660 29.828 18.288 1.00 27.74 90 ALA D CA 1
ATOM 6637 C C . ALA D 1 90 ? 60.191 31.149 18.855 1.00 33.97 90 ALA D C 1
ATOM 6638 O O . ALA D 1 90 ? 59.985 31.421 20.044 1.00 34.54 90 ALA D O 1
ATOM 6640 N N . GLU D 1 91 ? 60.810 31.990 17.992 1.00 31.02 91 GLU D N 1
ATOM 6641 C CA . GLU D 1 91 ? 61.347 33.311 18.365 1.00 30.72 91 GLU D CA 1
ATOM 6642 C C . GLU D 1 91 ? 60.274 34.183 18.985 1.00 36.57 91 GLU D C 1
ATOM 6643 O O . GLU D 1 91 ? 60.484 34.735 20.069 1.00 36.28 91 GLU D O 1
ATOM 6649 N N . GLU D 1 92 ? 59.099 34.249 18.324 1.00 33.84 92 GLU D N 1
ATOM 6650 C CA . GLU D 1 92 ? 57.938 35.019 18.762 1.00 33.58 92 GLU D CA 1
ATOM 6651 C C . GLU D 1 92 ? 57.379 34.568 20.122 1.00 37.74 92 GLU D C 1
ATOM 6652 O O . GLU D 1 92 ? 56.735 35.364 20.796 1.00 36.87 92 GLU D O 1
ATOM 6658 N N . LYS D 1 93 ? 57.644 33.309 20.523 1.00 35.14 93 LYS D N 1
ATOM 6659 C CA . LYS D 1 93 ? 57.167 32.720 21.775 1.00 35.79 93 LYS D CA 1
ATOM 6660 C C . LYS D 1 93 ? 58.203 32.707 22.900 1.00 42.63 93 LYS D C 1
ATOM 6661 O O . LYS D 1 93 ? 57.881 32.297 24.018 1.00 41.81 93 LYS D O 1
ATOM 6667 N N . GLY D 1 94 ? 59.429 33.118 22.588 1.00 41.56 94 GLY D N 1
ATOM 6668 C CA . GLY D 1 94 ? 60.546 33.110 23.528 1.00 42.30 94 GLY D CA 1
ATOM 6669 C C . GLY D 1 94 ? 61.133 31.726 23.725 1.00 47.28 94 GLY D C 1
ATOM 6670 O O . GLY D 1 94 ? 61.829 31.483 24.711 1.00 47.18 94 GLY D O 1
ATOM 6671 N N . GLU D 1 95 ? 60.837 30.796 22.800 1.00 44.45 95 GLU D N 1
ATOM 6672 C CA . GLU D 1 95 ? 61.344 29.427 22.852 1.00 44.21 95 GLU D CA 1
ATOM 6673 C C . GLU D 1 95 ? 62.614 29.275 22.029 1.00 49.19 95 GLU D C 1
ATOM 6674 O O . GLU D 1 95 ? 62.831 30.040 21.088 1.00 48.64 95 GLU D O 1
ATOM 6680 N N . HIS D 1 96 ? 63.467 28.309 22.406 1.00 47.57 96 HIS D N 1
ATOM 6681 C CA . HIS D 1 96 ? 64.707 28.022 21.694 1.00 48.63 96 HIS D CA 1
ATOM 6682 C C . HIS D 1 96 ? 64.712 26.586 21.172 1.00 51.30 96 HIS D C 1
ATOM 6683 O O . HIS D 1 96 ? 64.643 25.629 21.951 1.00 50.82 96 HIS D O 1
ATOM 6690 N N . ILE D 1 97 ? 64.746 26.453 19.837 1.00 46.29 97 ILE D N 1
ATOM 6691 C CA . ILE D 1 97 ? 64.737 25.171 19.121 1.00 45.49 97 ILE D CA 1
ATOM 6692 C C . ILE D 1 97 ? 65.732 25.183 17.940 1.00 47.80 97 ILE D C 1
ATOM 6693 O O . ILE D 1 97 ? 65.782 24.212 17.183 1.00 44.60 97 ILE D O 1
ATOM 6698 N N . SER D 1 98 ? 66.528 26.279 17.794 1.00 45.67 98 SER D N 1
ATOM 6699 C CA . SER D 1 98 ? 67.498 26.464 16.704 1.00 45.34 98 SER D CA 1
ATOM 6700 C C . SER D 1 98 ? 68.459 25.283 16.503 1.00 48.14 98 SER D C 1
ATOM 6701 O O . SER D 1 98 ? 68.846 25.012 15.367 1.00 48.53 98 SER D O 1
ATOM 6704 N N . GLU D 1 99 ? 68.800 24.573 17.592 1.00 42.73 99 GLU D N 1
ATOM 6705 C CA . GLU D 1 99 ? 69.694 23.416 17.610 1.00 42.48 99 GLU D CA 1
ATOM 6706 C C . GLU D 1 99 ? 69.039 22.200 16.963 1.00 44.58 99 GLU D C 1
ATOM 6707 O O . GLU D 1 99 ? 69.686 21.528 16.157 1.00 44.18 99 GLU D O 1
ATOM 6713 N N . LEU D 1 100 ? 67.776 21.886 17.341 1.00 39.34 100 LEU D N 1
ATOM 6714 C CA . LEU D 1 100 ? 67.052 20.740 16.773 1.00 38.53 100 LEU D CA 1
ATOM 6715 C C . LEU D 1 100 ? 66.617 20.978 15.333 1.00 37.61 100 LEU D C 1
ATOM 6716 O O . LEU D 1 100 ? 66.520 20.022 14.561 1.00 35.97 100 LEU D O 1
ATOM 6721 N N . LEU D 1 101 ? 66.454 22.263 14.946 1.00 31.47 101 LEU D N 1
ATOM 6722 C CA . LEU D 1 101 ? 66.122 22.651 13.578 1.00 30.71 101 LEU D CA 1
ATOM 6723 C C . LEU D 1 101 ? 67.307 22.384 12.644 1.00 34.98 101 LEU D C 1
ATOM 6724 O O . LEU D 1 101 ? 67.122 22.229 11.434 1.00 36.02 101 LEU D O 1
ATOM 6729 N N . GLU D 1 102 ? 68.509 22.275 13.224 1.00 30.11 102 GLU D N 1
ATOM 6730 C CA . GLU D 1 102 ? 69.772 22.012 12.528 1.00 29.64 102 GLU D CA 1
ATOM 6731 C C . GLU D 1 102 ? 70.191 20.534 12.568 1.00 30.50 102 GLU D C 1
ATOM 6732 O O . GLU D 1 102 ? 71.201 20.188 11.963 1.00 31.43 102 GLU D O 1
ATOM 6738 N N . ASN D 1 103 ? 69.411 19.661 13.259 1.00 24.45 103 ASN D N 1
ATOM 6739 C CA . ASN D 1 103 ? 69.663 18.219 13.390 1.00 23.67 103 ASN D CA 1
ATOM 6740 C C . ASN D 1 103 ? 69.315 17.454 12.100 1.00 24.71 103 ASN D C 1
ATOM 6741 O O . ASN D 1 103 ? 68.560 17.956 11.286 1.00 25.04 103 ASN D O 1
ATOM 6746 N N . THR D 1 104 ? 69.809 16.215 11.969 1.00 20.16 104 THR D N 1
ATOM 6747 C CA . THR D 1 104 ? 69.528 15.308 10.848 1.00 19.91 104 THR D CA 1
ATOM 6748 C C . THR D 1 104 ? 68.031 14.938 10.832 1.00 22.28 104 THR D C 1
ATOM 6749 O O . THR D 1 104 ? 67.429 14.923 9.760 1.00 19.53 104 THR D O 1
ATOM 6753 N N . GLU D 1 105 ? 67.437 14.673 12.023 1.00 18.37 105 GLU D N 1
ATOM 6754 C CA . GLU D 1 105 ? 66.023 14.324 12.165 1.00 17.29 105 GLU D CA 1
ATOM 6755 C C . GLU D 1 105 ? 65.110 15.359 11.482 1.00 19.80 105 GLU D C 1
ATOM 6756 O O . GLU D 1 105 ? 64.271 14.975 10.659 1.00 18.59 105 GLU D O 1
ATOM 6770 N N . PHE D 1 107 ? 65.982 17.623 9.270 1.00 16.16 107 PHE D N 1
ATOM 6771 C CA . PHE D 1 107 ? 66.340 17.698 7.851 1.00 15.34 107 PHE D CA 1
ATOM 6772 C C . PHE D 1 107 ? 65.551 16.589 7.095 1.00 18.92 107 PHE D C 1
ATOM 6773 O O . PHE D 1 107 ? 64.981 16.845 6.036 1.00 18.50 107 PHE D O 1
ATOM 6789 N N . VAL D 1 109 ? 62.731 15.132 8.175 1.00 14.32 109 VAL D N 1
ATOM 6790 C CA . VAL D 1 109 ? 61.319 15.500 8.295 1.00 13.96 109 VAL D CA 1
ATOM 6791 C C . VAL D 1 109 ? 60.910 16.492 7.177 1.00 16.25 109 VAL D C 1
ATOM 6792 O O . VAL D 1 109 ? 59.900 16.268 6.506 1.00 13.86 109 VAL D O 1
ATOM 6796 N N . SER D 1 110 ? 61.712 17.574 6.985 1.00 13.41 110 SER D N 1
ATOM 6797 C CA . SER D 1 110 ? 61.483 18.640 6.001 1.00 14.29 110 SER D CA 1
ATOM 6798 C C . SER D 1 110 ? 61.503 18.112 4.578 1.00 17.30 110 SER D C 1
ATOM 6799 O O . SER D 1 110 ? 60.626 18.453 3.789 1.00 17.77 110 SER D O 1
ATOM 6802 N N . LEU D 1 111 ? 62.500 17.291 4.252 1.00 14.15 111 LEU D N 1
ATOM 6803 C CA . LEU D 1 111 ? 62.634 16.716 2.909 1.00 15.10 111 LEU D CA 1
ATOM 6804 C C . LEU D 1 111 ? 61.459 15.790 2.574 1.00 14.97 111 LEU D C 1
ATOM 6805 O O . LEU D 1 111 ? 60.900 15.894 1.496 1.00 13.76 111 LEU D O 1
ATOM 6810 N N . ILE D 1 112 ? 61.083 14.922 3.516 1.00 10.85 112 ILE D N 1
ATOM 6811 C CA . ILE D 1 112 ? 59.980 13.975 3.309 1.00 9.81 112 ILE D CA 1
ATOM 6812 C C . ILE D 1 112 ? 58.657 14.728 3.168 1.00 14.01 112 ILE D C 1
ATOM 6813 O O . ILE D 1 112 ? 57.907 14.437 2.238 1.00 13.76 112 ILE D O 1
ATOM 6818 N N . ASP D 1 113 ? 58.398 15.719 4.049 1.00 9.76 113 ASP D N 1
ATOM 6819 C CA . ASP D 1 113 ? 57.159 16.516 3.976 1.00 9.84 113 ASP D CA 1
ATOM 6820 C C . ASP D 1 113 ? 57.011 17.184 2.612 1.00 11.76 113 ASP D C 1
ATOM 6821 O O . ASP D 1 113 ? 55.935 17.111 2.004 1.00 9.81 113 ASP D O 1
ATOM 6826 N N . ALA D 1 114 ? 58.090 17.831 2.122 1.00 8.91 114 ALA D N 1
ATOM 6827 C CA . ALA D 1 114 ? 58.079 18.507 0.831 1.00 8.92 114 ALA D CA 1
ATOM 6828 C C . ALA D 1 114 ? 57.855 17.529 -0.309 1.00 10.23 114 ALA D C 1
ATOM 6829 O O . ALA D 1 114 ? 57.108 17.844 -1.230 1.00 9.47 114 ALA D O 1
ATOM 6831 N N . ALA D 1 115 ? 58.512 16.362 -0.269 1.00 9.18 115 ALA D N 1
ATOM 6832 C CA . ALA D 1 115 ? 58.378 15.347 -1.335 1.00 9.29 115 ALA D CA 1
ATOM 6833 C C . ALA D 1 115 ? 56.950 14.764 -1.382 1.00 12.25 115 ALA D C 1
ATOM 6834 O O . ALA D 1 115 ? 56.408 14.617 -2.472 1.00 11.23 115 ALA D O 1
ATOM 6836 N N . LEU D 1 116 ? 56.333 14.453 -0.219 1.00 9.64 116 LEU D N 1
ATOM 6837 C CA . LEU D 1 116 ? 54.949 13.936 -0.225 1.00 9.87 116 LEU D CA 1
ATOM 6838 C C . LEU D 1 116 ? 53.996 14.971 -0.844 1.00 12.99 116 LEU D C 1
ATOM 6839 O O . LEU D 1 116 ? 53.135 14.610 -1.651 1.00 13.18 116 LEU D O 1
ATOM 6844 N N . ALA D 1 117 ? 54.196 16.263 -0.510 1.00 9.09 117 ALA D N 1
ATOM 6845 C CA . ALA D 1 117 ? 53.415 17.379 -1.049 1.00 9.62 117 ALA D CA 1
ATOM 6846 C C . ALA D 1 117 ? 53.583 17.416 -2.586 1.00 11.79 117 ALA D C 1
ATOM 6847 O O . ALA D 1 117 ? 52.594 17.533 -3.313 1.00 9.86 117 ALA D O 1
ATOM 6849 N N . ALA D 1 118 ? 54.848 17.337 -3.066 1.00 9.61 118 ALA D N 1
ATOM 6850 C CA . ALA D 1 118 ? 55.142 17.395 -4.505 1.00 9.15 118 ALA D CA 1
ATOM 6851 C C . ALA D 1 118 ? 54.504 16.255 -5.282 1.00 12.31 118 ALA D C 1
ATOM 6852 O O . ALA D 1 118 ? 54.018 16.469 -6.397 1.00 11.20 118 ALA D O 1
ATOM 6854 N N . GLN D 1 119 ? 54.546 15.047 -4.724 1.00 9.41 119 GLN D N 1
ATOM 6855 C CA . GLN D 1 119 ? 53.946 13.901 -5.411 1.00 8.62 119 GLN D CA 1
ATOM 6856 C C . GLN D 1 119 ? 52.409 13.970 -5.464 1.00 12.60 119 GLN D C 1
ATOM 6857 O O . GLN D 1 119 ? 51.807 13.546 -6.460 1.00 11.67 119 GLN D O 1
ATOM 6863 N N . ASN D 1 120 ? 51.782 14.578 -4.452 1.00 11.13 120 ASN D N 1
ATOM 6864 C CA . ASN D 1 120 ? 50.337 14.829 -4.496 1.00 11.24 120 ASN D CA 1
ATOM 6865 C C . ASN D 1 120 ? 50.043 15.828 -5.631 1.00 14.14 120 ASN D C 1
ATOM 6866 O O . ASN D 1 120 ? 49.103 15.628 -6.411 1.00 12.83 120 ASN D O 1
ATOM 6879 N N . SER D 1 122 ? 51.888 16.289 -8.298 1.00 9.65 122 SER D N 1
ATOM 6880 C CA . SER D 1 122 ? 52.156 15.588 -9.558 1.00 10.57 122 SER D CA 1
ATOM 6881 C C . SER D 1 122 ? 50.949 14.744 -9.990 1.00 12.69 122 SER D C 1
ATOM 6882 O O . SER D 1 122 ? 50.510 14.834 -11.147 1.00 11.58 122 SER D O 1
ATOM 6885 N N . ILE D 1 123 ? 50.395 13.954 -9.057 1.00 9.96 123 ILE D N 1
ATOM 6886 C CA . ILE D 1 123 ? 49.221 13.101 -9.336 1.00 10.83 123 ILE D CA 1
ATOM 6887 C C . ILE D 1 123 ? 48.014 13.948 -9.701 1.00 13.96 123 ILE D C 1
ATOM 6888 O O . ILE D 1 123 ? 47.296 13.620 -10.648 1.00 13.77 123 ILE D O 1
ATOM 6893 N N . ALA D 1 124 ? 47.787 15.032 -8.954 1.00 11.82 124 ALA D N 1
ATOM 6894 C CA . ALA D 1 124 ? 46.680 15.938 -9.244 1.00 13.01 124 ALA D CA 1
ATOM 6895 C C . ALA D 1 124 ? 46.838 16.502 -10.669 1.00 16.26 124 ALA D C 1
ATOM 6896 O O . ALA D 1 124 ? 45.885 16.448 -11.434 1.00 14.75 124 ALA D O 1
ATOM 6898 N N . ALA D 1 125 ? 48.052 16.967 -11.041 1.00 12.08 125 ALA D N 1
ATOM 6899 C CA . ALA D 1 125 ? 48.307 17.542 -12.379 1.00 12.97 125 ALA D CA 1
ATOM 6900 C C . ALA D 1 125 ? 48.072 16.513 -13.485 1.00 17.79 125 ALA D C 1
ATOM 6901 O O . ALA D 1 125 ? 47.339 16.789 -14.440 1.00 16.26 125 ALA D O 1
ATOM 6903 N N . GLU D 1 126 ? 48.625 15.294 -13.301 1.00 13.27 126 GLU D N 1
ATOM 6904 C CA . GLU D 1 126 ? 48.472 14.196 -14.246 1.00 13.01 126 GLU D CA 1
ATOM 6905 C C . GLU D 1 126 ? 47.019 13.767 -14.424 1.00 17.32 126 GLU D C 1
ATOM 6906 O O . GLU D 1 126 ? 46.613 13.465 -15.550 1.00 16.36 126 GLU D O 1
ATOM 6912 N N . SER D 1 127 ? 46.226 13.785 -13.341 1.00 13.60 127 SER D N 1
ATOM 6913 C CA . SER D 1 127 ? 44.802 13.422 -13.413 1.00 14.73 127 SER D CA 1
ATOM 6914 C C . SER D 1 127 ? 43.993 14.442 -14.266 1.00 21.46 127 SER D C 1
ATOM 6915 O O . SER D 1 127 ? 42.935 14.085 -14.797 1.00 20.04 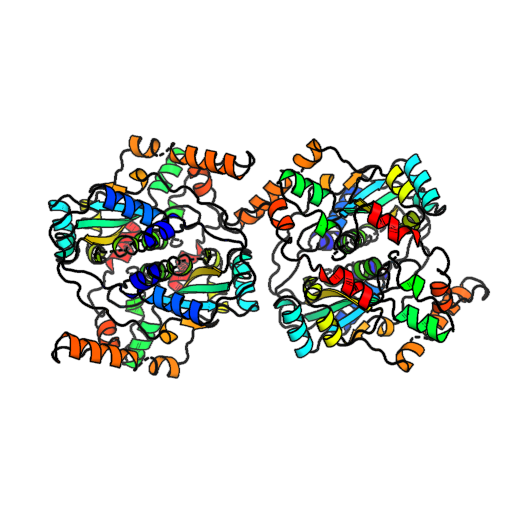127 SER D O 1
ATOM 6926 N N . GLY D 1 129 ? 45.156 15.797 -16.969 1.00 21.30 129 GLY D N 1
ATOM 6927 C CA . GLY D 1 129 ? 45.714 15.691 -18.313 1.00 20.87 129 GLY D CA 1
ATOM 6928 C C . GLY D 1 129 ? 46.940 16.564 -18.494 1.00 21.61 129 GLY D C 1
ATOM 6929 O O . GLY D 1 129 ? 47.421 16.731 -19.616 1.00 21.90 129 GLY D O 1
ATOM 6930 N N . LEU D 1 130 ? 47.467 17.137 -17.398 1.00 14.26 130 LEU D N 1
ATOM 6931 C CA . LEU D 1 130 ? 48.690 17.947 -17.502 1.00 13.66 130 LEU D CA 1
ATOM 6932 C C . LEU D 1 130 ? 49.913 17.028 -17.395 1.00 18.10 130 LEU D C 1
ATOM 6933 O O . LEU D 1 130 ? 49.800 15.909 -16.908 1.00 18.95 130 LEU D O 1
ATOM 6938 N N . GLY D 1 131 ? 51.060 17.520 -17.845 1.00 14.99 131 GLY D N 1
ATOM 6939 C CA . GLY D 1 131 ? 52.324 16.814 -17.749 1.00 13.80 131 GLY D CA 1
ATOM 6940 C C . GLY D 1 131 ? 53.194 17.461 -16.691 1.00 16.02 131 GLY D C 1
ATOM 6941 O O . GLY D 1 131 ? 53.031 18.654 -16.377 1.00 12.94 131 GLY D O 1
ATOM 6942 N N . ILE D 1 132 ? 54.085 16.660 -16.083 1.00 12.62 132 ILE D N 1
ATOM 6943 C CA . ILE D 1 132 ? 55.003 17.156 -15.047 1.00 11.19 132 ILE D CA 1
ATOM 6944 C C . ILE D 1 132 ? 56.407 16.649 -15.281 1.00 13.45 132 ILE D C 1
ATOM 6945 O O . ILE D 1 132 ? 56.588 15.566 -15.835 1.00 13.82 132 ILE D O 1
ATOM 6950 N N . CYS D 1 133 ? 57.393 17.387 -14.758 1.00 9.10 133 CYS D N 1
ATOM 6951 C CA . CYS D 1 133 ? 58.779 16.949 -14.706 1.00 9.31 133 CYS D CA 1
ATOM 6952 C C . CYS D 1 133 ? 59.438 17.549 -13.480 1.00 12.73 133 CYS D C 1
ATOM 6953 O O . CYS D 1 133 ? 59.431 18.771 -13.306 1.00 11.91 133 CYS D O 1
ATOM 6956 N N . TYR D 1 134 ? 59.969 16.682 -12.597 1.00 10.52 134 TYR D N 1
ATOM 6957 C CA . TYR D 1 134 ? 60.714 17.148 -11.420 1.00 11.07 134 TYR D CA 1
ATOM 6958 C C . TYR D 1 134 ? 62.047 17.690 -11.925 1.00 14.12 134 TYR D C 1
ATOM 6959 O O . TYR D 1 134 ? 62.564 17.178 -12.921 1.00 12.78 134 TYR D O 1
ATOM 6968 N N . ILE D 1 135 ? 62.579 18.730 -11.266 1.00 11.74 135 ILE D N 1
ATOM 6969 C CA . ILE D 1 135 ? 63.832 19.392 -11.661 1.00 11.26 135 ILE D CA 1
ATOM 6970 C C . ILE D 1 135 ? 64.782 19.514 -10.462 1.00 15.41 135 ILE D C 1
ATOM 6971 O O . ILE D 1 135 ? 64.772 20.516 -9.747 1.00 13.66 135 ILE D O 1
ATOM 6976 N N . GLY D 1 136 ? 65.590 18.487 -10.274 1.00 13.78 136 GLY D N 1
ATOM 6977 C CA . GLY D 1 136 ? 66.605 18.440 -9.233 1.00 13.75 136 GLY D CA 1
ATOM 6978 C C . GLY D 1 136 ? 67.833 19.221 -9.666 1.00 16.89 136 GLY D C 1
ATOM 6979 O O . GLY D 1 136 ? 68.680 19.511 -8.836 1.00 17.09 136 GLY D O 1
ATOM 6980 N N . GLY D 1 137 ? 67.909 19.571 -10.967 1.00 13.56 137 GLY D N 1
ATOM 6981 C CA . GLY D 1 137 ? 68.974 20.355 -11.593 1.00 13.10 137 GLY D CA 1
ATOM 6982 C C . GLY D 1 137 ? 69.236 21.693 -10.918 1.00 18.06 137 GLY D C 1
ATOM 6983 O O . GLY D 1 137 ? 70.368 22.186 -10.953 1.00 16.63 137 GLY D O 1
ATOM 6984 N N . ILE D 1 138 ? 68.215 22.276 -10.245 1.00 16.16 138 ILE D N 1
ATOM 6985 C CA . ILE D 1 138 ? 68.399 23.521 -9.484 1.00 17.10 138 ILE D CA 1
ATOM 6986 C C . ILE D 1 138 ? 69.483 23.340 -8.374 1.00 20.71 138 ILE D C 1
ATOM 6987 O O . ILE D 1 138 ? 70.128 24.318 -7.996 1.00 21.98 138 ILE D O 1
ATOM 6992 N N . ARG D 1 139 ? 69.725 22.085 -7.918 1.00 15.63 139 ARG D N 1
ATOM 6993 C CA . ARG D 1 139 ? 70.757 21.781 -6.912 1.00 16.40 139 ARG D CA 1
ATOM 6994 C C . ARG D 1 139 ? 72.210 21.885 -7.441 1.00 21.34 139 ARG D C 1
ATOM 6995 O O . ARG D 1 139 ? 73.143 21.728 -6.663 1.00 21.27 139 ARG D O 1
ATOM 7003 N N . ASN D 1 140 ? 72.396 22.166 -8.746 1.00 20.15 140 ASN D N 1
ATOM 7004 C CA . ASN D 1 140 ? 73.729 22.381 -9.341 1.00 20.91 140 ASN D CA 1
ATOM 7005 C C . ASN D 1 140 ? 74.333 23.675 -8.801 1.00 25.11 140 ASN D C 1
ATOM 7006 O O . ASN D 1 140 ? 75.546 23.759 -8.634 1.00 25.29 140 ASN D O 1
ATOM 7011 N N . GLU D 1 141 ? 73.483 24.697 -8.594 1.00 20.21 141 GLU D N 1
ATOM 7012 C CA . GLU D 1 141 ? 73.898 26.025 -8.143 1.00 20.15 141 GLU D CA 1
ATOM 7013 C C . GLU D 1 141 ? 72.874 26.571 -7.148 1.00 22.88 141 GLU D C 1
ATOM 7014 O O . GLU D 1 141 ? 72.243 27.606 -7.391 1.00 22.72 141 GLU D O 1
ATOM 7020 N N . LEU D 1 142 ? 72.698 25.850 -6.038 1.00 21.05 142 LEU D N 1
ATOM 7021 C CA . LEU D 1 142 ? 71.721 26.192 -5.004 1.00 21.98 142 LEU D CA 1
ATOM 7022 C C . LEU D 1 142 ? 71.859 27.612 -4.426 1.00 27.60 142 LEU D C 1
ATOM 7023 O O . LEU D 1 142 ? 70.837 28.225 -4.137 1.00 26.31 142 LEU D O 1
ATOM 7028 N N . ASP D 1 143 ? 73.098 28.166 -4.343 1.00 24.82 143 ASP D N 1
ATOM 7029 C CA . ASP D 1 143 ? 73.300 29.549 -3.880 1.00 25.34 143 ASP D CA 1
ATOM 7030 C C . ASP D 1 143 ? 72.643 30.570 -4.798 1.00 27.01 143 ASP D C 1
ATOM 7031 O O . ASP D 1 143 ? 71.923 31.440 -4.315 1.00 28.19 143 ASP D O 1
ATOM 7036 N N . LYS D 1 144 ? 72.853 30.450 -6.117 1.00 20.23 144 LYS D N 1
ATOM 7037 C CA . LYS D 1 144 ? 72.242 31.370 -7.072 1.00 19.14 144 LYS D CA 1
ATOM 7038 C C . LYS D 1 144 ? 70.726 31.185 -7.128 1.00 20.90 144 LYS D C 1
ATOM 7039 O O . LYS D 1 144 ? 69.994 32.171 -7.243 1.00 19.00 144 LYS D O 1
ATOM 7045 N N . VAL D 1 145 ? 70.263 29.911 -7.005 1.00 16.61 145 VAL D N 1
ATOM 7046 C CA . VAL D 1 145 ? 68.822 29.617 -6.959 1.00 15.68 145 VAL D CA 1
ATOM 7047 C C . VAL D 1 145 ? 68.184 30.318 -5.729 1.00 19.58 145 VAL D C 1
ATOM 7048 O O . VAL D 1 145 ? 67.113 30.920 -5.866 1.00 20.83 145 VAL D O 1
ATOM 7052 N N . THR D 1 146 ? 68.849 30.277 -4.559 1.00 17.02 146 THR D N 1
ATOM 7053 C CA . THR D 1 146 ? 68.331 30.956 -3.341 1.00 18.37 146 THR D CA 1
ATOM 7054 C C . THR D 1 146 ? 68.224 32.464 -3.539 1.00 24.21 146 THR D C 1
ATOM 7055 O O . THR D 1 146 ? 67.299 33.077 -3.013 1.00 23.99 146 THR D O 1
ATOM 7059 N N . GLU D 1 147 ? 69.127 33.053 -4.361 1.00 22.43 147 GLU D N 1
ATOM 7060 C CA . GLU D 1 147 ? 69.128 34.481 -4.699 1.00 21.81 147 GLU D CA 1
ATOM 7061 C C . GLU D 1 147 ? 67.982 34.844 -5.642 1.00 25.34 147 GLU D C 1
ATOM 7062 O O . GLU D 1 147 ? 67.334 35.873 -5.431 1.00 26.38 147 GLU D O 1
ATOM 7068 N N . VAL D 1 148 ? 67.693 33.991 -6.653 1.00 19.00 148 VAL D N 1
ATOM 7069 C CA . VAL D 1 148 ? 66.572 34.215 -7.577 1.00 18.94 148 VAL D CA 1
ATOM 7070 C C . VAL D 1 148 ? 65.231 34.183 -6.784 1.00 20.04 148 VAL D C 1
ATOM 7071 O O . VAL D 1 148 ? 64.351 35.024 -6.996 1.00 19.28 148 VAL D O 1
ATOM 7075 N N . LEU D 1 149 ? 65.100 33.195 -5.889 1.00 16.00 149 LEU D N 1
ATOM 7076 C CA . LEU D 1 149 ? 63.882 32.985 -5.088 1.00 16.45 149 LEU D CA 1
ATOM 7077 C C . LEU D 1 149 ? 63.807 33.804 -3.794 1.00 22.18 149 LEU D C 1
ATOM 7078 O O . LEU D 1 149 ? 62.747 33.821 -3.151 1.00 21.55 149 LEU D O 1
ATOM 7083 N N . GLN D 1 150 ? 64.939 34.441 -3.399 1.00 18.92 150 GLN D N 1
ATOM 7084 C CA . GLN D 1 150 ? 65.073 35.254 -2.186 1.00 18.63 150 GLN D CA 1
ATOM 7085 C C . GLN D 1 150 ? 64.632 34.468 -0.951 1.00 22.67 150 GLN D C 1
ATOM 7086 O O . GLN D 1 150 ? 63.914 34.989 -0.107 1.00 22.26 150 GLN D O 1
ATOM 7092 N N . THR D 1 151 ? 65.047 33.190 -0.857 1.00 20.24 151 THR D N 1
ATOM 7093 C CA . THR D 1 151 ? 64.672 32.351 0.287 1.00 18.70 151 THR D CA 1
ATOM 7094 C C . THR D 1 151 ? 65.508 32.713 1.514 1.00 23.48 151 THR D C 1
ATOM 7095 O O . THR D 1 151 ? 66.717 32.908 1.380 1.00 23.75 151 THR D O 1
ATOM 7099 N N . PRO D 1 152 ? 64.892 32.798 2.714 1.00 20.51 152 PRO D N 1
ATOM 7100 C CA . PRO D 1 152 ? 65.673 33.166 3.911 1.00 20.71 152 PRO D CA 1
ATOM 7101 C C . PRO D 1 152 ? 66.449 31.981 4.483 1.00 25.81 152 PRO D C 1
ATOM 7102 O O . PRO D 1 152 ? 66.434 30.887 3.912 1.00 24.14 152 PRO D O 1
ATOM 7106 N N . ASP D 1 153 ? 67.088 32.173 5.656 1.00 23.71 153 ASP D N 1
ATOM 7107 C CA . ASP D 1 153 ? 67.773 31.068 6.308 1.00 24.68 153 ASP D CA 1
ATOM 7108 C C . ASP D 1 153 ? 66.735 30.047 6.767 1.00 23.30 153 ASP D C 1
ATOM 7109 O O . ASP D 1 153 ? 65.581 30.417 6.939 1.00 21.55 153 ASP D O 1
ATOM 7114 N N . HIS D 1 154 ? 67.122 28.762 6.881 1.00 20.59 154 HIS D N 1
ATOM 7115 C CA . HIS D 1 154 ? 66.231 27.642 7.263 1.00 21.49 154 HIS D CA 1
ATOM 7116 C C . HIS D 1 154 ? 65.206 27.284 6.182 1.00 22.61 154 HIS D C 1
ATOM 7117 O O . HIS D 1 154 ? 64.208 26.602 6.448 1.00 20.87 154 HIS D O 1
ATOM 7124 N N . VAL D 1 155 ? 65.474 27.733 4.952 1.00 19.52 155 VAL D N 1
ATOM 7125 C CA . VAL D 1 155 ? 64.670 27.421 3.762 1.00 18.38 155 VAL D CA 1
ATOM 7126 C C . VAL D 1 155 ? 65.650 26.842 2.735 1.00 21.52 155 VAL D C 1
ATOM 7127 O O . VAL D 1 155 ? 66.666 27.471 2.419 1.00 19.20 155 VAL D O 1
ATOM 7131 N N . LEU D 1 156 ? 65.378 25.619 2.267 1.00 16.76 156 LEU D N 1
ATOM 7132 C CA . LEU D 1 156 ? 66.258 24.978 1.303 1.00 15.57 156 LEU D CA 1
ATOM 7133 C C . LEU D 1 156 ? 65.493 24.530 0.050 1.00 20.07 156 LEU D C 1
ATOM 7134 O O . LEU D 1 156 ? 64.716 23.568 0.140 1.00 19.28 156 LEU D O 1
ATOM 7139 N N . PRO D 1 157 ? 65.726 25.162 -1.126 1.00 15.70 157 PRO D N 1
ATOM 7140 C CA . PRO D 1 157 ? 65.087 24.662 -2.358 1.00 14.13 157 PRO D CA 1
ATOM 7141 C C . PRO D 1 157 ? 65.611 23.247 -2.633 1.00 17.29 157 PRO D C 1
ATOM 7142 O O . PRO D 1 157 ? 66.804 22.982 -2.498 1.00 17.77 157 PRO D O 1
ATOM 7146 N N . LEU D 1 158 ? 64.702 22.314 -2.934 1.00 12.90 158 LEU D N 1
ATOM 7147 C CA . LEU D 1 158 ? 65.057 20.912 -3.135 1.00 10.78 158 LEU D CA 1
ATOM 7148 C C . LEU D 1 158 ? 65.012 20.531 -4.595 1.00 14.78 158 LEU D C 1
ATOM 7149 O O . LEU D 1 158 ? 65.939 19.895 -5.106 1.00 15.15 158 LEU D O 1
ATOM 7154 N N . PHE D 1 159 ? 63.906 20.890 -5.262 1.00 10.90 159 PHE D N 1
ATOM 7155 C CA . PHE D 1 159 ? 63.696 20.604 -6.673 1.00 10.32 159 PHE D CA 1
ATOM 7156 C C . PHE D 1 159 ? 62.562 21.473 -7.171 1.00 15.06 159 PHE D C 1
ATOM 7157 O O . PHE D 1 159 ? 61.722 21.927 -6.393 1.00 15.04 159 PHE D O 1
ATOM 7165 N N . GLY D 1 160 ? 62.548 21.671 -8.472 1.00 13.68 160 GLY D N 1
ATOM 7166 C CA . GLY D 1 160 ? 61.466 22.336 -9.152 1.00 13.80 160 GLY D CA 1
ATOM 7167 C C . GLY D 1 160 ? 60.495 21.279 -9.647 1.00 14.85 160 GLY D C 1
ATOM 7168 O O . GLY D 1 160 ? 60.790 20.073 -9.629 1.00 12.62 160 GLY D O 1
ATOM 7169 N N . LEU D 1 161 ? 59.323 21.731 -10.072 1.00 11.44 161 LEU D N 1
ATOM 7170 C CA . LEU D 1 161 ? 58.319 20.885 -10.688 1.00 10.40 161 LEU D CA 1
ATOM 7171 C C . LEU D 1 161 ? 57.731 21.688 -11.832 1.00 15.56 161 LEU D C 1
ATOM 7172 O O . LEU D 1 161 ? 57.057 22.687 -11.594 1.00 14.73 161 LEU D O 1
ATOM 7177 N N . ALA D 1 162 ? 58.093 21.319 -13.067 1.00 13.04 162 ALA D N 1
ATOM 7178 C CA . ALA D 1 162 ? 57.592 21.952 -14.287 1.00 12.40 162 ALA D CA 1
ATOM 7179 C C . ALA D 1 162 ? 56.247 21.307 -14.559 1.00 15.81 162 ALA D C 1
ATOM 7180 O O . ALA D 1 162 ? 56.139 20.085 -14.486 1.00 13.79 162 ALA D O 1
ATOM 7182 N N . VAL D 1 163 ? 55.192 22.128 -14.734 1.00 12.56 163 VAL D N 1
ATOM 7183 C CA . VAL D 1 163 ? 53.825 21.631 -14.963 1.00 11.46 163 VAL D CA 1
ATOM 7184 C C . VAL D 1 163 ? 53.279 22.349 -16.210 1.00 15.86 163 VAL D C 1
ATOM 7185 O O . VAL D 1 163 ? 53.506 23.540 -16.364 1.00 16.88 163 VAL D O 1
ATOM 7189 N N . GLY D 1 164 ? 52.566 21.635 -17.063 1.00 12.29 164 GLY D N 1
ATOM 7190 C CA . GLY D 1 164 ? 51.994 22.252 -18.254 1.00 12.80 164 GLY D CA 1
ATOM 7191 C C . GLY D 1 164 ? 51.186 21.320 -19.113 1.00 18.35 164 GLY D C 1
ATOM 7192 O O . GLY D 1 164 ? 51.016 20.150 -18.772 1.00 17.24 164 GLY D O 1
ATOM 7193 N N . HIS D 1 165 ? 50.683 21.859 -20.255 1.00 17.03 165 HIS D N 1
ATOM 7194 C CA . HIS D 1 165 ? 49.909 21.098 -21.226 1.00 16.58 165 HIS D CA 1
ATOM 7195 C C . HIS D 1 165 ? 50.936 20.408 -22.104 1.00 20.04 165 HIS D C 1
ATOM 7196 O O . HIS D 1 165 ? 51.771 21.094 -22.685 1.00 19.08 165 HIS D O 1
ATOM 7203 N N . PRO D 1 166 ? 50.961 19.062 -22.181 1.00 17.25 166 PRO D N 1
ATOM 7204 C CA . PRO D 1 166 ? 51.990 18.406 -22.998 1.00 17.29 166 PRO D CA 1
ATOM 7205 C C . PRO D 1 166 ? 51.834 18.690 -24.498 1.00 21.48 166 PRO D C 1
ATOM 7206 O O . PRO D 1 166 ? 50.711 18.674 -25.021 1.00 20.33 166 PRO D O 1
ATOM 7210 N N . ALA D 1 167 ? 52.957 18.959 -25.169 1.00 19.41 167 ALA D N 1
ATOM 7211 C CA . ALA D 1 167 ? 53.043 19.160 -26.628 1.00 20.05 167 ALA D CA 1
ATOM 7212 C C . ALA D 1 167 ? 53.426 17.816 -27.261 1.00 25.63 167 ALA D C 1
ATOM 7213 O O . ALA D 1 167 ? 53.152 17.579 -28.443 1.00 27.01 167 ALA D O 1
ATOM 7215 N N . ASN D 1 168 ? 54.062 16.928 -26.462 1.00 20.24 168 ASN D N 1
ATOM 7216 C CA . ASN D 1 168 ? 54.495 15.591 -26.871 1.00 20.10 168 ASN D CA 1
ATOM 7217 C C . ASN D 1 168 ? 54.367 14.703 -25.620 1.00 24.69 168 ASN D C 1
ATOM 7218 O O . ASN D 1 168 ? 54.750 15.120 -24.519 1.00 23.13 168 ASN D O 1
ATOM 7223 N N . LEU D 1 169 ? 53.783 13.518 -25.775 1.00 21.93 169 LEU D N 1
ATOM 7224 C CA . LEU D 1 169 ? 53.520 12.617 -24.646 1.00 23.52 169 LEU D CA 1
ATOM 7225 C C . LEU D 1 169 ? 54.679 11.723 -24.241 1.00 24.26 169 LEU D C 1
ATOM 7226 O O . LEU D 1 169 ? 54.603 11.092 -23.189 1.00 23.56 169 LEU D O 1
ATOM 7231 N N . SER D 1 170 ? 55.761 11.685 -25.039 1.00 19.86 170 SER D N 1
ATOM 7232 C CA . SER D 1 170 ? 56.942 10.847 -24.757 1.00 19.39 170 SER D CA 1
ATOM 7233 C C . SER D 1 170 ? 56.510 9.362 -24.563 1.00 21.69 170 SER D C 1
ATOM 7234 O O . SER D 1 170 ? 55.568 8.908 -25.210 1.00 21.60 170 SER D O 1
ATOM 7237 N N . GLY D 1 171 ? 57.161 8.643 -23.666 1.00 17.17 171 GLY D N 1
ATOM 7238 C CA . GLY D 1 171 ? 56.850 7.243 -23.407 1.00 16.55 171 GLY D CA 1
ATOM 7239 C C . GLY D 1 171 ? 57.277 6.814 -22.022 1.00 18.70 171 GLY D C 1
ATOM 7240 O O . GLY D 1 171 ? 58.137 7.453 -21.413 1.00 18.03 171 GLY D O 1
ATOM 7241 N N . LYS D 1 172 ? 56.687 5.732 -21.521 1.00 15.23 172 LYS D N 1
ATOM 7242 C CA . LYS D 1 172 ? 57.023 5.186 -20.198 1.00 14.97 172 LYS D CA 1
ATOM 7243 C C . LYS D 1 172 ? 58.408 4.532 -20.169 1.00 19.26 172 LYS D C 1
ATOM 7244 O O . LYS D 1 172 ? 58.852 3.952 -21.156 1.00 17.37 172 LYS D O 1
ATOM 7250 N N . LYS D 1 173 ? 59.092 4.649 -19.010 1.00 15.92 173 LYS D N 1
ATOM 7251 C CA . LYS D 1 173 ? 60.409 4.061 -18.784 1.00 15.34 173 LYS D CA 1
ATOM 7252 C C . LYS D 1 173 ? 60.232 2.888 -17.837 1.00 17.27 173 LYS D C 1
ATOM 7253 O O . LYS D 1 173 ? 59.610 3.065 -16.775 1.00 15.61 173 LYS D O 1
ATOM 7259 N N . PRO D 1 174 ? 60.724 1.666 -18.198 1.00 15.30 174 PRO D N 1
ATOM 7260 C CA . PRO D 1 174 ? 60.533 0.518 -17.300 1.00 14.59 174 PRO D CA 1
ATOM 7261 C C . PRO D 1 174 ? 61.179 0.702 -15.931 1.00 16.84 174 PRO D C 1
ATOM 7262 O O . PRO D 1 174 ? 62.250 1.300 -15.805 1.00 14.87 174 PRO D O 1
ATOM 7266 N N . ARG D 1 175 ? 60.502 0.193 -14.901 1.00 14.17 175 ARG D N 1
ATOM 7267 C CA . ARG D 1 175 ? 60.999 0.250 -13.531 1.00 13.62 175 ARG D CA 1
ATOM 7268 C C . ARG D 1 175 ? 61.649 -1.086 -13.177 1.00 17.53 175 ARG D C 1
ATOM 7269 O O . ARG D 1 175 ? 61.393 -2.097 -13.842 1.00 14.81 175 ARG D O 1
ATOM 7277 N N . LEU D 1 176 ? 62.493 -1.081 -12.132 1.00 14.32 176 LEU D N 1
ATOM 7278 C CA . LEU D 1 176 ? 63.131 -2.273 -11.593 1.00 14.23 176 LEU D CA 1
ATOM 7279 C C . LEU D 1 176 ? 62.103 -3.393 -11.398 1.00 17.19 176 LEU D C 1
ATOM 7280 O O . LEU D 1 176 ? 60.965 -3.113 -11.025 1.00 16.12 176 LEU D O 1
ATOM 7285 N N . PRO D 1 177 ? 62.485 -4.673 -11.596 1.00 15.19 177 PRO D N 1
ATOM 7286 C CA . PRO D 1 177 ? 61.552 -5.773 -11.277 1.00 14.83 177 PRO D CA 1
ATOM 7287 C C . PRO D 1 177 ? 61.101 -5.637 -9.821 1.00 18.02 177 PRO D C 1
ATOM 7288 O O . PRO D 1 177 ? 61.869 -5.180 -8.970 1.00 15.61 177 PRO D O 1
ATOM 7292 N N . LYS D 1 178 ? 59.851 -5.980 -9.553 1.00 16.98 178 LYS D N 1
ATOM 7293 C CA . LYS D 1 178 ? 59.238 -5.890 -8.218 1.00 17.74 178 LYS D CA 1
ATOM 7294 C C . LYS D 1 178 ? 60.135 -6.471 -7.116 1.00 20.09 178 LYS D C 1
ATOM 7295 O O . LYS D 1 178 ? 60.342 -5.806 -6.104 1.00 20.39 178 LYS D O 1
ATOM 7301 N N . GLN D 1 179 ? 60.710 -7.673 -7.337 1.00 17.59 179 GLN D N 1
ATOM 7302 C CA . GLN D 1 179 ? 61.616 -8.387 -6.402 1.00 18.43 179 GLN D CA 1
ATOM 7303 C C . GLN D 1 179 ? 62.871 -7.609 -6.046 1.00 20.68 179 GLN D C 1
ATOM 7304 O O . GLN D 1 179 ? 63.472 -7.882 -5.004 1.00 21.73 179 GLN D O 1
ATOM 7310 N N . ALA D 1 180 ? 63.296 -6.656 -6.895 1.00 16.14 180 ALA D N 1
ATOM 7311 C CA . ALA D 1 180 ? 64.481 -5.862 -6.560 1.00 16.27 180 ALA D CA 1
ATOM 7312 C C . ALA D 1 180 ? 64.134 -4.808 -5.489 1.00 20.35 180 ALA D C 1
ATOM 7313 O O . ALA D 1 180 ? 64.983 -4.449 -4.672 1.00 20.42 180 ALA D O 1
ATOM 7315 N N . VAL D 1 181 ? 62.911 -4.269 -5.545 1.00 16.33 181 VAL D N 1
ATOM 7316 C CA . VAL D 1 181 ? 62.487 -3.169 -4.673 1.00 16.02 181 VAL D CA 1
ATOM 7317 C C . VAL D 1 181 ? 61.693 -3.630 -3.447 1.00 19.00 181 VAL D C 1
ATOM 7318 O O . VAL D 1 181 ? 61.815 -3.040 -2.372 1.00 19.11 181 VAL D O 1
ATOM 7322 N N . TYR D 1 182 ? 60.828 -4.629 -3.633 1.00 14.86 182 TYR D N 1
ATOM 7323 C CA . TYR D 1 182 ? 59.928 -5.112 -2.594 1.00 15.27 182 TYR D CA 1
ATOM 7324 C C . TYR D 1 182 ? 60.456 -6.395 -1.931 1.00 19.35 182 TYR D C 1
ATOM 7325 O O . TYR D 1 182 ? 60.796 -7.335 -2.630 1.00 19.88 182 TYR D O 1
ATOM 7334 N N . HIS D 1 183 ? 60.538 -6.419 -0.597 1.00 15.34 183 HIS D N 1
ATOM 7335 C CA . HIS D 1 183 ? 61.104 -7.529 0.186 1.00 15.96 183 HIS D CA 1
ATOM 7336 C C . HIS D 1 183 ? 60.055 -7.980 1.206 1.00 22.93 183 HIS D C 1
ATOM 7337 O O . HIS D 1 183 ? 59.452 -7.138 1.872 1.00 21.24 183 HIS D O 1
ATOM 7344 N N . GLU D 1 184 ? 59.833 -9.295 1.324 1.00 21.67 184 GLU D N 1
ATOM 7345 C CA . GLU D 1 184 ? 58.847 -9.800 2.269 1.00 22.12 184 GLU D CA 1
ATOM 7346 C C . GLU D 1 184 ? 59.463 -10.054 3.607 1.00 24.86 184 GLU D C 1
ATOM 7347 O O . GLU D 1 184 ? 60.372 -10.867 3.713 1.00 25.05 184 GLU D O 1
ATOM 7353 N N . ASN D 1 185 ? 58.996 -9.316 4.633 1.00 20.36 185 ASN D N 1
ATOM 7354 C CA . ASN D 1 185 ? 59.414 -9.381 6.045 1.00 19.11 185 ASN D CA 1
ATOM 7355 C C . ASN D 1 185 ? 60.795 -8.887 6.389 1.00 22.36 185 ASN D C 1
ATOM 7356 O O . ASN D 1 185 ? 60.971 -8.211 7.409 1.00 20.95 185 ASN D O 1
ATOM 7361 N N . THR D 1 186 ? 61.800 -9.292 5.594 1.00 19.77 186 THR D N 1
ATOM 7362 C CA . THR D 1 186 ? 63.184 -8.887 5.793 1.00 18.45 186 THR D CA 1
ATOM 7363 C C . THR D 1 186 ? 63.763 -8.511 4.436 1.00 21.15 186 THR D C 1
ATOM 7364 O O . THR D 1 186 ? 63.287 -9.010 3.414 1.00 20.73 186 THR D O 1
ATOM 7368 N N . TYR D 1 187 ? 64.809 -7.682 4.443 1.00 19.45 187 TYR D N 1
ATOM 7369 C CA . TYR D 1 187 ? 65.526 -7.260 3.240 1.00 20.42 187 TYR D CA 1
ATOM 7370 C C . TYR D 1 187 ? 66.245 -8.491 2.661 1.00 25.50 187 TYR D C 1
ATOM 7371 O O . TYR D 1 187 ? 66.919 -9.209 3.405 1.00 25.39 187 TYR D O 1
ATOM 7380 N N . ASN D 1 188 ? 66.094 -8.735 1.351 1.00 22.51 188 ASN D N 1
ATOM 7381 C CA . ASN D 1 188 ? 66.727 -9.882 0.704 1.00 23.40 188 ASN D CA 1
ATOM 7382 C C . ASN D 1 188 ? 68.134 -9.522 0.258 1.00 29.18 188 ASN D C 1
ATOM 7383 O O . ASN D 1 188 ? 68.307 -8.698 -0.643 1.00 28.36 188 ASN D O 1
ATOM 7388 N N . VAL D 1 189 ? 69.149 -10.142 0.914 1.00 27.04 189 VAL D N 1
ATOM 7389 C CA . VAL D 1 189 ? 70.570 -9.897 0.622 1.00 26.94 189 VAL D CA 1
ATOM 7390 C C . VAL D 1 189 ? 71.206 -10.996 -0.250 1.00 30.76 189 VAL D C 1
ATOM 7391 O O . VAL D 1 189 ? 72.405 -10.927 -0.528 1.00 30.88 189 VAL D O 1
ATOM 7395 N N . ASN D 1 190 ? 70.403 -11.981 -0.700 1.00 26.85 190 ASN D N 1
ATOM 7396 C CA . ASN D 1 190 ? 70.888 -13.090 -1.513 1.00 26.09 190 ASN D CA 1
ATOM 7397 C C . ASN D 1 190 ? 71.498 -12.583 -2.839 1.00 28.90 190 ASN D C 1
ATOM 7398 O O . ASN D 1 190 ? 70.793 -11.978 -3.648 1.00 24.25 190 ASN D O 1
ATOM 7403 N N . THR D 1 191 ? 72.822 -12.829 -3.025 1.00 27.54 191 THR D N 1
ATOM 7404 C CA . THR D 1 191 ? 73.602 -12.399 -4.194 1.00 27.61 191 THR D CA 1
ATOM 7405 C C . THR D 1 191 ? 73.093 -12.955 -5.511 1.00 31.53 191 THR D C 1
ATOM 7406 O O . THR D 1 191 ? 73.031 -12.199 -6.487 1.00 30.04 191 THR D O 1
ATOM 7410 N N . ASP D 1 192 ? 72.715 -14.257 -5.549 1.00 28.09 192 ASP D N 1
ATOM 7411 C CA . ASP D 1 192 ? 72.183 -14.877 -6.760 1.00 27.55 192 ASP D CA 1
ATOM 7412 C C . ASP D 1 192 ? 70.892 -14.198 -7.193 1.00 29.71 192 ASP D C 1
ATOM 7413 O O . ASP D 1 192 ? 70.724 -13.930 -8.383 1.00 28.00 192 ASP D O 1
ATOM 7418 N N . ASP D 1 193 ? 69.989 -13.920 -6.233 1.00 25.24 193 ASP D N 1
ATOM 7419 C CA . ASP D 1 193 ? 68.712 -13.237 -6.478 1.00 24.09 193 ASP D CA 1
ATOM 7420 C C . ASP D 1 193 ? 68.968 -11.841 -7.037 1.00 23.64 193 ASP D C 1
ATOM 7421 O O . ASP D 1 193 ? 68.342 -11.460 -8.019 1.00 22.15 193 ASP D O 1
ATOM 7426 N N . PHE D 1 194 ? 69.918 -11.110 -6.428 1.00 20.66 194 PHE D N 1
ATOM 7427 C CA . PHE D 1 194 ? 70.299 -9.762 -6.836 1.00 20.61 194 PHE D CA 1
ATOM 7428 C C . PHE D 1 194 ? 70.820 -9.759 -8.282 1.00 24.40 194 PHE D C 1
ATOM 7429 O O . PHE D 1 194 ? 70.355 -8.971 -9.096 1.00 22.26 194 PHE D O 1
ATOM 7437 N N . ARG D 1 195 ? 71.768 -10.661 -8.602 1.00 20.83 195 ARG D N 1
ATOM 7438 C CA . ARG D 1 195 ? 72.366 -10.748 -9.934 1.00 21.16 195 ARG D CA 1
ATOM 7439 C C . ARG D 1 195 ? 71.381 -11.097 -11.003 1.00 23.94 195 ARG D C 1
ATOM 7440 O O . ARG D 1 195 ? 71.451 -10.520 -12.071 1.00 22.25 195 ARG D O 1
ATOM 7448 N N . HIS D 1 196 ? 70.449 -12.024 -10.722 1.00 23.06 196 HIS D N 1
ATOM 7449 C CA . HIS D 1 196 ? 69.410 -12.445 -11.663 1.00 25.25 196 HIS D CA 1
ATOM 7450 C C . HIS D 1 196 ? 68.449 -11.279 -11.984 1.00 25.18 196 HIS D C 1
ATOM 7451 O O . HIS D 1 196 ? 68.098 -11.077 -13.146 1.00 21.35 196 HIS D O 1
ATOM 7458 N N . THR D 1 197 ? 68.025 -10.534 -10.950 1.00 21.83 197 THR D N 1
ATOM 7459 C CA . THR D 1 197 ? 67.103 -9.410 -11.149 1.00 20.96 197 THR D CA 1
ATOM 7460 C C . THR D 1 197 ? 67.794 -8.251 -11.883 1.00 23.71 197 THR D C 1
ATOM 7461 O O . THR D 1 197 ? 67.198 -7.662 -12.787 1.00 22.23 197 THR D O 1
ATOM 7473 N N . ASN D 1 199 ? 70.483 -8.464 -13.873 1.00 19.84 199 ASN D N 1
ATOM 7474 C CA . ASN D 1 199 ? 70.781 -8.895 -15.241 1.00 19.01 199 ASN D CA 1
ATOM 7475 C C . ASN D 1 199 ? 69.549 -8.751 -16.106 1.00 19.86 199 ASN D C 1
ATOM 7476 O O . ASN D 1 199 ? 69.647 -8.256 -17.232 1.00 18.84 199 ASN D O 1
ATOM 7481 N N . THR D 1 200 ? 68.385 -9.173 -15.586 1.00 16.39 200 THR D N 1
ATOM 7482 C CA . THR D 1 200 ? 67.108 -9.082 -16.295 1.00 17.21 200 THR D CA 1
ATOM 7483 C C . THR D 1 200 ? 66.796 -7.610 -16.599 1.00 20.73 200 THR D C 1
ATOM 7484 O O . THR D 1 200 ? 66.453 -7.277 -17.737 1.00 21.55 200 THR D O 1
ATOM 7488 N N . TYR D 1 201 ? 66.919 -6.737 -15.578 1.00 16.92 201 TYR D N 1
ATOM 7489 C CA . TYR D 1 201 ? 66.660 -5.312 -15.743 1.00 15.23 201 TYR D CA 1
ATOM 7490 C C . TYR D 1 201 ? 67.624 -4.662 -16.733 1.00 19.33 201 TYR D C 1
ATOM 7491 O O . TYR D 1 201 ? 67.164 -3.903 -17.576 1.00 17.72 201 TYR D O 1
ATOM 7500 N N . ASP D 1 202 ? 68.944 -4.961 -16.643 1.00 17.47 202 ASP D N 1
ATOM 7501 C CA . ASP D 1 202 ? 69.946 -4.398 -17.551 1.00 17.45 202 ASP D CA 1
ATOM 7502 C C . ASP D 1 202 ? 69.667 -4.761 -19.007 1.00 21.55 202 ASP D C 1
ATOM 7503 O O . ASP D 1 202 ? 69.858 -3.921 -19.885 1.00 17.78 202 ASP D O 1
ATOM 7508 N N . LYS D 1 203 ? 69.138 -5.980 -19.250 1.00 20.89 203 LYS D N 1
ATOM 7509 C CA . LYS D 1 203 ? 68.758 -6.430 -20.598 1.00 20.25 203 LYS D CA 1
ATOM 7510 C C . LYS D 1 203 ? 67.497 -5.674 -21.047 1.00 21.28 203 LYS D C 1
ATOM 7511 O O . LYS D 1 203 ? 67.447 -5.213 -22.182 1.00 20.33 203 LYS D O 1
ATOM 7517 N N . THR D 1 204 ? 66.487 -5.531 -20.155 1.00 17.21 204 THR D N 1
ATOM 7518 C CA . THR D 1 204 ? 65.255 -4.763 -20.444 1.00 15.93 204 THR D CA 1
ATOM 7519 C C . THR D 1 204 ? 65.613 -3.328 -20.875 1.00 18.28 204 THR D C 1
ATOM 7520 O O . THR D 1 204 ? 65.079 -2.842 -21.872 1.00 18.73 204 THR D O 1
ATOM 7524 N N . ILE D 1 205 ? 66.498 -2.671 -20.119 1.00 14.75 205 ILE D N 1
ATOM 7525 C CA . ILE D 1 205 ? 66.919 -1.289 -20.374 1.00 14.72 205 ILE D CA 1
ATOM 7526 C C . ILE D 1 205 ? 67.773 -1.150 -21.638 1.00 18.28 205 ILE D C 1
ATOM 7527 O O . ILE D 1 205 ? 67.516 -0.264 -22.455 1.00 15.52 205 ILE D O 1
ATOM 7532 N N . SER D 1 206 ? 68.786 -2.014 -21.791 1.00 18.36 206 SER D N 1
ATOM 7533 C CA . SER D 1 206 ? 69.633 -2.001 -22.991 1.00 19.36 206 SER D CA 1
ATOM 7534 C C . SER D 1 206 ? 68.755 -2.216 -24.239 1.00 23.14 206 SER D C 1
ATOM 7535 O O . SER D 1 206 ? 68.862 -1.431 -25.191 1.00 23.82 206 SER D O 1
ATOM 7538 N N . ASP D 1 207 ? 67.816 -3.202 -24.196 1.00 19.49 207 ASP D N 1
ATOM 7539 C CA . ASP D 1 207 ? 66.878 -3.446 -25.305 1.00 18.67 207 ASP D CA 1
ATOM 7540 C C . ASP D 1 207 ? 65.992 -2.231 -25.550 1.00 22.31 207 ASP D C 1
ATOM 7541 O O . ASP D 1 207 ? 65.713 -1.905 -26.708 1.00 20.94 207 ASP D O 1
ATOM 7546 N N . TYR D 1 208 ? 65.499 -1.591 -24.453 1.00 18.31 208 TYR D N 1
ATOM 7547 C CA . TYR D 1 208 ? 64.635 -0.407 -24.526 1.00 17.54 208 TYR D CA 1
ATOM 7548 C C . TYR D 1 208 ? 65.333 0.707 -25.319 1.00 19.41 208 TYR D C 1
ATOM 7549 O O . TYR D 1 208 ? 64.714 1.283 -26.208 1.00 19.81 208 TYR D O 1
ATOM 7558 N N . TYR D 1 209 ? 66.630 0.951 -25.053 1.00 15.60 209 TYR D N 1
ATOM 7559 C CA . TYR D 1 209 ? 67.414 1.969 -25.761 1.00 16.12 209 TYR D CA 1
ATOM 7560 C C . TYR D 1 209 ? 67.757 1.563 -27.195 1.00 22.39 209 TYR D C 1
ATOM 7561 O O . TYR D 1 209 ? 67.704 2.410 -28.078 1.00 22.21 209 TYR D O 1
ATOM 7570 N N . ARG D 1 210 ? 68.081 0.282 -27.431 1.00 21.63 210 ARG D N 1
ATOM 7571 C CA . ARG D 1 210 ? 68.419 -0.239 -28.770 1.00 21.95 210 ARG D CA 1
ATOM 7572 C C . ARG D 1 210 ? 67.278 -0.151 -29.750 1.00 25.60 210 ARG D C 1
ATOM 7573 O O . ARG D 1 210 ? 67.495 0.172 -30.915 1.00 24.06 210 ARG D O 1
ATOM 7581 N N . GLU D 1 211 ? 66.054 -0.419 -29.274 1.00 23.66 211 GLU D N 1
ATOM 7582 C CA . GLU D 1 211 ? 64.838 -0.400 -30.063 1.00 23.42 211 GLU D CA 1
ATOM 7583 C C . GLU D 1 211 ? 64.492 0.984 -30.623 1.00 25.04 211 GLU D C 1
ATOM 7584 O O . GLU D 1 211 ? 63.862 1.073 -31.683 1.00 22.05 211 GLU D O 1
ATOM 7590 N N . ARG D 1 212 ? 64.922 2.057 -29.941 1.00 21.15 212 ARG D N 1
ATOM 7591 C CA . ARG D 1 212 ? 64.598 3.421 -30.379 1.00 21.68 212 ARG D CA 1
ATOM 7592 C C . ARG D 1 212 ? 65.712 4.092 -31.201 1.00 24.65 212 ARG D C 1
ATOM 7593 O O . ARG D 1 212 ? 65.512 5.179 -31.761 1.00 22.59 212 ARG D O 1
ATOM 7601 N N . THR D 1 213 ? 66.890 3.450 -31.263 1.00 20.23 213 THR D N 1
ATOM 7602 C CA . THR D 1 213 ? 68.076 4.058 -31.881 1.00 18.52 213 THR D CA 1
ATOM 7603 C C . THR D 1 213 ? 68.748 3.140 -32.910 1.00 20.81 213 THR D C 1
ATOM 7604 O O . THR D 1 213 ? 69.960 3.224 -33.064 1.00 17.14 213 THR D O 1
ATOM 7608 N N . ASN D 1 214 ? 67.992 2.226 -33.559 1.00 19.04 214 ASN D N 1
ATOM 7609 C CA . ASN D 1 214 ? 68.533 1.251 -34.524 1.00 18.58 214 ASN D CA 1
ATOM 7610 C C . ASN D 1 214 ? 69.697 0.455 -33.946 1.00 20.81 214 ASN D C 1
ATOM 7611 O O . ASN D 1 214 ? 70.700 0.207 -34.631 1.00 19.69 214 ASN D O 1
ATOM 7616 N N . GLY D 1 215 ? 69.555 0.096 -32.668 1.00 16.41 215 GLY D N 1
ATOM 7617 C CA . GLY D 1 215 ? 70.532 -0.670 -31.904 1.00 15.14 215 GLY D CA 1
ATOM 7618 C C . GLY D 1 215 ? 71.790 0.058 -31.490 1.00 18.21 215 GLY D C 1
ATOM 7619 O O . GLY D 1 215 ? 72.697 -0.573 -30.941 1.00 18.07 215 GLY D O 1
ATOM 7620 N N . LYS D 1 216 ? 71.864 1.392 -31.711 1.00 14.72 216 LYS D N 1
ATOM 7621 C CA A LYS D 1 216 ? 73.085 2.144 -31.406 0.50 13.53 216 LYS D CA 1
ATOM 7622 C CA B LYS D 1 216 ? 73.090 2.158 -31.399 0.50 14.32 216 LYS D CA 1
ATOM 7623 C C . LYS D 1 216 ? 73.273 2.629 -29.974 1.00 17.93 216 LYS D C 1
ATOM 7624 O O . LYS D 1 216 ? 74.408 2.740 -29.527 1.00 17.72 216 LYS D O 1
ATOM 7635 N N . ARG D 1 217 ? 72.175 2.954 -29.266 1.00 15.43 217 ARG D N 1
ATOM 7636 C CA . ARG D 1 217 ? 72.324 3.353 -27.864 1.00 14.71 217 ARG D CA 1
ATOM 7637 C C . ARG D 1 217 ? 72.054 2.028 -27.134 1.00 22.22 217 ARG D C 1
ATOM 7638 O O . ARG D 1 217 ? 70.950 1.498 -27.229 1.00 22.63 217 ARG D O 1
ATOM 7646 N N . GLU D 1 218 ? 73.058 1.458 -26.486 1.00 21.97 218 GLU D N 1
ATOM 7647 C CA . GLU D 1 218 ? 72.840 0.146 -25.876 1.00 24.08 218 GLU D CA 1
ATOM 7648 C C . GLU D 1 218 ? 73.214 0.017 -24.410 1.00 26.98 218 GLU D C 1
ATOM 7649 O O . GLU D 1 218 ? 73.294 -1.102 -23.905 1.00 26.18 218 GLU D O 1
ATOM 7655 N N . GLU D 1 219 ? 73.436 1.148 -23.732 1.00 22.20 219 GLU D N 1
ATOM 7656 C CA . GLU D 1 219 ? 73.800 1.157 -22.321 1.00 21.01 219 GLU D CA 1
ATOM 7657 C C . GLU D 1 219 ? 72.757 0.458 -21.426 1.00 22.29 219 GLU D C 1
ATOM 7658 O O . GLU D 1 219 ? 71.551 0.506 -21.679 1.00 19.07 219 GLU D O 1
ATOM 7664 N N . THR D 1 220 ? 73.267 -0.251 -20.415 1.00 19.33 220 THR D N 1
ATOM 7665 C CA . THR D 1 220 ? 72.437 -0.941 -19.430 1.00 18.29 220 THR D CA 1
ATOM 7666 C C . THR D 1 220 ? 72.094 0.103 -18.348 1.00 22.34 220 THR D C 1
ATOM 7667 O O . THR D 1 220 ? 72.734 1.160 -18.279 1.00 21.11 220 THR D O 1
ATOM 7671 N N . TRP D 1 221 ? 71.133 -0.219 -17.485 1.00 19.24 221 TRP D N 1
ATOM 7672 C CA . TRP D 1 221 ? 70.760 0.667 -16.384 1.00 18.64 221 TRP D CA 1
ATOM 7673 C C . TRP D 1 221 ? 71.931 0.856 -15.406 1.00 22.87 221 TRP D C 1
ATOM 7674 O O . TRP D 1 221 ? 72.240 1.989 -15.041 1.00 21.68 221 TRP D O 1
ATOM 7685 N N . SER D 1 222 ? 72.559 -0.259 -14.968 1.00 21.71 222 SER D N 1
ATOM 7686 C CA . SER D 1 222 ? 73.651 -0.226 -14.001 1.00 22.21 222 SER D CA 1
ATOM 7687 C C . SER D 1 222 ? 74.818 0.633 -14.479 1.00 26.30 222 SER D C 1
ATOM 7688 O O . SER D 1 222 ? 75.332 1.419 -13.690 1.00 26.41 222 SER D O 1
ATOM 7691 N N . ASP D 1 223 ? 75.156 0.573 -15.777 1.00 23.53 223 ASP D N 1
ATOM 7692 C CA . ASP D 1 223 ? 76.208 1.431 -16.337 1.00 23.72 223 ASP D CA 1
ATOM 7693 C C . ASP D 1 223 ? 75.799 2.894 -16.373 1.00 27.14 223 ASP D C 1
ATOM 7694 O O . ASP D 1 223 ? 76.600 3.747 -15.996 1.00 26.41 223 ASP D O 1
ATOM 7699 N N . GLN D 1 224 ? 74.542 3.179 -16.774 1.00 24.40 224 GLN D N 1
ATOM 7700 C CA . GLN D 1 224 ? 73.996 4.535 -16.831 1.00 24.52 224 GLN D CA 1
ATOM 7701 C C . GLN D 1 224 ? 73.958 5.192 -15.444 1.00 30.13 224 GLN D C 1
ATOM 7702 O O . GLN D 1 224 ? 74.461 6.306 -15.298 1.00 29.17 224 GLN D O 1
ATOM 7708 N N . ILE D 1 225 ? 73.368 4.517 -14.433 1.00 28.75 225 ILE D N 1
ATOM 7709 C CA . ILE D 1 225 ? 73.237 5.111 -13.096 1.00 30.62 225 ILE D CA 1
ATOM 7710 C C . ILE D 1 225 ? 74.553 5.406 -12.405 1.00 37.71 225 ILE D C 1
ATOM 7711 O O . ILE D 1 225 ? 74.670 6.445 -11.749 1.00 36.83 225 ILE D O 1
ATOM 7716 N N . LEU D 1 226 ? 75.540 4.519 -12.581 1.00 37.30 226 LEU D N 1
ATOM 7717 C CA . LEU D 1 226 ? 76.873 4.685 -12.007 1.00 39.92 226 LEU D CA 1
ATOM 7718 C C . LEU D 1 226 ? 77.613 5.859 -12.669 1.00 48.96 226 LEU D C 1
ATOM 7719 O O . LEU D 1 226 ? 78.281 6.621 -11.975 1.00 49.46 226 LEU D O 1
ATOM 7724 N N . ASN D 1 227 ? 77.398 6.057 -13.987 1.00 48.04 227 ASN D N 1
ATOM 7725 C CA . ASN D 1 227 ? 77.941 7.171 -14.763 1.00 48.75 227 ASN D CA 1
ATOM 7726 C C . ASN D 1 227 ? 77.287 8.502 -14.347 1.00 54.34 227 ASN D C 1
ATOM 7727 O O . ASN D 1 227 ? 77.983 9.514 -14.242 1.00 52.44 227 ASN D O 1
ATOM 7732 N N . PHE D 1 228 ? 75.959 8.490 -14.093 1.00 53.91 228 PHE D N 1
ATOM 7733 C CA . PHE D 1 228 ? 75.191 9.664 -13.666 1.00 55.49 228 PHE D CA 1
ATOM 7734 C C . PHE D 1 228 ? 75.684 10.181 -12.320 1.00 62.88 228 PHE D C 1
ATOM 7735 O O . PHE D 1 228 ? 75.714 11.393 -12.115 1.00 62.30 228 PHE D O 1
ATOM 7751 N N . LYS D 1 230 ? 78.859 9.613 -10.951 1.00 61.59 230 LYS D N 1
ATOM 7752 C CA . LYS D 1 230 ? 80.243 10.063 -11.177 1.00 60.36 230 LYS D CA 1
ATOM 7753 C C . LYS D 1 230 ? 80.248 11.527 -11.627 1.00 63.13 230 LYS D C 1
ATOM 7754 O O . LYS D 1 230 ? 80.968 12.353 -11.058 1.00 62.34 230 LYS D O 1
ATOM 7760 N N . GLN D 1 231 ? 79.413 11.839 -12.634 1.00 59.14 231 GLN D N 1
ATOM 7761 C CA . GLN D 1 231 ? 79.206 13.183 -13.160 1.00 58.96 231 GLN D CA 1
ATOM 7762 C C . GLN D 1 231 ? 78.278 13.867 -12.160 1.00 61.84 231 GLN D C 1
ATOM 7763 O O . GLN D 1 231 ? 77.518 13.179 -11.482 1.00 62.35 231 GLN D O 1
ATOM 7769 N N . LYS D 1 232 ? 78.331 15.201 -12.058 1.00 55.95 232 LYS D N 1
ATOM 7770 C CA . LYS D 1 232 ? 77.519 15.970 -11.100 1.00 54.31 232 LYS D CA 1
ATOM 7771 C C . LYS D 1 232 ? 77.369 15.355 -9.660 1.00 52.21 232 LYS D C 1
ATOM 7772 O O . LYS D 1 232 ? 76.249 15.028 -9.241 1.00 50.72 232 LYS D O 1
ATOM 7778 N N . PRO D 1 233 ? 78.477 15.150 -8.894 1.00 44.50 233 PRO D N 1
ATOM 7779 C CA . PRO D 1 233 ? 78.306 14.605 -7.531 1.00 42.30 233 PRO D CA 1
ATOM 7780 C C . PRO D 1 233 ? 77.679 15.604 -6.547 1.00 39.98 233 PRO D C 1
ATOM 7781 O O . PRO D 1 233 ? 77.051 15.167 -5.587 1.00 38.58 233 PRO D O 1
ATOM 7785 N N . ARG D 1 234 ? 77.839 16.934 -6.799 1.00 33.37 234 ARG D N 1
ATOM 7786 C CA . ARG D 1 234 ? 77.321 18.051 -5.981 1.00 31.97 234 ARG D CA 1
ATOM 7787 C C . ARG D 1 234 ? 77.857 17.979 -4.532 1.00 34.50 234 ARG D C 1
ATOM 7788 O O . ARG D 1 234 ? 77.108 18.125 -3.555 1.00 32.32 234 ARG D O 1
ATOM 7796 N N . THR D 1 235 ? 79.183 17.745 -4.411 1.00 31.66 235 THR D N 1
ATOM 7797 C CA . THR D 1 235 ? 79.889 17.640 -3.123 1.00 31.28 235 THR D CA 1
ATOM 7798 C C . THR D 1 235 ? 79.769 18.914 -2.261 1.00 32.75 235 THR D C 1
ATOM 7799 O O . THR D 1 235 ? 79.690 18.809 -1.036 1.00 31.70 235 THR D O 1
ATOM 7803 N N . TYR D 1 236 ? 79.711 20.102 -2.906 1.00 28.82 236 TYR D N 1
ATOM 7804 C CA . TYR D 1 236 ? 79.558 21.417 -2.262 1.00 27.62 236 TYR D CA 1
ATOM 7805 C C . TYR D 1 236 ? 78.339 21.485 -1.339 1.00 30.82 236 TYR D C 1
ATOM 7806 O O . TYR D 1 236 ? 78.319 22.309 -0.414 1.00 29.85 236 TYR D O 1
ATOM 7815 N N . LEU D 1 237 ? 77.304 20.642 -1.610 1.00 26.35 237 LEU D N 1
ATOM 7816 C CA . LEU D 1 237 ? 76.087 20.607 -0.800 1.00 25.46 237 LEU D CA 1
ATOM 7817 C C . LEU D 1 237 ? 76.330 20.177 0.639 1.00 29.88 237 LEU D C 1
ATOM 7818 O O . LEU D 1 237 ? 75.565 20.577 1.510 1.00 29.84 237 LEU D O 1
ATOM 7823 N N . ASN D 1 238 ? 77.406 19.396 0.904 1.00 28.11 238 ASN D N 1
ATOM 7824 C CA . ASN D 1 238 ? 77.782 18.963 2.257 1.00 28.74 238 ASN D CA 1
ATOM 7825 C C . ASN D 1 238 ? 77.909 20.195 3.157 1.00 34.33 238 ASN D C 1
ATOM 7826 O O . ASN D 1 238 ? 77.336 20.221 4.249 1.00 34.23 238 ASN D O 1
ATOM 7831 N N . ASP D 1 239 ? 78.585 21.241 2.653 1.00 30.96 239 ASP D N 1
ATOM 7832 C CA . ASP D 1 239 ? 78.780 22.498 3.365 1.00 31.06 239 ASP D CA 1
ATOM 7833 C C . ASP D 1 239 ? 77.676 23.501 3.103 1.00 34.25 239 ASP D C 1
ATOM 7834 O O . ASP D 1 239 ? 77.286 24.203 4.037 1.00 33.64 239 ASP D O 1
ATOM 7839 N N . TYR D 1 240 ? 77.174 23.588 1.846 1.00 29.64 240 TYR D N 1
ATOM 7840 C CA . TYR D 1 240 ? 76.120 24.550 1.514 1.00 28.04 240 TYR D CA 1
ATOM 7841 C C . TYR D 1 240 ? 74.816 24.365 2.309 1.00 30.15 240 TYR D C 1
ATOM 7842 O O . TYR D 1 240 ? 74.237 25.368 2.741 1.00 29.86 240 TYR D O 1
ATOM 7851 N N . VAL D 1 241 ? 74.339 23.112 2.490 1.00 25.83 241 VAL D N 1
ATOM 7852 C CA . VAL D 1 241 ? 73.112 22.895 3.273 1.00 25.00 241 VAL D CA 1
ATOM 7853 C C . VAL D 1 241 ? 73.275 23.411 4.723 1.00 27.14 241 VAL D C 1
ATOM 7854 O O . VAL D 1 241 ? 72.343 23.994 5.254 1.00 25.30 241 VAL D O 1
ATOM 7858 N N . LYS D 1 242 ? 74.479 23.232 5.323 1.00 26.56 242 LYS D N 1
ATOM 7859 C CA . LYS D 1 242 ? 74.853 23.711 6.670 1.00 26.55 242 LYS D CA 1
ATOM 7860 C C . LYS D 1 242 ? 74.824 25.237 6.730 1.00 31.39 242 LYS D C 1
ATOM 7861 O O . LYS D 1 242 ? 74.378 25.797 7.724 1.00 29.29 242 LYS D O 1
ATOM 7867 N N . GLU D 1 243 ? 75.250 25.907 5.637 1.00 30.66 243 GLU D N 1
ATOM 7868 C CA . GLU D 1 243 ? 75.242 27.367 5.490 1.00 31.02 243 GLU D CA 1
ATOM 7869 C C . GLU D 1 243 ? 73.798 27.895 5.564 1.00 33.68 243 GLU D C 1
ATOM 7870 O O . GLU D 1 243 ? 73.571 28.992 6.067 1.00 32.61 243 GLU D O 1
ATOM 7876 N N . LYS D 1 244 ? 72.824 27.093 5.096 1.00 29.49 244 LYS D N 1
ATOM 7877 C CA . LYS D 1 244 ? 71.406 27.451 5.128 1.00 27.85 244 LYS D CA 1
ATOM 7878 C C . LYS D 1 244 ? 70.697 27.060 6.441 1.00 30.25 244 LYS D C 1
ATOM 7879 O O . LYS D 1 244 ? 69.504 27.324 6.592 1.00 30.80 244 LYS D O 1
ATOM 7885 N N . GLY D 1 245 ? 71.441 26.466 7.371 1.00 25.82 245 GLY D N 1
ATOM 7886 C CA . GLY D 1 245 ? 70.947 26.072 8.686 1.00 25.66 245 GLY D CA 1
ATOM 7887 C C . GLY D 1 245 ? 70.405 24.664 8.806 1.00 29.97 245 GLY D C 1
ATOM 7888 O O . GLY D 1 245 ? 69.676 24.375 9.755 1.00 31.66 245 GLY D O 1
ATOM 7889 N N . PHE D 1 246 ? 70.740 23.779 7.867 1.00 23.69 246 PHE D N 1
ATOM 7890 C CA . PHE D 1 246 ? 70.266 22.401 7.915 1.00 22.88 246 PHE D CA 1
ATOM 7891 C C . PHE D 1 246 ? 71.400 21.430 8.103 1.00 30.40 246 PHE D C 1
ATOM 7892 O O . PHE D 1 246 ? 72.522 21.729 7.682 1.00 31.34 246 PHE D O 1
ATOM 7900 N N . ASN D 1 247 ? 71.103 20.252 8.698 1.00 28.28 247 ASN D N 1
ATOM 7901 C CA . ASN D 1 247 ? 72.013 19.114 8.821 1.00 29.69 247 ASN D CA 1
ATOM 7902 C C . ASN D 1 247 ? 73.416 19.509 9.359 1.00 37.99 247 ASN D C 1
ATOM 7903 O O . ASN D 1 247 ? 74.428 19.034 8.836 1.00 36.39 247 ASN D O 1
ATOM 7908 N N . LYS D 1 248 ? 73.479 20.432 10.347 1.00 39.31 248 LYS D N 1
ATOM 7909 C CA . LYS D 1 248 ? 74.746 20.957 10.888 1.00 40.79 248 LYS D CA 1
ATOM 7910 C C . LYS D 1 248 ? 75.703 19.943 11.513 1.00 49.19 248 LYS D C 1
ATOM 7911 O O . LYS D 1 248 ? 76.920 20.123 11.404 1.00 50.98 248 LYS D O 1
ATOM 7917 N N . ASN D 1 249 ? 75.172 18.871 12.132 1.00 46.95 249 ASN D N 1
ATOM 7918 C CA . ASN D 1 249 ? 75.986 17.781 12.683 1.00 82.68 249 ASN D CA 1
ATOM 7919 C C . ASN D 1 249 ? 75.217 16.467 12.716 1.00 111.40 249 ASN D C 1
ATOM 7920 O O . ASN D 1 249 ? 74.646 16.068 11.700 1.00 70.59 249 ASN D O 1
#

Foldseek 3Di:
DLLVVLVVQDDAFQAFAQAADDPVLVVQLQVLLQPFDAVVNLLQKDKDKDDPLVLLVVLCVLLPNRCLSNRFNIKIWMKRACPCVQVVQVVVVHHCLVVLAAQVCSSVVSSVRSNVSCSSLSSQKHKHKRQSNLLCQVVNCVSVVPAFRIGGRIMMGIHHHPDSDGDDDDQPCPCPDDPPDDDPDPVSNVVSCVQQQVRQVVCCVVVVNPGRGGPVVVVVVVVDSPSPVCVVVVVVSRYNDD/DLLVVLVVQDDAFQAFAQAADDPVRVVQLQVLLQPFDAVVNPLQKDKDKDDPLVLLCVLCVLLPNRCLSNRFNIKIWMKGHCPVVCVVCVVVVHDCLVVLAAPVCSSVVSSVRSNVSCSSLSSQKHKHKRQSNLSCQVVNCVSVVPAFRIGGGIMMGIHHHPDSDHDDDDQPCLCPDDPPDDDPDPVSVVVSCVQQQVRQVVVCVVVVNPGRGGVVRVVVVCCDDDSVCCCVVVVVSSYNVD/DVLVVLVVQDDAFLAFDQAADDPVLVVQLQVLLQPFDAVVNPLQKDKDKDPPLVLLVVLCVQLPNRCLSRRFNIKIWMKGACPVVVVVCVVVVHDDLVVLAAPVCSSVVSSVRSNVSCSSLSSQKHKHKRQSNLSCQVVNCVSRVPAFRIGGRIMMGIHHHPDSDGDDDDQPCLQPDDDPDDDPDPVVNVVSCVQQQVRQVVQCVVPVHPRRGGPVVVVVVCCVPPSVVCVVVVVVSSYHHD/DLVCLVVQDDAFQAFDQAADDPVLVVQLQVLLQPFDAVVNPLQKDKDKDPPLVLLVVLCVQLPNRCLSRRFNIKIWIKRACVVVVVVCVVVVHDDLVVLAAPVCSSVVSSVRSNVSCSSLSVQKHKDKRQSNLLCQPVNCVSVVPAFRIGGRIMMGIHHHPDSDHDDDDQPCLQPDDPPDDDPDPVSNVVSCVQQQVRQVVVCVVPVHPRRGGPVRVVVVCCPSPSPVCVVVVVVSSYNVD

Nearest PDB structures (foldseek):
  3n2s-assembly2_D  TM=9.963E-01  e=4.933E-40  Bacillus subtilis
  1zch-assembly1_A-2  TM=9.592E-01  e=3.565E-24  Bacillus subtilis
  3eof-assembly1_B  TM=8.124E-01  e=5.646E-17  Bacteroides fragilis NCTC 9343
  3of4-assembly2_C-2  TM=8.274E-01  e=1.002E-09  Idiomarina loihiensis
  3bem-assembly1_A  TM=7.256E-01  e=1.410E-09  Bacillus subtilis

Secondary structure (DSSP, 8-state):
-HHHHHHHT------B-S-PPPHHHHHHHHHHHHTS--GGG---EEEEEE--HHHHHHHHHHTTS-GGGTSSSEEEEEEEE-HHHHHHHHHTT---GGGG-S----HHHHHHHHHH--HHHH---EEEEEGGGGGGHHHHHHHHT--TTEEEEEEEEEE-BS------PPPPHHHHEEESS----HHHHHH--HHHHHHHHHHHHHHTTS----HHHHHHH---S--TTHHHHHHHTT-S--/-HHHHHHHH------B-S-PPPHHHHHHHHHHHHTS--GGG---EEEEEE--HHHHHHHHHHTTS-HHHHSSSEEEEEEEE-HHHHHHHHTTT---TTGGGS----HHHHHHHHHH--HHHH---EEEEEGGGGGGHHHHHHHHT--TTEEEEEEEEEE-BS------PPPPHHHHEEESS----HHHHHH--HHHHHHHHHHHHHHTTS----HHHHHHH------TTHHHHHHHTTSS--/-HHHHHHHH------B-S-PPPHHHHHHHHHHHHTS--GGG---EEEEEE--HHHHHHHHHHTTS-GGGTSSSEEEEEEEE-HHHHHHHHHHT---HHHHTS----HHHHHHHHHH--HHHH---EEEEEGGGGGSHHHHHHHHT--TTEEEEEEEEEE-BS------PPPPHHHHEEESS----HHHHHH--HHHHHHHHHHHHHTTT-----HHHHHHH------TTHHHHHHHTT-S--/-HHHHHHT------B-S-PPPHHHHHHHHHHHHTS--GGG---EEEEEE--HHHHHHHHHHTTS-GGGTSSSEEEEEEEE-HHHHHHHHHHT---TTGGGS----HHHHHHHHHH--HHHH---EEEEEGGGGGGHHHHHHHHT--TTEEEEEEEEEE-BS------PPPPHHHHEEESS----HHHHHH--HHHHHHHHHHHHHTTT-----HHHHHHH------TTHHHHHHHTTS---

InterPro domains:
  IPR000415 Nitroreductase-like [G3DSA:3.40.109.10] (1-249)
  IPR000415 Nitroreductase-like [SSF55469] (1-248)
  IPR016446 Flavin oxidoreductase Frp family [PIRSF005426] (1-248)
  IPR016446 Flavin oxidoreductase Frp family [PTHR43425] (1-248)
  IPR016446 Flavin oxidoreductase Frp family [cd02146] (4-234)
  IPR029479 Nitrore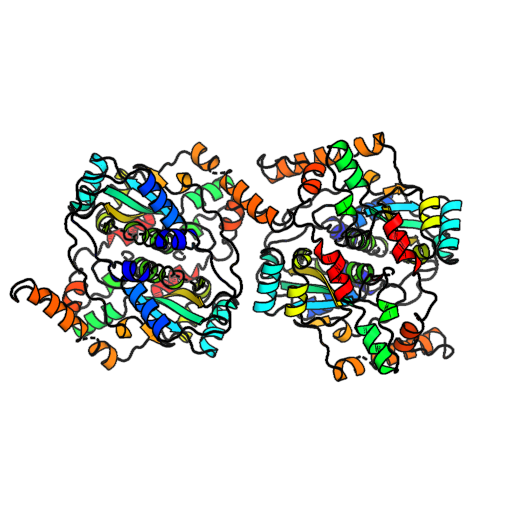ductase [PF00881] (8-165)
  IPR060491 NADPH-dependent oxidoreductase NFRA-like, C-terminal domain [PF28600] (173-248)